Protein AF-A0A935R1X7-F1 (afdb_monomer)

Nearest PDB structures (foldseek):
  2nt9-assembly2_B  TM=5.462E-01  e=1.679E-03  Dickeya dadantii 3937
  6qps-assembly2_B  TM=3.464E-01  e=2.391E-03  Bacteroides cellulosilyticus
  6qps-assembly1_A  TM=2.345E-01  e=2.500E-03  Bacteroides cellulosilyticus
  4pew-assembly2_B  TM=1.550E-01  e=3.231E-01  Streptomyces sp. SirexAA-E

Solvent-accessible surface area (backbone atoms only — not comparable to full-atom values): 36598 Å² total; per-residue (Å²): 142,79,84,84,81,80,83,78,80,76,80,76,72,62,47,77,46,39,26,24,98,88,37,87,21,76,40,64,62,63,42,59,79,69,57,54,64,59,17,33,42,41,32,48,68,43,79,41,79,33,48,43,70,47,86,52,38,28,35,35,43,33,36,64,27,38,96,40,10,35,37,38,23,55,57,36,21,38,36,25,79,23,34,32,42,34,42,33,22,22,21,42,32,5,78,50,19,19,22,35,37,42,24,66,20,46,37,40,42,35,47,29,33,40,30,41,10,2,70,39,62,49,7,8,36,30,28,39,34,52,19,52,37,40,39,34,40,34,39,38,34,48,11,67,30,91,17,54,30,3,10,35,32,23,32,34,50,19,37,34,44,37,32,56,26,38,41,32,45,13,26,7,22,24,0,0,28,30,21,38,31,53,28,46,40,39,40,33,54,27,40,38,34,48,9,25,3,38,74,64,99,69,77,15,28,0,0,28,33,22,35,34,48,18,39,38,43,41,32,42,34,40,37,35,48,10,26,7,42,55,14,35,1,0,26,32,20,38,33,54,25,40,39,40,39,33,55,25,42,35,32,47,10,29,8,31,56,14,38,2,0,21,31,25,38,30,38,20,41,36,41,39,33,51,30,38,28,34,49,9,27,3,38,48,83,80,74,79,48,65,1,23,3,0,21,32,24,41,43,29,42,84,88,80,49,17,38,38,43,36,36,44,32,36,28,34,48,8,27,11,50,20,33,0,0,20,27,21,42,24,17,32,40,37,41,40,29,56,23,38,26,34,47,5,30,14,43,28,1,0,21,32,20,39,39,21,53,27,42,36,39,41,31,36,35,35,28,37,45,7,32,15,37,31,0,0,20,30,19,42,44,35,76,26,65,67,17,35,38,41,35,28,25,24,42,32,29,50,7,32,6,74,38,30,0,0,33,30,21,39,41,46,21,21,33,39,40,35,41,36,28,39,39,33,45,8,29,10,12,20,3,0,23,31,22,41,34,42,33,25,29,41,40,40,34,48,24,36,36,24,47,9,29,5,77,56,40,92,79,53,65,9,4,0,28,30,24,38,60,34,60,77,67,32,36,42,40,28,32,22,41,35,28,47,7,30,13,80,21,32,3,0,19,31,24,46,34,30,87,61,37,46,36,40,42,33,21,22,29,32,33,50,7,20,9,58,32,8,3,37,32,23,40,31,40,29,48,28,45,39,43,30,13,25,29,38,37,55,62,58,52,65,28,38,37,30,29,43,78,36,86,59,34,39,37,37,18,23,31,35,29,94,41,88,86,26,63,44,59,64,51,87,81,23,60,51,90,59,44,45,71,53,78,53,48,53,68,33,84,81,89,42,84,87,75,45,36,82,51,62,34,102,79,26,72,34,54,55,47,17,50,77,92,42,59,27,98,84,69,45,41,15,17,33,14,42,57,58,29,98,73,56,51,70,61,49,69,29,46,71,52,70,52,53,43,28,35,72,62,16,78,44,50,79,39,67,65,30,23,61,76,33,74,63,60,66,77,72,80,50,44,21,24,45,84,81,58,46,50,43,41,78,49,67,69,82,51,32,13,73,98,80,40,68,25,75,42,49,84,36,66,74,32,28,74,74,36,81,71,61,77,70,72,82,55,66,24,24,45,77,81,64,58,43,45,28,79,49,69,69,84,46,41,21,73,101,83,33,66,20,79,43,56,78,37,64,73,32,20,70,77,39,78,48,55,54,62,75,78,50,53,20,30,48,82,82,58,49,34,73,58,69,84,86,79,80,92,76,82,88,84,84,83,90,81,86,88,78,91,87,82,89,79,89,82,87,83,87,87,86,86,89,88,90,80,86,89,90,81,87,90,87,86,89,89,134

Secondary structure (DSSP, 8-state):
---------------EEEESTTSSBSSHHHHHTT--TTEEEEEPSEEEE--EE-TT--EEEE-S-TTTEEEE-SSSSEEESSS-EEEES-EEE-TTS--EEEESS-EEEEEEEEES--SSSB-SSEEEES--EEEEEEEEEEEEEEEEE-SSEEEES--EEEES-EEEEEEEEESSSEEEESSEEEEES-EEES-EE---SS--B-SSEEEES-EEEEES-EEES-EETTSB-SSEEEESS-EEEES-EEES-EEESSB-SSEEEESS-EEEES-EEES-EEE-SSSSS--B-SSEEEE--TTS---EEEES-EEES-EESSB-SSEEEE-SSEEEES-EEES-B-SB-SSEEE--SS-EEEES-EEES-EEEE-SSEEE--SSSS-EEEEES-EEES-EEEEE-SSEEEEEEEEEEEES-EEES-EEEE-SSEEEEEEEEEEEES-EEES-EE---TTSB--SSEEE---SS-EEEES-EEES-EESSB-SSEEEE-SS-EEEEES-EEES-BBSBSSSEEEES-SEEEEES-EEE---BS-SEEEES-SS-EEES-B-TT-TT-EESS-TTTB-TT-B-S---EEE-SS-TTT-EEEEPTT-TTTT-S-TTSB-TTSSBPPSSSS--TT--GGGG--SSSSS--TTT-S-TT-TT-STTPPP-TTSS--SS-SSS----SS-SS---TTTSS-S-TT-TT-STT----TTSS--TTSS---TT-SS-SS---STT-S-S-TT-TTSSTT----TTSS--SS-SSS-------------------------------------------------

pLDDT: mean 85.19, std 15.82, range [28.22, 98.88]

Radius of gyration: 37.79 Å; Cα contacts (8 Å, |Δi|>4): 2859; chains: 1; bounding box: 102×90×128 Å

Structure (mmCIF, N/CA/C/O backbone):
data_AF-A0A935R1X7-F1
#
_entry.id   AF-A0A935R1X7-F1
#
loop_
_atom_site.group_PDB
_atom_site.id
_atom_site.type_symbol
_atom_site.label_atom_id
_atom_site.label_alt_id
_atom_site.label_comp_id
_atom_site.label_asym_id
_atom_site.label_entity_id
_atom_site.label_seq_id
_atom_site.pdbx_PDB_ins_code
_atom_site.Cartn_x
_atom_site.Cartn_y
_atom_site.Cartn_z
_atom_site.occupancy
_atom_site.B_iso_or_equiv
_atom_site.auth_seq_id
_atom_site.auth_comp_id
_atom_site.auth_asym_id
_atom_site.auth_atom_id
_atom_site.pdbx_PDB_model_num
ATOM 1 N N . MET A 1 1 ? -3.750 -0.447 84.618 1.00 36.94 1 MET A N 1
ATOM 2 C CA . MET A 1 1 ? -4.979 -1.203 84.316 1.00 36.94 1 MET A CA 1
ATOM 3 C C . MET A 1 1 ? -5.626 -0.478 83.154 1.00 36.94 1 MET A C 1
ATOM 5 O O . MET A 1 1 ? -6.384 0.453 83.370 1.00 36.94 1 MET A O 1
ATOM 9 N N . THR A 1 2 ? -5.201 -0.823 81.946 1.00 35.44 2 THR A N 1
ATOM 10 C CA . THR A 1 2 ? -5.687 -0.241 80.693 1.00 35.44 2 THR A CA 1
ATOM 11 C C . THR A 1 2 ? -5.377 -1.290 79.637 1.00 35.44 2 THR A C 1
ATOM 13 O O . THR A 1 2 ? -4.211 -1.565 79.368 1.00 35.44 2 THR A O 1
ATOM 16 N N . ALA A 1 3 ? -6.418 -1.986 79.189 1.00 37.94 3 ALA A N 1
ATOM 17 C CA . ALA A 1 3 ? -6.342 -2.975 78.129 1.00 37.94 3 ALA A CA 1
ATOM 18 C C . ALA A 1 3 ? -6.396 -2.229 76.793 1.00 37.94 3 ALA A C 1
ATOM 20 O O . ALA A 1 3 ? -7.331 -1.464 76.562 1.00 37.94 3 ALA A O 1
ATOM 21 N N . LEU A 1 4 ? -5.377 -2.433 75.963 1.00 38.47 4 LEU A N 1
ATOM 22 C CA . LEU A 1 4 ? -5.366 -2.041 74.562 1.00 38.47 4 LEU A CA 1
ATOM 23 C C . LEU A 1 4 ? -6.066 -3.170 73.796 1.00 38.47 4 LEU A C 1
ATOM 25 O O . LEU A 1 4 ? -5.600 -4.310 73.808 1.00 38.47 4 LEU A O 1
ATOM 29 N N . LEU A 1 5 ? -7.240 -2.869 73.250 1.00 39.91 5 LEU A N 1
ATOM 30 C CA . LEU A 1 5 ? -8.039 -3.778 72.438 1.00 39.91 5 LEU A CA 1
ATOM 31 C C . LEU A 1 5 ? -7.396 -3.820 71.043 1.00 39.91 5 LEU A C 1
ATOM 33 O O . LEU A 1 5 ? -7.424 -2.823 70.329 1.00 39.91 5 LEU A O 1
ATOM 37 N N . LEU A 1 6 ? -6.766 -4.943 70.694 1.00 39.78 6 LEU A N 1
ATOM 38 C CA . LEU A 1 6 ? -6.330 -5.231 69.329 1.00 39.78 6 LEU A CA 1
ATOM 39 C C . LEU A 1 6 ? -7.596 -5.556 68.519 1.00 39.78 6 LEU A C 1
ATOM 41 O O . LEU A 1 6 ? -8.212 -6.600 68.745 1.00 39.78 6 LEU A O 1
ATOM 45 N N . ALA A 1 7 ? -8.019 -4.647 67.642 1.00 38.69 7 ALA A N 1
ATOM 46 C CA . ALA A 1 7 ? -8.999 -4.950 66.607 1.00 38.69 7 ALA A CA 1
ATOM 47 C C . ALA A 1 7 ? -8.280 -5.778 65.537 1.00 38.69 7 ALA A C 1
ATOM 49 O O . ALA A 1 7 ? -7.481 -5.259 64.766 1.00 38.69 7 ALA A O 1
ATOM 50 N N . LEU A 1 8 ? -8.501 -7.088 65.579 1.00 40.16 8 LEU A N 1
ATOM 51 C CA . LEU A 1 8 ? -8.155 -8.002 64.503 1.00 40.16 8 LEU A CA 1
ATOM 52 C C . LEU A 1 8 ? -9.226 -7.779 63.424 1.00 40.16 8 LEU A C 1
ATOM 54 O O . LEU A 1 8 ? -10.369 -8.192 63.622 1.00 40.16 8 LEU A O 1
ATOM 58 N N . THR A 1 9 ? -8.908 -7.051 62.355 1.00 42.06 9 THR A N 1
ATOM 59 C CA . THR A 1 9 ? -9.766 -6.998 61.167 1.00 42.06 9 THR A CA 1
ATOM 60 C C . THR A 1 9 ? -9.749 -8.392 60.550 1.00 42.06 9 THR A C 1
ATOM 62 O O . THR A 1 9 ? -8.702 -8.905 60.158 1.00 42.06 9 THR A O 1
ATOM 65 N N . ALA A 1 10 ? -10.896 -9.067 60.588 1.00 43.16 10 ALA A N 1
ATOM 66 C CA . ALA A 1 10 ? -11.099 -10.274 59.812 1.00 43.16 10 ALA A CA 1
ATOM 67 C C . ALA A 1 10 ? -11.115 -9.845 58.343 1.00 43.16 10 ALA A C 1
ATOM 69 O O . ALA A 1 10 ? -11.943 -9.018 57.982 1.00 43.16 10 ALA A O 1
ATOM 70 N N . GLN A 1 11 ? -10.193 -10.359 57.529 1.00 46.56 11 GLN A N 1
ATOM 71 C CA . GLN A 1 11 ? -10.427 -10.426 56.088 1.00 46.56 11 GLN A CA 1
ATOM 72 C C . GLN A 1 11 ? -11.672 -11.297 55.918 1.00 46.56 11 GLN A C 1
ATOM 74 O O . GLN A 1 11 ? -11.660 -12.457 56.355 1.00 46.56 11 GLN A O 1
ATOM 79 N N . SER A 1 12 ? -12.763 -10.725 55.416 1.00 55.78 12 SER A N 1
ATOM 80 C CA . SER A 1 12 ? -13.864 -11.546 54.939 1.00 55.78 12 SER A CA 1
ATOM 81 C C . SER A 1 12 ? -13.362 -12.362 53.753 1.00 55.78 12 SER A C 1
ATOM 83 O O . SER A 1 12 ? -12.454 -11.969 53.023 1.00 55.78 12 SER A O 1
ATOM 85 N N . LEU A 1 13 ? -13.834 -13.599 53.679 1.00 69.44 13 LEU A N 1
ATOM 86 C CA . LEU A 1 13 ? -13.584 -14.458 52.534 1.00 69.44 13 LEU A CA 1
ATOM 87 C C . LEU A 1 13 ? -14.679 -14.141 51.525 1.00 69.44 13 LEU A C 1
ATOM 89 O O . LEU A 1 13 ? -15.840 -14.189 51.931 1.00 69.44 13 LEU A O 1
ATOM 93 N N . ALA A 1 14 ? -14.296 -13.916 50.268 1.00 82.50 14 ALA A N 1
ATOM 94 C CA . ALA A 1 14 ? -15.195 -13.857 49.119 1.00 82.50 14 ALA A CA 1
ATOM 95 C C . ALA A 1 14 ? -16.320 -14.901 49.240 1.00 82.50 14 ALA A C 1
ATOM 97 O O . ALA A 1 14 ? -16.067 -16.115 49.302 1.00 82.50 14 ALA A O 1
ATOM 98 N N . ALA A 1 15 ? -17.553 -14.424 49.344 1.00 93.31 15 ALA A N 1
ATOM 99 C CA . ALA A 1 15 ? -18.769 -15.207 49.427 1.00 93.31 15 ALA A CA 1
ATOM 100 C C . ALA A 1 15 ? -19.433 -15.318 48.050 1.00 93.31 15 ALA A C 1
ATOM 102 O O . ALA A 1 15 ? -19.196 -14.527 47.145 1.00 93.31 15 ALA A O 1
ATOM 103 N N . THR A 1 16 ? -20.296 -16.322 47.892 1.00 96.88 16 THR A N 1
ATOM 104 C CA . THR A 1 16 ? -21.171 -16.426 46.721 1.00 96.88 16 THR A CA 1
ATOM 105 C C . THR A 1 16 ? -22.599 -16.130 47.153 1.00 96.88 16 THR A C 1
ATOM 107 O O . THR A 1 16 ? -23.155 -16.862 47.978 1.00 96.88 16 THR A O 1
ATOM 110 N N . LEU A 1 17 ? -23.181 -15.065 46.610 1.00 97.19 17 LEU A N 1
ATOM 111 C CA . LEU A 1 17 ? -24.535 -14.602 46.892 1.00 97.19 17 LEU A CA 1
ATOM 112 C C . LEU A 1 17 ? -25.458 -15.064 45.762 1.00 97.19 17 LEU A C 1
ATOM 114 O O . LEU A 1 17 ? -25.289 -14.665 44.615 1.00 97.19 17 LEU A O 1
ATOM 118 N N . SER A 1 18 ? -26.431 -15.925 46.065 1.00 97.44 18 SER A N 1
ATOM 119 C CA . SER A 1 18 ? -27.376 -16.411 45.051 1.00 97.44 18 SER A CA 1
ATOM 120 C C . SER A 1 18 ? -28.517 -15.412 44.851 1.00 97.44 18 SER A C 1
ATOM 122 O O . SER A 1 18 ? -29.211 -15.071 45.815 1.00 97.44 18 SER A O 1
ATOM 124 N N . VAL A 1 19 ? -28.729 -14.976 43.608 1.00 98.00 19 VAL A N 1
ATOM 125 C CA . VAL A 1 19 ? -29.691 -13.928 43.240 1.00 98.00 19 VAL A CA 1
ATOM 126 C C . VAL A 1 19 ? -30.765 -14.490 42.310 1.00 98.00 19 VAL A C 1
ATOM 128 O O . VAL A 1 19 ? -30.469 -15.033 41.247 1.00 98.00 19 VAL A O 1
ATOM 131 N N . GLY A 1 20 ? -32.035 -14.354 42.688 1.00 95.44 20 GLY A N 1
ATOM 132 C CA . GLY A 1 20 ? -33.160 -14.802 41.868 1.00 95.44 20 GLY A CA 1
ATOM 133 C C . GLY A 1 20 ? -34.343 -15.337 42.674 1.00 95.44 20 GLY A C 1
ATOM 134 O O . GLY A 1 20 ? -34.331 -15.325 43.905 1.00 95.44 20 GLY A O 1
ATOM 135 N N . PRO A 1 21 ? -35.399 -15.824 41.999 1.00 90.06 21 PRO A N 1
ATOM 136 C CA . PRO A 1 21 ? -36.616 -16.315 42.645 1.00 90.06 21 PRO A CA 1
ATOM 137 C C . PRO A 1 21 ? -36.401 -17.403 43.709 1.00 90.06 21 PRO A C 1
ATOM 139 O O . PRO A 1 21 ? -37.228 -17.518 44.621 1.00 90.06 21 PRO A O 1
ATOM 142 N N . SER A 1 22 ? -35.346 -18.217 43.583 1.00 91.62 22 SER A N 1
ATOM 143 C CA . SER A 1 22 ? -34.937 -19.199 44.598 1.00 91.62 22 SER A CA 1
ATOM 144 C C . SER A 1 22 ? -33.632 -18.869 45.328 1.00 91.62 22 SER A C 1
ATOM 146 O O . SER A 1 22 ? -33.240 -19.655 46.197 1.00 91.62 22 SER A O 1
ATOM 148 N N . GLY A 1 23 ? -33.017 -17.723 45.032 1.00 90.62 23 GLY A N 1
ATOM 149 C CA . GLY A 1 23 ? -31.793 -17.249 45.667 1.00 90.62 23 GLY A CA 1
ATOM 150 C C . GLY A 1 23 ? -31.996 -16.710 47.085 1.00 90.62 23 GLY A C 1
ATOM 151 O O . GLY A 1 23 ? -33.120 -16.555 47.577 1.00 90.62 23 GLY A O 1
ATOM 152 N N . ASP A 1 24 ? -30.878 -16.416 47.746 1.00 94.31 24 ASP A N 1
ATOM 153 C CA . ASP A 1 24 ? -30.853 -15.758 49.056 1.00 94.31 24 ASP A CA 1
ATOM 154 C C . ASP A 1 24 ? -31.290 -14.284 48.955 1.00 94.31 24 ASP A C 1
ATOM 156 O O . ASP A 1 24 ? -31.841 -13.733 49.914 1.00 94.31 24 ASP A O 1
ATOM 160 N N . TYR A 1 25 ? -31.118 -13.686 47.772 1.00 97.38 25 TYR A N 1
ATOM 161 C CA . TYR A 1 25 ? -31.499 -12.318 47.435 1.00 97.38 25 TYR A CA 1
ATOM 162 C C . TYR A 1 25 ? -32.472 -12.313 46.254 1.00 97.38 25 TYR A C 1
ATOM 164 O O . TYR A 1 25 ? -32.288 -13.029 45.270 1.00 97.38 25 TYR A O 1
ATOM 172 N N . ALA A 1 26 ? -33.537 -11.514 46.353 1.00 94.00 26 ALA A N 1
ATOM 173 C CA . ALA A 1 26 ? -34.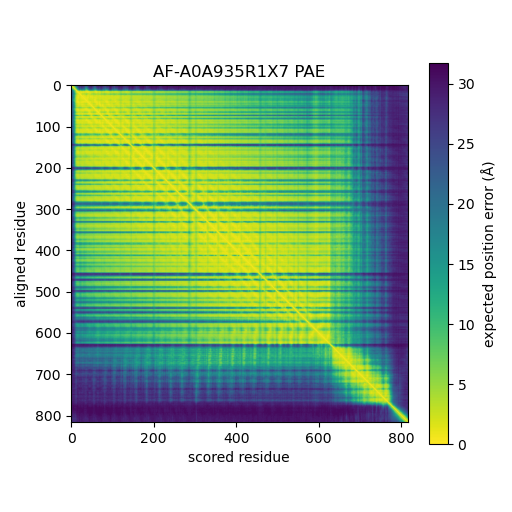590 -11.484 45.336 1.00 94.00 26 ALA A CA 1
ATOM 174 C C . ALA A 1 26 ? -34.236 -10.603 44.128 1.00 94.00 26 ALA A C 1
ATOM 176 O O . ALA A 1 26 ? -34.766 -10.830 43.040 1.00 94.00 26 ALA A O 1
ATOM 177 N N . THR A 1 27 ? -33.385 -9.596 44.326 1.00 96.12 27 THR A N 1
ATOM 178 C CA . THR A 1 27 ? -32.971 -8.618 43.314 1.00 96.12 27 THR A CA 1
ATOM 179 C C . THR A 1 27 ? -31.453 -8.465 43.321 1.00 96.12 27 THR A C 1
ATOM 181 O O . THR A 1 27 ? -30.796 -8.800 44.308 1.00 96.12 27 THR A O 1
ATOM 184 N N . LEU A 1 28 ? -30.907 -7.949 42.218 1.00 96.56 28 LEU A N 1
ATOM 185 C CA . LEU A 1 28 ? -29.484 -7.632 42.106 1.00 96.56 28 LEU A CA 1
ATOM 186 C C . LEU A 1 28 ? -29.068 -6.540 43.103 1.00 96.56 28 LEU A C 1
ATOM 188 O O . LEU A 1 28 ? -28.067 -6.700 43.790 1.00 96.56 28 LEU A O 1
ATOM 192 N N . GLU A 1 29 ? -29.881 -5.491 43.249 1.00 95.81 29 GLU A N 1
ATOM 193 C CA . GLU A 1 29 ? -29.646 -4.409 44.217 1.00 95.81 29 GLU A CA 1
ATOM 194 C C . GLU A 1 29 ? -29.571 -4.932 45.663 1.00 95.81 29 GLU A C 1
ATOM 196 O O . GLU A 1 29 ? -28.643 -4.594 46.390 1.00 95.81 29 GLU A O 1
ATOM 201 N N . ASP A 1 30 ? -30.491 -5.822 46.071 1.00 96.12 30 ASP A N 1
ATOM 202 C CA . ASP A 1 30 ? -30.489 -6.389 47.429 1.00 96.12 30 ASP A CA 1
ATOM 203 C C . ASP A 1 30 ? -29.212 -7.209 47.705 1.00 96.12 30 ASP A C 1
ATOM 205 O O . ASP A 1 30 ? -28.772 -7.302 48.853 1.00 96.12 30 ASP A O 1
ATOM 209 N N . ALA A 1 31 ? -28.650 -7.846 46.671 1.00 96.81 31 ALA A N 1
ATOM 210 C CA . ALA A 1 31 ? -27.409 -8.606 46.769 1.00 96.81 31 ALA A CA 1
ATOM 211 C C . ALA A 1 31 ? -26.184 -7.684 46.834 1.00 96.81 31 ALA A C 1
ATOM 213 O O . ALA A 1 31 ? -25.320 -7.905 47.677 1.00 96.81 31 ALA A O 1
ATOM 214 N N . LEU A 1 32 ? -26.142 -6.633 46.007 1.00 95.81 32 LEU A N 1
ATOM 215 C CA . LEU A 1 32 ? -25.083 -5.617 46.022 1.00 95.81 32 LEU A CA 1
ATOM 216 C C . LEU A 1 32 ? -25.024 -4.869 47.361 1.00 95.81 32 LEU A C 1
ATOM 218 O O . LEU A 1 32 ? -23.943 -4.697 47.914 1.00 95.81 32 LEU A O 1
ATOM 222 N N . ASP A 1 33 ? -26.174 -4.520 47.944 1.00 95.25 33 ASP A N 1
ATOM 223 C CA . ASP A 1 33 ? -26.270 -3.901 49.277 1.00 95.25 33 ASP A CA 1
ATOM 224 C C . ASP A 1 33 ? -25.654 -4.765 50.399 1.00 95.25 33 ASP A C 1
ATOM 226 O O . ASP A 1 33 ? -25.332 -4.261 51.482 1.00 95.25 33 ASP A O 1
ATOM 230 N N . ALA A 1 34 ? -25.548 -6.078 50.175 1.00 95.19 34 ALA A N 1
ATOM 231 C CA . ALA A 1 34 ? -25.020 -7.041 51.133 1.00 95.19 34 ALA A CA 1
ATOM 232 C C . ALA A 1 34 ? -23.617 -7.561 50.789 1.00 95.19 34 ALA A C 1
ATOM 234 O O . ALA A 1 34 ? -23.063 -8.300 51.605 1.00 95.19 34 ALA A O 1
ATOM 235 N N . ALA A 1 35 ? -23.090 -7.212 49.616 1.00 95.88 35 ALA A N 1
ATOM 236 C CA . ALA A 1 35 ? -21.811 -7.691 49.124 1.00 95.88 35 ALA A CA 1
ATOM 237 C C . ALA A 1 35 ? -20.629 -6.998 49.819 1.00 95.88 35 ALA A C 1
ATOM 239 O O . ALA A 1 35 ? -20.720 -5.858 50.284 1.00 95.88 35 ALA A O 1
ATOM 240 N N . GLU A 1 36 ? -19.513 -7.713 49.885 1.00 95.12 36 GLU A N 1
ATOM 241 C CA . GLU A 1 36 ? -18.198 -7.221 50.289 1.00 95.12 36 GLU A CA 1
ATOM 242 C C . GLU A 1 36 ? -17.177 -7.475 49.160 1.00 95.12 36 GLU A C 1
ATOM 244 O O . GLU A 1 36 ? -17.443 -8.246 48.236 1.00 95.12 36 GLU A O 1
ATOM 249 N N . ASP A 1 37 ? -16.007 -6.831 49.227 1.00 94.25 37 ASP A N 1
ATOM 250 C CA . ASP A 1 37 ? -14.962 -6.971 48.203 1.00 94.25 37 ASP A CA 1
ATOM 251 C C . ASP A 1 37 ? -14.573 -8.445 47.969 1.00 94.25 37 ASP A C 1
ATOM 253 O O . ASP A 1 37 ? -14.265 -9.202 48.899 1.00 94.25 37 ASP A O 1
ATOM 257 N N . GLY A 1 38 ? -14.548 -8.837 46.698 1.00 94.44 38 GLY A N 1
ATOM 258 C CA . GLY A 1 38 ? -14.269 -10.181 46.207 1.00 94.44 38 GLY A CA 1
ATOM 259 C C . GLY A 1 38 ? -15.491 -11.098 46.097 1.00 94.44 38 GLY A C 1
ATOM 260 O O . GLY A 1 38 ? -15.328 -12.244 45.670 1.00 94.44 38 GLY A O 1
ATOM 261 N N . ASP A 1 39 ? -16.691 -10.656 46.479 1.00 97.31 39 ASP A N 1
ATOM 262 C CA . ASP A 1 39 ? -17.898 -11.482 46.400 1.00 97.31 39 ASP A CA 1
ATOM 263 C C . ASP A 1 39 ? -18.324 -11.796 44.950 1.00 97.31 39 ASP A C 1
ATOM 265 O O . ASP A 1 39 ? -18.111 -11.030 44.008 1.00 97.31 39 ASP A O 1
ATOM 269 N N . VAL A 1 40 ? -18.984 -12.947 44.785 1.00 97.88 40 VAL A N 1
ATOM 270 C CA . VAL A 1 40 ? -19.579 -13.405 43.521 1.00 97.88 40 VAL A CA 1
ATOM 271 C C . VAL A 1 40 ? -21.100 -13.408 43.641 1.00 97.88 40 VAL A C 1
ATOM 273 O O . VAL A 1 40 ? -21.666 -14.153 44.442 1.00 97.88 40 VAL A O 1
ATOM 276 N N . LEU A 1 41 ? -21.780 -12.616 42.823 1.00 98.06 41 LEU A N 1
ATOM 277 C CA . LEU A 1 41 ? -23.231 -12.571 42.711 1.00 98.06 41 LEU A CA 1
ATOM 278 C C . LEU A 1 41 ? -23.659 -13.519 41.585 1.00 98.06 41 LEU A C 1
ATOM 280 O O . LEU A 1 41 ? -23.475 -13.228 40.406 1.00 98.06 41 LEU A O 1
ATOM 284 N N . GLU A 1 42 ? -24.225 -14.667 41.955 1.00 98.31 42 GLU A N 1
ATOM 285 C CA . GLU A 1 42 ? -24.616 -15.726 41.022 1.00 98.31 42 GLU A CA 1
ATOM 286 C C . GLU A 1 42 ? -26.119 -15.621 40.709 1.00 98.31 42 GLU A C 1
ATOM 288 O O . GLU A 1 42 ? -26.975 -15.941 41.547 1.00 98.31 42 GLU A O 1
ATOM 293 N N . LEU A 1 43 ? -26.444 -15.149 39.506 1.00 98.44 43 LEU A N 1
ATOM 294 C CA . LEU A 1 43 ? -27.801 -14.884 39.042 1.00 98.44 43 LEU A CA 1
ATOM 295 C C . LEU A 1 43 ? -28.417 -16.138 38.415 1.00 98.44 43 LEU A C 1
ATOM 297 O O . LEU A 1 43 ? -27.874 -16.754 37.496 1.00 98.44 43 LEU A O 1
ATOM 301 N N . GLU A 1 44 ? -29.617 -16.489 38.872 1.00 97.75 44 GLU A N 1
ATOM 302 C CA . GLU A 1 44 ? -30.432 -17.521 38.232 1.00 97.75 44 GLU A CA 1
ATOM 303 C C . GLU A 1 44 ? -30.871 -17.095 36.815 1.00 97.75 44 GLU A C 1
ATOM 305 O O . GLU A 1 44 ? -30.830 -15.923 36.444 1.00 97.75 44 GLU A O 1
ATOM 310 N N . ALA A 1 45 ? -31.349 -18.047 36.007 1.00 97.31 45 ALA A N 1
ATOM 311 C CA . ALA A 1 45 ? -31.954 -17.725 34.715 1.00 97.31 45 ALA A CA 1
ATOM 312 C C . ALA A 1 45 ? -33.203 -16.842 34.903 1.00 97.31 45 ALA A C 1
ATOM 314 O O . ALA A 1 45 ? -34.113 -17.185 35.668 1.00 97.31 45 ALA A O 1
ATOM 315 N N . GLY A 1 46 ? -33.276 -15.732 34.173 1.00 97.06 46 GLY A N 1
ATOM 316 C CA . GLY A 1 46 ? -34.339 -14.744 34.302 1.00 97.06 46 GLY A CA 1
ATOM 317 C C . GLY A 1 46 ? -33.917 -13.345 33.866 1.00 97.06 46 GLY A C 1
ATOM 318 O O . GLY A 1 46 ? -32.827 -13.137 33.343 1.00 97.06 46 GLY A O 1
ATOM 319 N N . THR A 1 47 ? -34.810 -12.386 34.093 1.00 97.56 47 THR A N 1
ATOM 320 C CA . THR A 1 47 ? -34.578 -10.967 33.812 1.00 97.56 47 THR A CA 1
ATOM 321 C C . THR A 1 47 ? -34.512 -10.204 35.127 1.00 97.56 47 THR A C 1
ATOM 323 O O . THR A 1 47 ? -35.395 -10.367 35.974 1.00 97.56 47 THR A O 1
ATOM 326 N N . PHE A 1 48 ? -33.484 -9.379 35.278 1.00 97.94 48 PHE A N 1
ATOM 327 C CA . PHE A 1 48 ? -33.210 -8.562 36.452 1.00 97.94 48 PHE A CA 1
ATOM 328 C C . PHE A 1 48 ? -33.198 -7.089 36.051 1.00 97.94 48 PHE A C 1
ATOM 330 O O . PHE A 1 48 ? -32.755 -6.743 34.958 1.00 97.94 48 PHE A O 1
ATOM 337 N N . ASP A 1 49 ? -33.704 -6.228 36.930 1.00 97.06 49 ASP A N 1
ATOM 338 C CA . ASP A 1 49 ? -33.684 -4.785 36.700 1.00 97.06 49 ASP A CA 1
ATOM 339 C C . ASP A 1 49 ? -32.239 -4.267 36.816 1.00 97.06 49 ASP A C 1
ATOM 341 O O . ASP A 1 49 ? -31.540 -4.595 37.780 1.00 97.06 49 ASP A O 1
ATOM 345 N N . GLY A 1 50 ? -31.801 -3.474 35.836 1.00 96.94 50 GLY A N 1
ATOM 346 C CA . GLY A 1 50 ? -30.562 -2.701 35.900 1.00 96.94 50 GLY A CA 1
ATOM 347 C C . GLY A 1 50 ? -30.733 -1.367 36.634 1.00 96.94 50 GLY A C 1
ATOM 348 O O . GLY A 1 50 ? -31.701 -1.147 37.366 1.00 96.94 50 GLY A O 1
ATOM 349 N N . GLY A 1 51 ? -29.789 -0.450 36.424 1.00 95.69 51 GLY A N 1
ATOM 350 C CA . GLY A 1 51 ? -29.722 0.832 37.130 1.00 95.69 51 GLY A CA 1
ATOM 351 C C . GLY A 1 51 ? -29.038 0.719 38.489 1.00 95.69 51 GLY A C 1
ATOM 352 O O . GLY A 1 51 ? -29.363 1.480 39.401 1.00 95.69 51 GLY A O 1
ATOM 353 N N . VAL A 1 52 ? -28.129 -0.249 38.621 1.00 95.81 52 VAL A N 1
ATOM 354 C CA . VAL A 1 52 ? -27.422 -0.574 39.865 1.00 95.81 52 VAL A CA 1
ATOM 355 C C . VAL A 1 52 ? -26.025 0.058 39.895 1.00 95.81 52 VAL A C 1
ATOM 357 O O . VAL A 1 52 ? -25.417 0.314 38.851 1.00 95.81 52 VAL A O 1
ATOM 360 N N . SER A 1 53 ? -25.508 0.311 41.099 1.00 94.25 53 SER A N 1
ATOM 361 C CA . SER A 1 53 ? -24.187 0.915 41.334 1.00 94.25 53 SER A CA 1
ATOM 362 C C . SER A 1 53 ? -23.357 0.059 42.283 1.00 94.25 53 SER A C 1
ATOM 364 O O . SER A 1 53 ? -23.846 -0.363 43.328 1.00 94.25 53 SER A O 1
ATOM 366 N N . LEU A 1 54 ? -22.084 -0.138 41.946 1.00 90.69 54 LEU A N 1
ATOM 367 C CA . LEU A 1 54 ? -21.149 -0.972 42.708 1.00 90.69 54 LEU A CA 1
ATOM 368 C C . LEU A 1 54 ? -20.623 -0.306 43.982 1.00 90.69 54 LEU A C 1
ATOM 370 O O . LEU A 1 54 ? -20.137 -0.989 44.872 1.00 90.69 54 LEU A O 1
ATOM 374 N N . ASN A 1 55 ? -20.744 1.019 44.106 1.00 85.88 55 ASN A N 1
ATOM 375 C CA . ASN A 1 55 ? -20.341 1.769 45.303 1.00 85.88 55 ASN A CA 1
ATOM 376 C C . ASN A 1 55 ? -18.898 1.478 45.781 1.00 85.88 55 ASN A C 1
ATOM 378 O O . ASN A 1 55 ? -18.662 1.468 46.990 1.00 85.88 55 ASN A O 1
ATOM 382 N N . ALA A 1 56 ? -17.951 1.312 44.848 1.00 87.62 56 ALA A N 1
ATOM 383 C CA . ALA A 1 56 ? -16.539 0.991 45.096 1.00 87.62 56 ALA A CA 1
ATOM 384 C C . ALA A 1 56 ? -16.220 -0.467 45.475 1.00 87.62 56 ALA A C 1
ATOM 386 O O . ALA A 1 56 ? -15.139 -0.708 46.003 1.00 87.62 56 ALA A O 1
ATOM 387 N N . LEU A 1 57 ? -17.144 -1.409 45.258 1.00 93.12 57 LEU A N 1
ATOM 388 C CA . LEU A 1 57 ? -16.916 -2.829 45.534 1.00 93.12 57 LEU A CA 1
ATOM 389 C C . LEU A 1 57 ? -16.189 -3.532 44.384 1.00 93.12 57 LEU A C 1
ATOM 391 O O . LEU A 1 57 ? -16.555 -3.346 43.222 1.00 93.12 57 LEU A O 1
ATOM 395 N N . ASP A 1 58 ? -15.271 -4.429 44.740 1.00 95.38 58 ASP A N 1
ATOM 396 C CA . ASP A 1 58 ? -14.701 -5.410 43.811 1.00 95.38 58 ASP A CA 1
ATOM 397 C C . ASP A 1 58 ? -15.629 -6.633 43.748 1.00 95.38 58 ASP A C 1
ATOM 399 O O . ASP A 1 58 ? -15.740 -7.361 44.735 1.00 95.38 58 ASP A O 1
ATOM 403 N N . VAL A 1 59 ? -16.316 -6.894 42.633 1.00 96.62 59 VAL A N 1
ATOM 404 C CA . VAL A 1 59 ? -17.264 -8.026 42.553 1.00 96.62 59 VAL A CA 1
ATOM 405 C C . VAL A 1 59 ? -17.269 -8.731 41.204 1.00 96.62 59 VAL A C 1
ATOM 407 O O . VAL A 1 59 ? -16.976 -8.166 40.149 1.00 96.62 59 VAL A O 1
ATOM 410 N N . THR A 1 60 ? -17.712 -9.985 41.236 1.00 98.00 60 THR A N 1
ATOM 411 C CA . THR A 1 60 ? -18.103 -10.740 40.044 1.00 98.00 60 THR A CA 1
ATOM 412 C C . THR A 1 60 ? -19.620 -10.878 39.984 1.00 98.00 60 THR A C 1
ATOM 414 O O . THR A 1 60 ? -20.233 -11.314 40.954 1.00 98.00 60 THR A O 1
ATOM 417 N N . ILE A 1 61 ? -20.238 -10.579 38.843 1.00 98.31 61 ILE A N 1
ATOM 418 C CA . ILE A 1 61 ? -21.649 -10.873 38.569 1.00 98.31 61 ILE A CA 1
ATOM 419 C C . ILE A 1 61 ? -21.696 -11.933 37.468 1.00 98.31 61 ILE A C 1
ATOM 421 O O . ILE A 1 61 ? -21.294 -11.675 36.334 1.00 98.31 61 ILE A O 1
ATOM 425 N N . ARG A 1 62 ? -22.196 -13.125 37.803 1.00 98.56 62 ARG A N 1
ATOM 426 C CA . ARG A 1 62 ? -22.264 -14.270 36.887 1.00 98.56 62 ARG A CA 1
ATOM 427 C C . ARG A 1 62 ? -23.706 -14.691 36.641 1.00 98.56 62 ARG A C 1
ATOM 429 O O . ARG A 1 62 ? -24.446 -14.928 37.594 1.00 98.56 62 ARG A O 1
ATOM 436 N N . GLY A 1 63 ? -24.103 -14.817 35.378 1.00 98.25 63 GLY A N 1
ATOM 437 C CA . GLY A 1 63 ? -25.401 -15.360 34.984 1.00 98.25 63 GLY A CA 1
ATOM 438 C C . GLY A 1 63 ? -25.394 -16.866 34.717 1.00 98.25 63 GLY A C 1
ATOM 439 O O . GLY A 1 63 ? -24.393 -17.562 34.845 1.00 98.25 63 GLY A O 1
ATOM 440 N N . ALA A 1 64 ? -26.550 -17.393 34.314 1.00 96.75 64 ALA A N 1
ATOM 441 C CA . ALA A 1 64 ? -26.709 -18.793 33.917 1.00 96.75 64 ALA A CA 1
ATOM 442 C C . ALA A 1 64 ? -26.399 -19.047 32.421 1.00 96.75 64 ALA A C 1
ATOM 444 O O . ALA A 1 64 ? -26.706 -20.130 31.908 1.00 96.75 64 ALA A O 1
ATOM 445 N N . GLY A 1 65 ? -25.862 -18.046 31.718 1.00 95.19 65 GLY A N 1
ATOM 446 C CA . GLY A 1 65 ? -25.578 -18.007 30.284 1.00 95.19 65 GLY A CA 1
ATOM 447 C C . GLY A 1 65 ? -26.214 -16.783 29.610 1.00 95.19 65 GLY A C 1
ATOM 448 O O . GLY A 1 65 ? -27.328 -16.387 29.971 1.00 95.19 65 GLY A O 1
ATOM 449 N N . ALA A 1 66 ? -25.564 -16.238 28.574 1.00 88.25 66 ALA A N 1
ATOM 450 C CA . ALA A 1 66 ? -26.033 -15.043 27.858 1.00 88.25 66 ALA A CA 1
ATOM 451 C C . ALA A 1 66 ? -27.484 -15.165 27.349 1.00 88.25 66 ALA A C 1
ATOM 453 O O . ALA A 1 66 ? -28.284 -14.250 27.505 1.00 88.25 66 ALA A O 1
ATOM 454 N N . GLY A 1 67 ? -27.900 -16.340 26.864 1.00 91.94 67 GLY A N 1
ATOM 455 C CA . GLY A 1 67 ? -29.290 -16.589 26.446 1.00 91.94 67 GLY A CA 1
ATOM 456 C C . GLY A 1 67 ? -30.290 -16.896 27.576 1.00 91.94 67 GLY A C 1
ATOM 457 O O . GLY A 1 67 ? -31.443 -17.227 27.289 1.00 91.94 67 GLY A O 1
ATOM 458 N N . ALA A 1 68 ? -29.862 -16.880 28.841 1.00 97.19 68 ALA A N 1
ATOM 459 C CA . ALA A 1 68 ? -30.650 -17.321 29.996 1.00 97.19 68 ALA A CA 1
ATOM 460 C C . ALA A 1 68 ? -30.822 -16.245 31.076 1.00 97.19 68 ALA A C 1
ATOM 462 O O . ALA A 1 68 ? -31.868 -16.225 31.730 1.00 97.19 68 ALA A O 1
ATOM 463 N N . THR A 1 69 ? -29.829 -15.375 31.263 1.00 98.50 69 THR A N 1
ATOM 464 C CA . THR A 1 69 ? -29.845 -14.304 32.263 1.00 98.50 69 THR A CA 1
ATOM 465 C C . THR A 1 69 ? -29.674 -12.952 31.580 1.00 98.50 69 THR A C 1
ATOM 467 O O . THR A 1 69 ? -28.714 -12.752 30.845 1.00 98.50 69 THR A O 1
ATOM 470 N N . THR A 1 70 ? -30.586 -12.017 31.849 1.00 98.50 70 THR A N 1
ATOM 471 C CA . THR A 1 70 ? -30.552 -10.651 31.302 1.00 98.50 70 THR A CA 1
ATOM 472 C C . THR A 1 70 ? -30.656 -9.631 32.428 1.00 98.50 70 THR A C 1
ATOM 474 O O . THR A 1 70 ? -31.562 -9.735 33.257 1.00 98.50 70 THR A O 1
ATOM 477 N N . ILE A 1 71 ? -29.785 -8.625 32.435 1.00 98.38 71 ILE A N 1
ATOM 478 C CA . ILE A 1 71 ? -29.932 -7.410 33.244 1.00 98.38 71 ILE A CA 1
ATOM 479 C C . ILE A 1 71 ? -30.357 -6.294 32.288 1.00 98.38 71 ILE A C 1
ATOM 481 O O . ILE A 1 71 ? -29.683 -6.073 31.284 1.00 98.38 71 ILE A O 1
ATOM 485 N N . VAL A 1 72 ? -31.493 -5.643 32.554 1.00 97.19 72 VAL A N 1
ATOM 486 C CA . VAL A 1 72 ? -32.139 -4.752 31.577 1.00 97.19 72 VAL A CA 1
ATOM 487 C C . VAL A 1 72 ? -32.465 -3.366 32.126 1.00 97.19 72 VAL A C 1
ATOM 489 O O . VAL A 1 72 ? -32.994 -3.221 33.233 1.00 97.19 72 VAL A O 1
ATOM 492 N N . GLY A 1 73 ? -32.218 -2.350 31.299 1.00 91.44 73 GLY A N 1
ATOM 493 C CA . GLY A 1 73 ? -32.595 -0.960 31.541 1.00 91.44 73 GLY A CA 1
ATOM 494 C C . GLY A 1 73 ? -31.781 -0.282 32.646 1.00 91.44 73 GLY A C 1
ATOM 495 O O . GLY A 1 73 ? -30.800 -0.814 33.143 1.00 91.44 73 GLY A O 1
ATOM 496 N N . GLY A 1 74 ? -32.182 0.927 33.041 1.00 81.44 74 GLY A N 1
ATOM 497 C CA . GLY A 1 74 ? -31.528 1.672 34.128 1.00 81.44 74 GLY A CA 1
ATOM 498 C C . GLY A 1 74 ? -30.498 2.723 33.703 1.00 81.44 74 GLY A C 1
ATOM 499 O O . GLY A 1 74 ? -30.157 3.562 34.528 1.00 81.44 74 GLY A O 1
ATOM 500 N N . ALA A 1 75 ? -30.106 2.753 32.424 1.00 87.62 75 ALA A N 1
ATOM 501 C CA . ALA A 1 75 ? -29.381 3.825 31.722 1.00 87.62 75 ALA A CA 1
ATOM 502 C C . ALA A 1 75 ? -28.474 4.737 32.602 1.00 87.62 75 ALA A C 1
ATOM 504 O O . ALA A 1 75 ? -28.822 5.911 32.806 1.00 87.62 75 ALA A O 1
ATOM 505 N N . PRO A 1 76 ? -27.304 4.256 33.081 1.00 93.62 76 PRO A N 1
ATOM 506 C CA . PRO A 1 76 ? -26.658 2.979 32.727 1.00 93.62 76 PRO A CA 1
ATOM 507 C C . PRO A 1 76 ? -27.250 1.733 33.405 1.00 93.62 76 PRO A C 1
ATOM 509 O O . PRO A 1 76 ? -27.709 1.814 34.542 1.00 93.62 76 PRO A O 1
ATOM 512 N N . VAL A 1 77 ? -27.188 0.570 32.749 1.00 96.62 77 VAL A N 1
ATOM 513 C CA . VAL A 1 77 ? -27.558 -0.730 33.346 1.00 96.62 77 VAL A CA 1
ATOM 514 C C . VAL A 1 77 ? -26.713 -1.032 34.584 1.00 96.62 77 VAL A C 1
ATOM 516 O O . VAL A 1 77 ? -27.270 -1.391 35.623 1.00 96.62 77 VAL A O 1
ATOM 519 N N . ILE A 1 78 ? -25.393 -0.842 34.506 1.00 96.81 78 ILE A N 1
ATOM 520 C CA . ILE A 1 78 ? -24.474 -0.985 35.645 1.00 96.81 78 ILE A CA 1
ATOM 521 C C . ILE A 1 78 ? -23.504 0.196 35.667 1.00 96.81 78 ILE A C 1
ATOM 523 O O . ILE A 1 78 ? -22.980 0.613 34.632 1.00 96.81 78 ILE A O 1
ATOM 527 N N . THR A 1 79 ? -23.260 0.735 36.861 1.00 95.56 79 THR A N 1
ATOM 528 C CA . THR A 1 79 ? -22.253 1.771 37.105 1.00 95.56 79 THR A CA 1
ATOM 529 C C . THR A 1 79 ? -21.185 1.287 38.091 1.00 95.56 79 THR A C 1
ATOM 531 O O . THR A 1 79 ? -21.515 0.882 39.206 1.00 95.56 79 THR A O 1
ATOM 534 N N . SER A 1 80 ? -19.915 1.426 37.705 1.00 94.00 80 SER A N 1
ATOM 535 C CA . SER A 1 80 ? -18.749 1.389 38.592 1.00 94.00 80 SER A CA 1
ATOM 536 C C . SER A 1 80 ? -18.031 2.734 38.521 1.00 94.00 80 SER A C 1
ATOM 538 O O . SER A 1 80 ? -17.464 3.070 37.488 1.00 94.00 80 SER A O 1
ATOM 540 N N . ASP A 1 81 ? -18.078 3.545 39.576 1.00 90.00 81 ASP A N 1
ATOM 541 C CA . ASP A 1 81 ? -17.232 4.752 39.642 1.00 90.00 81 ASP A CA 1
ATOM 542 C C . ASP A 1 81 ? -15.850 4.444 40.265 1.00 90.00 81 ASP A C 1
ATOM 544 O O . ASP A 1 81 ? -14.985 5.312 40.273 1.00 90.00 81 ASP A O 1
ATOM 548 N N . SER A 1 82 ? -15.681 3.239 40.824 1.00 85.69 82 SER A N 1
ATOM 549 C CA . SER A 1 82 ? -14.438 2.648 41.329 1.00 85.69 82 SER A CA 1
ATOM 550 C C . SER A 1 82 ? -14.690 1.179 41.708 1.00 85.69 82 SER A C 1
ATOM 552 O O . SER A 1 82 ? -15.847 0.786 41.878 1.00 85.69 82 SER A O 1
ATOM 554 N N . GLY A 1 83 ? -13.626 0.396 41.895 1.00 89.19 83 GLY A N 1
ATOM 555 C CA . GLY A 1 83 ? -13.710 -1.037 42.207 1.00 89.19 83 GLY A CA 1
ATOM 556 C C . GLY A 1 83 ? -13.794 -1.907 40.952 1.00 89.19 83 GLY A C 1
ATOM 557 O O . GLY A 1 83 ? -14.337 -1.491 39.920 1.00 89.19 83 GLY A O 1
ATOM 558 N N . ASP A 1 84 ? -13.222 -3.102 41.044 1.00 94.31 84 ASP A N 1
ATOM 559 C CA . ASP A 1 84 ? -13.084 -4.027 39.924 1.00 94.31 84 ASP A CA 1
ATOM 560 C C . ASP A 1 84 ? -14.414 -4.736 39.628 1.00 94.31 84 ASP A C 1
ATOM 562 O O . ASP A 1 84 ? -15.074 -5.286 40.514 1.00 94.31 84 ASP A O 1
ATOM 566 N N . LEU A 1 85 ? -14.801 -4.771 38.353 1.00 97.12 85 LEU A N 1
ATOM 567 C CA . LEU A 1 85 ? -16.021 -5.429 37.897 1.00 97.12 85 LEU A CA 1
ATOM 568 C C . LEU A 1 85 ? -15.687 -6.593 36.968 1.00 97.12 85 LEU A C 1
ATOM 570 O O . LEU A 1 85 ? -15.093 -6.413 35.909 1.00 97.12 85 LEU A O 1
ATOM 574 N N . THR A 1 86 ? -16.153 -7.786 37.329 1.00 98.25 86 THR A N 1
ATOM 575 C CA . THR A 1 86 ? -16.173 -8.947 36.430 1.00 98.25 86 THR A CA 1
ATOM 576 C C . THR A 1 86 ? -17.613 -9.311 36.074 1.00 98.25 86 THR A C 1
ATOM 578 O O . THR A 1 86 ? -18.434 -9.522 36.968 1.00 98.25 86 THR A O 1
ATOM 581 N N . LEU A 1 87 ? -17.931 -9.401 34.782 1.00 98.56 87 LEU A N 1
ATOM 582 C CA . LEU A 1 87 ? -19.226 -9.857 34.272 1.00 98.56 87 LEU A CA 1
ATOM 583 C C . LEU A 1 87 ? -19.048 -11.142 33.457 1.00 98.56 87 LEU A C 1
ATOM 585 O O . LEU A 1 87 ? -18.261 -11.174 32.510 1.00 98.56 87 LEU A O 1
ATOM 589 N N . GLU A 1 88 ? -19.816 -12.177 33.798 1.00 98.62 88 GLU A N 1
ATOM 590 C CA . GLU A 1 88 ? -19.726 -13.501 33.170 1.00 98.62 88 GLU A CA 1
ATOM 591 C C . GLU A 1 88 ? -21.108 -14.062 32.795 1.00 98.62 88 GLU A C 1
ATOM 593 O O . GLU A 1 88 ? -22.069 -13.948 33.564 1.00 98.62 88 GLU A O 1
ATOM 598 N N . ASP A 1 89 ? -21.203 -14.734 31.644 1.00 98.38 89 ASP A N 1
ATOM 599 C CA . ASP A 1 89 ? -22.333 -15.598 31.271 1.00 98.38 89 ASP A CA 1
ATOM 600 C C . ASP A 1 89 ? -23.724 -14.918 31.331 1.00 98.38 89 ASP A C 1
ATOM 602 O O . ASP A 1 89 ? -24.695 -15.486 31.848 1.00 98.38 89 ASP A O 1
ATOM 606 N N . LEU A 1 90 ? -23.866 -13.693 30.819 1.00 98.56 90 LEU A N 1
ATOM 607 C CA . LEU A 1 90 ? -25.132 -12.946 30.869 1.00 98.56 90 LEU A CA 1
ATOM 608 C C . LEU A 1 90 ? -25.324 -11.973 29.698 1.00 98.56 90 LEU A C 1
ATOM 610 O O . LEU A 1 90 ? -24.407 -11.695 28.930 1.00 98.56 90 LEU A O 1
ATOM 614 N N . THR A 1 91 ? -26.546 -11.456 29.572 1.00 98.69 91 THR A N 1
ATOM 615 C CA . THR A 1 91 ? -26.878 -10.347 28.673 1.00 98.69 91 THR A CA 1
ATOM 616 C C . THR A 1 91 ? -27.045 -9.043 29.452 1.00 98.69 91 THR A C 1
ATOM 618 O O . THR A 1 91 ? -27.778 -9.007 30.444 1.00 98.69 91 THR A O 1
ATOM 621 N N . ILE A 1 92 ? -26.430 -7.968 28.964 1.00 98.19 92 ILE A N 1
ATOM 622 C CA . ILE A 1 92 ? -26.725 -6.579 29.331 1.00 98.19 92 ILE A CA 1
ATOM 623 C C . ILE A 1 92 ? -27.585 -5.978 28.218 1.00 98.19 92 ILE A C 1
ATOM 625 O O . ILE A 1 92 ? -27.125 -5.824 27.089 1.00 98.19 92 ILE A O 1
ATOM 629 N N . ASP A 1 93 ? -28.831 -5.642 28.534 1.00 97.06 93 ASP A N 1
ATOM 630 C CA . ASP A 1 93 ? -29.770 -5.024 27.594 1.00 97.06 93 ASP A CA 1
ATOM 631 C C . ASP A 1 93 ? -30.017 -3.565 27.997 1.00 97.06 93 ASP A C 1
ATOM 633 O O . ASP A 1 93 ? -30.551 -3.275 29.074 1.00 97.06 93 ASP A O 1
ATOM 637 N N . GLY A 1 94 ? -29.615 -2.632 27.135 1.00 93.81 94 GLY A N 1
ATOM 638 C CA . GLY A 1 94 ? -29.744 -1.201 27.399 1.00 93.81 94 GLY A CA 1
ATOM 639 C C . GLY A 1 94 ? -31.190 -0.689 27.422 1.00 93.81 94 GLY A C 1
ATOM 640 O O . GLY A 1 94 ? -31.434 0.382 27.984 1.00 93.81 94 GLY A O 1
ATOM 641 N N . ASP A 1 95 ? -32.153 -1.409 26.827 1.00 93.38 95 ASP A N 1
ATOM 642 C CA . ASP A 1 95 ? -33.517 -0.917 26.534 1.00 93.38 95 ASP A CA 1
ATOM 643 C C . ASP A 1 95 ? -33.503 0.455 25.813 1.00 93.38 95 ASP A C 1
ATOM 645 O O . ASP A 1 95 ? -34.272 1.372 26.113 1.00 93.38 95 ASP A O 1
ATOM 649 N N . GLY A 1 96 ? -32.550 0.632 24.889 1.00 88.81 96 GLY A N 1
ATOM 650 C CA . GLY A 1 96 ? -32.264 1.885 24.181 1.00 88.81 96 GLY A CA 1
ATOM 651 C C . GLY A 1 96 ? -31.498 2.934 25.002 1.00 88.81 96 GLY A C 1
ATOM 652 O O . GLY A 1 96 ? -31.281 4.047 24.521 1.00 88.81 96 GLY A O 1
ATOM 653 N N . GLY A 1 97 ? -31.122 2.614 26.242 1.00 90.25 97 GLY A N 1
ATOM 654 C CA . GLY A 1 97 ? -30.271 3.411 27.125 1.00 90.25 97 GLY A CA 1
ATOM 655 C C . GLY A 1 97 ? -28.851 2.848 27.263 1.00 90.25 97 GLY A C 1
ATOM 656 O O . GLY A 1 97 ? -28.499 1.852 26.635 1.00 90.25 97 GLY A O 1
ATOM 657 N N . ALA A 1 98 ? -28.021 3.510 28.075 1.00 92.19 98 ALA A N 1
ATOM 658 C CA . ALA A 1 98 ? -26.613 3.142 28.228 1.00 92.19 98 ALA A CA 1
ATOM 659 C C . ALA A 1 98 ? -26.456 1.775 28.916 1.00 92.19 98 ALA A C 1
ATOM 661 O O . ALA A 1 98 ? -27.180 1.488 29.871 1.00 92.19 98 ALA A O 1
ATOM 662 N N . GLY A 1 99 ? -25.493 0.969 28.470 1.00 94.62 99 GLY A N 1
ATOM 663 C CA . GLY A 1 99 ? -25.142 -0.329 29.046 1.00 94.62 99 GLY A CA 1
ATOM 664 C C . GLY A 1 99 ? -24.320 -0.185 30.327 1.00 94.62 99 GLY A C 1
ATOM 665 O O . GLY A 1 99 ? -24.859 -0.160 31.432 1.00 94.62 99 GLY A O 1
ATOM 666 N N . LEU A 1 100 ? -23.004 -0.081 30.185 1.00 95.56 100 LEU A N 1
ATOM 667 C CA . LEU A 1 100 ? -22.038 -0.054 31.278 1.00 95.56 100 LEU A CA 1
ATOM 668 C C . LEU A 1 100 ? -21.351 1.310 31.364 1.00 95.56 100 LEU A C 1
ATOM 670 O O . LEU A 1 100 ? -20.979 1.903 30.352 1.00 95.56 100 LEU A O 1
ATOM 674 N N . ARG A 1 101 ? -21.137 1.795 32.588 1.00 94.31 101 ARG A N 1
ATOM 675 C CA . ARG A 1 101 ? -20.306 2.974 32.857 1.00 94.31 101 ARG A CA 1
ATOM 676 C C . ARG A 1 101 ? -19.284 2.637 33.931 1.00 94.31 101 ARG A C 1
ATOM 678 O O . ARG A 1 101 ? -19.681 2.407 35.071 1.00 94.31 101 ARG A O 1
ATOM 685 N N . VAL A 1 102 ? -18.005 2.629 33.571 1.00 94.00 102 VAL A N 1
ATOM 686 C CA . VAL A 1 102 ? -16.897 2.216 34.442 1.00 94.00 102 VAL A CA 1
ATOM 687 C C . VAL A 1 102 ? -15.833 3.322 34.489 1.00 94.00 102 VAL A C 1
ATOM 689 O O . VAL A 1 102 ? -15.619 4.004 33.487 1.00 94.00 102 VAL A O 1
ATOM 692 N N . ARG A 1 103 ? -15.264 3.578 35.676 1.00 93.12 103 ARG A N 1
ATOM 693 C CA . ARG A 1 103 ? -14.182 4.546 35.944 1.00 93.12 103 ARG A CA 1
ATOM 694 C C . ARG A 1 103 ? -13.236 4.017 37.024 1.00 93.12 103 ARG A C 1
ATOM 696 O O . ARG A 1 103 ? -13.715 3.346 37.936 1.00 93.12 103 ARG A O 1
ATOM 703 N N . ASP A 1 104 ? -11.934 4.272 36.890 1.00 88.12 104 ASP A N 1
ATOM 704 C CA . ASP A 1 104 ? -10.834 3.928 37.820 1.00 88.12 104 ASP A CA 1
ATOM 705 C C . ASP A 1 104 ? -10.602 2.429 38.187 1.00 88.12 104 ASP A C 1
ATOM 707 O O . ASP A 1 104 ? -9.531 2.091 38.687 1.00 88.12 104 ASP A O 1
ATOM 711 N N . GLY A 1 105 ? -11.564 1.511 37.994 1.00 88.81 105 GLY A N 1
ATOM 712 C CA . GLY A 1 105 ? -11.453 0.070 38.319 1.00 88.81 105 GLY A CA 1
ATOM 713 C C . GLY A 1 105 ? -11.237 -0.853 37.110 1.00 88.81 105 GLY A C 1
ATOM 714 O O . GLY A 1 105 ? -11.616 -0.512 35.992 1.00 88.81 105 GLY A O 1
ATOM 715 N N . ALA A 1 106 ? -10.661 -2.040 37.306 1.00 93.69 106 ALA A N 1
ATOM 716 C CA . ALA A 1 106 ? -10.483 -2.998 36.216 1.00 93.69 106 ALA A CA 1
ATOM 717 C C . ALA A 1 106 ? -11.824 -3.595 35.763 1.00 93.69 106 ALA A C 1
ATOM 719 O O . ALA A 1 106 ? -12.692 -3.910 36.584 1.00 93.69 106 ALA A O 1
ATOM 720 N N . LEU A 1 107 ? -11.992 -3.779 34.451 1.00 97.62 107 LEU A N 1
ATOM 721 C CA . LEU A 1 107 ? -13.196 -4.365 33.868 1.00 97.62 107 LEU A CA 1
ATOM 722 C C . LEU A 1 107 ? -12.869 -5.653 33.115 1.00 97.62 107 LEU A C 1
ATOM 724 O O . LEU A 1 107 ? -12.110 -5.638 32.151 1.00 97.62 107 LEU A O 1
ATOM 728 N N . PHE A 1 108 ? -13.518 -6.746 33.507 1.00 98.19 108 PHE A N 1
ATOM 729 C CA . PHE A 1 108 ? -13.409 -8.043 32.844 1.00 98.19 108 PHE A CA 1
ATOM 730 C C . PHE A 1 108 ? -14.782 -8.482 32.336 1.00 98.19 108 PHE A C 1
ATOM 732 O O . PHE A 1 108 ? -15.712 -8.681 33.122 1.00 98.19 108 PHE A O 1
ATOM 739 N N . LEU A 1 109 ? -14.918 -8.639 31.022 1.00 98.69 109 LEU A N 1
ATOM 740 C CA . LEU A 1 109 ? -16.141 -9.094 30.365 1.00 98.69 109 LEU A CA 1
ATOM 741 C C . LEU A 1 109 ? -15.882 -10.440 29.688 1.00 98.69 109 LEU A C 1
ATOM 743 O O . LEU A 1 109 ? -14.965 -10.561 28.875 1.00 98.69 109 LEU A O 1
ATOM 747 N N . THR A 1 110 ? -16.669 -11.467 30.008 1.00 98.69 110 THR A N 1
ATOM 748 C CA . THR A 1 110 ? -16.470 -12.805 29.433 1.00 98.69 110 THR A CA 1
ATOM 749 C C . THR A 1 110 ? -17.784 -13.508 29.120 1.00 98.69 110 THR A C 1
ATOM 751 O O . THR A 1 110 ? -18.666 -13.602 29.972 1.00 98.69 110 THR A O 1
ATOM 754 N N . ASP A 1 111 ? -17.898 -14.038 27.898 1.00 98.38 111 ASP A N 1
ATOM 755 C CA . ASP A 1 111 ? -19.049 -14.837 27.454 1.00 98.38 111 ASP A CA 1
ATOM 756 C C . ASP A 1 111 ? -20.386 -14.074 27.610 1.00 98.38 111 ASP A C 1
ATOM 758 O O . ASP A 1 111 ? -21.370 -14.567 28.176 1.00 98.38 111 ASP A O 1
ATOM 762 N N . LEU A 1 112 ? -20.406 -12.829 27.115 1.00 98.56 112 LEU A N 1
ATOM 763 C CA . LEU A 1 112 ? -21.522 -11.890 27.270 1.00 98.56 112 LEU A CA 1
ATOM 764 C C . LEU A 1 112 ? -22.211 -11.534 25.951 1.00 98.56 112 LEU A C 1
ATOM 766 O O . LEU A 1 112 ? -21.640 -11.610 24.864 1.00 98.56 112 LEU A O 1
ATOM 770 N N . THR A 1 113 ? -23.435 -11.026 26.076 1.00 98.50 113 THR A N 1
ATOM 771 C CA . THR A 1 113 ? -24.083 -10.222 25.033 1.00 98.50 113 THR A CA 1
ATOM 772 C C . THR A 1 113 ? -24.397 -8.833 25.586 1.00 98.50 113 THR A C 1
ATOM 774 O O . THR A 1 113 ? -24.966 -8.712 26.668 1.00 98.50 113 THR A O 1
ATOM 777 N N . ILE A 1 114 ? -24.030 -7.779 24.861 1.00 97.50 114 ILE A N 1
ATOM 778 C CA . ILE A 1 114 ? -24.371 -6.389 25.178 1.00 97.50 114 ILE A CA 1
ATOM 779 C C . ILE A 1 114 ? -25.188 -5.846 24.006 1.00 97.50 114 ILE A C 1
ATOM 781 O O . ILE A 1 114 ? -24.686 -5.749 22.887 1.00 97.50 114 ILE A O 1
ATOM 785 N N . GLU A 1 115 ? -26.465 -5.543 24.232 1.00 96.06 115 GLU A N 1
ATOM 786 C CA . GLU A 1 115 ? -27.399 -5.278 23.134 1.00 96.06 115 GLU A CA 1
ATOM 787 C C . GLU A 1 115 ? -28.427 -4.177 23.398 1.00 96.06 115 GLU A C 1
ATOM 789 O O . GLU A 1 115 ? -28.691 -3.795 24.540 1.00 96.06 115 GLU A O 1
ATOM 794 N N . ASN A 1 116 ? -29.022 -3.685 22.304 1.00 93.38 116 ASN A N 1
ATOM 795 C CA . ASN A 1 116 ? -30.045 -2.631 22.290 1.00 93.38 116 ASN A CA 1
ATOM 796 C C . ASN A 1 116 ? -29.603 -1.401 23.093 1.00 93.38 116 ASN A C 1
ATOM 798 O O . ASN A 1 116 ? -30.372 -0.814 23.860 1.00 93.38 116 ASN A O 1
ATOM 802 N N . VAL A 1 117 ? -28.330 -1.050 22.959 1.00 92.06 117 VAL A N 1
ATOM 803 C CA . VAL A 1 117 ? -27.710 0.003 23.750 1.00 92.06 117 VAL A CA 1
ATOM 804 C C . VAL A 1 117 ? -27.873 1.346 23.067 1.00 92.06 117 VAL A C 1
ATOM 806 O O . VAL A 1 117 ? -27.812 1.454 21.841 1.00 92.06 117 VAL A O 1
ATOM 809 N N . GLY A 1 118 ? -28.081 2.387 23.872 1.00 85.56 118 GLY A N 1
ATOM 810 C CA . GLY A 1 118 ? -28.075 3.727 23.336 1.00 85.56 118 GLY A CA 1
ATOM 811 C C . GLY A 1 118 ? -28.284 4.910 24.287 1.00 85.56 118 GLY A C 1
ATOM 812 O O . GLY A 1 118 ? -27.950 4.855 25.464 1.00 85.56 118 GLY A O 1
ATOM 813 N N . GLY A 1 119 ? -28.763 6.046 23.768 1.00 74.06 119 GLY A N 1
ATOM 814 C CA . GLY A 1 119 ? -29.140 7.240 24.540 1.00 74.06 119 GLY A CA 1
ATOM 815 C C . GLY A 1 119 ? -28.028 7.994 25.299 1.00 74.06 119 GLY A C 1
ATOM 816 O O . GLY A 1 119 ? -28.323 9.030 25.902 1.00 74.06 119 GLY A O 1
ATOM 817 N N . ALA A 1 120 ? -26.780 7.516 25.291 1.00 73.94 120 ALA A N 1
ATOM 818 C CA . ALA A 1 120 ? -25.605 8.225 25.808 1.00 73.94 120 ALA A CA 1
ATOM 819 C C . ALA A 1 120 ? -25.052 9.222 24.771 1.00 73.94 120 ALA A C 1
ATOM 821 O O . ALA A 1 120 ? -25.546 9.283 23.655 1.00 73.94 120 ALA A O 1
ATOM 822 N N . GLN A 1 121 ? -24.044 10.026 25.129 1.00 78.12 121 GLN A N 1
ATOM 823 C CA . GLN A 1 121 ? -23.278 10.815 24.144 1.00 78.12 121 GLN A CA 1
ATOM 824 C C . GLN A 1 121 ? -22.007 10.108 23.664 1.00 78.12 121 GLN A C 1
ATOM 826 O O . GLN A 1 121 ? -21.524 10.462 22.596 1.00 78.12 121 GLN A O 1
ATOM 831 N N . ASN A 1 122 ? -21.499 9.150 24.445 1.00 85.12 122 ASN A N 1
ATOM 832 C CA . ASN A 1 122 ? -20.263 8.396 24.236 1.00 85.12 122 ASN A CA 1
ATOM 833 C C . ASN A 1 122 ? -20.481 6.968 24.764 1.00 85.12 122 ASN A C 1
ATOM 835 O O . ASN A 1 122 ? -21.002 6.846 25.877 1.00 85.12 122 ASN A O 1
ATOM 839 N N . GLY A 1 123 ? -20.074 5.938 24.015 1.00 82.75 123 GLY A N 1
ATOM 840 C CA . GLY A 1 123 ? -20.009 4.551 24.496 1.00 82.75 123 GLY A CA 1
ATOM 841 C C . GLY A 1 123 ? -21.362 4.000 24.937 1.00 82.75 123 GLY A C 1
ATOM 842 O O . GLY A 1 123 ? -21.602 3.815 26.130 1.00 82.75 123 GLY A O 1
ATOM 843 N N . GLY A 1 124 ? -22.270 3.769 23.984 1.00 86.12 124 GLY A N 1
ATOM 844 C CA . GLY A 1 124 ? -23.618 3.276 24.287 1.00 86.12 124 GLY A CA 1
ATOM 845 C C . GLY A 1 124 ? -23.600 1.958 25.068 1.00 86.12 124 GLY A C 1
ATOM 846 O O . GLY A 1 124 ? -24.336 1.820 26.046 1.00 86.12 124 GLY A O 1
ATOM 847 N N . GLY A 1 125 ? -22.735 1.020 24.678 1.00 91.38 125 GLY A N 1
ATOM 848 C CA . GLY A 1 125 ? -22.548 -0.262 25.362 1.00 91.38 125 GLY A CA 1
ATOM 849 C C . GLY A 1 125 ? -21.654 -0.188 26.597 1.00 91.38 125 GLY A C 1
ATOM 850 O O . GLY A 1 125 ? -22.031 -0.693 27.652 1.00 91.38 125 GLY A O 1
ATOM 851 N N . LEU A 1 126 ? -20.501 0.457 26.473 1.00 94.75 126 LEU A N 1
ATOM 852 C CA . LEU A 1 126 ? -19.485 0.629 27.495 1.00 94.75 126 LEU A CA 1
ATOM 853 C C . LEU A 1 126 ? -18.854 2.017 27.367 1.00 94.75 126 LEU A C 1
ATOM 855 O O . LEU A 1 126 ? -18.269 2.367 26.343 1.00 94.75 126 LEU A O 1
ATOM 859 N N . TYR A 1 127 ? -18.919 2.765 28.461 1.00 94.50 127 TYR A N 1
ATOM 860 C CA . TYR A 1 127 ? -18.139 3.970 28.693 1.00 94.50 127 TYR A CA 1
ATOM 861 C C . TYR A 1 127 ? -17.051 3.657 29.730 1.00 94.50 127 TYR A C 1
ATOM 863 O O . TYR A 1 127 ? -17.399 3.443 30.896 1.00 94.50 127 TYR A O 1
ATOM 871 N N . ALA A 1 128 ? -15.779 3.640 29.318 1.00 95.38 128 ALA A N 1
ATOM 872 C CA . ALA A 1 128 ? -14.616 3.397 30.178 1.00 95.38 128 ALA A CA 1
ATOM 873 C C . ALA A 1 128 ? -13.660 4.605 30.176 1.00 95.38 128 ALA A C 1
ATOM 875 O O . ALA A 1 128 ? -13.412 5.213 29.132 1.00 95.38 128 ALA A O 1
ATOM 876 N N . VAL A 1 129 ? -13.184 4.987 31.363 1.00 95.31 129 VAL A N 1
ATOM 877 C CA . VAL A 1 129 ? -12.252 6.098 31.598 1.00 95.31 129 VAL A CA 1
ATOM 878 C C . VAL A 1 129 ? -11.277 5.727 32.711 1.00 95.31 129 VAL A C 1
ATOM 880 O O . VAL A 1 129 ? -11.718 5.450 33.828 1.00 95.31 129 VAL A O 1
ATOM 883 N N . GLU A 1 130 ? -9.974 5.819 32.435 1.00 93.06 130 GLU A N 1
ATOM 884 C CA . GLU A 1 130 ? -8.913 5.494 33.403 1.00 93.06 130 GLU A CA 1
ATOM 885 C C . GLU A 1 130 ? -9.019 4.029 33.889 1.00 93.06 130 GLU A C 1
ATOM 887 O O . GLU A 1 130 ? -8.844 3.730 35.069 1.00 93.06 130 GLU A O 1
ATOM 892 N N . ASN A 1 131 ? -9.357 3.100 32.978 1.00 89.19 131 ASN A N 1
ATOM 893 C CA . ASN A 1 131 ? -9.601 1.686 33.283 1.00 89.19 131 ASN A CA 1
ATOM 894 C C . ASN A 1 131 ? -8.744 0.742 32.424 1.00 89.19 131 ASN A C 1
ATOM 896 O O . ASN A 1 131 ? -8.743 0.895 31.205 1.00 89.19 131 ASN A O 1
ATOM 900 N N . PRO A 1 132 ? -8.157 -0.324 32.997 1.00 93.81 132 PRO A N 1
ATOM 901 C CA . PRO A 1 132 ? -7.777 -1.488 32.210 1.00 93.81 132 PRO A CA 1
ATOM 902 C C . PRO A 1 132 ? -9.026 -2.322 31.876 1.00 93.81 132 PRO A C 1
ATOM 904 O O . PRO A 1 132 ? -9.826 -2.651 32.763 1.00 93.81 132 PRO A O 1
ATOM 907 N N . VAL A 1 133 ? -9.195 -2.674 30.601 1.00 97.75 133 VAL A N 1
ATOM 908 C CA . VAL A 1 133 ? -10.373 -3.386 30.087 1.00 97.75 133 VAL A CA 1
ATOM 909 C C . VAL A 1 133 ? -9.961 -4.683 29.387 1.00 97.75 133 VAL A C 1
ATOM 911 O O . VAL A 1 133 ? -9.142 -4.678 28.477 1.00 97.75 133 VAL A O 1
ATOM 914 N N . ILE A 1 134 ? -10.563 -5.808 29.775 1.00 98.25 134 ILE A N 1
ATOM 915 C CA . ILE A 1 134 ? -10.392 -7.100 29.097 1.00 98.25 134 ILE A CA 1
ATOM 916 C C . ILE A 1 134 ? -11.758 -7.625 28.661 1.00 98.25 134 ILE A C 1
ATOM 918 O O . ILE A 1 134 ? -12.678 -7.766 29.473 1.00 98.25 134 ILE A O 1
ATOM 922 N N . ILE A 1 135 ? -11.884 -7.932 27.372 1.00 98.69 135 ILE A N 1
ATOM 923 C CA . ILE A 1 135 ? -13.118 -8.405 26.744 1.00 98.69 135 ILE A CA 1
ATOM 924 C C . ILE A 1 135 ? -12.819 -9.696 25.992 1.00 98.69 135 ILE A C 1
ATOM 926 O O . ILE A 1 135 ? -11.998 -9.725 25.080 1.00 98.69 135 ILE A O 1
ATOM 930 N N . THR A 1 136 ? -13.523 -10.771 26.336 1.00 98.75 136 THR A N 1
ATOM 931 C CA . THR A 1 136 ? -13.342 -12.071 25.685 1.00 98.75 136 THR A CA 1
ATOM 932 C C . THR A 1 136 ? -14.687 -12.694 25.347 1.00 98.75 136 THR A C 1
ATOM 934 O O . THR A 1 136 ? -15.525 -12.885 26.231 1.00 98.75 136 THR A O 1
ATOM 937 N N . ARG A 1 137 ? -14.886 -13.075 24.079 1.00 98.62 137 ARG A N 1
ATOM 938 C CA . ARG A 1 137 ? -16.133 -13.703 23.603 1.00 98.62 137 ARG A CA 1
ATOM 939 C C . ARG A 1 137 ? -17.374 -12.896 23.968 1.00 98.62 137 ARG A C 1
ATOM 941 O O . ARG A 1 137 ? -18.318 -13.412 24.570 1.00 98.62 137 ARG A O 1
ATOM 948 N N . VAL A 1 138 ? -17.363 -11.614 23.620 1.00 98.81 138 VAL A N 1
ATOM 949 C CA . VAL A 1 138 ? -18.518 -10.736 23.812 1.00 98.81 138 VAL A CA 1
ATOM 950 C C . VAL A 1 138 ? -19.122 -10.363 22.467 1.00 98.81 138 VAL A C 1
ATOM 952 O O . VAL A 1 138 ? -18.417 -9.994 21.531 1.00 98.81 138 VAL A O 1
ATOM 955 N N . THR A 1 139 ? -20.447 -10.445 22.378 1.00 98.56 139 THR A N 1
ATOM 956 C CA . THR A 1 139 ? -21.204 -9.925 21.236 1.00 98.56 139 THR A CA 1
ATOM 957 C C . THR A 1 139 ? -21.827 -8.584 21.598 1.00 98.56 139 THR A C 1
ATOM 959 O O . THR A 1 139 ? -22.672 -8.513 22.492 1.00 98.56 139 THR A O 1
ATOM 962 N N . PHE A 1 140 ? -21.445 -7.539 20.875 1.00 97.56 140 PHE A N 1
ATOM 963 C CA . PHE A 1 140 ? -22.076 -6.228 20.886 1.00 97.56 140 PHE A CA 1
ATOM 964 C C . PHE A 1 140 ? -22.997 -6.116 19.672 1.00 97.56 140 PHE A C 1
ATOM 966 O O . PHE A 1 140 ? -22.535 -6.287 18.547 1.00 97.56 140 PHE A O 1
ATOM 973 N N . SER A 1 141 ? -24.291 -5.866 19.887 1.00 95.75 141 SER A N 1
ATOM 974 C CA . SER A 1 141 ? -25.255 -5.803 18.779 1.00 95.75 141 SER A CA 1
ATOM 975 C C . SER A 1 141 ? -26.299 -4.704 18.939 1.00 95.75 141 SER A C 1
ATOM 977 O O . SER A 1 141 ? -26.718 -4.374 20.054 1.00 95.75 141 SER A O 1
ATOM 979 N N . ARG A 1 142 ? -26.779 -4.176 17.806 1.00 90.25 142 ARG A N 1
ATOM 980 C CA . ARG A 1 142 ? -27.887 -3.205 17.741 1.00 90.25 142 ARG A CA 1
ATOM 981 C C . ARG A 1 142 ? -27.632 -1.978 18.619 1.00 90.25 142 ARG A C 1
ATOM 983 O O . ARG A 1 142 ? -28.396 -1.685 19.544 1.00 90.25 142 ARG A O 1
ATOM 990 N N . GLY A 1 143 ? -26.539 -1.282 18.327 1.00 81.44 143 GLY A N 1
ATOM 991 C CA . GLY A 1 143 ? -26.221 0.009 18.924 1.00 81.44 143 GLY A CA 1
ATOM 992 C C . GLY A 1 143 ? -26.727 1.118 18.014 1.00 81.44 143 GLY A C 1
ATOM 993 O O . GLY A 1 143 ? -26.051 1.477 17.063 1.00 81.44 143 GLY A O 1
ATOM 994 N N . ASP A 1 144 ? -27.905 1.673 18.286 1.00 71.25 144 ASP A N 1
ATOM 995 C CA . ASP A 1 144 ? -28.475 2.774 17.496 1.00 71.25 144 ASP A CA 1
ATOM 996 C C . ASP A 1 144 ? -28.605 3.997 18.386 1.00 71.25 144 ASP A C 1
ATOM 998 O O . ASP A 1 144 ? -29.478 4.049 19.262 1.00 71.25 144 ASP A O 1
ATOM 1002 N N . VAL A 1 145 ? -27.689 4.953 18.222 1.00 57.41 145 VAL A N 1
ATOM 1003 C CA . VAL A 1 145 ? -27.501 5.927 19.287 1.00 57.41 145 VAL A CA 1
ATOM 1004 C C . VAL A 1 145 ? -27.639 7.388 18.917 1.00 57.41 145 VAL A C 1
ATOM 1006 O O . VAL A 1 145 ? -27.941 8.188 19.802 1.00 57.41 145 VAL A O 1
ATOM 1009 N N . GLY A 1 146 ? -27.433 7.786 17.664 1.00 59.06 146 GLY A N 1
ATOM 1010 C CA . GLY A 1 146 ? -27.217 9.212 17.385 1.00 59.06 146 GLY A CA 1
ATOM 1011 C C . GLY A 1 146 ? -26.129 9.821 18.297 1.00 59.06 146 GLY A C 1
ATOM 1012 O O . GLY A 1 146 ? -26.275 10.956 18.752 1.00 59.06 146 GLY A O 1
ATOM 1013 N N . VAL A 1 147 ? -25.108 9.017 18.641 1.00 64.62 147 VAL A N 1
ATOM 1014 C CA . VAL A 1 147 ? -23.971 9.313 19.539 1.00 64.62 147 VAL A CA 1
ATOM 1015 C C . VAL A 1 147 ? -22.828 9.943 18.778 1.00 64.62 147 VAL A C 1
ATOM 1017 O O . VAL A 1 147 ? -22.619 9.624 17.614 1.00 64.62 147 VAL A O 1
ATOM 1020 N N . TYR A 1 148 ? -22.029 10.753 19.475 1.00 78.31 148 TYR A N 1
ATOM 1021 C CA . TYR A 1 148 ? -20.808 11.313 18.909 1.00 78.31 148 TYR A CA 1
ATOM 1022 C C . TYR A 1 148 ? -19.703 10.259 18.739 1.00 78.31 148 TYR A C 1
ATOM 1024 O O . TYR A 1 148 ? -19.121 10.189 17.665 1.00 78.31 148 TYR A O 1
ATOM 1032 N N . ASN A 1 149 ? -19.433 9.429 19.754 1.00 87.56 149 ASN A N 1
ATOM 1033 C CA . ASN A 1 149 ? -18.280 8.520 19.771 1.00 87.56 149 ASN A CA 1
ATOM 1034 C C . ASN A 1 149 ? -18.641 7.094 20.229 1.00 87.56 149 ASN A C 1
ATOM 1036 O O . ASN A 1 149 ? -19.065 6.932 21.378 1.00 87.56 149 ASN A O 1
ATOM 1040 N N . GLY A 1 150 ? -18.431 6.083 19.375 1.00 88.69 150 GLY A N 1
ATOM 1041 C CA . GLY A 1 150 ? -18.525 4.662 19.732 1.00 88.69 150 GLY A CA 1
ATOM 1042 C C . GLY A 1 150 ? -19.934 4.197 20.104 1.00 88.69 150 GLY A C 1
ATOM 1043 O O . GLY A 1 150 ? -20.384 4.427 21.231 1.00 88.69 150 GLY A O 1
ATOM 1044 N N . ALA A 1 151 ? -20.648 3.496 19.214 1.00 91.88 151 ALA A N 1
ATOM 1045 C CA . ALA A 1 151 ? -21.968 2.968 19.585 1.00 91.88 151 ALA A CA 1
ATOM 1046 C C . ALA A 1 151 ? -21.865 1.930 20.706 1.00 91.88 151 ALA A C 1
ATOM 1048 O O . ALA A 1 151 ? -22.703 1.890 21.611 1.00 91.88 151 ALA A O 1
ATOM 1049 N N . PHE A 1 152 ? -20.801 1.131 20.677 1.00 94.94 152 PHE A N 1
ATOM 1050 C CA . PHE A 1 152 ? -20.546 0.102 21.664 1.00 94.94 152 PHE A CA 1
ATOM 1051 C C . PHE A 1 152 ? -19.507 0.552 22.670 1.00 94.94 152 PHE A C 1
ATOM 1053 O O . PHE A 1 152 ? -19.828 0.571 23.851 1.00 94.94 152 PHE A O 1
ATOM 1060 N N . LEU A 1 153 ? -18.305 0.932 22.241 1.00 95.44 153 LEU A N 1
ATOM 1061 C CA . LEU A 1 153 ? -17.196 1.200 23.157 1.00 95.44 153 LEU A CA 1
ATOM 1062 C C . LEU A 1 153 ? -16.695 2.628 23.015 1.00 95.44 153 LEU A C 1
ATOM 1064 O O . LEU A 1 153 ? -16.422 3.097 21.912 1.00 95.44 153 LEU A O 1
ATOM 1068 N N . TYR A 1 154 ? -16.517 3.274 24.160 1.00 95.12 154 TYR A N 1
ATOM 1069 C CA . TYR A 1 154 ? -15.747 4.497 24.302 1.00 95.12 154 TYR A CA 1
ATOM 1070 C C . TYR A 1 154 ? -14.648 4.265 25.337 1.00 95.12 154 TYR A C 1
ATOM 1072 O O . TYR A 1 154 ? -14.956 4.024 26.509 1.00 95.12 154 TYR A O 1
ATOM 1080 N N . LEU A 1 155 ? -13.399 4.342 24.883 1.00 96.50 155 LEU A N 1
ATOM 1081 C CA . LEU A 1 155 ? -12.189 4.224 25.690 1.00 96.50 155 LEU A CA 1
ATOM 1082 C C . LEU A 1 155 ? -11.487 5.582 25.725 1.00 96.50 155 LEU A C 1
ATOM 1084 O O . LEU A 1 155 ? -11.256 6.194 24.682 1.00 96.50 155 LEU A O 1
ATOM 1088 N N . TYR A 1 156 ? -11.185 6.063 26.924 1.00 95.75 156 TYR A N 1
ATOM 1089 C CA . TYR A 1 156 ? -10.443 7.302 27.133 1.00 95.75 156 TYR A CA 1
ATOM 1090 C C . TYR A 1 156 ? -9.425 7.060 28.235 1.00 95.75 156 TYR A C 1
ATOM 1092 O O . TYR A 1 156 ? -9.832 6.669 29.337 1.00 95.75 156 TYR A O 1
ATOM 1100 N N . THR A 1 157 ? -8.137 7.240 27.934 1.00 95.50 157 THR A N 1
ATOM 1101 C CA . THR A 1 157 ? -7.040 6.908 28.862 1.00 95.50 157 THR A CA 1
ATOM 1102 C C . THR A 1 157 ? -7.235 5.527 29.495 1.00 95.50 157 THR A C 1
ATOM 1104 O O . THR A 1 157 ? -7.193 5.386 30.715 1.00 95.50 157 THR A O 1
ATOM 1107 N N . SER A 1 158 ? -7.637 4.547 28.680 1.00 95.69 158 SER A N 1
ATOM 1108 C CA . SER A 1 158 ? -8.093 3.219 29.101 1.00 95.69 158 SER A CA 1
ATOM 1109 C C . SER A 1 158 ? -7.612 2.157 28.125 1.00 95.69 158 SER A C 1
ATOM 1111 O O . SER A 1 158 ? -8.186 2.007 27.043 1.00 95.69 158 SER A O 1
ATOM 1113 N N . ASP A 1 159 ? -6.604 1.398 28.536 1.00 95.06 159 ASP A N 1
ATOM 1114 C CA . ASP A 1 159 ? -6.052 0.331 27.709 1.00 95.06 159 ASP A CA 1
ATOM 1115 C C . ASP A 1 159 ? -7.006 -0.861 27.650 1.00 95.06 159 ASP A C 1
ATOM 1117 O O . ASP A 1 159 ? -7.629 -1.239 28.654 1.00 95.06 159 ASP A O 1
ATOM 1121 N N . ALA A 1 160 ? -7.117 -1.467 26.469 1.00 97.50 160 ALA A N 1
ATOM 1122 C CA . ALA A 1 160 ? -8.045 -2.562 26.240 1.00 97.50 160 ALA A CA 1
ATOM 1123 C C . ALA A 1 160 ? -7.441 -3.721 25.442 1.00 97.50 160 ALA A C 1
ATOM 1125 O O . ALA A 1 160 ? -6.822 -3.520 24.398 1.00 97.50 160 ALA A O 1
ATOM 1126 N N . ASP A 1 161 ? -7.719 -4.941 25.907 1.00 98.06 161 ASP A N 1
ATOM 1127 C CA . ASP A 1 161 ? -7.473 -6.193 25.187 1.00 98.06 161 ASP A CA 1
ATOM 1128 C C . ASP A 1 161 ? -8.812 -6.878 24.873 1.00 98.06 161 ASP A C 1
ATOM 1130 O O . ASP A 1 161 ? -9.593 -7.221 25.773 1.00 98.06 161 ASP A O 1
ATOM 1134 N N . ILE A 1 162 ? -9.104 -7.038 23.582 1.00 98.69 162 ILE A N 1
ATOM 1135 C CA . ILE A 1 162 ? -10.362 -7.580 23.073 1.00 98.69 162 ILE A CA 1
ATOM 1136 C C . ILE A 1 162 ? -10.082 -8.810 22.214 1.00 98.69 162 ILE A C 1
ATOM 1138 O O . ILE A 1 162 ? -9.389 -8.746 21.203 1.00 98.69 162 ILE A O 1
ATOM 1142 N N . THR A 1 163 ? -10.691 -9.938 22.569 1.00 98.62 163 THR A N 1
ATOM 1143 C CA . THR A 1 163 ? -10.450 -11.226 21.910 1.00 98.62 163 THR A CA 1
ATOM 1144 C C . THR A 1 163 ? -11.745 -11.972 21.604 1.00 98.62 163 THR A C 1
ATOM 1146 O O . THR A 1 163 ? -12.716 -11.916 22.369 1.00 98.62 163 THR A O 1
ATOM 1149 N N . GLU A 1 164 ? -11.773 -12.693 20.479 1.00 98.56 164 GLU A N 1
ATOM 1150 C CA . GLU A 1 164 ? -12.875 -13.591 20.085 1.00 98.56 164 GLU A CA 1
ATOM 1151 C C . GLU A 1 164 ? -14.269 -12.924 20.099 1.00 98.56 164 GLU A C 1
ATOM 1153 O O . GLU A 1 164 ? -15.269 -13.568 20.418 1.00 98.56 164 GLU A O 1
ATOM 1158 N N . SER A 1 165 ? -14.348 -11.621 19.819 1.00 98.81 165 SER A N 1
ATOM 1159 C CA . SER A 1 165 ? -15.552 -10.808 20.029 1.00 98.81 165 SER A CA 1
ATOM 1160 C C . SER A 1 165 ? -16.180 -10.335 18.716 1.00 98.81 165 SER A C 1
ATOM 1162 O O . SER A 1 165 ? -15.569 -10.377 17.647 1.00 98.81 165 SER A O 1
ATOM 1164 N N . THR A 1 166 ? -17.442 -9.913 18.776 1.00 98.75 166 THR A N 1
ATOM 1165 C CA . THR A 1 166 ? -18.208 -9.480 17.597 1.00 98.75 166 THR A CA 1
ATOM 1166 C C . THR A 1 166 ? -18.885 -8.144 17.856 1.00 98.75 166 THR A C 1
ATOM 1168 O O . THR A 1 166 ? -19.522 -7.976 18.895 1.00 98.75 166 THR A O 1
ATOM 1171 N N . PHE A 1 167 ? -18.784 -7.231 16.893 1.00 98.44 167 PHE A N 1
ATOM 1172 C CA . PHE A 1 167 ? -19.431 -5.921 16.890 1.00 98.44 167 PHE A CA 1
ATOM 1173 C C . PHE A 1 167 ? -20.290 -5.795 15.632 1.00 98.44 167 PHE A C 1
ATOM 1175 O O . PHE A 1 167 ? -19.753 -5.720 14.527 1.00 98.44 167 PHE A O 1
ATOM 1182 N N . GLU A 1 168 ? -21.610 -5.800 15.788 1.00 97.12 168 GLU A N 1
ATOM 1183 C CA . GLU A 1 168 ? -22.547 -5.780 14.659 1.00 97.12 168 GLU A CA 1
ATOM 1184 C C . GLU A 1 168 ? -23.618 -4.696 14.808 1.00 97.12 168 GLU A C 1
ATOM 1186 O O . GLU A 1 168 ? -24.146 -4.473 15.901 1.00 97.12 168 GLU A O 1
ATOM 1191 N N . ASP A 1 169 ? -23.985 -4.052 13.699 1.00 94.81 169 ASP A N 1
ATOM 1192 C CA . ASP A 1 169 ? -25.052 -3.044 13.655 1.00 94.81 169 ASP A CA 1
ATOM 1193 C C . ASP A 1 169 ? -24.838 -1.885 14.664 1.00 94.81 169 ASP A C 1
ATOM 1195 O O . ASP A 1 169 ? -25.765 -1.474 15.379 1.00 94.81 169 ASP A O 1
ATOM 1199 N N . GLY A 1 170 ? -23.602 -1.389 14.789 1.00 93.88 170 GLY A N 1
ATOM 1200 C CA . GLY A 1 170 ? -23.267 -0.200 15.578 1.00 93.88 170 GLY A CA 1
ATOM 1201 C C . GLY A 1 170 ? -23.350 1.085 14.753 1.00 93.88 170 GLY A C 1
ATOM 1202 O O . GLY A 1 170 ? -22.798 1.147 13.660 1.00 93.88 170 GLY A O 1
ATOM 1203 N N . ALA A 1 171 ? -24.008 2.127 15.266 1.00 91.75 171 ALA A N 1
ATOM 1204 C CA . ALA A 1 171 ? -24.133 3.425 14.602 1.00 91.75 171 ALA A CA 1
ATOM 1205 C C . ALA A 1 171 ? -23.780 4.616 15.518 1.00 91.75 171 ALA A C 1
ATOM 1207 O O . ALA A 1 171 ? -24.478 4.901 16.500 1.00 91.75 171 ALA A O 1
ATOM 1208 N N . ALA A 1 172 ? -22.731 5.362 15.155 1.00 90.31 172 ALA A N 1
ATOM 1209 C CA . ALA A 1 172 ? -22.267 6.587 15.828 1.00 90.31 172 ALA A CA 1
ATOM 1210 C C . ALA A 1 172 ? -21.750 7.620 14.804 1.00 90.31 172 ALA A C 1
ATOM 1212 O O . ALA A 1 172 ? -21.705 7.329 13.619 1.00 90.31 172 ALA A O 1
ATOM 1213 N N . GLU A 1 173 ? -21.386 8.844 15.200 1.00 87.38 173 GLU A N 1
ATOM 1214 C CA . GLU A 1 173 ? -20.747 9.816 14.287 1.00 87.38 173 GLU A CA 1
ATOM 1215 C C . GLU A 1 173 ? -19.242 9.543 14.100 1.00 87.38 173 GLU A C 1
ATOM 1217 O O . GLU A 1 173 ? -18.677 9.830 13.045 1.00 87.38 173 GLU A O 1
ATOM 1222 N N . ARG A 1 174 ? -18.572 8.982 15.112 1.00 88.12 174 ARG A N 1
ATOM 1223 C CA . ARG A 1 174 ? -17.150 8.609 15.084 1.00 88.12 174 ARG A CA 1
ATOM 1224 C C . ARG A 1 174 ? -16.964 7.229 15.691 1.00 88.12 174 ARG A C 1
ATOM 1226 O O . ARG A 1 174 ? -17.380 7.019 16.831 1.00 88.12 174 ARG A O 1
ATOM 1233 N N . GLY A 1 175 ? -16.324 6.326 14.950 1.00 89.12 175 GLY A N 1
ATOM 1234 C CA . GLY A 1 175 ? -16.149 4.938 15.362 1.00 89.12 175 GLY A CA 1
ATOM 1235 C C . GLY A 1 175 ? -17.503 4.259 15.507 1.00 89.12 175 GLY A C 1
ATOM 1236 O O . GLY A 1 175 ? -18.027 4.191 16.618 1.00 89.12 175 GLY A O 1
ATOM 1237 N N . GLY A 1 176 ? -18.113 3.816 14.403 1.00 91.88 176 GLY A N 1
ATOM 1238 C CA . GLY A 1 176 ? -19.488 3.294 14.433 1.00 91.88 176 GLY A CA 1
ATOM 1239 C C . GLY A 1 176 ? -19.697 2.202 15.486 1.00 91.88 176 GLY A C 1
ATOM 1240 O O . GLY A 1 176 ? -20.737 2.184 16.135 1.00 91.88 176 GLY A O 1
ATOM 1241 N N . ALA A 1 177 ? -18.672 1.396 15.774 1.00 95.31 177 ALA A N 1
ATOM 1242 C CA . ALA A 1 177 ? -18.627 0.486 16.916 1.00 95.31 177 ALA A CA 1
ATOM 1243 C C . ALA A 1 177 ? -17.784 1.029 18.084 1.00 95.31 177 ALA A C 1
ATOM 1245 O O . ALA A 1 177 ? -18.266 1.092 19.221 1.00 95.31 177 ALA A O 1
ATOM 1246 N N . VAL A 1 178 ? -16.528 1.395 17.814 1.00 96.44 178 VAL A N 1
ATOM 1247 C CA . VAL A 1 178 ? -15.493 1.640 18.830 1.00 96.44 178 VAL A CA 1
ATOM 1248 C C . VAL A 1 178 ? -14.830 2.991 18.599 1.00 96.44 178 VAL A C 1
ATOM 1250 O O . VAL A 1 178 ? -14.360 3.288 17.502 1.00 96.44 178 VAL A O 1
ATOM 1253 N N . PHE A 1 179 ? -14.737 3.782 19.661 1.00 95.12 179 PHE A N 1
ATOM 1254 C CA . PHE A 1 179 ? -13.924 4.989 19.708 1.00 95.12 179 PHE A CA 1
ATOM 1255 C C . PHE A 1 179 ? -12.880 4.872 20.820 1.00 95.12 179 PHE A C 1
ATOM 1257 O O . PHE A 1 179 ? -13.230 4.549 21.959 1.00 95.12 179 PHE A O 1
ATOM 1264 N N . VAL A 1 180 ? -11.623 5.165 20.489 1.00 95.94 180 VAL A N 1
ATOM 1265 C CA . VAL A 1 180 ? -10.488 5.149 21.418 1.00 95.94 180 VAL A CA 1
ATOM 1266 C C . VAL A 1 180 ? -9.710 6.464 21.342 1.00 95.94 180 VAL A C 1
ATOM 1268 O O . VAL A 1 180 ? -9.501 7.002 20.251 1.00 95.94 180 VAL A O 1
ATOM 1271 N N . TYR A 1 181 ? -9.346 6.991 22.511 1.00 95.38 181 TYR A N 1
ATOM 1272 C CA . TYR A 1 181 ? -8.596 8.234 22.666 1.00 95.38 181 TYR A CA 1
ATOM 1273 C C . TYR A 1 181 ? -7.535 8.118 23.763 1.00 95.38 181 TYR A C 1
ATOM 1275 O O . TYR A 1 181 ? -7.873 7.717 24.883 1.00 95.38 181 TYR A O 1
ATOM 1283 N N . ASP A 1 182 ? -6.299 8.528 23.461 1.00 94.50 182 ASP A N 1
ATOM 1284 C CA . ASP A 1 182 ? -5.165 8.533 24.400 1.00 94.50 182 ASP A CA 1
ATOM 1285 C C . ASP A 1 182 ? -5.017 7.184 25.128 1.00 94.50 182 ASP A C 1
ATOM 1287 O O . ASP A 1 182 ? -5.066 7.122 26.351 1.00 94.50 182 ASP A O 1
ATOM 1291 N N . SER A 1 183 ? -5.042 6.067 24.390 1.00 94.88 183 SER A N 1
ATOM 1292 C CA . SER A 1 183 ? -5.021 4.704 24.961 1.00 94.88 183 SER A CA 1
ATOM 1293 C C . SER A 1 183 ? -4.321 3.695 24.047 1.00 94.88 183 SER A C 1
ATOM 1295 O O . SER A 1 183 ? -4.189 3.929 22.844 1.00 94.88 183 SER A O 1
ATOM 1297 N N . GLU A 1 184 ? -3.976 2.527 24.594 1.00 94.56 184 GLU A N 1
ATOM 1298 C CA . GLU A 1 184 ? -3.556 1.359 23.813 1.00 94.56 184 GLU A CA 1
ATOM 1299 C C . GLU A 1 184 ? -4.721 0.383 23.590 1.00 94.56 184 GLU A C 1
ATOM 1301 O O . GLU A 1 184 ? -5.389 -0.063 24.528 1.00 94.56 184 GLU A O 1
ATOM 1306 N N . LEU A 1 185 ? -4.968 0.016 22.332 1.00 97.75 185 LEU A N 1
ATOM 1307 C CA . LEU A 1 185 ? -6.029 -0.922 21.966 1.00 97.75 185 LEU A CA 1
ATOM 1308 C C . LEU A 1 185 ? -5.457 -2.122 21.216 1.00 97.75 185 LEU A C 1
ATOM 1310 O O . LEU A 1 185 ? -5.001 -1.999 20.081 1.00 97.75 185 LEU A O 1
ATOM 1314 N N . THR A 1 186 ? -5.571 -3.301 21.825 1.00 98.25 186 THR A N 1
ATOM 1315 C CA . THR A 1 186 ? -5.308 -4.584 21.171 1.00 98.25 186 THR A CA 1
ATOM 1316 C C . THR A 1 186 ? -6.621 -5.298 20.880 1.00 98.25 186 THR A C 1
ATOM 1318 O O . THR A 1 186 ? -7.445 -5.503 21.774 1.00 98.25 186 THR A O 1
ATOM 1321 N N . ILE A 1 187 ? -6.820 -5.708 19.627 1.00 98.69 187 ILE A N 1
ATOM 1322 C CA . ILE A 1 187 ? -7.937 -6.569 19.237 1.00 98.69 187 ILE A CA 1
ATOM 1323 C C . ILE A 1 187 ? -7.396 -7.755 18.451 1.00 98.69 187 ILE A C 1
ATOM 1325 O O . ILE A 1 187 ? -6.680 -7.568 17.467 1.00 98.69 187 ILE A O 1
ATOM 1329 N N . SER A 1 188 ? -7.784 -8.970 18.846 1.00 98.25 188 SER A N 1
ATOM 1330 C CA . SER A 1 188 ? -7.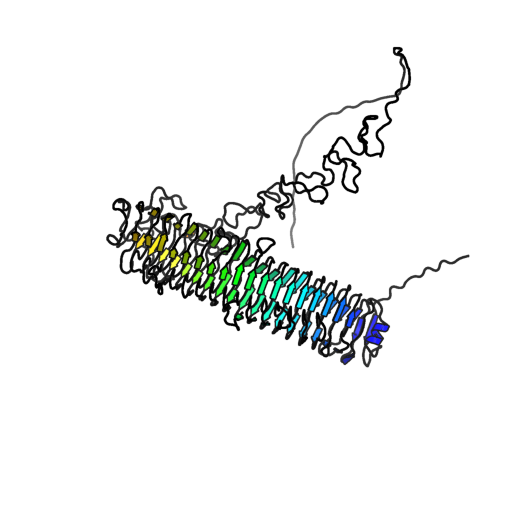456 -10.180 18.094 1.00 98.25 188 SER A CA 1
ATOM 1331 C C . SER A 1 188 ? -8.638 -11.110 17.833 1.00 98.25 188 SER A C 1
ATOM 1333 O O . SER A 1 188 ? -9.592 -11.191 18.620 1.00 98.25 188 SER A O 1
ATOM 1335 N N . THR A 1 189 ? -8.587 -11.803 16.692 1.00 98.31 189 THR A N 1
ATOM 1336 C CA . THR A 1 189 ? -9.511 -12.887 16.314 1.00 98.31 189 THR A CA 1
ATOM 1337 C C . THR A 1 189 ? -10.988 -12.481 16.466 1.00 98.31 189 THR A C 1
ATOM 1339 O O . THR A 1 189 ? -11.805 -13.212 17.027 1.00 98.31 189 THR A O 1
ATOM 1342 N N . SER A 1 190 ? -11.327 -11.262 16.041 1.00 98.81 190 SER A N 1
ATOM 1343 C CA . SER A 1 190 ? -12.632 -10.622 16.272 1.00 98.81 190 SER A CA 1
ATOM 1344 C C . SER A 1 190 ? -13.230 -10.083 14.969 1.00 98.81 190 SER A C 1
ATOM 1346 O O . SER A 1 190 ? -12.553 -10.009 13.944 1.00 98.81 190 SER A O 1
ATOM 1348 N N . SER A 1 191 ? -14.515 -9.723 14.980 1.00 98.75 191 SER A N 1
ATOM 1349 C CA . SER A 1 191 ? -15.219 -9.305 13.759 1.00 98.75 191 SER A CA 1
ATOM 1350 C C . SER A 1 191 ? -16.090 -8.063 13.940 1.00 98.75 191 SER A C 1
ATOM 1352 O O . SER A 1 191 ? -16.749 -7.901 14.970 1.00 98.75 191 SER A O 1
ATOM 1354 N N . PHE A 1 192 ? -16.133 -7.234 12.899 1.00 98.75 192 PHE A N 1
ATOM 1355 C CA . PHE A 1 192 ? -16.896 -5.994 12.795 1.00 98.75 192 PHE A CA 1
ATOM 1356 C C . PHE A 1 192 ? -17.781 -6.034 11.546 1.00 98.75 192 PHE A C 1
ATOM 1358 O O . PHE A 1 192 ? -17.267 -5.979 10.427 1.00 98.75 192 PHE A O 1
ATOM 1365 N N . TYR A 1 193 ? -19.097 -6.108 11.749 1.00 98.00 193 TYR A N 1
ATOM 1366 C CA . TYR A 1 193 ? -20.092 -6.218 10.681 1.00 98.00 193 TYR A CA 1
ATOM 1367 C C . TYR A 1 193 ? -21.019 -5.010 10.642 1.00 98.00 193 TYR A C 1
ATOM 1369 O O . TYR A 1 193 ? -21.591 -4.639 11.670 1.00 98.00 193 TYR A O 1
ATOM 1377 N N . ASP A 1 194 ? -21.212 -4.445 9.451 1.00 96.81 194 ASP A N 1
ATOM 1378 C CA . ASP A 1 194 ? -22.271 -3.467 9.172 1.00 96.81 194 ASP A CA 1
ATOM 1379 C C . ASP A 1 194 ? -22.287 -2.266 10.147 1.00 96.81 194 ASP A C 1
ATOM 1381 O O . ASP A 1 194 ? -23.332 -1.676 10.444 1.00 96.81 194 ASP A O 1
ATOM 1385 N N . ASN A 1 195 ? -21.122 -1.881 10.681 1.00 95.62 195 ASN A N 1
ATOM 1386 C CA . ASN A 1 195 ? -21.022 -0.723 11.562 1.00 95.62 195 ASN A CA 1
ATOM 1387 C C . ASN A 1 195 ? -20.954 0.555 10.729 1.00 95.62 195 ASN A C 1
ATOM 1389 O O . ASN A 1 195 ? -20.301 0.607 9.689 1.00 95.62 195 ASN A O 1
ATOM 1393 N N . THR A 1 196 ? -21.649 1.594 11.182 1.00 93.38 196 THR A N 1
ATOM 1394 C CA . THR A 1 196 ? -21.829 2.830 10.427 1.00 93.38 196 THR A CA 1
ATOM 1395 C C . THR A 1 196 ? -21.383 4.057 11.219 1.00 93.38 196 THR A C 1
ATOM 1397 O O . THR A 1 196 ? -21.927 4.370 12.281 1.00 93.38 196 THR A O 1
ATOM 1400 N N . ALA A 1 197 ? -20.456 4.825 10.648 1.00 91.62 197 ALA A N 1
ATOM 1401 C CA . ALA A 1 197 ? -20.222 6.212 11.024 1.00 91.62 197 ALA A CA 1
ATOM 1402 C C . ALA A 1 197 ? -21.178 7.122 10.228 1.00 91.62 197 ALA A C 1
ATOM 1404 O O . ALA A 1 197 ? -21.046 7.269 9.015 1.00 91.62 197 ALA A O 1
ATOM 1405 N N . THR A 1 198 ? -22.173 7.700 10.898 1.00 87.19 198 THR A N 1
ATOM 1406 C CA . THR A 1 198 ? -23.290 8.432 10.269 1.00 87.19 198 THR A CA 1
ATOM 1407 C C . THR A 1 198 ? -23.003 9.921 10.037 1.00 87.19 198 THR A C 1
ATOM 1409 O O . THR A 1 198 ? -22.269 10.557 10.800 1.00 87.19 198 THR A O 1
ATOM 1412 N N . LEU A 1 199 ? -23.654 10.508 9.021 1.00 72.88 199 LEU A N 1
ATOM 1413 C CA . LEU A 1 199 ? -23.683 11.959 8.763 1.00 72.88 199 LEU A CA 1
ATOM 1414 C C . LEU A 1 199 ? -24.473 12.704 9.859 1.00 72.88 199 LEU A C 1
ATOM 1416 O O . LEU A 1 199 ? -25.652 13.033 9.691 1.00 72.88 199 LEU A O 1
ATOM 1420 N N . GLY A 1 200 ? -23.826 12.965 10.992 1.00 64.69 200 GLY A N 1
ATOM 1421 C CA . GLY A 1 200 ? -24.336 13.811 12.071 1.00 64.69 200 GLY A CA 1
ATOM 1422 C C . GLY A 1 200 ? -24.177 15.318 11.815 1.00 64.69 200 GLY A C 1
ATOM 1423 O O . GLY A 1 200 ? -24.462 15.814 10.722 1.00 64.69 200 GLY A O 1
ATOM 1424 N N . ASP A 1 201 ? -23.734 16.078 12.827 1.00 54.84 201 ASP A N 1
ATOM 1425 C CA . ASP A 1 201 ? -23.418 17.516 12.692 1.00 54.84 201 ASP A CA 1
ATOM 1426 C C . ASP A 1 201 ? -21.936 17.827 12.361 1.00 54.84 201 ASP A C 1
ATOM 1428 O O . ASP A 1 201 ? -21.590 19.001 12.167 1.00 54.84 201 ASP A O 1
ATOM 1432 N N . GLY A 1 202 ? -21.088 16.793 12.245 1.00 54.97 202 GLY A N 1
ATOM 1433 C CA . GLY A 1 202 ? -19.630 16.886 12.075 1.00 54.97 202 GLY A CA 1
ATOM 1434 C C . GLY A 1 202 ? -19.032 16.201 10.830 1.00 54.97 202 GLY A C 1
ATOM 1435 O O . GLY A 1 202 ? -19.713 15.967 9.836 1.00 54.97 202 GLY A O 1
ATOM 1436 N N . SER A 1 203 ? -17.717 15.930 10.885 1.00 64.44 203 SER A N 1
ATOM 1437 C CA . SER A 1 203 ? -16.945 15.147 9.900 1.00 64.44 203 SER A CA 1
ATOM 1438 C C . SER A 1 203 ? -16.780 13.712 10.419 1.00 64.44 203 SER A C 1
ATOM 1440 O O . SER A 1 203 ? -15.887 13.512 11.252 1.00 64.44 203 SER A O 1
ATOM 1442 N N . PRO A 1 204 ? -17.630 12.755 10.006 1.00 58.78 204 PRO A N 1
ATOM 1443 C CA . PRO A 1 204 ? -17.597 11.385 10.518 1.00 58.78 204 PRO A CA 1
ATOM 1444 C C . PRO A 1 204 ? -16.278 10.678 10.196 1.00 58.78 204 PRO A C 1
ATOM 1446 O O . PRO A 1 204 ? -15.544 11.095 9.297 1.00 58.78 204 PRO A O 1
ATOM 1449 N N . ARG A 1 205 ? -15.903 9.671 10.994 1.00 78.81 205 ARG A N 1
ATOM 1450 C CA . ARG A 1 205 ? -14.605 8.971 10.881 1.00 78.81 205 ARG A CA 1
ATOM 1451 C C . ARG A 1 205 ? -14.701 7.545 11.419 1.00 78.81 205 ARG A C 1
ATOM 1453 O O . ARG A 1 205 ? -15.185 7.382 12.536 1.00 78.81 205 ARG A O 1
ATOM 1460 N N . GLY A 1 206 ? -14.179 6.572 10.674 1.00 80.44 206 GLY A N 1
ATOM 1461 C CA . GLY A 1 206 ? -14.065 5.163 11.048 1.00 80.44 206 GLY A CA 1
ATOM 1462 C C . GLY A 1 206 ? -15.422 4.481 11.164 1.00 80.44 206 GLY A C 1
ATOM 1463 O O . GLY A 1 206 ? -16.045 4.548 12.225 1.00 80.44 206 GLY A O 1
ATOM 1464 N N . GLY A 1 207 ? -15.897 3.833 10.095 1.00 89.19 207 GLY A N 1
ATOM 1465 C CA . GLY A 1 207 ? -17.217 3.187 10.103 1.00 89.19 207 GLY A CA 1
ATOM 1466 C C . GLY A 1 207 ? -17.376 2.119 11.186 1.00 89.19 207 GLY A C 1
ATOM 1467 O O . GLY A 1 207 ? -18.436 2.024 11.790 1.00 89.19 207 GLY A O 1
ATOM 1468 N N . ALA A 1 208 ? -16.301 1.420 11.548 1.00 95.94 208 ALA A N 1
ATOM 1469 C CA . ALA A 1 208 ? -16.228 0.540 12.710 1.00 95.94 208 ALA A CA 1
ATOM 1470 C C . ALA A 1 208 ? -15.405 1.157 13.850 1.00 95.94 208 ALA A C 1
ATOM 1472 O O . ALA A 1 208 ? -15.931 1.359 14.947 1.00 95.94 208 ALA A O 1
ATOM 1473 N N . ILE A 1 209 ? -14.131 1.472 13.601 1.00 96.94 209 ILE A N 1
ATOM 1474 C CA . ILE A 1 209 ? -13.179 1.900 14.636 1.00 96.94 209 ILE A CA 1
ATOM 1475 C C . ILE A 1 209 ? -12.617 3.278 14.308 1.00 96.94 209 ILE A C 1
ATOM 1477 O O . ILE A 1 209 ? -12.144 3.530 13.198 1.00 96.94 209 ILE A O 1
ATOM 1481 N N . ARG A 1 210 ? -12.602 4.155 15.313 1.00 94.94 210 ARG A N 1
ATOM 1482 C CA . ARG A 1 210 ? -11.876 5.425 15.285 1.00 94.94 210 ARG A CA 1
ATOM 1483 C C . ARG A 1 210 ? -10.861 5.476 16.424 1.00 94.94 210 ARG A C 1
ATOM 1485 O O . ARG A 1 210 ? -11.267 5.440 17.582 1.00 94.94 210 ARG A O 1
ATOM 1492 N N . GLY A 1 211 ? -9.582 5.613 16.076 1.00 94.44 211 GLY A N 1
ATOM 1493 C CA . GLY A 1 211 ? -8.494 5.911 17.009 1.00 94.44 211 GLY A CA 1
ATOM 1494 C C . GLY A 1 211 ? -7.991 7.346 16.869 1.00 94.44 211 GLY A C 1
ATOM 1495 O O . GLY A 1 211 ? -7.838 7.855 15.753 1.00 94.44 211 GLY A O 1
ATOM 1496 N N . GLU A 1 212 ? -7.769 8.009 17.999 1.00 92.69 212 GLU A N 1
ATOM 1497 C CA . GLU A 1 212 ? -7.217 9.363 18.087 1.00 92.69 212 GLU A CA 1
ATOM 1498 C C . GLU A 1 212 ? -6.132 9.401 19.163 1.00 92.69 212 GLU A C 1
ATOM 1500 O O . GLU A 1 212 ? -6.403 9.041 20.305 1.00 92.69 212 GLU A O 1
ATOM 1505 N N . GLU A 1 213 ? -4.915 9.816 18.803 1.00 91.00 213 GLU A N 1
ATOM 1506 C CA . GLU A 1 213 ? -3.777 9.887 19.737 1.00 91.00 213 GLU A CA 1
ATOM 1507 C C . GLU A 1 213 ? -3.581 8.544 20.473 1.00 91.00 213 GLU A C 1
ATOM 1509 O O . GLU A 1 213 ? -3.373 8.503 21.676 1.00 91.00 213 GLU A O 1
ATOM 1514 N N . SER A 1 214 ? -3.794 7.427 19.769 1.00 92.56 214 SER A N 1
ATOM 1515 C CA . SER A 1 214 ? -3.885 6.078 20.344 1.00 92.56 214 SER A CA 1
ATOM 1516 C C . SER A 1 214 ? -3.138 5.080 19.476 1.00 92.56 214 SER A C 1
ATOM 1518 O O . SER A 1 214 ? -3.241 5.163 18.249 1.00 92.56 214 SER A O 1
ATOM 1520 N N . SER A 1 215 ? -2.491 4.103 20.111 1.00 91.88 215 SER A N 1
ATOM 1521 C CA . SER A 1 215 ? -1.802 3.011 19.422 1.00 91.88 215 SER A CA 1
ATOM 1522 C C . SER A 1 215 ? -2.721 1.800 19.276 1.00 91.88 215 SER A C 1
ATOM 1524 O O . SER A 1 215 ? -3.332 1.341 20.247 1.00 91.88 215 SER A O 1
ATOM 1526 N N . LEU A 1 216 ? -2.857 1.292 18.050 1.00 96.56 216 LEU A N 1
ATOM 1527 C CA . LEU A 1 216 ? -3.755 0.182 17.719 1.00 96.56 216 LEU A CA 1
ATOM 1528 C C . LEU A 1 216 ? -2.970 -1.031 17.211 1.00 96.56 216 LEU A C 1
ATOM 1530 O O . LEU A 1 216 ? -2.277 -0.949 16.199 1.00 96.56 216 LEU A O 1
ATOM 1534 N N . LEU A 1 217 ? -3.176 -2.179 17.859 1.00 97.44 217 LEU A N 1
ATOM 1535 C CA . LEU A 1 217 ? -2.717 -3.488 17.399 1.00 97.44 217 LEU A CA 1
ATOM 1536 C C . LEU A 1 217 ? -3.921 -4.352 17.004 1.00 97.44 217 LEU A C 1
ATOM 1538 O O . LEU A 1 217 ? -4.701 -4.788 17.853 1.00 97.44 217 LEU A O 1
ATOM 1542 N N . LEU A 1 218 ? -4.070 -4.601 15.705 1.00 98.38 218 LEU A N 1
ATOM 1543 C CA . LEU A 1 218 ? -5.215 -5.289 15.112 1.00 98.38 218 LEU A CA 1
ATOM 1544 C C . LEU A 1 218 ? -4.756 -6.584 14.430 1.00 98.38 218 LEU A C 1
ATOM 1546 O O . LEU A 1 218 ? -4.038 -6.543 13.434 1.00 98.38 218 LEU A O 1
ATOM 1550 N N . VAL A 1 219 ? -5.154 -7.740 14.963 1.00 98.56 219 VAL A N 1
ATOM 1551 C CA . VAL A 1 219 ? -4.620 -9.044 14.530 1.00 98.56 219 VAL A CA 1
ATOM 1552 C C . VAL A 1 219 ? -5.746 -10.019 14.198 1.00 98.56 219 VAL A C 1
ATOM 1554 O O . VAL A 1 219 ? -6.630 -10.243 15.019 1.00 98.56 219 VAL A O 1
ATOM 1557 N N . GLU A 1 220 ? -5.708 -10.654 13.026 1.00 98.44 220 GLU A N 1
ATOM 1558 C CA . GLU A 1 220 ? -6.718 -11.652 12.626 1.00 98.44 220 GLU A CA 1
ATOM 1559 C C . GLU A 1 220 ? -8.160 -11.118 12.710 1.00 98.44 220 GLU A C 1
ATOM 1561 O O . GLU A 1 220 ? -9.062 -11.770 13.249 1.00 98.44 220 GLU A O 1
ATOM 1566 N N . LEU A 1 221 ? -8.378 -9.889 12.234 1.00 98.81 221 LEU A N 1
ATOM 1567 C CA . LEU A 1 221 ? -9.687 -9.245 12.273 1.00 98.81 221 LEU A CA 1
ATOM 1568 C C . LEU A 1 221 ? -10.429 -9.387 10.953 1.00 98.81 221 LEU A C 1
ATOM 1570 O O . LEU A 1 221 ? -9.826 -9.388 9.887 1.00 98.81 221 LEU A O 1
ATOM 1574 N N . LEU A 1 222 ? -11.756 -9.425 11.040 1.00 98.75 222 LEU A N 1
ATOM 1575 C CA . LEU A 1 222 ? -12.638 -9.299 9.885 1.00 98.75 222 LEU A CA 1
ATOM 1576 C C . LEU A 1 222 ? -13.454 -8.008 9.989 1.00 98.75 222 LEU A C 1
ATOM 1578 O O . LEU A 1 222 ? -14.228 -7.844 10.934 1.00 98.75 222 LEU A O 1
ATOM 1582 N N . PHE A 1 223 ? -13.312 -7.128 9.001 1.00 98.81 223 PHE A N 1
ATOM 1583 C CA . PHE A 1 223 ? -14.141 -5.941 8.802 1.00 98.81 223 PHE A CA 1
ATOM 1584 C C . PHE A 1 223 ? -14.972 -6.114 7.532 1.00 98.81 223 PHE A C 1
ATOM 1586 O O . PHE A 1 223 ? -14.437 -6.014 6.428 1.00 98.81 223 PHE A O 1
ATOM 1593 N N . GLU A 1 224 ? -16.273 -6.354 7.685 1.00 98.62 224 GLU A N 1
ATOM 1594 C CA . GLU A 1 224 ? -17.189 -6.592 6.566 1.00 98.62 224 GLU A CA 1
ATOM 1595 C C . GLU A 1 224 ? -18.365 -5.605 6.581 1.00 98.62 224 GLU A C 1
ATOM 1597 O O . GLU A 1 224 ? -19.022 -5.424 7.610 1.00 98.62 224 GLU A O 1
ATOM 1602 N N . GLY A 1 225 ? -18.633 -4.954 5.445 1.00 97.69 225 GLY A N 1
ATOM 1603 C CA . GLY A 1 225 ? -19.822 -4.107 5.268 1.00 97.69 225 GLY A CA 1
ATOM 1604 C C . GLY A 1 225 ? -19.832 -2.808 6.084 1.00 97.69 225 GLY A C 1
ATOM 1605 O O . GLY A 1 225 ? -20.876 -2.167 6.224 1.00 97.69 225 GLY A O 1
ATOM 1606 N N . ASN A 1 226 ? -18.703 -2.393 6.665 1.00 97.31 226 ASN A N 1
ATOM 1607 C CA . ASN A 1 226 ? -18.670 -1.184 7.487 1.00 97.31 226 ASN A CA 1
ATOM 1608 C C . ASN A 1 226 ? -18.696 0.067 6.600 1.00 97.31 226 ASN A C 1
ATOM 1610 O O . ASN A 1 226 ? -18.105 0.104 5.520 1.00 97.31 226 ASN A O 1
ATOM 1614 N N . THR A 1 227 ? -19.407 1.099 7.052 1.00 94.25 227 THR A N 1
ATOM 1615 C CA . THR A 1 227 ? -19.696 2.290 6.249 1.00 94.25 227 THR A CA 1
ATOM 1616 C C . THR A 1 227 ? -19.349 3.579 6.987 1.00 94.25 227 THR A C 1
ATOM 1618 O O . THR A 1 227 ? -19.696 3.765 8.151 1.00 94.25 227 THR A O 1
ATOM 1621 N N . CYS A 1 228 ? -18.738 4.536 6.292 1.00 91.44 228 CYS A N 1
ATOM 1622 C CA . CYS A 1 228 ? -18.577 5.910 6.764 1.00 91.44 228 CYS A CA 1
ATOM 1623 C C . CYS A 1 228 ? -19.266 6.891 5.806 1.00 91.44 228 CYS A C 1
ATOM 1625 O O . CYS A 1 228 ? -18.830 7.130 4.677 1.00 91.44 228 CYS A O 1
ATOM 1627 N N . GLU A 1 229 ? -20.362 7.495 6.250 1.00 87.88 229 GLU A N 1
ATOM 1628 C CA . GLU A 1 229 ? -21.120 8.443 5.444 1.00 87.88 229 GLU A CA 1
ATOM 1629 C C . GLU A 1 229 ? -20.412 9.819 5.463 1.00 87.88 229 GLU A C 1
ATOM 1631 O O . GLU A 1 229 ? -20.553 10.565 6.416 1.00 87.88 229 GLU A O 1
ATOM 1636 N N . GLY A 1 230 ? -19.652 10.227 4.440 1.00 74.75 230 GLY A N 1
ATOM 1637 C CA . GLY A 1 230 ? -19.146 11.615 4.340 1.00 74.75 230 GLY A CA 1
ATOM 1638 C C . GLY A 1 230 ? -17.895 11.946 5.166 1.00 74.75 230 GLY A C 1
ATOM 1639 O O . GLY A 1 230 ? -17.717 13.096 5.579 1.00 74.75 230 GLY A O 1
ATOM 1640 N N . GLY A 1 231 ? -17.057 10.946 5.443 1.00 78.69 231 GLY A N 1
ATOM 1641 C CA . GLY A 1 231 ? -15.989 11.006 6.438 1.00 78.69 231 GLY A CA 1
ATOM 1642 C C . GLY A 1 231 ? -14.727 10.228 6.063 1.00 78.69 231 GLY A C 1
ATOM 1643 O O . GLY A 1 231 ? -14.477 10.019 4.893 1.00 78.69 231 GLY A O 1
ATOM 1644 N N . TYR A 1 232 ? -13.886 9.816 7.006 1.00 82.75 232 TYR A N 1
ATOM 1645 C CA . TYR A 1 232 ? -12.643 9.075 6.695 1.00 82.75 232 TYR A CA 1
ATOM 1646 C C . TYR A 1 232 ? -12.750 7.607 7.111 1.00 82.75 232 TYR A C 1
ATOM 1648 O O . TYR A 1 232 ? -13.162 7.370 8.241 1.00 82.75 232 TYR A O 1
ATOM 1656 N N . GLY A 1 233 ? -12.338 6.661 6.262 1.00 82.81 233 GLY A N 1
ATOM 1657 C CA . GLY A 1 233 ? -12.212 5.236 6.601 1.00 82.81 233 GLY A CA 1
ATOM 1658 C C . GLY A 1 233 ? -13.553 4.518 6.731 1.00 82.81 233 GLY A C 1
ATOM 1659 O O . GLY A 1 233 ? -14.236 4.670 7.748 1.00 82.81 233 GLY A O 1
ATOM 1660 N N . GLY A 1 234 ? -13.925 3.716 5.730 1.00 88.25 234 GLY A N 1
ATOM 1661 C CA . GLY A 1 234 ? -15.168 2.937 5.764 1.00 88.25 234 GLY A CA 1
ATOM 1662 C C . GLY A 1 234 ? -15.206 1.903 6.890 1.00 88.25 234 GLY A C 1
ATOM 1663 O O . GLY A 1 234 ? -16.258 1.698 7.478 1.00 88.25 234 GLY A O 1
ATOM 1664 N N . ALA A 1 235 ? -14.060 1.361 7.308 1.00 96.00 235 ALA A N 1
ATOM 1665 C CA . ALA A 1 235 ? -13.944 0.502 8.486 1.00 96.00 235 ALA A CA 1
ATOM 1666 C C . ALA A 1 235 ? -13.143 1.168 9.609 1.00 96.00 235 ALA A C 1
ATOM 1668 O O . ALA A 1 235 ? -13.666 1.405 10.698 1.00 96.00 235 ALA A O 1
ATOM 1669 N N . VAL A 1 236 ? -11.877 1.492 9.359 1.00 96.50 236 VAL A N 1
ATOM 1670 C CA . VAL A 1 236 ? -10.938 1.926 10.400 1.00 96.50 236 VAL A CA 1
ATOM 1671 C C . VAL A 1 236 ? -10.346 3.280 10.038 1.00 96.50 236 VAL A C 1
ATOM 1673 O O . VAL A 1 236 ? -9.967 3.535 8.895 1.00 96.50 236 VAL A O 1
ATOM 1676 N N . SER A 1 237 ? -10.259 4.167 11.025 1.00 94.00 237 SER A N 1
ATOM 1677 C CA . SER A 1 237 ? -9.584 5.452 10.880 1.00 94.00 237 SER A CA 1
ATOM 1678 C C . SER A 1 237 ? -8.725 5.764 12.102 1.00 94.00 237 SER A C 1
ATOM 1680 O O . SER A 1 237 ? -9.251 5.825 13.212 1.00 94.00 237 SER A O 1
ATOM 1682 N N . VAL A 1 238 ? -7.438 6.034 11.884 1.00 91.88 238 VAL A N 1
ATOM 1683 C CA . VAL A 1 238 ? -6.455 6.378 12.927 1.00 91.88 238 VAL A CA 1
ATOM 1684 C C . VAL A 1 238 ? -5.891 7.779 12.684 1.00 91.88 238 VAL A C 1
ATOM 1686 O O . VAL A 1 238 ? -5.741 8.203 11.535 1.00 91.88 238 VAL A O 1
ATOM 1689 N N . PHE A 1 239 ? -5.651 8.536 13.756 1.00 88.88 239 PHE A N 1
ATOM 1690 C CA . PHE A 1 239 ? -5.094 9.887 13.701 1.00 88.88 239 PHE A CA 1
ATOM 1691 C C . PHE A 1 239 ? -4.127 10.131 14.862 1.00 88.88 239 PHE A C 1
ATOM 1693 O O . PHE A 1 239 ? -4.576 10.124 16.007 1.00 88.88 239 PHE A O 1
ATOM 1700 N N . GLY A 1 240 ? -2.858 10.424 14.571 1.00 83.31 240 GLY A N 1
ATOM 1701 C CA . GLY A 1 240 ? -1.892 10.864 15.586 1.00 83.31 240 GLY A CA 1
ATOM 1702 C C . GLY A 1 240 ? -1.392 9.774 16.540 1.00 83.31 240 GLY A C 1
ATOM 1703 O O . GLY A 1 240 ? -1.006 10.115 17.651 1.00 83.31 240 GLY A O 1
ATOM 1704 N N . GLY A 1 241 ? -1.459 8.496 16.155 1.00 82.31 241 GLY A N 1
ATOM 1705 C CA . GLY A 1 241 ? -0.931 7.366 16.929 1.00 82.31 241 GLY A CA 1
ATOM 1706 C C . GLY A 1 241 ? -0.712 6.136 16.047 1.00 82.31 241 GLY A C 1
ATOM 1707 O O . GLY A 1 241 ? -1.337 6.036 14.988 1.00 82.31 241 GLY A O 1
ATOM 1708 N N . ASP A 1 242 ? 0.178 5.239 16.464 1.00 85.81 242 ASP A N 1
ATOM 1709 C CA . ASP A 1 242 ? 0.686 4.154 15.619 1.00 85.81 242 ASP A CA 1
ATOM 1710 C C . ASP A 1 242 ? -0.364 3.084 15.344 1.00 85.81 242 ASP A C 1
ATOM 1712 O O . ASP A 1 242 ? -1.252 2.796 16.156 1.00 85.81 242 ASP A O 1
ATOM 1716 N N . VAL A 1 243 ? -0.244 2.435 14.191 1.00 92.50 243 VAL A N 1
ATOM 1717 C CA . VAL A 1 243 ? -1.133 1.337 13.832 1.00 92.50 243 VAL A CA 1
ATOM 1718 C C . VAL A 1 243 ? -0.362 0.158 13.265 1.00 92.50 243 VAL A C 1
ATOM 1720 O O . VAL A 1 243 ? 0.358 0.263 12.273 1.00 92.50 243 VAL A O 1
ATOM 1723 N N . ARG A 1 244 ? -0.580 -1.003 13.886 1.00 96.00 244 ARG A N 1
ATOM 1724 C CA . ARG A 1 244 ? -0.147 -2.300 13.379 1.00 96.00 244 ARG A CA 1
ATOM 1725 C C . ARG A 1 244 ? -1.351 -3.157 13.034 1.00 96.00 244 ARG A C 1
ATOM 1727 O O . ARG A 1 244 ? -2.207 -3.398 13.887 1.00 96.00 244 ARG A O 1
ATOM 1734 N N . ILE A 1 245 ? -1.404 -3.632 11.792 1.00 98.00 245 ILE A N 1
ATOM 1735 C CA . ILE A 1 245 ? -2.445 -4.552 11.329 1.00 98.00 245 ILE A CA 1
ATOM 1736 C C . ILE A 1 245 ? -1.792 -5.793 10.743 1.00 98.00 245 ILE A C 1
ATOM 1738 O O . ILE A 1 245 ? -0.945 -5.696 9.857 1.00 98.00 245 ILE A O 1
ATOM 1742 N N . THR A 1 246 ? -2.197 -6.963 11.223 1.00 98.06 246 THR A N 1
ATOM 1743 C CA . THR A 1 246 ? -1.626 -8.235 10.780 1.00 98.06 246 THR A CA 1
ATOM 1744 C C . THR A 1 246 ? -2.717 -9.250 10.478 1.00 98.06 246 THR A C 1
ATOM 1746 O O . THR A 1 246 ? -3.676 -9.383 11.247 1.00 98.06 246 THR A O 1
ATOM 1749 N N . ALA A 1 247 ? -2.558 -9.989 9.377 1.00 98.19 247 ALA A N 1
ATOM 1750 C CA . ALA A 1 247 ? -3.394 -11.139 9.026 1.00 98.19 247 ALA A CA 1
ATOM 1751 C C . ALA A 1 247 ? -4.908 -10.843 9.048 1.00 98.19 247 ALA A C 1
ATOM 1753 O O . ALA A 1 247 ? -5.696 -11.680 9.485 1.00 98.19 247 ALA A O 1
ATOM 1754 N N . SER A 1 248 ? -5.310 -9.628 8.667 1.00 98.81 248 SER A N 1
ATOM 1755 C CA . SER A 1 248 ? -6.699 -9.160 8.771 1.00 98.81 248 SER A CA 1
ATOM 1756 C C . SER A 1 248 ? -7.349 -8.983 7.398 1.00 98.81 248 SER A C 1
ATOM 1758 O O . SER A 1 248 ? -6.669 -8.750 6.403 1.00 98.81 248 SER A O 1
ATOM 1760 N N . ASP A 1 249 ? -8.677 -9.046 7.360 1.00 98.81 249 ASP A N 1
ATOM 1761 C CA . ASP A 1 249 ? -9.480 -8.965 6.143 1.00 98.81 249 ASP A CA 1
ATOM 1762 C C . ASP A 1 249 ? -10.432 -7.761 6.195 1.00 98.81 249 ASP A C 1
ATOM 1764 O O . ASP A 1 249 ? -11.275 -7.642 7.089 1.00 98.81 249 ASP A O 1
ATOM 1768 N N . PHE A 1 250 ? -10.339 -6.889 5.193 1.00 98.81 250 PHE A N 1
ATOM 1769 C CA . PHE A 1 250 ? -11.258 -5.779 4.947 1.00 98.81 250 PHE A CA 1
ATOM 1770 C C . PHE A 1 250 ? -12.051 -6.057 3.676 1.00 98.81 250 PHE A C 1
ATOM 1772 O O . PHE A 1 250 ? -11.507 -5.988 2.573 1.00 98.81 250 PHE A O 1
ATOM 1779 N N . THR A 1 251 ? -13.336 -6.367 3.822 1.00 98.62 251 THR A N 1
ATOM 1780 C CA . THR A 1 251 ? -14.206 -6.736 2.702 1.00 98.62 251 THR A CA 1
ATOM 1781 C C . THR A 1 251 ? -15.426 -5.827 2.616 1.00 98.62 251 THR A C 1
ATOM 1783 O O . THR A 1 251 ? -16.110 -5.616 3.615 1.00 98.62 251 THR A O 1
ATOM 1786 N N . ASP A 1 252 ? -15.720 -5.318 1.420 1.00 97.75 252 ASP A N 1
ATOM 1787 C CA . ASP A 1 252 ? -16.979 -4.616 1.119 1.00 97.75 252 ASP A CA 1
ATOM 1788 C C . ASP A 1 252 ? -17.240 -3.404 2.050 1.00 97.75 252 ASP A C 1
ATOM 1790 O O . ASP A 1 252 ? -18.374 -3.112 2.432 1.00 97.75 252 ASP A O 1
ATOM 1794 N N . ASN A 1 253 ? -16.178 -2.707 2.482 1.00 97.50 253 ASN A N 1
ATOM 1795 C CA . ASN A 1 253 ? -16.295 -1.492 3.294 1.00 97.50 253 ASN A CA 1
ATOM 1796 C C . ASN A 1 253 ? -16.400 -0.249 2.396 1.00 97.50 253 ASN A C 1
ATOM 1798 O O . ASN A 1 253 ? -15.781 -0.174 1.330 1.00 97.50 253 ASN A O 1
ATOM 1802 N N . GLU A 1 254 ? -17.179 0.743 2.832 1.00 94.50 254 GLU A N 1
ATOM 1803 C CA . GLU A 1 254 ? -17.562 1.882 1.992 1.00 94.50 254 GLU A CA 1
ATOM 1804 C C . GLU A 1 254 ? -17.365 3.230 2.702 1.00 94.50 254 GLU A C 1
ATOM 1806 O O . GLU A 1 254 ? -17.727 3.421 3.866 1.00 94.50 254 GLU A O 1
ATOM 1811 N N . VAL A 1 255 ? -16.866 4.228 1.969 1.00 90.31 255 VAL A N 1
ATOM 1812 C CA . VAL A 1 255 ? -16.897 5.637 2.389 1.00 90.31 255 VAL A CA 1
ATOM 1813 C C . VAL A 1 255 ? -17.560 6.508 1.328 1.00 90.31 255 VAL A C 1
ATOM 1815 O O . VAL A 1 255 ? -17.341 6.327 0.130 1.00 90.31 255 VAL A O 1
ATOM 1818 N N . TRP A 1 256 ? -18.375 7.478 1.748 1.00 86.56 256 TRP A N 1
ATOM 1819 C CA . TRP A 1 256 ? -19.046 8.405 0.826 1.00 86.56 256 TRP A CA 1
ATOM 1820 C C . TRP A 1 256 ? -18.303 9.740 0.720 1.00 86.56 256 TRP A C 1
ATOM 1822 O O . TRP A 1 256 ? -17.998 10.361 1.734 1.00 86.56 256 TRP A O 1
ATOM 1832 N N . ASP A 1 257 ? -18.073 10.202 -0.511 1.00 75.50 257 ASP A N 1
ATOM 1833 C CA . ASP A 1 257 ? -17.521 11.514 -0.885 1.00 75.50 257 ASP A CA 1
ATOM 1834 C C . ASP A 1 257 ? -16.176 11.869 -0.219 1.00 75.50 257 ASP A C 1
ATOM 1836 O O . ASP A 1 257 ? -15.911 13.042 0.053 1.00 75.50 257 ASP A O 1
ATOM 1840 N N . SER A 1 258 ? -15.339 10.870 0.098 1.00 78.56 258 SER A N 1
ATOM 1841 C CA . SER A 1 258 ? -14.138 11.078 0.917 1.00 78.56 258 SER A CA 1
ATOM 1842 C C . SER A 1 258 ? -13.115 9.920 0.820 1.00 78.56 258 SER A C 1
ATOM 1844 O O . SER A 1 258 ? -13.101 9.172 -0.155 1.00 78.56 258 SER A O 1
ATOM 1846 N N . TYR A 1 259 ? -12.191 9.815 1.777 1.00 79.88 259 TYR A N 1
ATOM 1847 C CA . TYR A 1 259 ? -10.958 9.022 1.710 1.00 79.88 259 TYR A CA 1
ATOM 1848 C C . TYR A 1 259 ? -11.067 7.666 2.432 1.00 79.88 259 TYR A C 1
ATOM 1850 O O . TYR A 1 259 ? -11.586 7.615 3.549 1.00 79.88 259 TYR A O 1
ATOM 1858 N N . GLY A 1 260 ? -10.479 6.621 1.837 1.00 78.75 260 GLY A N 1
ATOM 1859 C CA . GLY A 1 260 ? -10.260 5.288 2.407 1.00 78.75 260 GLY A CA 1
ATOM 1860 C C . GLY A 1 260 ? -11.530 4.456 2.491 1.00 78.75 260 GLY A C 1
ATOM 1861 O O . GLY A 1 260 ? -12.247 4.547 3.486 1.00 78.75 260 GLY A O 1
ATOM 1862 N N . GLY A 1 261 ? -11.799 3.629 1.478 1.00 83.50 261 GLY A N 1
ATOM 1863 C CA . GLY A 1 261 ? -12.955 2.726 1.480 1.00 83.50 261 GLY A CA 1
ATOM 1864 C C . GLY A 1 261 ? -12.912 1.722 2.630 1.00 83.50 261 GLY A C 1
ATOM 1865 O O . GLY A 1 261 ? -13.948 1.468 3.226 1.00 83.50 261 GLY A O 1
ATOM 1866 N N . ALA A 1 262 ? -11.730 1.275 3.067 1.00 95.06 262 ALA A N 1
ATOM 1867 C CA . ALA A 1 262 ? -11.583 0.494 4.296 1.00 95.06 262 ALA A CA 1
ATOM 1868 C C . ALA A 1 262 ? -10.801 1.232 5.386 1.00 95.06 262 ALA A C 1
ATOM 1870 O O . ALA A 1 262 ? -11.339 1.498 6.464 1.00 95.06 262 ALA A O 1
ATOM 1871 N N . LEU A 1 263 ? -9.541 1.570 5.112 1.00 95.81 263 LEU A N 1
ATOM 1872 C CA . LEU A 1 263 ? -8.590 2.038 6.118 1.00 95.81 263 LEU A CA 1
ATOM 1873 C C . LEU A 1 263 ? -8.073 3.441 5.795 1.00 95.81 263 LEU A C 1
ATOM 1875 O O . LEU A 1 263 ? -7.659 3.718 4.670 1.00 95.81 263 LEU A O 1
ATOM 1879 N N . VAL A 1 264 ? -8.034 4.305 6.810 1.00 93.31 264 VAL A N 1
ATOM 1880 C CA . VAL A 1 264 ? -7.312 5.584 6.764 1.00 93.31 264 VAL A CA 1
ATOM 1881 C C . VAL A 1 264 ? -6.351 5.696 7.938 1.00 93.31 264 VAL A C 1
ATOM 1883 O O . VAL A 1 264 ? -6.772 5.610 9.092 1.00 93.31 264 VAL A O 1
ATOM 1886 N N . THR A 1 265 ? -5.095 6.002 7.639 1.00 91.06 265 THR A N 1
ATOM 1887 C CA . THR A 1 265 ? -4.052 6.336 8.613 1.00 91.06 265 THR A CA 1
ATOM 1888 C C . THR A 1 265 ? -3.563 7.757 8.341 1.00 91.06 265 THR A C 1
ATOM 1890 O O . THR A 1 265 ? -3.303 8.120 7.192 1.00 91.06 265 THR A O 1
ATOM 1893 N N . TYR A 1 266 ? -3.524 8.598 9.374 1.00 87.00 266 TYR A N 1
ATOM 1894 C CA . TYR A 1 266 ? -3.184 10.014 9.239 1.00 87.00 266 TYR A CA 1
ATOM 1895 C C . TYR A 1 266 ? -2.218 10.445 10.340 1.00 87.00 266 TYR A C 1
ATOM 1897 O O . TYR A 1 266 ? -2.576 10.328 11.515 1.00 87.00 266 TYR A O 1
ATOM 1905 N N . ASN A 1 267 ? -1.062 11.000 9.961 1.00 84.06 267 ASN A N 1
ATOM 1906 C CA . ASN A 1 267 ? 0.022 11.389 10.875 1.00 84.06 267 ASN A CA 1
ATOM 1907 C C . ASN A 1 267 ? 0.285 10.290 11.915 1.00 84.06 267 ASN A C 1
ATOM 1909 O O . ASN A 1 267 ? 0.122 10.505 13.115 1.00 84.06 267 ASN A O 1
ATOM 1913 N N . ALA A 1 268 ? 0.494 9.081 11.415 1.00 83.00 268 ALA A N 1
ATOM 1914 C CA . ALA A 1 268 ? 0.565 7.854 12.181 1.00 83.00 268 ALA A CA 1
ATOM 1915 C C . ALA A 1 268 ? 1.476 6.908 11.419 1.00 83.00 268 ALA A C 1
ATOM 1917 O O . ALA A 1 268 ? 1.236 6.721 10.220 1.00 83.00 268 ALA A O 1
ATOM 1918 N N . ASP A 1 269 ? 2.433 6.291 12.101 1.00 85.31 269 ASP A N 1
ATOM 1919 C CA . ASP A 1 269 ? 3.232 5.246 11.483 1.00 85.31 269 ASP A CA 1
ATOM 1920 C C . ASP A 1 269 ? 2.361 4.004 11.308 1.00 85.31 269 ASP A C 1
ATOM 1922 O O . ASP A 1 269 ? 1.589 3.604 12.191 1.00 85.31 269 ASP A O 1
ATOM 1926 N N . ALA A 1 270 ? 2.408 3.445 10.103 1.00 90.62 270 ALA A N 1
ATOM 1927 C CA . ALA A 1 270 ? 1.521 2.368 9.702 1.00 90.62 270 ALA A CA 1
ATOM 1928 C C . ALA A 1 270 ? 2.332 1.153 9.269 1.00 90.62 270 ALA A C 1
ATOM 1930 O O . ALA A 1 270 ? 2.980 1.178 8.225 1.00 90.62 270 ALA A O 1
ATOM 1931 N N . VAL A 1 271 ? 2.225 0.065 10.032 1.00 93.50 271 VAL A N 1
ATOM 1932 C CA . VAL A 1 271 ? 2.812 -1.221 9.651 1.00 93.50 271 VAL A CA 1
ATOM 1933 C C . VAL A 1 271 ? 1.714 -2.239 9.392 1.00 93.50 271 VAL A C 1
ATOM 1935 O O . VAL A 1 271 ? 0.975 -2.640 10.296 1.00 93.50 271 VAL A O 1
ATOM 1938 N N . LEU A 1 272 ? 1.590 -2.645 8.133 1.00 96.62 272 LEU A N 1
ATOM 1939 C CA . LEU A 1 272 ? 0.594 -3.606 7.679 1.00 96.62 272 LEU A CA 1
ATOM 1940 C C . LEU A 1 272 ? 1.302 -4.864 7.170 1.00 96.62 272 LEU A C 1
ATOM 1942 O O . LEU A 1 272 ? 2.230 -4.783 6.370 1.00 96.62 272 LEU A O 1
ATOM 1946 N N . THR A 1 273 ? 0.830 -6.033 7.592 1.00 97.12 273 THR A N 1
ATOM 1947 C CA . THR A 1 273 ? 1.412 -7.316 7.176 1.00 97.12 273 THR A CA 1
ATOM 1948 C C . THR A 1 273 ? 0.319 -8.334 6.879 1.00 97.12 273 THR A C 1
ATOM 1950 O O . THR A 1 273 ? -0.655 -8.436 7.633 1.00 97.12 273 THR A O 1
ATOM 1953 N N . ASP A 1 274 ? 0.454 -9.085 5.786 1.00 97.81 274 ASP A N 1
ATOM 1954 C CA . ASP A 1 274 ? -0.432 -10.206 5.423 1.00 97.81 274 ASP A CA 1
ATOM 1955 C C . ASP A 1 274 ? -1.933 -9.854 5.452 1.00 97.81 274 ASP A C 1
ATOM 1957 O O . ASP A 1 274 ? -2.778 -10.654 5.853 1.00 97.81 274 ASP A O 1
ATOM 1961 N N . THR A 1 275 ? -2.282 -8.615 5.104 1.00 98.69 275 THR A N 1
ATOM 1962 C CA . THR A 1 275 ? -3.645 -8.079 5.243 1.00 98.69 275 THR A CA 1
ATOM 1963 C C . THR A 1 275 ? -4.310 -7.947 3.877 1.00 98.69 275 THR A C 1
ATOM 1965 O O . THR A 1 275 ? -3.687 -7.516 2.901 1.00 98.69 275 THR A O 1
ATOM 1968 N N . THR A 1 276 ? -5.592 -8.308 3.801 1.00 98.75 276 THR A N 1
ATOM 1969 C CA . THR A 1 276 ? -6.360 -8.298 2.554 1.00 98.75 276 THR A CA 1
ATOM 1970 C C . THR A 1 276 ? -7.400 -7.179 2.521 1.00 98.75 276 THR A C 1
ATOM 1972 O O . THR A 1 276 ? -8.075 -6.881 3.505 1.00 98.75 276 THR A O 1
ATOM 1975 N N . PHE A 1 277 ? -7.543 -6.561 1.352 1.00 98.75 277 PHE A N 1
ATOM 1976 C CA . PHE A 1 277 ? -8.525 -5.533 1.034 1.00 98.75 277 PHE A CA 1
ATOM 1977 C C . PHE A 1 277 ? -9.274 -5.969 -0.221 1.00 98.75 277 PHE A C 1
ATOM 1979 O O . PHE A 1 277 ? -8.708 -5.973 -1.317 1.00 98.75 277 PHE A O 1
ATOM 1986 N N . THR A 1 278 ? -10.540 -6.342 -0.072 1.00 98.75 278 THR A N 1
ATOM 1987 C CA . THR A 1 278 ? -11.369 -6.856 -1.164 1.00 98.75 278 THR A CA 1
ATOM 1988 C C . THR A 1 278 ? -12.636 -6.028 -1.331 1.00 98.75 278 THR A C 1
ATOM 1990 O O . THR A 1 278 ? -13.361 -5.811 -0.365 1.00 98.75 278 THR A O 1
ATOM 1993 N N . GLU A 1 279 ? -12.913 -5.588 -2.559 1.00 98.19 279 GLU A N 1
ATOM 1994 C CA . GLU A 1 279 ? -14.171 -4.918 -2.933 1.00 98.19 279 GLU A CA 1
ATOM 1995 C C . GLU A 1 279 ? -14.495 -3.658 -2.094 1.00 98.19 279 GLU A C 1
ATOM 1997 O O . GLU A 1 279 ? -15.647 -3.253 -1.984 1.00 98.19 279 GLU A O 1
ATOM 2002 N N . ASN A 1 280 ? -13.494 -2.990 -1.508 1.00 98.06 280 ASN A N 1
ATOM 2003 C CA . ASN A 1 280 ? -13.730 -1.764 -0.741 1.00 98.06 280 ASN A CA 1
ATOM 2004 C C . ASN A 1 280 ? -13.865 -0.546 -1.673 1.00 98.06 280 ASN A C 1
ATOM 2006 O O . ASN A 1 280 ? -13.148 -0.427 -2.676 1.00 98.06 280 ASN A O 1
ATOM 2010 N N . GLU A 1 281 ? -14.766 0.384 -1.338 1.00 95.19 281 GLU A N 1
ATOM 2011 C CA . GLU A 1 281 ? -15.125 1.501 -2.219 1.00 95.19 281 GLU A CA 1
ATOM 2012 C C . GLU A 1 281 ? -15.044 2.878 -1.533 1.00 95.19 281 GLU A C 1
ATOM 2014 O O . GLU A 1 281 ? -15.768 3.197 -0.587 1.00 95.19 281 GLU A O 1
ATOM 2019 N N . ALA A 1 282 ? -14.213 3.760 -2.098 1.00 91.50 282 ALA A N 1
ATOM 2020 C CA . ALA A 1 282 ? -14.282 5.202 -1.883 1.00 91.50 282 ALA A CA 1
ATOM 2021 C C . ALA A 1 282 ? -15.222 5.828 -2.922 1.00 91.50 282 ALA A C 1
ATOM 2023 O O . ALA A 1 282 ? -14.820 6.240 -4.020 1.00 91.50 282 ALA A O 1
ATOM 2024 N N . ARG A 1 283 ? -16.507 5.873 -2.569 1.00 85.81 283 ARG A N 1
ATOM 2025 C CA . ARG A 1 283 ? -17.598 6.217 -3.475 1.00 85.81 283 ARG A CA 1
ATOM 2026 C C . ARG A 1 283 ? -17.803 7.721 -3.570 1.00 85.81 283 ARG A C 1
ATOM 2028 O O . ARG A 1 283 ? -18.085 8.393 -2.585 1.00 85.81 283 ARG A O 1
ATOM 2035 N N . ASP A 1 284 ? -17.803 8.245 -4.789 1.00 78.12 284 ASP A N 1
ATOM 2036 C CA . ASP A 1 284 ? -18.141 9.644 -5.069 1.00 78.12 284 ASP A CA 1
ATOM 2037 C C . ASP A 1 284 ? -19.636 9.792 -5.407 1.00 78.12 284 ASP A C 1
ATOM 2039 O O . ASP A 1 284 ? -20.094 9.502 -6.518 1.00 78.12 284 ASP A O 1
ATOM 2043 N N . VAL A 1 285 ? -20.427 10.229 -4.428 1.00 68.50 285 VAL A N 1
ATOM 2044 C CA . VAL A 1 285 ? -21.873 10.472 -4.555 1.00 68.50 285 VAL A CA 1
ATOM 2045 C C . VAL A 1 285 ? -22.147 11.869 -5.141 1.00 68.50 285 VAL A C 1
ATOM 2047 O O . VAL A 1 285 ? -23.209 12.100 -5.735 1.00 68.50 285 VAL A O 1
ATOM 2050 N N . THR A 1 286 ? -21.196 12.799 -5.021 1.00 61.09 286 THR A N 1
ATOM 2051 C CA . THR A 1 286 ? -21.307 14.208 -5.432 1.00 61.09 286 THR A CA 1
ATOM 2052 C C . THR A 1 286 ? -20.669 14.525 -6.786 1.00 61.09 286 THR A C 1
ATOM 2054 O O . THR A 1 286 ? -20.911 15.609 -7.332 1.00 61.09 286 THR A O 1
ATOM 2057 N N . THR A 1 287 ? -19.974 13.566 -7.401 1.00 61.94 287 THR A N 1
ATOM 2058 C CA . THR A 1 287 ? -19.269 13.657 -8.694 1.00 61.94 287 THR A CA 1
ATOM 2059 C C . THR A 1 287 ? -18.137 14.691 -8.726 1.00 61.94 287 THR A C 1
ATOM 2061 O O . THR A 1 287 ? -17.844 15.254 -9.788 1.00 61.94 287 THR A O 1
ATOM 2064 N N . THR A 1 288 ? -17.541 15.007 -7.574 1.00 61.47 288 THR A N 1
ATOM 2065 C CA . THR A 1 288 ? -16.450 15.991 -7.481 1.00 61.47 288 THR A CA 1
ATOM 2066 C C . THR A 1 288 ? -15.070 15.391 -7.752 1.00 61.47 288 THR A C 1
ATOM 2068 O O . THR A 1 288 ? -14.157 16.144 -8.090 1.00 61.47 288 THR A O 1
ATOM 2071 N N . GLY A 1 289 ? -14.931 14.063 -7.700 1.00 59.59 289 GLY A N 1
ATOM 2072 C CA . GLY A 1 289 ? -13.657 13.351 -7.818 1.00 59.59 289 GLY A CA 1
ATOM 2073 C C . GLY A 1 289 ? -12.823 13.352 -6.532 1.00 59.59 289 GLY A C 1
ATOM 2074 O O . GLY A 1 289 ? -11.649 12.994 -6.584 1.00 59.59 289 GLY A O 1
ATOM 2075 N N . ASP A 1 290 ? -13.414 13.747 -5.399 1.00 64.94 290 ASP A N 1
ATOM 2076 C CA . ASP A 1 290 ? -12.718 13.905 -4.111 1.00 64.94 290 ASP A CA 1
ATOM 2077 C C . ASP A 1 290 ? -12.644 12.598 -3.289 1.00 64.94 290 ASP A C 1
ATOM 2079 O O . ASP A 1 290 ? -12.143 12.604 -2.164 1.00 64.94 290 ASP A O 1
ATOM 2083 N N . ALA A 1 291 ? -13.146 11.476 -3.824 1.00 73.00 291 ALA A N 1
ATOM 2084 C CA . ALA A 1 291 ? -13.100 10.182 -3.146 1.00 73.00 291 ALA A CA 1
ATOM 2085 C C . ALA A 1 291 ? -11.834 9.397 -3.526 1.00 73.00 291 ALA A C 1
ATOM 2087 O O . ALA A 1 291 ? -11.584 9.150 -4.707 1.00 73.00 291 ALA A O 1
ATOM 2088 N N . HIS A 1 292 ? -11.010 9.017 -2.552 1.00 79.06 292 HIS A N 1
ATOM 2089 C CA . HIS A 1 292 ? -9.651 8.505 -2.792 1.00 79.06 292 HIS A CA 1
ATOM 2090 C C . HIS A 1 292 ? -9.346 7.256 -1.954 1.00 79.06 292 HIS A C 1
ATOM 2092 O O . HIS A 1 292 ? -9.795 7.195 -0.818 1.00 79.06 292 HIS A O 1
ATOM 2098 N N . GLY A 1 293 ? -8.534 6.329 -2.473 1.00 78.81 293 GLY A N 1
ATOM 2099 C CA . GLY A 1 293 ? -8.071 5.108 -1.805 1.00 78.81 293 GLY A CA 1
ATOM 2100 C C . GLY A 1 293 ? -9.190 4.107 -1.564 1.00 78.81 293 GLY A C 1
ATOM 2101 O O . GLY A 1 293 ? -9.845 4.184 -0.530 1.00 78.81 293 GLY A O 1
ATOM 2102 N N . GLY A 1 294 ? -9.432 3.188 -2.500 1.00 84.12 294 GLY A N 1
ATOM 2103 C CA . GLY A 1 294 ? -10.525 2.217 -2.374 1.00 84.12 294 GLY A CA 1
ATOM 2104 C C . GLY A 1 294 ? -10.309 1.254 -1.209 1.00 84.12 294 GLY A C 1
ATOM 2105 O O . GLY A 1 294 ? -11.199 1.098 -0.386 1.00 84.12 294 GLY A O 1
ATOM 2106 N N . GLY A 1 295 ? -9.109 0.692 -1.064 1.00 93.50 295 GLY A N 1
ATOM 2107 C CA . GLY A 1 295 ? -8.725 -0.088 0.115 1.00 93.50 295 GLY A CA 1
ATOM 2108 C C . GLY A 1 295 ? -8.163 0.802 1.222 1.00 93.50 295 GLY A C 1
ATOM 2109 O O . GLY A 1 295 ? -8.826 1.073 2.227 1.00 93.50 295 GLY A O 1
ATOM 2110 N N . TRP A 1 296 ? -6.938 1.286 1.019 1.00 95.38 296 TRP A N 1
ATOM 2111 C CA . TRP A 1 296 ? -6.159 1.988 2.041 1.00 95.38 296 TRP A CA 1
ATOM 2112 C C . TRP A 1 296 ? -5.762 3.405 1.613 1.00 95.38 296 TRP A C 1
ATOM 2114 O O . TRP A 1 296 ? -5.381 3.665 0.470 1.00 95.38 296 TRP A O 1
ATOM 2124 N N . VAL A 1 297 ? -5.837 4.341 2.556 1.00 92.19 297 VAL A N 1
ATOM 2125 C CA . VAL A 1 297 ? -5.220 5.662 2.460 1.00 92.19 297 VAL A CA 1
ATOM 2126 C C . VAL A 1 297 ? -4.253 5.866 3.616 1.00 92.19 297 VAL A C 1
ATOM 2128 O O . VAL A 1 297 ? -4.664 5.804 4.774 1.00 92.19 297 VAL A O 1
ATOM 2131 N N . HIS A 1 298 ? -3.016 6.222 3.292 1.00 90.44 298 HIS A N 1
ATOM 2132 C CA . HIS A 1 298 ? -2.040 6.725 4.248 1.00 90.44 298 HIS A CA 1
ATOM 2133 C C . HIS A 1 298 ? -1.677 8.176 3.913 1.00 90.44 298 HIS A C 1
ATOM 2135 O O . HIS A 1 298 ? -1.403 8.508 2.755 1.00 90.44 298 HIS A O 1
ATOM 2141 N N . LEU A 1 299 ? -1.731 9.048 4.921 1.00 87.06 299 LEU A N 1
ATOM 2142 C CA . LEU A 1 299 ? -1.406 10.470 4.826 1.00 87.06 299 LEU A CA 1
ATOM 2143 C C . LEU A 1 299 ? -0.499 10.874 5.998 1.00 87.06 299 LEU A C 1
ATOM 2145 O O . LEU A 1 299 ? -0.989 11.271 7.054 1.00 87.06 299 LEU A O 1
ATOM 2149 N N . GLY A 1 300 ? 0.806 10.777 5.792 1.00 77.94 300 GLY A N 1
ATOM 2150 C CA . GLY A 1 300 ? 1.849 11.297 6.663 1.00 77.94 300 GLY A CA 1
ATOM 2151 C C . GLY A 1 300 ? 2.072 12.798 6.474 1.00 77.94 300 GLY A C 1
ATOM 2152 O O . GLY A 1 300 ? 1.949 13.335 5.365 1.00 77.94 300 GLY A O 1
ATOM 2153 N N . ASP A 1 301 ? 2.395 13.480 7.573 1.00 72.88 301 ASP A N 1
ATOM 2154 C CA . ASP A 1 301 ? 2.889 14.855 7.564 1.00 72.88 301 ASP A CA 1
ATOM 2155 C C . ASP A 1 301 ? 4.414 14.809 7.718 1.00 72.88 301 ASP A C 1
ATOM 2157 O O . ASP A 1 301 ? 4.889 14.371 8.766 1.00 72.88 301 ASP A O 1
ATOM 2161 N N . PRO A 1 302 ? 5.187 15.305 6.735 1.00 64.44 302 PRO A N 1
ATOM 2162 C CA . PRO A 1 302 ? 6.647 15.257 6.775 1.00 64.44 302 PRO A CA 1
ATOM 2163 C C . PRO A 1 302 ? 7.284 16.078 7.902 1.00 64.44 302 PRO A C 1
ATOM 2165 O O . PRO A 1 302 ? 8.502 16.116 8.022 1.00 64.44 302 PRO A O 1
ATOM 2168 N N . SER A 1 303 ? 6.490 16.804 8.693 1.00 65.38 303 SER A N 1
ATOM 2169 C CA . SER A 1 303 ? 6.963 17.572 9.846 1.00 65.38 303 SER A CA 1
ATOM 2170 C C . SER A 1 303 ? 6.743 16.898 11.204 1.00 65.38 303 SER A C 1
ATOM 2172 O O . SER A 1 303 ? 7.049 17.529 12.219 1.00 65.38 303 SER A O 1
ATOM 2174 N N . VAL A 1 304 ? 6.184 15.681 11.245 1.00 63.97 304 VAL A N 1
ATOM 2175 C CA . VAL A 1 304 ? 5.868 14.973 12.497 1.00 63.97 304 VAL A CA 1
ATOM 2176 C C . VAL A 1 304 ? 6.402 13.536 12.462 1.00 63.97 304 VAL A C 1
ATOM 2178 O O . VAL A 1 304 ? 7.517 13.320 12.906 1.00 63.97 304 VAL A O 1
ATOM 2181 N N . THR A 1 305 ? 5.612 12.604 11.932 1.00 62.41 305 THR A N 1
ATOM 2182 C CA . THR A 1 305 ? 5.871 11.180 11.655 1.00 62.41 305 THR A CA 1
ATOM 2183 C C . THR A 1 305 ? 4.816 10.748 10.624 1.00 62.41 305 THR A C 1
ATOM 2185 O O . THR A 1 305 ? 3.781 11.426 10.456 1.00 62.41 305 THR A O 1
ATOM 2188 N N . GLY A 1 306 ? 5.056 9.679 9.872 1.00 67.94 306 GLY A N 1
ATOM 2189 C CA . GLY A 1 306 ? 4.158 9.292 8.784 1.00 67.94 306 GLY A CA 1
ATOM 2190 C C . GLY A 1 306 ? 4.795 8.383 7.753 1.00 67.94 306 GLY A C 1
ATOM 2191 O O . GLY A 1 306 ? 4.558 8.583 6.556 1.00 67.94 306 GLY A O 1
ATOM 2192 N N . ASP A 1 307 ? 5.590 7.433 8.228 1.00 82.19 307 ASP A N 1
ATOM 2193 C CA . ASP A 1 307 ? 6.137 6.393 7.378 1.00 82.19 307 ASP A CA 1
ATOM 2194 C C . ASP A 1 307 ? 5.171 5.214 7.325 1.00 82.19 307 ASP A C 1
ATOM 2196 O O . ASP A 1 307 ? 4.263 5.035 8.156 1.00 82.19 307 ASP A O 1
ATOM 2200 N N . TYR A 1 308 ? 5.329 4.409 6.284 1.00 87.75 308 TYR A N 1
ATOM 2201 C CA . TYR A 1 308 ? 4.551 3.196 6.144 1.00 87.75 308 TYR A CA 1
ATOM 2202 C C . TYR A 1 308 ? 5.407 2.035 5.658 1.00 87.75 308 TYR A C 1
ATOM 2204 O O . TYR A 1 308 ? 6.181 2.151 4.709 1.00 87.75 308 TYR A O 1
ATOM 2212 N N . THR A 1 309 ? 5.178 0.882 6.274 1.00 90.62 309 THR A N 1
ATOM 2213 C CA . THR A 1 309 ? 5.767 -0.395 5.875 1.00 90.62 309 THR A CA 1
ATOM 2214 C C . THR A 1 309 ? 4.635 -1.372 5.625 1.00 90.62 309 THR A C 1
ATOM 2216 O O . THR A 1 309 ? 3.818 -1.639 6.512 1.00 90.62 309 THR A O 1
ATOM 2219 N N . ALA A 1 310 ? 4.541 -1.881 4.403 1.00 93.06 310 ALA A N 1
ATOM 2220 C CA . ALA A 1 310 ? 3.443 -2.738 4.001 1.00 93.06 310 ALA A CA 1
ATOM 2221 C C . ALA A 1 310 ? 3.951 -3.944 3.207 1.00 93.06 310 ALA A C 1
ATOM 2223 O O . ALA A 1 310 ? 4.313 -3.822 2.039 1.00 93.06 310 ALA A O 1
ATOM 2224 N N . THR A 1 311 ? 3.911 -5.109 3.851 1.00 95.31 311 THR A N 1
ATOM 2225 C CA . THR A 1 311 ? 4.459 -6.365 3.321 1.00 95.31 311 THR A CA 1
ATOM 2226 C C . THR A 1 311 ? 3.355 -7.411 3.176 1.00 95.31 311 THR A C 1
ATOM 2228 O O . THR A 1 311 ? 2.505 -7.560 4.060 1.00 95.31 311 THR A O 1
ATOM 2231 N N . GLY A 1 312 ? 3.337 -8.159 2.072 1.00 96.00 312 GLY A N 1
ATOM 2232 C CA . GLY A 1 312 ? 2.398 -9.278 1.909 1.00 96.00 312 GLY A CA 1
ATOM 2233 C C . GLY A 1 312 ? 0.933 -8.851 1.754 1.00 96.00 312 GLY A C 1
ATOM 2234 O O . GLY A 1 312 ? 0.020 -9.606 2.095 1.00 96.00 312 GLY A O 1
ATOM 2235 N N . LEU A 1 313 ? 0.664 -7.622 1.300 1.00 98.50 313 LEU A N 1
ATOM 2236 C CA . LEU A 1 313 ? -0.704 -7.113 1.204 1.00 98.50 313 LEU A CA 1
ATOM 2237 C C . LEU A 1 313 ? -1.405 -7.605 -0.057 1.00 98.50 313 LEU A C 1
ATOM 2239 O O . LEU A 1 313 ? -0.796 -7.754 -1.110 1.00 98.50 313 LEU A O 1
ATOM 2243 N N . THR A 1 314 ? -2.722 -7.797 0.015 1.00 98.75 314 THR A N 1
ATOM 2244 C CA . THR A 1 314 ? -3.533 -8.134 -1.165 1.00 98.75 314 THR A CA 1
ATOM 2245 C C . THR A 1 314 ? -4.670 -7.139 -1.352 1.00 98.75 314 THR A C 1
ATOM 2247 O O . THR A 1 314 ? -5.575 -7.070 -0.527 1.00 98.75 314 THR A O 1
ATOM 2250 N N . PHE A 1 315 ? -4.681 -6.423 -2.475 1.00 98.81 315 PHE A N 1
ATOM 2251 C CA . PHE A 1 315 ? -5.743 -5.505 -2.885 1.00 98.81 315 PHE A CA 1
ATOM 2252 C C . PHE A 1 315 ? -6.477 -6.064 -4.103 1.00 98.81 315 PHE A C 1
ATOM 2254 O O . PHE A 1 315 ? -5.927 -6.076 -5.205 1.00 98.81 315 PHE A O 1
ATOM 2261 N N . THR A 1 316 ? -7.723 -6.502 -3.931 1.00 98.81 316 THR A N 1
ATOM 2262 C CA . THR A 1 316 ? -8.538 -7.077 -5.009 1.00 98.81 316 THR A CA 1
ATOM 2263 C C . THR A 1 316 ? -9.822 -6.286 -5.233 1.00 98.81 316 THR A C 1
ATOM 2265 O O . THR A 1 316 ? -10.614 -6.104 -4.315 1.00 98.81 316 THR A O 1
ATOM 2268 N N . GLU A 1 317 ? -10.043 -5.848 -6.473 1.00 98.56 317 GLU A N 1
ATOM 2269 C CA . GLU A 1 317 ? -11.289 -5.211 -6.930 1.00 98.56 317 GLU A CA 1
ATOM 2270 C C . GLU A 1 317 ? -11.728 -3.994 -6.085 1.00 98.56 317 GLU A C 1
ATOM 2272 O O . GLU A 1 317 ? -12.912 -3.668 -6.008 1.00 98.56 317 GLU A O 1
ATOM 2277 N N . ASN A 1 318 ? -10.779 -3.279 -5.472 1.00 98.50 318 ASN A N 1
ATOM 2278 C CA . ASN A 1 318 ? -11.073 -2.047 -4.742 1.00 98.50 318 ASN A CA 1
ATOM 2279 C C . ASN A 1 318 ? -11.239 -0.868 -5.708 1.00 98.50 318 ASN A C 1
ATOM 2281 O O . ASN A 1 318 ? -10.623 -0.811 -6.782 1.00 98.50 318 ASN A O 1
ATOM 2285 N N . LYS A 1 319 ? -12.061 0.108 -5.314 1.00 96.25 319 LYS A N 1
ATOM 2286 C CA . LYS A 1 319 ? -12.458 1.208 -6.191 1.00 96.25 319 LYS A CA 1
ATOM 2287 C C . LYS A 1 319 ? -12.381 2.573 -5.521 1.00 96.25 319 LYS A C 1
ATOM 2289 O O . LYS A 1 319 ? -12.909 2.784 -4.435 1.00 96.25 319 LYS A O 1
ATOM 2294 N N . ALA A 1 320 ? -11.812 3.544 -6.229 1.00 93.75 320 ALA A N 1
ATOM 2295 C CA . ALA A 1 320 ? -11.863 4.954 -5.857 1.00 93.75 320 ALA A CA 1
ATOM 2296 C C . ALA A 1 320 ? -12.279 5.822 -7.047 1.00 93.75 320 ALA A C 1
ATOM 2298 O O . ALA A 1 320 ? -11.853 5.604 -8.175 1.00 93.75 320 ALA A O 1
ATOM 2299 N N . ALA A 1 321 ? -13.072 6.870 -6.828 1.00 88.94 321 ALA A N 1
ATOM 2300 C CA . ALA A 1 321 ? -13.390 7.798 -7.920 1.00 88.94 321 ALA A CA 1
ATOM 2301 C C . ALA A 1 321 ? -12.182 8.657 -8.348 1.00 88.94 321 ALA A C 1
ATOM 2303 O O . ALA A 1 321 ? -12.069 9.057 -9.506 1.00 88.94 321 ALA A O 1
ATOM 2304 N N . GLY A 1 322 ? -11.294 8.954 -7.402 1.00 88.88 322 GLY A N 1
ATOM 2305 C CA . GLY A 1 322 ? -10.144 9.832 -7.541 1.00 88.88 322 GLY A CA 1
ATOM 2306 C C . GLY A 1 322 ? -8.839 9.055 -7.683 1.00 88.88 322 GLY A C 1
ATOM 2307 O O . GLY A 1 322 ? -8.435 8.728 -8.796 1.00 88.88 322 GLY A O 1
ATOM 2308 N N . TYR A 1 323 ? -8.137 8.804 -6.581 1.00 91.75 323 TYR A N 1
ATOM 2309 C CA . TYR A 1 323 ? -6.739 8.350 -6.606 1.00 91.75 323 TYR A CA 1
ATOM 2310 C C . TYR A 1 323 ? -6.581 7.049 -5.834 1.00 91.75 323 TYR A C 1
ATOM 2312 O O . TYR A 1 323 ? -7.129 6.984 -4.739 1.00 91.75 323 TYR A O 1
ATOM 2320 N N . GLY A 1 324 ? -5.812 6.091 -6.356 1.00 94.50 324 GLY A N 1
ATOM 2321 C CA . GLY A 1 324 ? -5.479 4.845 -5.662 1.00 94.50 324 GLY A CA 1
ATOM 2322 C C . GLY A 1 324 ? -6.676 3.908 -5.549 1.00 94.50 324 GLY A C 1
ATOM 2323 O O . GLY A 1 324 ? -7.428 4.001 -4.584 1.00 94.50 324 GLY A O 1
ATOM 2324 N N . GLY A 1 325 ? -6.901 3.028 -6.524 1.00 95.06 325 GLY A N 1
ATOM 2325 C CA . GLY A 1 325 ? -8.010 2.070 -6.437 1.00 95.06 325 GLY A CA 1
ATOM 2326 C C . GLY A 1 325 ? -7.764 1.073 -5.309 1.00 95.06 325 GLY A C 1
ATOM 2327 O O . GLY A 1 325 ? -8.606 0.938 -4.429 1.00 95.06 325 GLY A O 1
ATOM 2328 N N . GLY A 1 326 ? -6.570 0.477 -5.264 1.00 97.12 326 GLY A N 1
ATOM 2329 C CA . GLY A 1 326 ? -6.100 -0.314 -4.126 1.00 97.12 326 GLY A CA 1
ATOM 2330 C C . GLY A 1 326 ? -5.673 0.581 -2.965 1.00 97.12 326 GLY A C 1
ATOM 2331 O O . GLY A 1 326 ? -6.322 0.595 -1.918 1.00 97.12 326 GLY A O 1
ATOM 2332 N N . ALA A 1 327 ? -4.618 1.374 -3.171 1.00 96.00 327 ALA A N 1
ATOM 2333 C CA . ALA A 1 327 ? -4.053 2.231 -2.133 1.00 96.00 327 ALA A CA 1
ATOM 2334 C C . ALA A 1 327 ? -3.652 3.628 -2.630 1.00 96.00 327 ALA A C 1
ATOM 2336 O O . ALA A 1 327 ? -3.215 3.820 -3.769 1.00 96.00 327 ALA A O 1
ATOM 2337 N N . ARG A 1 328 ? -3.771 4.618 -1.740 1.00 93.88 328 ARG A N 1
ATOM 2338 C CA . ARG A 1 328 ? -3.206 5.961 -1.907 1.00 93.88 328 ARG A CA 1
ATOM 2339 C C . ARG A 1 328 ? -2.265 6.263 -0.749 1.00 93.88 328 ARG A C 1
ATOM 2341 O O . ARG A 1 328 ? -2.722 6.354 0.387 1.00 93.88 328 ARG A O 1
ATOM 2348 N N . LEU A 1 329 ? -1.004 6.531 -1.060 1.00 91.31 329 LEU A N 1
ATOM 2349 C CA . LEU A 1 329 ? 0.052 6.695 -0.070 1.00 91.31 329 LEU A CA 1
ATOM 2350 C C . LEU A 1 329 ? 0.730 8.058 -0.217 1.00 91.31 329 LEU A C 1
ATOM 2352 O O . LEU A 1 329 ? 0.966 8.553 -1.322 1.00 91.31 329 LEU A O 1
ATOM 2356 N N . SER A 1 330 ? 0.990 8.684 0.921 1.00 85.06 330 SER A N 1
ATOM 2357 C CA . SER A 1 330 ? 1.662 9.971 1.059 1.00 85.06 330 SER A CA 1
ATOM 2358 C C . SER A 1 330 ? 2.411 9.924 2.381 1.00 85.06 330 SER A C 1
ATOM 2360 O O . SER A 1 330 ? 1.743 9.839 3.398 1.00 85.06 330 SER A O 1
ATOM 2362 N N . GLY A 1 331 ? 3.736 9.979 2.374 1.00 72.69 331 GLY A N 1
ATOM 2363 C CA . GLY A 1 331 ? 4.587 9.921 3.570 1.00 72.69 331 GLY A CA 1
ATOM 2364 C C . GLY A 1 331 ? 5.936 10.586 3.300 1.00 72.69 331 GLY A C 1
ATOM 2365 O O . GLY A 1 331 ? 6.120 11.142 2.204 1.00 72.69 331 GLY A O 1
ATOM 2366 N N . VAL A 1 332 ? 6.843 10.572 4.282 1.00 66.56 332 VAL A N 1
ATOM 2367 C CA . VAL A 1 332 ? 8.256 10.898 4.033 1.00 66.56 332 VAL A CA 1
ATOM 2368 C C . VAL A 1 332 ? 8.816 9.737 3.237 1.00 66.56 332 VAL A C 1
ATOM 2370 O O . VAL A 1 332 ? 8.864 9.870 2.015 1.00 66.56 332 VAL A O 1
ATOM 2373 N N . ASP A 1 333 ? 8.994 8.586 3.878 1.00 78.75 333 ASP A N 1
ATOM 2374 C CA . ASP A 1 333 ? 9.471 7.377 3.226 1.00 78.75 333 ASP A CA 1
ATOM 2375 C C . ASP A 1 333 ? 8.424 6.259 3.300 1.00 78.75 333 ASP A C 1
ATOM 2377 O O . ASP A 1 333 ? 7.479 6.285 4.099 1.00 78.75 333 ASP A O 1
ATOM 2381 N N . GLY A 1 334 ? 8.506 5.289 2.392 1.00 85.12 334 GLY A N 1
ATOM 2382 C CA . GLY A 1 334 ? 7.563 4.183 2.438 1.00 85.12 334 GLY A CA 1
ATOM 2383 C C . GLY A 1 334 ? 7.909 2.986 1.579 1.00 85.12 334 GLY A C 1
ATOM 2384 O O . GLY A 1 334 ? 8.417 3.119 0.466 1.00 85.12 334 GLY A O 1
ATOM 2385 N N . LEU A 1 335 ? 7.560 1.814 2.103 1.00 90.31 335 LEU A N 1
ATOM 2386 C CA . LEU A 1 335 ? 7.840 0.513 1.511 1.00 90.31 335 LEU A CA 1
ATOM 2387 C C . LEU A 1 335 ? 6.535 -0.243 1.242 1.00 90.31 335 LEU A C 1
ATOM 2389 O O . LEU A 1 335 ? 5.723 -0.450 2.151 1.00 90.31 335 LEU A O 1
ATOM 2393 N N . ILE A 1 336 ? 6.356 -0.675 -0.008 1.00 94.00 336 ILE A N 1
ATOM 2394 C CA . ILE A 1 336 ? 5.402 -1.716 -0.403 1.00 94.00 336 ILE A CA 1
ATOM 2395 C C . ILE A 1 336 ? 6.185 -2.910 -0.928 1.00 94.00 336 ILE A C 1
ATOM 2397 O O . ILE A 1 336 ? 6.894 -2.799 -1.923 1.00 94.00 336 ILE A O 1
ATOM 2401 N N . GLU A 1 337 ? 6.003 -4.053 -0.291 1.00 93.50 337 GLU A N 1
ATOM 2402 C CA . GLU A 1 337 ? 6.827 -5.234 -0.512 1.00 93.50 337 GLU A CA 1
ATOM 2403 C C . GLU A 1 337 ? 5.954 -6.486 -0.618 1.00 93.50 337 GLU A C 1
ATOM 2405 O O . GLU A 1 337 ? 4.917 -6.586 0.053 1.00 93.50 337 GLU A O 1
ATOM 2410 N N . ALA A 1 338 ? 6.348 -7.441 -1.465 1.00 94.06 338 ALA A N 1
ATOM 2411 C CA . ALA A 1 338 ? 5.710 -8.758 -1.574 1.00 94.06 338 ALA A CA 1
ATOM 2412 C C . ALA A 1 338 ? 4.171 -8.693 -1.708 1.00 94.06 338 ALA A C 1
ATOM 2414 O O . ALA A 1 338 ? 3.437 -9.531 -1.180 1.00 94.06 338 ALA A O 1
ATOM 2415 N N . SER A 1 339 ? 3.654 -7.640 -2.346 1.00 98.12 339 SER A N 1
ATOM 2416 C CA . SER A 1 339 ? 2.235 -7.281 -2.307 1.00 98.12 339 SER A CA 1
ATOM 2417 C C . SER A 1 339 ? 1.568 -7.464 -3.666 1.00 98.12 339 SER A C 1
ATOM 2419 O O . SER A 1 339 ? 2.195 -7.397 -4.714 1.00 98.12 339 SER A O 1
ATOM 2421 N N . THR A 1 340 ? 0.258 -7.694 -3.672 1.00 98.69 340 THR A N 1
ATOM 2422 C CA . THR A 1 340 ? -0.519 -8.016 -4.872 1.00 98.69 340 THR A CA 1
ATOM 2423 C C . THR A 1 340 ? -1.687 -7.048 -5.066 1.00 98.69 340 THR A C 1
ATOM 2425 O O . THR A 1 340 ? -2.511 -6.857 -4.173 1.00 98.69 340 THR A O 1
ATOM 2428 N N . PHE A 1 341 ? -1.826 -6.495 -6.271 1.00 98.88 341 PHE A N 1
ATOM 2429 C CA . PHE A 1 341 ? -2.891 -5.576 -6.675 1.00 98.88 341 PHE A CA 1
ATOM 2430 C C . PHE A 1 341 ? -3.617 -6.112 -7.913 1.00 98.88 341 PHE A C 1
ATOM 2432 O O . PHE A 1 341 ? -3.084 -6.080 -9.024 1.00 98.88 341 PHE A O 1
ATOM 2439 N N . ILE A 1 342 ? -4.858 -6.574 -7.748 1.00 98.88 342 ILE A N 1
ATOM 2440 C CA . ILE A 1 342 ? -5.646 -7.210 -8.809 1.00 98.88 342 ILE A CA 1
ATOM 2441 C C . ILE A 1 342 ? -6.931 -6.431 -9.084 1.00 98.88 342 ILE A C 1
ATOM 2443 O O . ILE A 1 342 ? -7.784 -6.284 -8.211 1.00 98.88 342 ILE A O 1
ATOM 2447 N N . GLY A 1 343 ? -7.118 -5.999 -10.333 1.00 98.69 343 GLY A N 1
ATOM 2448 C CA . GLY A 1 343 ? -8.410 -5.495 -10.809 1.00 98.69 343 GLY A CA 1
ATOM 2449 C C . GLY A 1 343 ? -8.905 -4.220 -10.121 1.00 98.69 343 GLY A C 1
ATOM 2450 O O . GLY A 1 343 ? -10.106 -3.957 -10.139 1.00 98.69 343 GLY A O 1
ATOM 2451 N N . ASN A 1 344 ? -8.018 -3.443 -9.496 1.00 98.81 344 ASN A N 1
ATOM 2452 C CA . ASN A 1 344 ? -8.399 -2.221 -8.795 1.00 98.81 344 ASN A CA 1
ATOM 2453 C C . ASN A 1 344 ? -8.635 -1.065 -9.787 1.00 98.81 344 ASN A C 1
ATOM 2455 O O . ASN A 1 344 ? -7.996 -0.989 -10.843 1.00 98.81 344 ASN A O 1
ATOM 2459 N N . GLU A 1 345 ? -9.555 -0.152 -9.456 1.00 97.81 345 GLU A N 1
ATOM 2460 C CA . GLU A 1 345 ? -10.002 0.919 -10.359 1.00 97.81 345 GLU A CA 1
ATOM 2461 C C . GLU A 1 345 ? -9.925 2.307 -9.703 1.00 97.81 345 GLU A C 1
ATOM 2463 O O . GLU A 1 345 ? -10.506 2.540 -8.641 1.00 97.81 345 GLU A O 1
ATOM 2468 N N . ALA A 1 346 ? -9.277 3.266 -10.377 1.00 95.69 346 ALA A N 1
ATOM 2469 C CA . ALA A 1 346 ? -9.307 4.681 -9.993 1.00 95.69 346 ALA A CA 1
ATOM 2470 C C . ALA A 1 346 ? -9.180 5.646 -11.177 1.00 95.69 346 ALA A C 1
ATOM 2472 O O . ALA A 1 346 ? -8.933 5.238 -12.303 1.00 95.69 346 ALA A O 1
ATOM 2473 N N . SER A 1 347 ? -9.314 6.963 -10.967 1.00 94.19 347 SER A N 1
ATOM 2474 C CA . SER A 1 347 ? -8.965 7.922 -12.032 1.00 94.19 347 SER A CA 1
ATOM 2475 C C . SER A 1 347 ? -7.450 8.026 -12.238 1.00 94.19 347 SER A C 1
ATOM 2477 O O . SER A 1 347 ? -6.993 8.241 -13.358 1.00 94.19 347 SER A O 1
ATOM 2479 N N . SER A 1 348 ? -6.656 7.860 -11.178 1.00 94.25 348 SER A N 1
ATOM 2480 C CA . SER A 1 348 ? -5.191 7.805 -11.244 1.00 94.25 348 SER A CA 1
ATOM 2481 C C . SER A 1 348 ? -4.657 6.773 -10.255 1.00 94.25 348 SER A C 1
ATOM 2483 O O . SER A 1 348 ? -5.072 6.802 -9.098 1.00 94.25 348 SER A O 1
ATOM 2485 N N . GLY A 1 349 ? -3.722 5.926 -10.688 1.00 96.81 349 GLY A N 1
ATOM 2486 C CA . GLY A 1 349 ? -3.179 4.833 -9.881 1.00 96.81 349 GLY A CA 1
ATOM 2487 C C . GLY A 1 349 ? -4.247 3.783 -9.609 1.00 96.81 349 GLY A C 1
ATOM 2488 O O . GLY A 1 349 ? -4.855 3.800 -8.542 1.00 96.81 349 GLY A O 1
ATOM 2489 N N . GLY A 1 350 ? -4.541 2.930 -10.594 1.00 97.25 350 GLY A N 1
ATOM 2490 C CA . GLY A 1 350 ? -5.593 1.918 -10.456 1.00 97.25 350 GLY A CA 1
ATOM 2491 C C . GLY A 1 350 ? -5.282 0.971 -9.303 1.00 97.25 350 GLY A C 1
ATOM 2492 O O . GLY A 1 350 ? -6.104 0.819 -8.409 1.00 97.25 350 GLY A O 1
ATOM 2493 N N . GLY A 1 351 ? -4.058 0.445 -9.247 1.00 97.88 351 GLY A N 1
ATOM 2494 C CA . GLY A 1 351 ? -3.544 -0.264 -8.075 1.00 97.88 351 GLY A CA 1
ATOM 2495 C C . GLY A 1 351 ? -3.110 0.706 -6.978 1.00 97.88 351 GLY A C 1
ATOM 2496 O O . GLY A 1 351 ? -3.708 0.744 -5.903 1.00 97.88 351 GLY A O 1
ATOM 2497 N N . LEU A 1 352 ? -2.100 1.525 -7.273 1.00 97.62 352 LEU A N 1
ATOM 2498 C CA . LEU A 1 352 ? -1.380 2.329 -6.289 1.00 97.62 352 LEU A CA 1
ATOM 2499 C C . LEU A 1 352 ? -1.151 3.767 -6.776 1.00 97.62 352 LEU A C 1
ATOM 2501 O O . LEU A 1 352 ? -0.764 4.012 -7.922 1.00 97.62 352 LEU A O 1
ATOM 2505 N N . TYR A 1 353 ? -1.370 4.737 -5.889 1.00 95.94 353 TYR A N 1
ATOM 2506 C CA . TYR A 1 353 ? -1.087 6.152 -6.130 1.00 95.94 353 TYR A CA 1
ATOM 2507 C C . TYR A 1 353 ? -0.185 6.721 -5.030 1.00 95.94 353 TYR A C 1
ATOM 2509 O O . TYR A 1 353 ? -0.605 6.794 -3.877 1.00 95.94 353 TYR A O 1
ATOM 2517 N N . ILE A 1 354 ? 1.011 7.175 -5.404 1.00 93.31 354 ILE A N 1
ATOM 2518 C CA . ILE A 1 354 ? 2.046 7.672 -4.489 1.00 93.31 354 ILE A CA 1
ATOM 2519 C C . ILE A 1 354 ? 2.224 9.187 -4.669 1.00 93.31 354 ILE A C 1
ATOM 2521 O O . ILE A 1 354 ? 2.457 9.679 -5.782 1.00 93.31 354 ILE A O 1
ATOM 2525 N N . THR A 1 355 ? 2.119 9.923 -3.560 1.00 87.44 355 THR A N 1
ATOM 2526 C CA . THR A 1 355 ? 2.419 11.362 -3.444 1.00 87.44 355 THR A CA 1
ATOM 2527 C C . THR A 1 355 ? 3.373 11.632 -2.289 1.00 87.44 355 THR A C 1
ATOM 2529 O O . THR A 1 355 ? 3.063 12.444 -1.418 1.00 87.44 355 THR A O 1
ATOM 2532 N N . SER A 1 356 ? 4.492 10.919 -2.247 1.00 74.38 356 SER A N 1
ATOM 2533 C CA . SER A 1 356 ? 5.492 11.074 -1.195 1.00 74.38 356 SER A CA 1
ATOM 2534 C C . SER A 1 356 ? 6.143 12.464 -1.204 1.00 74.38 356 SER A C 1
ATOM 2536 O O . SER A 1 356 ? 6.114 13.213 -2.198 1.00 74.38 356 SER A O 1
ATOM 2538 N N . SER A 1 357 ? 6.673 12.828 -0.040 1.00 74.19 357 SER A N 1
ATOM 2539 C CA . SER A 1 357 ? 7.597 13.946 0.163 1.00 74.19 357 SER A CA 1
ATOM 2540 C C . SER A 1 357 ? 9.058 13.503 0.262 1.00 74.19 357 SER A C 1
ATOM 2542 O O . SER A 1 357 ? 9.915 14.360 0.075 1.00 74.19 357 SER A O 1
ATOM 2544 N N . GLY A 1 358 ? 9.318 12.222 0.515 1.00 78.69 358 GLY A N 1
ATOM 2545 C CA . GLY A 1 358 ? 10.621 11.570 0.399 1.00 78.69 358 GLY A CA 1
ATOM 2546 C C . GLY A 1 358 ? 10.543 10.383 -0.562 1.00 78.69 358 GLY A C 1
ATOM 2547 O O . GLY A 1 358 ? 9.804 10.432 -1.560 1.00 78.69 358 GLY A O 1
ATOM 2548 N N . ASP A 1 359 ? 11.310 9.346 -0.272 1.00 84.31 359 ASP A N 1
ATOM 2549 C CA . ASP A 1 359 ? 11.544 8.225 -1.167 1.00 84.31 359 ASP A CA 1
ATOM 2550 C C . ASP A 1 359 ? 10.462 7.151 -1.017 1.00 84.31 359 ASP A C 1
ATOM 2552 O O . ASP A 1 359 ? 9.682 7.093 -0.065 1.00 84.31 359 ASP A O 1
ATOM 2556 N N . SER A 1 360 ? 10.265 6.350 -2.054 1.00 90.38 360 SER A N 1
ATOM 2557 C CA . SER A 1 360 ? 9.269 5.283 -2.012 1.00 90.38 360 SER A CA 1
ATOM 2558 C C . SER A 1 360 ? 9.773 4.075 -2.766 1.00 90.38 360 SER A C 1
ATOM 2560 O O . SER A 1 360 ? 10.210 4.197 -3.909 1.00 90.38 360 SER A O 1
ATOM 2562 N N . THR A 1 361 ? 9.630 2.914 -2.141 1.00 92.56 361 THR A N 1
ATOM 2563 C CA . THR A 1 361 ? 10.085 1.639 -2.683 1.00 92.56 361 THR A CA 1
ATOM 2564 C C . THR A 1 361 ? 8.893 0.727 -2.930 1.00 92.56 361 THR A C 1
ATOM 2566 O O . THR A 1 361 ? 8.006 0.577 -2.085 1.00 92.56 361 THR A O 1
ATOM 2569 N N . VAL A 1 362 ? 8.859 0.124 -4.118 1.00 94.81 362 VAL A N 1
ATOM 2570 C CA . VAL A 1 362 ? 7.939 -0.962 -4.463 1.00 94.81 362 VAL A CA 1
ATOM 2571 C C . VAL A 1 362 ? 8.769 -2.179 -4.852 1.00 94.81 362 VAL A C 1
ATOM 2573 O O . VAL A 1 362 ? 9.321 -2.216 -5.949 1.00 94.81 362 VAL A O 1
ATOM 2576 N N . ALA A 1 363 ? 8.844 -3.165 -3.968 1.00 91.56 363 ALA A N 1
ATOM 2577 C CA . ALA A 1 363 ? 9.658 -4.361 -4.148 1.00 91.56 363 ALA A CA 1
ATOM 2578 C C . ALA A 1 363 ? 8.789 -5.614 -4.312 1.00 91.56 363 ALA A C 1
ATOM 2580 O O . ALA A 1 363 ? 7.749 -5.753 -3.655 1.00 91.56 363 ALA A O 1
ATOM 2581 N N . SER A 1 364 ? 9.185 -6.489 -5.236 1.00 89.75 364 SER A N 1
ATOM 2582 C CA . SER A 1 364 ? 8.656 -7.846 -5.448 1.00 89.75 364 SER A CA 1
ATOM 2583 C C . SER A 1 364 ? 7.127 -7.911 -5.399 1.00 89.75 364 SER A C 1
ATOM 2585 O O . SER A 1 364 ? 6.519 -8.742 -4.729 1.00 89.75 364 SER A O 1
ATOM 2587 N N . SER A 1 365 ? 6.484 -6.934 -6.046 1.00 96.75 365 SER A N 1
ATOM 2588 C CA . SER A 1 365 ? 5.041 -6.708 -5.953 1.00 96.75 365 SER A CA 1
ATOM 2589 C C . SER A 1 365 ? 4.357 -6.815 -7.311 1.00 96.75 365 SER A C 1
ATOM 2591 O O . SER A 1 365 ? 4.794 -6.236 -8.307 1.00 96.75 365 SER A O 1
ATOM 2593 N N . ASP A 1 366 ? 3.213 -7.494 -7.321 1.00 98.31 366 ASP A N 1
ATOM 2594 C CA . ASP A 1 366 ? 2.464 -7.841 -8.521 1.00 98.31 366 ASP A CA 1
ATOM 2595 C C . ASP A 1 366 ? 1.263 -6.922 -8.746 1.00 98.31 366 ASP A C 1
ATOM 2597 O O . ASP A 1 366 ? 0.419 -6.709 -7.873 1.00 98.31 366 ASP A O 1
ATOM 2601 N N . PHE A 1 367 ? 1.108 -6.447 -9.978 1.00 98.88 367 PHE A N 1
ATOM 2602 C CA . PHE A 1 367 ? -0.002 -5.609 -10.411 1.00 98.88 367 PHE A CA 1
ATOM 2603 C C . PHE A 1 367 ? -0.659 -6.209 -11.648 1.00 98.88 367 PHE A C 1
ATOM 2605 O O . PHE A 1 367 ? -0.122 -6.122 -12.752 1.00 98.88 367 PHE A O 1
ATOM 2612 N N . THR A 1 368 ? -1.862 -6.765 -11.493 1.00 98.81 368 THR A N 1
ATOM 2613 C CA . THR A 1 368 ? -2.591 -7.415 -12.587 1.00 98.81 368 THR A CA 1
ATOM 2614 C C . THR A 1 368 ? -3.943 -6.768 -12.868 1.00 98.81 368 THR A C 1
ATOM 2616 O O . THR A 1 368 ? -4.828 -6.728 -12.013 1.00 98.81 368 THR A O 1
ATOM 2619 N N . GLY A 1 369 ? -4.164 -6.345 -14.113 1.00 98.69 369 GLY A N 1
ATOM 2620 C CA . GLY A 1 369 ? -5.492 -5.950 -14.589 1.00 98.69 369 GLY A CA 1
ATOM 2621 C C . GLY A 1 369 ? -6.058 -4.682 -13.945 1.00 98.69 369 GLY A C 1
ATOM 2622 O O . GLY A 1 369 ? -7.276 -4.508 -13.934 1.00 98.69 369 GLY A O 1
ATOM 2623 N N . ASN A 1 370 ? -5.211 -3.817 -13.383 1.00 98.88 370 ASN A N 1
ATOM 2624 C CA . ASN A 1 370 ? -5.646 -2.570 -12.759 1.00 98.88 370 ASN A CA 1
ATOM 2625 C C . ASN A 1 370 ? -5.984 -1.510 -13.821 1.00 98.88 370 ASN A C 1
ATOM 2627 O O . ASN A 1 370 ? -5.392 -1.475 -14.906 1.00 98.88 370 ASN A O 1
ATOM 2631 N N . LEU A 1 371 ? -6.951 -0.641 -13.511 1.00 98.56 371 LEU A N 1
ATOM 2632 C CA . LEU A 1 371 ? -7.530 0.312 -14.458 1.00 98.56 371 LEU A CA 1
ATOM 2633 C C . LEU A 1 371 ? -7.468 1.751 -13.936 1.00 98.56 371 LEU A C 1
ATOM 2635 O O . LEU A 1 371 ? -8.008 2.063 -12.874 1.00 98.56 371 LEU A O 1
ATOM 2639 N N . ALA A 1 372 ? -6.898 2.656 -14.738 1.00 97.50 372 ALA A N 1
ATOM 2640 C CA . ALA A 1 372 ? -6.971 4.091 -14.475 1.00 97.50 372 ALA A CA 1
ATOM 2641 C C . ALA A 1 372 ? -6.972 4.975 -15.727 1.00 97.50 372 ALA A C 1
ATOM 2643 O O . ALA A 1 372 ? -6.938 4.496 -16.857 1.00 97.50 372 ALA A O 1
ATOM 2644 N N . ALA A 1 373 ? -7.020 6.300 -15.557 1.00 95.38 373 ALA A N 1
ATOM 2645 C CA . ALA A 1 373 ? -6.688 7.229 -16.641 1.00 95.38 373 ALA A CA 1
ATOM 2646 C C . ALA A 1 373 ? -5.179 7.518 -16.706 1.00 95.38 373 ALA A C 1
ATOM 2648 O O . ALA A 1 373 ? -4.647 7.771 -17.790 1.00 95.38 373 ALA A O 1
ATOM 2649 N N . PHE A 1 374 ? -4.495 7.472 -15.561 1.00 95.25 374 PHE A N 1
ATOM 2650 C CA . PHE A 1 374 ? -3.061 7.719 -15.426 1.00 95.25 374 PHE A CA 1
ATOM 2651 C C . PHE A 1 374 ? -2.451 6.691 -14.476 1.00 95.25 374 PHE A C 1
ATOM 2653 O O . PHE A 1 374 ? -2.841 6.677 -13.309 1.00 95.25 374 PHE A O 1
ATOM 2660 N N . GLY A 1 375 ? -1.491 5.892 -14.942 1.00 96.75 375 GLY A N 1
ATOM 2661 C CA . GLY A 1 375 ? -0.892 4.823 -14.146 1.00 96.75 375 GLY A CA 1
ATOM 2662 C C . GLY A 1 375 ? -1.912 3.724 -13.878 1.00 96.75 375 GLY A C 1
ATOM 2663 O O . GLY A 1 375 ? -2.574 3.754 -12.841 1.00 96.75 375 GLY A O 1
ATOM 2664 N N . GLY A 1 376 ? -2.097 2.811 -14.835 1.00 97.88 376 GLY A N 1
ATOM 2665 C CA . GLY A 1 376 ? -3.059 1.711 -14.703 1.00 97.88 376 GLY A CA 1
ATOM 2666 C C . GLY A 1 376 ? -2.775 0.894 -13.444 1.00 97.88 376 GLY A C 1
ATOM 2667 O O . GLY A 1 376 ? -3.651 0.773 -12.592 1.00 97.88 376 GLY A O 1
ATOM 2668 N N . ALA A 1 377 ? -1.528 0.456 -13.267 1.00 98.56 377 ALA A N 1
ATOM 2669 C CA . ALA A 1 377 ? -1.046 -0.096 -12.003 1.00 98.56 377 ALA A CA 1
ATOM 2670 C C . ALA A 1 377 ? -0.618 1.002 -11.022 1.00 98.56 377 ALA A C 1
ATOM 2672 O O . ALA A 1 377 ? -1.308 1.230 -10.028 1.00 98.56 377 ALA A O 1
ATOM 2673 N N . VAL A 1 378 ? 0.477 1.708 -11.316 1.00 98.50 378 VAL A N 1
ATOM 2674 C CA . VAL A 1 378 ? 1.115 2.658 -10.397 1.00 98.50 378 VAL A CA 1
ATOM 2675 C C . VAL A 1 378 ? 1.125 4.066 -10.977 1.00 98.50 378 VAL A C 1
ATOM 2677 O O . VAL A 1 378 ? 1.459 4.309 -12.142 1.00 98.50 378 VAL A O 1
ATOM 2680 N N . ARG A 1 379 ? 0.799 5.037 -10.128 1.00 97.19 379 ARG A N 1
ATOM 2681 C CA . ARG A 1 379 ? 0.953 6.458 -10.420 1.00 97.19 379 ARG A CA 1
ATOM 2682 C C . ARG A 1 379 ? 1.860 7.110 -9.386 1.00 97.19 379 ARG A C 1
ATOM 2684 O O . ARG A 1 379 ? 1.481 7.214 -8.225 1.00 97.19 379 ARG A O 1
ATOM 2691 N N . PHE A 1 380 ? 2.981 7.653 -9.848 1.00 95.44 380 PHE A N 1
ATOM 2692 C CA . PHE A 1 380 ? 3.900 8.440 -9.031 1.00 95.44 380 PHE A CA 1
ATOM 2693 C C . PHE A 1 380 ? 3.801 9.924 -9.374 1.00 95.44 380 PHE A C 1
ATOM 2695 O O . PHE A 1 380 ? 3.964 10.337 -10.532 1.00 95.44 380 PHE A O 1
ATOM 2702 N N . ARG A 1 381 ? 3.464 10.735 -8.375 1.00 92.69 381 ARG A N 1
ATOM 2703 C CA . ARG A 1 381 ? 3.389 12.187 -8.513 1.00 92.69 381 ARG A CA 1
ATOM 2704 C C . ARG A 1 381 ? 3.740 12.837 -7.174 1.00 92.69 381 ARG A C 1
ATOM 2706 O O . ARG A 1 381 ? 2.821 13.236 -6.451 1.00 92.69 381 ARG A O 1
ATOM 2713 N N . PRO A 1 382 ? 5.032 12.928 -6.844 1.00 89.19 382 PRO A N 1
ATOM 2714 C CA . PRO A 1 382 ? 5.454 13.406 -5.543 1.00 89.19 382 PRO A CA 1
ATOM 2715 C C . PRO A 1 382 ? 5.099 14.881 -5.341 1.00 89.19 382 PRO A C 1
ATOM 2717 O O . PRO A 1 382 ? 4.771 15.625 -6.277 1.00 89.19 382 PRO A O 1
ATOM 2720 N N . VAL A 1 383 ? 5.122 15.293 -4.076 1.00 84.25 383 VAL A N 1
ATOM 2721 C CA . VAL A 1 383 ? 4.945 16.697 -3.683 1.00 84.25 383 VAL A CA 1
ATOM 2722 C C . VAL A 1 383 ? 6.297 17.412 -3.635 1.00 84.25 383 VAL A C 1
ATOM 2724 O O . VAL A 1 383 ? 6.370 18.596 -3.983 1.00 84.25 383 VAL A O 1
ATOM 2727 N N . ALA A 1 384 ? 7.349 16.697 -3.233 1.00 84.12 384 ALA A N 1
ATOM 2728 C CA . ALA A 1 384 ? 8.727 17.166 -3.267 1.00 84.12 384 ALA A CA 1
ATOM 2729 C C . ALA A 1 384 ? 9.349 16.927 -4.652 1.00 84.12 384 ALA A C 1
ATOM 2731 O O . ALA A 1 384 ? 9.019 15.965 -5.339 1.00 84.12 384 ALA A O 1
ATOM 2732 N N . ALA A 1 385 ? 10.212 17.844 -5.093 1.00 83.62 385 ALA A N 1
ATOM 2733 C CA . ALA A 1 385 ? 10.794 17.793 -6.438 1.00 83.62 385 ALA A CA 1
ATOM 2734 C C . ALA A 1 385 ? 11.983 16.823 -6.546 1.00 83.62 385 ALA A C 1
ATOM 2736 O O . ALA A 1 385 ? 12.415 16.518 -7.653 1.00 83.62 385 ALA A O 1
ATOM 2737 N N . ASP A 1 386 ? 12.524 16.408 -5.407 1.00 86.38 386 ASP A N 1
ATOM 2738 C CA . ASP A 1 386 ? 13.664 15.517 -5.216 1.00 86.38 386 ASP A CA 1
ATOM 2739 C C . ASP A 1 386 ? 13.267 14.105 -4.771 1.00 86.38 386 ASP A C 1
ATOM 2741 O O . ASP A 1 386 ? 14.096 13.214 -4.890 1.00 86.38 386 ASP A O 1
ATOM 2745 N N . ALA A 1 387 ? 12.010 13.886 -4.374 1.00 89.31 387 ALA A N 1
ATOM 2746 C CA . ALA A 1 387 ? 11.476 12.565 -4.043 1.00 89.31 387 ALA A CA 1
ATOM 2747 C C . ALA A 1 387 ? 11.678 11.552 -5.179 1.00 89.31 387 ALA A C 1
ATOM 2749 O O . ALA A 1 387 ? 11.398 11.859 -6.353 1.00 89.31 387 ALA A O 1
ATOM 2750 N N . SER A 1 388 ? 12.109 10.348 -4.813 1.00 90.56 388 SER A N 1
ATOM 2751 C CA . SER A 1 388 ? 12.352 9.245 -5.737 1.00 90.56 388 SER A CA 1
ATOM 2752 C C . SER A 1 388 ? 11.297 8.138 -5.653 1.00 90.56 388 SER A C 1
ATOM 2754 O O . SER A 1 388 ? 10.486 8.073 -4.726 1.00 90.56 388 SER A O 1
ATOM 2756 N N . LEU A 1 389 ? 11.273 7.297 -6.686 1.00 94.56 389 LEU A N 1
ATOM 2757 C CA . LEU A 1 389 ? 10.567 6.021 -6.684 1.00 94.56 389 LEU A CA 1
ATOM 2758 C C . LEU A 1 389 ? 11.517 4.942 -7.195 1.00 94.56 389 LEU A C 1
ATOM 2760 O O . LEU A 1 389 ? 11.930 5.005 -8.354 1.00 94.56 389 LEU A O 1
ATOM 2764 N N . GLU A 1 390 ? 11.765 3.936 -6.370 1.00 94.00 390 GLU A N 1
ATOM 2765 C CA . GLU A 1 390 ? 12.516 2.743 -6.739 1.00 94.00 390 GLU A CA 1
ATOM 2766 C C . GLU A 1 390 ? 11.563 1.546 -6.851 1.00 94.00 390 GLU A C 1
ATOM 2768 O O . GLU A 1 390 ? 10.692 1.329 -6.005 1.00 94.00 390 GLU A O 1
ATOM 2773 N N . ILE A 1 391 ? 11.681 0.797 -7.947 1.00 95.25 391 ILE A N 1
ATOM 2774 C CA . ILE A 1 391 ? 10.926 -0.435 -8.176 1.00 95.25 391 ILE A CA 1
ATOM 2775 C C . ILE A 1 391 ? 11.912 -1.578 -8.370 1.00 95.25 391 ILE A C 1
ATOM 2777 O O . ILE A 1 391 ? 12.698 -1.546 -9.319 1.00 95.25 391 ILE A O 1
ATOM 2781 N N . TYR A 1 392 ? 11.812 -2.595 -7.523 1.00 90.69 392 TYR A N 1
ATOM 2782 C CA . TYR A 1 392 ? 12.631 -3.802 -7.577 1.00 90.69 392 TYR A CA 1
ATOM 2783 C C . TYR A 1 392 ? 11.736 -4.997 -7.912 1.00 90.69 392 TYR A C 1
ATOM 2785 O O . TYR A 1 392 ? 10.792 -5.294 -7.185 1.00 90.69 392 TYR A O 1
ATOM 2793 N N . GLY A 1 393 ? 11.983 -5.658 -9.041 1.00 88.31 393 GLY A N 1
ATOM 2794 C CA . GLY A 1 393 ? 11.271 -6.882 -9.412 1.00 88.31 393 GLY A CA 1
ATOM 2795 C C . GLY A 1 393 ? 9.758 -6.722 -9.659 1.00 88.31 393 GLY A C 1
ATOM 2796 O O . GLY A 1 393 ? 9.266 -5.667 -10.079 1.00 88.31 393 GLY A O 1
ATOM 2797 N N . GLY A 1 394 ? 9.025 -7.823 -9.457 1.00 92.81 394 GLY A N 1
ATOM 2798 C CA . GLY A 1 394 ? 7.566 -7.917 -9.586 1.00 92.81 394 GLY A CA 1
ATOM 2799 C C . GLY A 1 394 ? 7.014 -8.038 -11.016 1.00 92.81 394 GLY A C 1
ATOM 2800 O O . GLY A 1 394 ? 7.695 -7.805 -12.027 1.00 92.81 394 GLY A O 1
ATOM 2801 N N . GLU A 1 395 ? 5.731 -8.399 -11.125 1.00 96.50 395 GLU A N 1
ATOM 2802 C CA . GLU A 1 395 ? 5.011 -8.518 -12.396 1.00 96.50 395 GLU A CA 1
ATOM 2803 C C . GLU A 1 395 ? 3.913 -7.449 -12.564 1.00 96.50 395 GLU A C 1
ATOM 2805 O O . GLU A 1 395 ? 2.911 -7.398 -11.856 1.00 96.50 395 GLU A O 1
ATOM 2810 N N . PHE A 1 396 ? 4.035 -6.629 -13.607 1.00 98.62 396 PHE A N 1
ATOM 2811 C CA . PHE A 1 396 ? 3.052 -5.628 -14.015 1.00 98.62 396 PHE A CA 1
ATOM 2812 C C . PHE A 1 396 ? 2.373 -6.082 -15.299 1.00 98.62 396 PHE A C 1
ATOM 2814 O O . PHE A 1 396 ? 2.910 -5.910 -16.400 1.00 98.62 396 PHE A O 1
ATOM 2821 N N . ARG A 1 397 ? 1.173 -6.645 -15.178 1.00 98.06 397 ARG A N 1
ATOM 2822 C CA . ARG A 1 397 ? 0.505 -7.325 -16.282 1.00 98.06 397 ARG A CA 1
ATOM 2823 C C . ARG A 1 397 ? -0.909 -6.846 -16.564 1.00 98.06 397 ARG A C 1
ATOM 2825 O O . ARG A 1 397 ? -1.722 -6.668 -15.662 1.00 98.06 397 ARG A O 1
ATOM 2832 N N . ASP A 1 398 ? -1.240 -6.734 -17.848 1.00 98.50 398 ASP A N 1
ATOM 2833 C CA . ASP A 1 398 ? -2.595 -6.438 -18.333 1.00 98.50 398 ASP A CA 1
ATOM 2834 C C . ASP A 1 398 ? -3.195 -5.147 -17.726 1.00 98.50 398 ASP A C 1
ATOM 2836 O O . ASP A 1 398 ? -4.417 -4.999 -17.660 1.00 98.50 398 ASP A O 1
ATOM 2840 N N . ASN A 1 399 ? -2.364 -4.214 -17.248 1.00 98.81 399 ASN A N 1
ATOM 2841 C CA . ASN A 1 399 ? -2.846 -2.970 -16.656 1.00 98.81 399 ASN A CA 1
ATOM 2842 C C . ASN A 1 399 ? -3.165 -1.955 -17.751 1.00 98.81 399 ASN A C 1
ATOM 2844 O O . ASN A 1 399 ? -2.445 -1.836 -18.747 1.00 98.81 399 ASN A O 1
ATOM 2848 N N . VAL A 1 400 ? -4.248 -1.204 -17.557 1.00 98.50 400 VAL A N 1
ATOM 2849 C CA . VAL A 1 400 ? -4.804 -0.330 -18.592 1.00 98.50 400 VAL A CA 1
ATOM 2850 C C . VAL A 1 400 ? -4.911 1.100 -18.079 1.00 98.50 400 VAL A C 1
ATOM 2852 O O . VAL A 1 400 ? -5.568 1.375 -17.073 1.00 98.50 400 VAL A O 1
ATOM 2855 N N . ALA A 1 401 ? -4.315 2.036 -18.815 1.00 96.88 401 ALA A N 1
ATOM 2856 C CA . ALA A 1 401 ? -4.453 3.464 -18.587 1.00 96.88 401 ALA A CA 1
ATOM 2857 C C . ALA A 1 401 ? -5.098 4.161 -19.788 1.00 96.88 401 ALA A C 1
ATOM 2859 O O . ALA A 1 401 ? -4.573 4.149 -20.891 1.00 96.88 401 ALA A O 1
ATOM 2860 N N . SER A 1 402 ? -6.197 4.890 -19.603 1.00 95.06 402 SER A N 1
ATOM 2861 C CA . SER A 1 402 ? -6.831 5.572 -20.744 1.00 95.06 402 SER A CA 1
ATOM 2862 C C . SER A 1 402 ? -5.998 6.724 -21.335 1.00 95.06 402 SER A C 1
ATOM 2864 O O . SER A 1 402 ? -6.380 7.271 -22.369 1.00 95.06 402 SER A O 1
ATOM 2866 N N . SER A 1 403 ? -4.932 7.162 -20.652 1.00 93.06 403 SER A N 1
ATOM 2867 C CA . SER A 1 403 ? -4.068 8.264 -21.093 1.00 93.06 403 SER A CA 1
ATOM 2868 C C . SER A 1 403 ? -2.586 7.906 -21.003 1.00 93.06 403 SER A C 1
ATOM 2870 O O . SER A 1 403 ? -1.930 7.836 -22.034 1.00 93.06 403 SER A O 1
ATOM 2872 N N . TYR A 1 404 ? -2.044 7.694 -19.803 1.00 94.06 404 TYR A N 1
ATOM 2873 C CA . TYR A 1 404 ? -0.591 7.615 -19.600 1.00 94.06 404 TYR A CA 1
ATOM 2874 C C . TYR A 1 404 ? -0.205 6.416 -18.751 1.00 94.06 404 TYR A C 1
ATOM 2876 O O . TYR A 1 404 ? -0.744 6.305 -17.651 1.00 94.06 404 TYR A O 1
ATOM 2884 N N . GLY A 1 405 ? 0.758 5.617 -19.221 1.00 95.50 405 GLY A N 1
ATOM 2885 C CA . GLY A 1 405 ? 1.429 4.587 -18.428 1.00 95.50 405 GLY A CA 1
ATOM 2886 C C . GLY A 1 405 ? 0.503 3.452 -18.008 1.00 95.50 405 GLY A C 1
ATOM 2887 O O . GLY A 1 405 ? -0.174 3.573 -16.987 1.00 95.50 405 GLY A O 1
ATOM 2888 N N . GLY A 1 406 ? 0.459 2.355 -18.764 1.00 97.44 406 GLY A N 1
ATOM 2889 C CA . GLY A 1 406 ? -0.354 1.197 -18.387 1.00 97.44 406 GLY A CA 1
ATOM 2890 C C . GLY A 1 406 ? 0.139 0.586 -17.073 1.00 97.44 406 GLY A C 1
ATOM 2891 O O . GLY A 1 406 ? -0.639 0.430 -16.135 1.00 97.44 406 GLY A O 1
ATOM 2892 N N . ALA A 1 407 ? 1.449 0.360 -16.959 1.00 98.38 407 ALA A N 1
ATOM 2893 C CA . ALA A 1 407 ? 2.087 -0.083 -15.722 1.00 98.38 407 ALA A CA 1
ATOM 2894 C C . ALA A 1 407 ? 2.437 1.100 -14.806 1.00 98.38 407 ALA A C 1
ATOM 2896 O O . ALA A 1 407 ? 1.963 1.166 -13.677 1.00 98.38 407 ALA A O 1
ATOM 2897 N N . LEU A 1 408 ? 3.211 2.071 -15.296 1.00 98.44 408 LEU A N 1
ATOM 2898 C CA . LEU A 1 408 ? 3.675 3.205 -14.495 1.00 98.44 408 LEU A CA 1
ATOM 2899 C C . LEU A 1 408 ? 3.487 4.521 -15.240 1.00 98.44 408 LEU A C 1
ATOM 2901 O O . LEU A 1 408 ? 3.927 4.678 -16.378 1.00 98.44 408 LEU A O 1
ATOM 2905 N N . ALA A 1 409 ? 2.920 5.506 -14.548 1.00 97.19 409 ALA A N 1
ATOM 2906 C CA . ALA A 1 409 ? 3.031 6.906 -14.934 1.00 97.19 409 ALA A CA 1
ATOM 2907 C C . ALA A 1 409 ? 3.720 7.712 -13.824 1.00 97.19 409 ALA A C 1
ATOM 2909 O O . ALA A 1 409 ? 3.135 7.910 -12.755 1.00 97.19 409 ALA A O 1
ATOM 2910 N N . ALA A 1 410 ? 4.907 8.251 -14.098 1.00 95.12 410 ALA A N 1
ATOM 2911 C CA . ALA A 1 410 ? 5.682 9.084 -13.178 1.00 95.12 410 ALA A CA 1
ATOM 2912 C C . ALA A 1 410 ? 5.800 10.523 -13.696 1.00 95.12 410 ALA A C 1
ATOM 2914 O O . ALA A 1 410 ? 6.128 10.747 -14.865 1.00 95.12 410 ALA A O 1
ATOM 2915 N N . LEU A 1 411 ? 5.467 11.503 -12.846 1.00 91.94 411 LEU A N 1
ATOM 2916 C CA . LEU A 1 411 ? 5.485 12.921 -13.217 1.00 91.94 411 LEU A CA 1
ATOM 2917 C C . LEU A 1 411 ? 6.122 13.810 -12.140 1.00 91.94 411 LEU A C 1
ATOM 2919 O O . LEU A 1 411 ? 5.625 13.801 -11.016 1.00 91.94 411 LEU A O 1
ATOM 2923 N N . SER A 1 412 ? 7.064 14.673 -12.541 1.00 87.94 412 SER A N 1
ATOM 2924 C CA . SER A 1 412 ? 7.645 15.754 -11.718 1.00 87.94 412 SER A CA 1
ATOM 2925 C C . SER A 1 412 ? 8.329 15.281 -10.423 1.00 87.94 412 SER A C 1
ATOM 2927 O O . SER A 1 412 ? 7.998 15.786 -9.354 1.00 87.94 412 SER A O 1
ATOM 2929 N N . GLY A 1 413 ? 9.256 14.324 -10.522 1.00 81.25 413 GLY A N 1
ATOM 2930 C CA . GLY A 1 413 ? 10.009 13.754 -9.392 1.00 81.25 413 GLY A CA 1
ATOM 2931 C C . GLY A 1 413 ? 11.529 13.839 -9.568 1.00 81.25 413 GLY A C 1
ATOM 2932 O O . GLY A 1 413 ? 12.014 14.170 -10.657 1.00 81.25 413 GLY A O 1
ATOM 2933 N N . GLY A 1 414 ? 12.266 13.530 -8.499 1.00 85.62 414 GLY A N 1
ATOM 2934 C CA . GLY A 1 414 ? 13.727 13.576 -8.459 1.00 85.62 414 GLY A CA 1
ATOM 2935 C C . GLY A 1 414 ? 14.350 12.481 -9.315 1.00 85.62 414 GLY A C 1
ATOM 2936 O O . GLY A 1 414 ? 15.030 12.776 -10.302 1.00 85.62 414 GLY A O 1
ATOM 2937 N N . SER A 1 415 ? 14.047 11.225 -8.994 1.00 91.25 415 SER A N 1
ATOM 2938 C CA . SER A 1 415 ? 14.460 10.059 -9.774 1.00 91.25 415 SER A CA 1
ATOM 2939 C C . SER A 1 415 ? 13.372 8.994 -9.861 1.00 91.25 415 SER A C 1
ATOM 2941 O O . SER A 1 415 ? 12.422 8.974 -9.079 1.00 91.25 415 SER A O 1
ATOM 2943 N N . VAL A 1 416 ? 13.496 8.137 -10.871 1.00 94.50 416 VAL A N 1
ATOM 2944 C CA . VAL A 1 416 ? 12.783 6.861 -10.948 1.00 94.50 416 VAL A CA 1
ATOM 2945 C C . VAL A 1 416 ? 13.788 5.787 -11.340 1.00 94.50 416 VAL A C 1
ATOM 2947 O O . VAL A 1 416 ? 14.340 5.855 -12.445 1.00 94.50 416 VAL A O 1
ATOM 2950 N N . GLY A 1 417 ? 14.004 4.815 -10.463 1.00 94.50 417 GLY A N 1
ATOM 2951 C CA . GLY A 1 417 ? 14.769 3.611 -10.751 1.00 94.50 417 GLY A CA 1
ATOM 2952 C C . GLY A 1 417 ? 13.866 2.387 -10.856 1.00 94.50 417 GLY A C 1
ATOM 2953 O O . GLY A 1 417 ? 12.882 2.234 -10.135 1.00 94.50 417 GLY A O 1
ATOM 2954 N N . ILE A 1 418 ? 14.156 1.547 -11.843 1.00 95.25 418 ILE A N 1
ATOM 2955 C CA . ILE A 1 418 ? 13.473 0.282 -12.086 1.00 95.25 418 ILE A CA 1
ATOM 2956 C C . ILE A 1 418 ? 14.545 -0.776 -12.307 1.00 95.25 418 ILE A C 1
ATOM 2958 O O . ILE A 1 418 ? 15.336 -0.664 -13.249 1.00 95.25 418 ILE A O 1
ATOM 2962 N N . TRP A 1 419 ? 14.528 -1.800 -11.467 1.00 91.69 419 TRP A N 1
ATOM 2963 C CA . TRP A 1 419 ? 15.528 -2.853 -11.397 1.00 91.69 419 TRP A CA 1
ATOM 2964 C C . TRP A 1 419 ? 14.820 -4.200 -11.540 1.00 91.69 419 TRP A C 1
ATOM 2966 O O . TRP A 1 419 ? 14.102 -4.648 -10.650 1.00 91.69 419 TRP A O 1
ATOM 2976 N N . GLY A 1 420 ? 14.961 -4.831 -12.701 1.00 87.94 420 GLY A N 1
ATOM 2977 C CA . GLY A 1 420 ? 14.299 -6.093 -13.009 1.00 87.94 420 GLY A CA 1
ATOM 2978 C 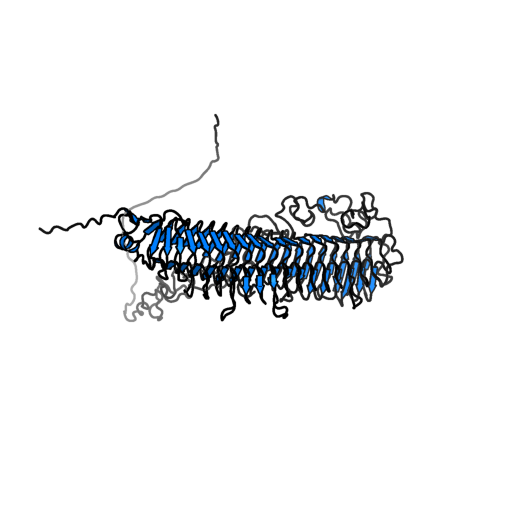C . GLY A 1 420 ? 12.795 -5.967 -13.278 1.00 87.94 420 GLY A C 1
ATOM 2979 O O . GLY A 1 420 ? 12.298 -4.965 -13.799 1.00 87.94 420 GLY A O 1
ATOM 2980 N N . GLY A 1 421 ? 12.069 -7.049 -12.998 1.00 91.44 421 GLY A N 1
ATOM 2981 C CA . GLY A 1 421 ? 10.617 -7.129 -13.161 1.00 91.44 421 GLY A CA 1
ATOM 2982 C C . GLY A 1 421 ? 10.120 -7.410 -14.587 1.00 91.44 421 GLY A C 1
ATOM 2983 O O . GLY A 1 421 ? 10.846 -7.359 -15.594 1.00 91.44 421 GLY A O 1
ATOM 2984 N N . ARG A 1 422 ? 8.829 -7.750 -14.684 1.00 94.94 422 ARG A N 1
ATOM 2985 C CA . ARG A 1 422 ? 8.144 -8.117 -15.936 1.00 94.94 422 ARG A CA 1
ATOM 2986 C C . ARG A 1 422 ? 6.962 -7.188 -16.201 1.00 94.94 422 ARG A C 1
ATOM 2988 O O . ARG A 1 422 ? 5.957 -7.228 -15.508 1.00 94.94 422 ARG A O 1
ATOM 2995 N N . TYR A 1 423 ? 7.032 -6.411 -17.277 1.00 98.12 423 TYR A N 1
ATOM 2996 C CA . TYR A 1 423 ? 5.998 -5.465 -17.701 1.00 98.12 423 TYR A CA 1
ATOM 2997 C C . TYR A 1 423 ? 5.326 -5.975 -18.973 1.00 98.12 423 TYR A C 1
ATOM 2999 O O . TYR A 1 423 ? 5.837 -5.796 -20.085 1.00 98.12 423 TYR A O 1
ATOM 3007 N N . LEU A 1 424 ? 4.194 -6.654 -18.807 1.00 97.75 424 LEU A N 1
ATOM 3008 C CA . LEU A 1 424 ? 3.593 -7.498 -19.831 1.00 97.75 424 LEU A CA 1
ATOM 3009 C C . LEU A 1 424 ? 2.201 -7.016 -20.248 1.00 97.75 424 LEU A C 1
ATOM 3011 O O . LEU A 1 424 ? 1.291 -6.912 -19.430 1.00 97.75 424 LEU A O 1
ATOM 3015 N N . ASN A 1 425 ? 2.000 -6.816 -21.550 1.00 97.50 425 ASN A N 1
ATOM 3016 C CA . ASN A 1 425 ? 0.686 -6.525 -22.142 1.00 97.50 425 ASN A CA 1
ATOM 3017 C C . ASN A 1 425 ? -0.054 -5.333 -21.504 1.00 97.50 425 ASN A C 1
ATOM 3019 O O . ASN A 1 425 ? -1.284 -5.313 -21.463 1.00 97.50 425 ASN A O 1
ATOM 3023 N N . ASN A 1 426 ? 0.679 -4.345 -20.996 1.00 98.56 426 ASN A N 1
ATOM 3024 C CA . ASN A 1 426 ? 0.079 -3.125 -20.475 1.00 98.56 426 ASN A CA 1
ATOM 3025 C C . ASN A 1 426 ? -0.341 -2.214 -21.634 1.00 98.56 426 ASN A C 1
ATOM 3027 O O . ASN A 1 426 ? 0.312 -2.179 -22.682 1.00 98.56 426 ASN A O 1
ATOM 3031 N N . GLU A 1 427 ? -1.435 -1.483 -21.449 1.00 97.44 427 GLU A N 1
ATOM 3032 C CA . GLU A 1 427 ? -2.042 -0.658 -22.492 1.00 97.44 427 GLU A CA 1
ATOM 3033 C C . GLU A 1 427 ? -2.216 0.785 -22.016 1.00 97.44 427 GLU A C 1
ATOM 3035 O O . GLU A 1 427 ? -2.768 1.036 -20.942 1.00 97.44 427 GLU A O 1
ATOM 3040 N N . ALA A 1 428 ? -1.784 1.747 -22.833 1.00 96.06 428 ALA A N 1
ATOM 3041 C CA . ALA A 1 428 ? -2.077 3.157 -22.613 1.00 96.06 428 ALA A CA 1
ATOM 3042 C C . ALA A 1 428 ? -2.238 3.960 -23.905 1.00 96.06 428 ALA A C 1
ATOM 3044 O O . ALA A 1 428 ? -1.893 3.504 -24.987 1.00 96.06 428 ALA A O 1
ATOM 3045 N N . ALA A 1 429 ? -2.713 5.206 -23.816 1.00 93.25 429 ALA A N 1
ATOM 3046 C CA . ALA A 1 429 ? -2.677 6.094 -24.982 1.00 93.25 429 ALA A CA 1
ATOM 3047 C C . ALA A 1 429 ? -1.239 6.549 -25.313 1.00 93.25 429 ALA A C 1
ATOM 3049 O O . ALA A 1 429 ? -0.895 6.688 -26.486 1.00 93.25 429 ALA A O 1
ATOM 3050 N N . SER A 1 430 ? -0.408 6.748 -24.285 1.00 91.44 430 SER A N 1
ATOM 3051 C CA . SER A 1 430 ? 1.027 7.026 -24.380 1.00 91.44 430 SER A CA 1
ATOM 3052 C C . SER A 1 430 ? 1.782 6.337 -23.233 1.00 91.44 430 SER A C 1
ATOM 3054 O O . SER A 1 430 ? 1.324 6.369 -22.090 1.00 91.44 430 SER A O 1
ATOM 3056 N N . GLY A 1 431 ? 2.950 5.762 -23.525 1.00 92.31 431 GLY A N 1
ATOM 3057 C CA . GLY A 1 431 ? 3.739 4.934 -22.618 1.00 92.31 431 GLY A CA 1
ATOM 3058 C C . GLY A 1 431 ? 2.999 3.642 -22.306 1.00 92.31 431 GLY A C 1
ATOM 3059 O O . GLY A 1 431 ? 2.396 3.545 -21.241 1.00 92.31 431 GLY A O 1
ATOM 3060 N N . GLY A 1 432 ? 2.980 2.687 -23.243 1.00 95.06 432 GLY A N 1
ATOM 3061 C CA . GLY A 1 432 ? 2.149 1.480 -23.118 1.00 95.06 432 GLY A CA 1
ATOM 3062 C C . GLY A 1 432 ? 2.384 0.742 -21.798 1.00 95.06 432 GLY A C 1
ATOM 3063 O O . GLY A 1 432 ? 1.428 0.476 -21.074 1.00 95.06 432 GLY A O 1
ATOM 3064 N N . ALA A 1 433 ? 3.649 0.541 -21.410 1.00 97.56 433 ALA A N 1
ATOM 3065 C CA . ALA A 1 433 ? 4.002 0.200 -20.029 1.00 97.56 433 ALA A CA 1
ATOM 3066 C C . ALA A 1 433 ? 4.343 1.444 -19.205 1.00 97.56 433 ALA A C 1
ATOM 3068 O O . ALA A 1 433 ? 3.639 1.753 -18.242 1.00 97.56 433 ALA A O 1
ATOM 3069 N N . LEU A 1 434 ? 5.417 2.144 -19.576 1.00 97.69 434 LEU A N 1
ATOM 3070 C CA . LEU A 1 434 ? 6.035 3.177 -18.750 1.00 97.69 434 LEU A CA 1
ATOM 3071 C C . LEU A 1 434 ? 5.916 4.553 -19.408 1.00 97.69 434 LEU A C 1
ATOM 3073 O O . LEU A 1 434 ? 6.287 4.743 -20.570 1.00 97.69 434 LEU A O 1
ATOM 3077 N N . LEU A 1 435 ? 5.443 5.536 -18.645 1.00 95.62 435 LEU A N 1
ATOM 3078 C CA . LEU A 1 435 ? 5.503 6.946 -19.010 1.00 95.62 435 LEU A CA 1
ATOM 3079 C C . LEU A 1 435 ? 6.206 7.746 -17.920 1.00 95.62 435 LEU A C 1
ATOM 3081 O O . LEU A 1 435 ? 5.729 7.813 -16.788 1.00 95.62 435 LEU A O 1
ATOM 3085 N N . LEU A 1 436 ? 7.286 8.418 -18.302 1.00 94.19 436 LEU A N 1
ATOM 3086 C CA . LEU A 1 436 ? 8.106 9.249 -17.432 1.00 94.19 436 LEU A CA 1
ATOM 3087 C C . LEU A 1 436 ? 8.144 10.673 -17.996 1.00 94.19 436 LEU A C 1
ATOM 3089 O O . LEU A 1 436 ? 8.507 10.903 -19.153 1.00 94.19 436 LEU A O 1
ATOM 3093 N N . TRP A 1 437 ? 7.735 11.652 -17.198 1.00 91.38 437 TRP A N 1
ATOM 3094 C CA . TRP A 1 437 ? 7.694 13.041 -17.643 1.00 91.38 437 TRP A CA 1
ATOM 3095 C C . TRP A 1 437 ? 8.156 13.976 -16.534 1.00 91.38 437 TRP A C 1
ATOM 3097 O O . TRP A 1 437 ? 7.542 14.036 -15.475 1.00 91.38 437 TRP A O 1
ATOM 3107 N N . ASP A 1 438 ? 9.189 14.766 -16.826 1.00 90.06 438 ASP A N 1
ATOM 3108 C CA . ASP A 1 438 ? 9.758 15.749 -15.903 1.00 90.06 438 ASP A CA 1
ATOM 3109 C C . ASP A 1 438 ? 10.397 15.039 -14.705 1.00 90.06 438 ASP A C 1
ATOM 3111 O O . ASP A 1 438 ? 10.179 15.410 -13.560 1.00 90.06 438 ASP A O 1
ATOM 3115 N N . ILE A 1 439 ? 11.126 13.958 -14.992 1.00 89.81 439 ILE A N 1
ATOM 3116 C CA . ILE A 1 439 ? 11.841 13.147 -14.003 1.00 89.81 439 ILE A CA 1
ATOM 3117 C C . ILE A 1 439 ? 13.326 13.465 -14.120 1.00 89.81 439 ILE A C 1
ATOM 3119 O O . ILE A 1 439 ? 13.871 13.377 -15.220 1.00 89.81 439 ILE A O 1
ATOM 3123 N N . GLY A 1 440 ? 13.962 13.841 -13.009 1.00 87.31 440 GLY A N 1
ATOM 3124 C CA . GLY A 1 440 ? 15.361 14.268 -12.985 1.00 87.31 440 GLY A CA 1
ATOM 3125 C C . GLY A 1 440 ? 16.326 13.202 -13.504 1.00 87.31 440 GLY A C 1
ATOM 3126 O O . GLY A 1 440 ? 16.975 13.446 -14.521 1.00 87.31 440 GLY A O 1
ATOM 3127 N N . ALA A 1 441 ? 16.406 12.051 -12.831 1.00 89.69 441 ALA A N 1
ATOM 3128 C CA . ALA A 1 441 ? 17.230 10.905 -13.228 1.00 89.69 441 ALA A CA 1
ATOM 3129 C C . ALA A 1 441 ? 16.377 9.650 -13.470 1.00 89.69 441 ALA A C 1
ATOM 3131 O O . ALA A 1 441 ? 15.407 9.404 -12.753 1.00 89.69 441 ALA A O 1
ATOM 3132 N N . VAL A 1 442 ? 16.736 8.855 -14.481 1.00 92.19 442 VAL A N 1
ATOM 3133 C CA . VAL A 1 442 ? 16.024 7.612 -14.812 1.00 92.19 442 VAL A CA 1
ATOM 3134 C C . VAL A 1 442 ? 16.998 6.452 -14.934 1.00 92.19 442 VAL A C 1
ATOM 3136 O O . VAL A 1 442 ? 17.925 6.518 -15.747 1.00 92.19 442 VAL A O 1
ATOM 3139 N N . THR A 1 443 ? 16.710 5.374 -14.210 1.00 93.94 443 THR A N 1
ATOM 3140 C CA . THR A 1 443 ? 17.367 4.073 -14.360 1.00 93.94 443 THR A CA 1
ATOM 3141 C C . THR A 1 443 ? 16.325 3.025 -14.733 1.00 93.94 443 THR A C 1
ATOM 3143 O O . THR A 1 443 ? 15.274 2.929 -14.108 1.00 93.94 443 THR A O 1
ATOM 3146 N N . LEU A 1 444 ? 16.609 2.250 -15.773 1.00 94.62 444 LEU A N 1
ATOM 3147 C CA . LEU A 1 444 ? 15.876 1.042 -16.127 1.00 94.62 444 LEU A CA 1
ATOM 3148 C C . LEU A 1 444 ? 16.912 -0.041 -16.412 1.00 94.62 444 LEU A C 1
ATOM 3150 O O . LEU A 1 444 ? 17.534 -0.021 -17.479 1.00 94.62 444 LEU A O 1
ATOM 3154 N N . ASP A 1 445 ? 17.115 -0.947 -15.465 1.00 91.88 445 ASP A N 1
ATOM 3155 C CA . ASP A 1 445 ? 18.094 -2.023 -15.565 1.00 91.88 445 ASP A CA 1
ATOM 3156 C C . ASP A 1 445 ? 17.406 -3.386 -15.525 1.00 91.88 445 ASP A C 1
ATOM 3158 O O . ASP A 1 445 ? 16.623 -3.669 -14.625 1.00 91.88 445 ASP A O 1
ATOM 3162 N N . GLY A 1 446 ? 17.678 -4.238 -16.512 1.00 88.50 446 GLY A N 1
ATOM 3163 C CA . GLY A 1 446 ? 17.351 -5.659 -16.426 1.00 88.50 446 GLY A CA 1
ATOM 3164 C C . GLY A 1 446 ? 15.874 -6.063 -16.484 1.00 88.50 446 GLY A C 1
ATOM 3165 O O . GLY A 1 446 ? 15.536 -7.229 -16.277 1.00 88.50 446 GLY A O 1
ATOM 3166 N N . ALA A 1 447 ? 14.981 -5.135 -16.808 1.00 93.88 447 ALA A N 1
ATOM 3167 C CA . ALA A 1 447 ? 13.553 -5.389 -16.912 1.00 93.88 447 ALA A CA 1
ATOM 3168 C C . ALA A 1 447 ? 13.173 -6.102 -18.221 1.00 93.88 447 ALA A C 1
ATOM 3170 O O . ALA A 1 447 ? 13.775 -5.907 -19.285 1.00 93.88 447 ALA A O 1
ATOM 3171 N N . THR A 1 448 ? 12.083 -6.874 -18.185 1.00 94.50 448 THR A N 1
ATOM 3172 C CA . THR A 1 448 ? 11.433 -7.405 -19.395 1.00 94.50 448 THR A CA 1
ATOM 3173 C C . THR A 1 448 ? 10.154 -6.633 -19.700 1.00 94.50 448 THR A C 1
ATOM 3175 O O . THR A 1 448 ? 9.133 -6.825 -19.048 1.00 94.50 448 THR A O 1
ATOM 3178 N N . LEU A 1 449 ? 10.167 -5.810 -20.749 1.00 97.81 449 LEU A N 1
ATOM 3179 C CA . LEU A 1 449 ? 9.005 -5.072 -21.239 1.00 97.81 449 LEU A CA 1
ATOM 3180 C C . LEU A 1 449 ? 8.498 -5.727 -22.522 1.00 97.81 449 LEU A C 1
ATOM 3182 O O . LEU A 1 449 ? 9.099 -5.554 -23.589 1.00 97.81 449 LEU A O 1
ATOM 3186 N N . CYS A 1 450 ? 7.395 -6.476 -22.438 1.00 96.94 450 CYS A N 1
ATOM 3187 C CA . CYS A 1 450 ? 6.911 -7.255 -23.570 1.00 96.94 450 CYS A CA 1
ATOM 3188 C C . CYS A 1 450 ? 5.419 -7.104 -23.877 1.00 96.94 450 CYS A C 1
ATOM 3190 O O . CYS A 1 450 ? 4.568 -7.197 -22.998 1.00 96.94 450 CYS A O 1
ATOM 3192 N N . GLY A 1 451 ? 5.095 -6.924 -25.159 1.00 96.25 451 GLY A N 1
ATOM 3193 C CA . GLY A 1 451 ? 3.709 -6.912 -25.638 1.00 96.25 451 GLY A CA 1
ATOM 3194 C C . GLY A 1 451 ? 2.902 -5.677 -25.231 1.00 96.25 451 GLY A C 1
ATOM 3195 O O . GLY A 1 451 ? 1.682 -5.692 -25.362 1.00 96.25 451 GLY A O 1
ATOM 3196 N N . ASN A 1 452 ? 3.552 -4.619 -24.742 1.00 97.81 452 ASN A N 1
ATOM 3197 C CA . ASN A 1 452 ? 2.870 -3.406 -24.300 1.00 97.81 452 ASN A CA 1
ATOM 3198 C C . ASN A 1 452 ? 2.402 -2.566 -25.493 1.00 97.81 452 ASN A C 1
ATOM 3200 O O . ASN A 1 452 ? 3.031 -2.562 -26.556 1.00 97.81 452 ASN A O 1
ATOM 3204 N N . ILE A 1 453 ? 1.280 -1.869 -25.325 1.00 96.00 453 ILE A N 1
ATOM 3205 C CA . ILE A 1 453 ? 0.566 -1.200 -26.412 1.00 96.00 453 ILE A CA 1
ATOM 3206 C C . ILE A 1 453 ? 0.343 0.274 -26.071 1.00 96.00 453 ILE A C 1
ATOM 3208 O O . ILE A 1 453 ? -0.265 0.607 -25.057 1.00 96.00 453 ILE A O 1
ATOM 3212 N N . ALA A 1 454 ? 0.782 1.152 -26.970 1.00 94.44 454 ALA A N 1
ATOM 3213 C CA . ALA A 1 454 ? 0.419 2.559 -27.013 1.00 94.44 454 ALA A CA 1
ATOM 3214 C C . ALA A 1 454 ? -0.443 2.846 -28.260 1.00 94.44 454 ALA A C 1
ATOM 3216 O O . ALA A 1 454 ? 0.082 2.843 -29.377 1.00 94.44 454 ALA A O 1
ATOM 3217 N N . ASP A 1 455 ? -1.758 3.054 -28.097 1.00 85.50 455 ASP A N 1
ATOM 3218 C CA . ASP A 1 455 ? -2.724 3.097 -29.222 1.00 85.50 455 ASP A CA 1
ATOM 3219 C C . ASP A 1 455 ? -3.626 4.350 -29.304 1.00 85.50 455 ASP A C 1
ATOM 3221 O O . ASP A 1 455 ? -4.578 4.393 -30.094 1.00 85.50 455 ASP A O 1
ATOM 3225 N N . GLY A 1 456 ? -3.348 5.382 -28.499 1.00 68.25 456 GLY A N 1
ATOM 3226 C CA . GLY A 1 456 ? -4.269 6.509 -28.295 1.00 68.25 456 GLY A CA 1
ATOM 3227 C C . GLY A 1 456 ? -3.652 7.908 -28.385 1.00 68.25 456 GLY A C 1
ATOM 3228 O O . GLY A 1 456 ? -4.337 8.901 -28.104 1.00 68.25 456 GLY A O 1
ATOM 3229 N N . GLY A 1 457 ? -2.378 8.026 -28.761 1.00 60.19 457 GLY A N 1
ATOM 3230 C CA . GLY A 1 457 ? -1.619 9.272 -28.705 1.00 60.19 457 GLY A CA 1
ATOM 3231 C C . GLY A 1 457 ? -2.049 10.294 -29.763 1.00 60.19 457 GLY A C 1
ATOM 3232 O O . GLY A 1 457 ? -1.499 10.352 -30.860 1.00 60.19 457 GLY A O 1
ATOM 3233 N N . ALA A 1 458 ? -2.966 11.210 -29.426 1.00 52.16 458 ALA A N 1
ATOM 3234 C CA . ALA A 1 458 ? -3.350 12.325 -30.310 1.00 52.16 458 ALA A CA 1
ATOM 3235 C C . ALA A 1 458 ? -2.179 13.272 -30.683 1.00 52.16 458 ALA A C 1
ATOM 3237 O O . ALA A 1 458 ? -2.335 14.138 -31.550 1.00 52.16 458 ALA A O 1
ATOM 3238 N N . THR A 1 459 ? -1.033 13.142 -30.007 1.00 57.09 459 THR A N 1
ATOM 3239 C CA . THR A 1 459 ? 0.151 14.006 -30.104 1.00 57.09 459 THR A CA 1
ATOM 3240 C C . THR A 1 459 ? 1.283 13.438 -30.964 1.00 57.09 459 THR A C 1
ATOM 3242 O O . THR A 1 459 ? 2.200 14.193 -31.274 1.00 57.09 459 THR A O 1
ATOM 3245 N N . GLY A 1 460 ? 1.215 12.173 -31.401 1.00 63.94 460 GLY A N 1
ATOM 3246 C CA . GLY A 1 460 ? 2.281 11.522 -32.179 1.00 63.94 460 GLY A CA 1
ATOM 3247 C C . GLY A 1 460 ? 3.481 11.035 -31.354 1.00 63.94 460 GLY A C 1
ATOM 3248 O O . GLY A 1 460 ? 4.402 10.457 -31.918 1.00 63.94 460 GLY A O 1
ATOM 3249 N N . ASP A 1 461 ? 3.461 11.223 -30.033 1.00 70.75 461 ASP A N 1
ATOM 3250 C CA . ASP A 1 461 ? 4.442 10.665 -29.100 1.00 70.75 461 ASP A CA 1
ATOM 3251 C C . ASP A 1 461 ? 3.738 9.569 -28.292 1.00 70.75 461 ASP A C 1
ATOM 3253 O O . ASP A 1 461 ? 2.938 9.873 -27.401 1.00 70.75 461 ASP A O 1
ATOM 3257 N N . ALA A 1 462 ? 3.960 8.308 -28.661 1.00 76.81 462 ALA A N 1
ATOM 3258 C CA . ALA A 1 462 ? 3.223 7.186 -28.087 1.00 76.81 462 ALA A CA 1
ATOM 3259 C C . ALA A 1 462 ? 4.110 6.266 -27.245 1.00 76.81 462 ALA A C 1
ATOM 3261 O O . ALA A 1 462 ? 3.705 6.025 -26.123 1.00 76.81 462 ALA A O 1
ATOM 3262 N N . GLY A 1 463 ? 5.311 5.846 -27.670 1.00 82.31 463 GLY A N 1
ATOM 3263 C CA . GLY A 1 463 ? 6.203 5.020 -26.832 1.00 82.31 463 GLY A CA 1
ATOM 3264 C C . GLY A 1 463 ? 5.549 3.706 -26.370 1.00 82.31 463 GLY A C 1
ATOM 3265 O O . GLY A 1 463 ? 4.885 3.674 -25.336 1.00 82.31 463 GLY A O 1
ATOM 3266 N N . GLY A 1 464 ? 5.701 2.617 -27.126 1.00 89.50 464 GLY A N 1
ATOM 3267 C CA . GLY A 1 464 ? 4.983 1.366 -26.845 1.00 89.50 464 GLY A CA 1
ATOM 3268 C C . GLY A 1 464 ? 5.428 0.692 -25.543 1.00 89.50 464 GLY A C 1
ATOM 3269 O O . GLY A 1 464 ? 4.577 0.310 -24.747 1.00 89.50 464 GLY A O 1
ATOM 3270 N N . ALA A 1 465 ? 6.735 0.603 -25.277 1.00 93.81 465 ALA A N 1
ATOM 3271 C CA . ALA A 1 465 ? 7.245 0.126 -23.988 1.00 93.81 465 ALA A CA 1
ATOM 3272 C C . ALA A 1 465 ? 7.477 1.291 -23.018 1.00 93.81 465 ALA A C 1
ATOM 3274 O O . ALA A 1 465 ? 6.878 1.330 -21.945 1.00 93.81 465 ALA A O 1
ATOM 3275 N N . LEU A 1 466 ? 8.310 2.255 -23.420 1.00 94.31 466 LEU A N 1
ATOM 3276 C CA . LEU A 1 466 ? 8.678 3.407 -22.601 1.00 94.31 466 LEU A CA 1
ATOM 3277 C C . LEU A 1 466 ? 8.556 4.707 -23.395 1.00 94.31 466 LEU A C 1
ATOM 3279 O O . LEU A 1 466 ? 9.080 4.829 -24.508 1.00 94.31 466 LEU A O 1
ATOM 3283 N N . LEU A 1 467 ? 7.913 5.697 -22.776 1.00 89.00 467 LEU A N 1
ATOM 3284 C CA . LEU A 1 467 ? 7.898 7.084 -23.221 1.00 89.00 467 LEU A CA 1
ATOM 3285 C C . LEU A 1 467 ? 8.543 7.998 -22.176 1.00 89.00 467 LEU A C 1
ATOM 3287 O O . LEU A 1 467 ? 8.047 8.102 -21.056 1.00 89.00 467 LEU A O 1
ATOM 3291 N N . TYR A 1 468 ? 9.570 8.735 -22.590 1.00 88.06 468 TYR A N 1
ATOM 3292 C CA . TYR A 1 468 ? 10.226 9.764 -21.793 1.00 88.06 468 TYR A CA 1
ATOM 3293 C C . TYR A 1 468 ? 10.194 11.130 -22.497 1.00 88.06 468 TYR A C 1
ATOM 3295 O O . TYR A 1 468 ? 10.520 11.223 -23.685 1.00 88.06 468 TYR A O 1
ATOM 3303 N N . LEU A 1 469 ? 9.780 12.188 -21.783 1.00 82.56 469 LEU A N 1
ATOM 3304 C CA . LEU A 1 469 ? 9.463 13.497 -22.385 1.00 82.56 469 LEU A CA 1
ATOM 3305 C C . LEU A 1 469 ? 10.254 14.717 -21.862 1.00 82.56 469 LEU A C 1
ATOM 3307 O O . LEU A 1 469 ? 10.221 15.746 -22.546 1.00 82.56 469 LEU A O 1
ATOM 3311 N N . SER A 1 470 ? 10.895 14.643 -20.685 1.00 79.00 470 SER A N 1
ATOM 3312 C CA . SER A 1 470 ? 11.797 15.678 -20.120 1.00 79.00 470 SER A CA 1
ATOM 3313 C C . SER A 1 470 ? 12.336 15.304 -18.722 1.00 79.00 470 SER A C 1
ATOM 3315 O O . SER A 1 470 ? 11.684 14.523 -18.027 1.00 79.00 470 SER A O 1
ATOM 3317 N N . GLY A 1 471 ? 13.428 15.951 -18.295 1.00 72.81 471 GLY A N 1
ATOM 3318 C CA . GLY A 1 471 ? 14.166 15.810 -17.030 1.00 72.81 471 GLY A CA 1
ATOM 3319 C C . GLY A 1 471 ? 15.383 16.750 -16.913 1.00 72.81 471 GLY A C 1
ATOM 3320 O O . GLY A 1 471 ? 15.314 17.903 -17.354 1.00 72.81 471 GLY A O 1
ATOM 3321 N N . ALA A 1 472 ? 16.443 16.332 -16.203 1.00 60.50 472 ALA A N 1
ATOM 3322 C CA . ALA A 1 472 ? 17.596 17.208 -15.930 1.00 60.50 472 ALA A CA 1
ATOM 3323 C C . ALA A 1 472 ? 18.962 16.532 -15.667 1.00 60.50 472 ALA A C 1
ATOM 3325 O O . ALA A 1 472 ? 19.968 17.254 -15.633 1.00 60.50 472 ALA A O 1
ATOM 3326 N N . TYR A 1 473 ? 19.025 15.224 -15.385 1.00 68.12 473 TYR A N 1
ATOM 3327 C CA . TYR A 1 473 ? 20.218 14.586 -14.809 1.00 68.12 473 TYR A CA 1
ATOM 3328 C C . TYR A 1 473 ? 20.631 13.241 -15.442 1.00 68.12 473 TYR A C 1
ATOM 3330 O O . TYR A 1 473 ? 21.574 12.623 -14.947 1.00 68.12 473 TYR A O 1
ATOM 3338 N N . GLY A 1 474 ? 20.061 12.859 -16.593 1.00 81.56 474 GLY A N 1
ATOM 3339 C CA . GLY A 1 474 ? 20.518 11.720 -17.402 1.00 81.56 474 GLY A CA 1
ATOM 3340 C C . GLY A 1 474 ? 19.632 10.470 -17.339 1.00 81.56 474 GLY A C 1
ATOM 3341 O O . GLY A 1 474 ? 18.814 10.293 -16.436 1.00 81.56 474 GLY A O 1
ATOM 3342 N N . ILE A 1 475 ? 19.801 9.605 -18.345 1.00 89.81 475 ILE A N 1
ATOM 3343 C CA . ILE A 1 475 ? 18.968 8.420 -18.586 1.00 89.81 475 ILE A CA 1
ATOM 3344 C C . ILE A 1 475 ? 19.880 7.200 -18.76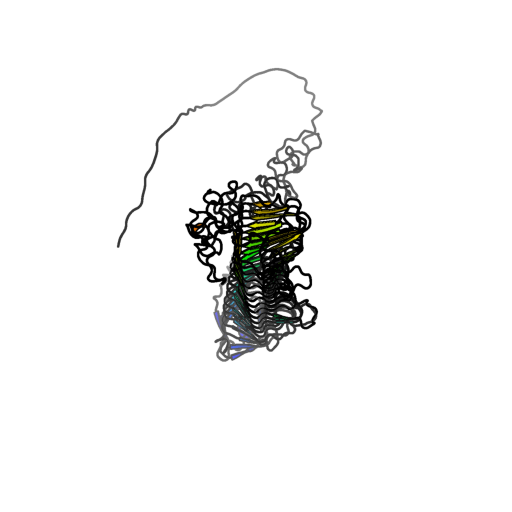4 1.00 89.81 475 ILE A C 1
ATOM 3346 O O . ILE A 1 475 ? 20.714 7.201 -19.672 1.00 89.81 475 ILE A O 1
ATOM 3350 N N . SER A 1 476 ? 19.692 6.159 -17.953 1.00 93.06 476 SER A N 1
ATOM 3351 C CA . SER A 1 476 ? 20.381 4.868 -18.066 1.00 93.06 476 SER A CA 1
ATOM 3352 C C . SER A 1 476 ? 19.379 3.753 -18.351 1.00 93.06 476 SER A C 1
ATOM 3354 O O . SER A 1 476 ? 18.514 3.466 -17.529 1.00 93.06 476 SER A O 1
ATOM 3356 N N . ILE A 1 477 ? 19.483 3.133 -19.526 1.00 94.88 477 ILE A N 1
ATOM 3357 C CA . ILE A 1 477 ? 18.662 1.998 -19.956 1.00 94.88 477 ILE A CA 1
ATOM 3358 C C . ILE A 1 477 ? 19.606 0.837 -20.268 1.00 94.88 477 ILE A C 1
ATOM 3360 O O . ILE A 1 477 ? 20.274 0.846 -21.312 1.00 94.88 477 ILE A O 1
ATOM 3364 N N . THR A 1 478 ? 19.674 -0.151 -19.380 1.00 93.31 478 THR A N 1
ATOM 3365 C CA . THR A 1 478 ? 20.660 -1.233 -19.447 1.00 93.31 478 THR A CA 1
ATOM 3366 C C . THR A 1 478 ? 20.076 -2.620 -19.215 1.00 93.31 478 THR A C 1
ATOM 3368 O O . THR A 1 478 ? 19.083 -2.780 -18.530 1.00 93.31 478 THR A O 1
ATOM 3371 N N . HIS A 1 479 ? 20.637 -3.646 -19.853 1.00 91.38 479 HIS A N 1
ATOM 3372 C CA . HIS A 1 479 ? 20.273 -5.054 -19.622 1.00 91.38 479 HIS A CA 1
ATOM 3373 C C . HIS A 1 479 ? 18.801 -5.439 -19.856 1.00 91.38 479 HIS A C 1
ATOM 3375 O O . HIS A 1 479 ? 18.367 -6.525 -19.484 1.00 91.38 479 HIS A O 1
ATOM 3381 N N . ASN A 1 480 ? 18.017 -4.597 -20.528 1.00 95.25 480 ASN A N 1
ATOM 3382 C CA . ASN A 1 480 ? 16.583 -4.830 -20.669 1.00 95.25 480 ASN A CA 1
ATOM 3383 C C . ASN A 1 480 ? 16.248 -5.714 -21.866 1.00 95.25 480 ASN A C 1
ATOM 3385 O O . ASN A 1 480 ? 16.875 -5.632 -22.930 1.00 95.25 480 ASN A O 1
ATOM 3389 N N . VAL A 1 481 ? 15.153 -6.464 -21.747 1.00 94.88 481 VAL A N 1
ATOM 3390 C CA . VAL A 1 481 ? 14.477 -7.093 -22.885 1.00 94.88 481 VAL A CA 1
ATOM 3391 C C . VAL A 1 481 ? 13.222 -6.304 -23.238 1.00 94.88 481 VAL A C 1
ATOM 3393 O O . VAL A 1 481 ? 12.201 -6.388 -22.566 1.00 94.88 481 VAL A O 1
ATOM 3396 N N . ILE A 1 482 ? 13.270 -5.576 -24.351 1.00 96.94 482 ILE A N 1
ATOM 3397 C CA . ILE A 1 482 ? 12.169 -4.764 -24.870 1.00 96.94 482 ILE A CA 1
ATOM 3398 C C . ILE A 1 482 ? 11.640 -5.443 -26.132 1.00 96.94 482 ILE A C 1
ATOM 3400 O O . ILE A 1 482 ? 12.229 -5.325 -27.214 1.00 96.94 482 ILE A O 1
ATOM 3404 N N . ALA A 1 483 ? 10.537 -6.185 -26.001 1.00 95.56 483 ALA A N 1
ATOM 3405 C CA . ALA A 1 483 ? 10.065 -7.091 -27.041 1.00 95.56 483 ALA A CA 1
ATOM 3406 C C . ALA A 1 483 ? 8.586 -6.929 -27.440 1.00 95.56 483 ALA A C 1
ATOM 3408 O O . ALA A 1 483 ? 7.694 -6.855 -26.609 1.00 95.56 483 ALA A O 1
ATOM 3409 N N . ASN A 1 484 ? 8.288 -6.976 -28.739 1.00 94.94 484 ASN A N 1
ATOM 3410 C CA . ASN A 1 484 ? 6.925 -7.027 -29.289 1.00 94.94 484 ASN A CA 1
ATOM 3411 C C . ASN A 1 484 ? 5.992 -5.891 -28.820 1.00 94.94 484 ASN A C 1
ATOM 3413 O O . ASN A 1 484 ? 4.772 -6.049 -28.839 1.00 94.94 484 ASN A O 1
ATOM 3417 N N . ASN A 1 485 ? 6.550 -4.755 -28.407 1.00 95.62 485 ASN A N 1
ATOM 3418 C CA . ASN A 1 485 ? 5.778 -3.591 -28.003 1.00 95.62 485 ASN A CA 1
ATOM 3419 C C . ASN A 1 485 ? 5.283 -2.839 -29.242 1.00 95.62 485 ASN A C 1
ATOM 3421 O O . ASN A 1 485 ? 5.936 -2.829 -30.293 1.00 95.62 485 ASN A O 1
ATOM 3425 N N . VAL A 1 486 ? 4.110 -2.228 -29.131 1.00 94.06 486 VAL A N 1
ATOM 3426 C CA . VAL A 1 486 ? 3.408 -1.597 -30.246 1.00 94.06 486 VAL A CA 1
ATOM 3427 C C . VAL A 1 486 ? 3.118 -0.143 -29.912 1.00 94.06 486 VAL A C 1
ATOM 3429 O O . VAL A 1 486 ? 2.564 0.166 -28.868 1.00 94.06 486 VAL A O 1
ATOM 3432 N N . SER A 1 487 ? 3.452 0.738 -30.844 1.00 91.69 487 SER A N 1
ATOM 3433 C CA . SER A 1 487 ? 3.103 2.152 -30.854 1.00 91.69 487 SER A CA 1
ATOM 3434 C C . SER A 1 487 ? 2.428 2.470 -32.187 1.00 91.69 487 SER A C 1
ATOM 3436 O O . SER A 1 487 ? 2.895 2.035 -33.246 1.00 91.69 487 SER A O 1
ATOM 3438 N N . ASP A 1 488 ? 1.332 3.225 -32.164 1.00 88.00 488 ASP A N 1
ATOM 3439 C CA . ASP A 1 488 ? 0.720 3.772 -33.381 1.00 88.00 488 ASP A CA 1
ATOM 3440 C C . ASP A 1 488 ? 1.450 5.021 -33.921 1.00 88.00 488 ASP A C 1
ATOM 3442 O O . ASP A 1 488 ? 1.068 5.548 -34.968 1.00 88.00 488 ASP A O 1
ATOM 3446 N N . ALA A 1 489 ? 2.523 5.454 -33.247 1.00 86.19 489 ALA A N 1
ATOM 3447 C CA . ALA A 1 489 ? 3.372 6.580 -33.624 1.00 86.19 489 ALA A CA 1
ATOM 3448 C C . ALA A 1 489 ? 4.871 6.236 -33.462 1.00 86.19 489 ALA A C 1
ATOM 3450 O O . ALA A 1 489 ? 5.306 5.145 -33.829 1.00 86.19 489 ALA A O 1
ATOM 3451 N N . PHE A 1 490 ? 5.704 7.158 -32.969 1.00 86.44 490 PHE A N 1
ATOM 3452 C CA . PHE A 1 490 ? 7.138 6.907 -32.770 1.00 86.44 490 PHE A CA 1
ATOM 3453 C C . PHE A 1 490 ? 7.419 5.953 -31.600 1.00 86.44 490 PHE A C 1
ATOM 3455 O O . PHE A 1 490 ? 6.625 5.872 -30.654 1.00 86.44 490 PHE A O 1
ATOM 3462 N N . GLY A 1 491 ? 8.568 5.269 -31.660 1.00 83.56 491 GLY A N 1
ATOM 3463 C CA . GLY A 1 491 ? 9.121 4.498 -30.544 1.00 83.56 491 GLY A CA 1
ATOM 3464 C C . GLY A 1 491 ? 8.257 3.306 -30.150 1.00 83.56 491 GLY A C 1
ATOM 3465 O O . GLY A 1 491 ? 7.570 3.353 -29.138 1.00 83.56 491 GLY A O 1
ATOM 3466 N N . GLY A 1 492 ? 8.264 2.232 -30.941 1.00 87.00 492 GLY A N 1
ATOM 3467 C CA . GLY A 1 492 ? 7.551 0.998 -30.582 1.00 87.00 492 GLY A CA 1
ATOM 3468 C C . GLY A 1 492 ? 8.074 0.391 -29.281 1.00 87.00 492 GLY A C 1
ATOM 3469 O O . GLY A 1 492 ? 7.295 0.076 -28.393 1.00 87.00 492 GLY A O 1
ATOM 3470 N N . GLY A 1 493 ? 9.395 0.287 -29.145 1.00 93.06 493 GLY A N 1
ATOM 3471 C CA . GLY A 1 493 ? 10.059 -0.026 -27.884 1.00 93.06 493 GLY A CA 1
ATOM 3472 C C . GLY A 1 493 ? 10.248 1.238 -27.053 1.00 93.06 493 GLY A C 1
ATOM 3473 O O . GLY A 1 493 ? 9.475 1.516 -26.139 1.00 93.06 493 GLY A O 1
ATOM 3474 N N . LEU A 1 494 ? 11.270 2.016 -27.403 1.00 92.62 494 LEU A N 1
ATOM 3475 C CA . LEU A 1 494 ? 11.720 3.171 -26.634 1.00 92.62 494 LEU A CA 1
ATOM 3476 C C . LEU A 1 494 ? 11.484 4.492 -27.379 1.00 92.62 494 LEU A C 1
ATOM 3478 O O . LEU A 1 494 ? 11.869 4.625 -28.543 1.00 92.62 494 LEU A O 1
ATOM 3482 N N . LEU A 1 495 ? 10.924 5.490 -26.693 1.00 91.94 495 LEU A N 1
ATOM 3483 C CA . LEU A 1 495 ? 10.916 6.886 -27.134 1.00 91.94 495 LEU A CA 1
ATOM 3484 C C . LEU A 1 495 ? 11.535 7.769 -26.045 1.00 91.94 495 LEU A C 1
ATOM 3486 O O . LEU A 1 495 ? 10.913 8.009 -25.012 1.00 91.94 495 LEU A O 1
ATOM 3490 N N . LEU A 1 496 ? 12.734 8.285 -26.312 1.00 90.12 496 LEU A N 1
ATOM 3491 C CA . LEU A 1 496 ? 13.413 9.289 -25.498 1.00 90.12 496 LEU A CA 1
ATOM 3492 C C . LEU A 1 496 ? 13.376 10.631 -26.217 1.00 90.12 496 LEU A C 1
ATOM 3494 O O . LEU A 1 496 ? 13.909 10.775 -27.320 1.00 90.12 496 LEU A O 1
ATOM 3498 N N . ARG A 1 497 ? 12.752 11.633 -25.606 1.00 84.81 497 ARG A N 1
ATOM 3499 C CA . ARG A 1 497 ? 12.730 12.976 -26.174 1.00 84.81 497 ARG A CA 1
ATOM 3500 C C . ARG A 1 497 ? 12.923 14.022 -25.102 1.00 84.81 497 ARG A C 1
ATOM 3502 O O . ARG A 1 497 ? 12.069 14.174 -24.240 1.00 84.81 497 ARG A O 1
ATOM 3509 N N . GLU A 1 498 ? 13.979 14.809 -25.231 1.00 73.56 498 GLU A N 1
ATOM 3510 C CA . GLU A 1 498 ? 14.301 15.848 -24.261 1.00 73.56 498 GLU A CA 1
ATOM 3511 C C . GLU A 1 498 ? 15.344 16.823 -24.804 1.00 73.56 498 GLU A C 1
ATOM 3513 O O . GLU A 1 498 ? 16.164 16.421 -25.599 1.00 73.56 498 GLU A O 1
ATOM 3518 N N . THR A 1 499 ? 15.375 18.076 -24.329 1.00 60.53 499 THR A N 1
ATOM 3519 C CA . THR A 1 499 ? 16.480 19.017 -24.567 1.00 60.53 499 THR A CA 1
ATOM 3520 C C . THR A 1 499 ? 17.606 18.934 -23.521 1.00 60.53 499 THR A C 1
ATOM 3522 O O . THR A 1 499 ? 17.530 19.642 -22.517 1.00 60.53 499 THR A O 1
ATOM 3525 N N . GLY A 1 500 ? 18.707 18.231 -23.815 1.00 66.38 500 GLY A N 1
ATOM 3526 C CA . GLY A 1 500 ? 20.004 18.471 -23.149 1.00 66.38 500 GLY A CA 1
ATOM 3527 C C . GLY A 1 500 ? 20.591 17.383 -22.240 1.00 66.38 500 GLY A C 1
ATOM 3528 O O . GLY A 1 500 ? 21.681 17.622 -21.714 1.00 66.38 500 GLY A O 1
ATOM 3529 N N . ASP A 1 501 ? 19.952 16.220 -22.121 1.00 75.44 501 ASP A N 1
ATOM 3530 C CA . ASP A 1 501 ? 20.439 15.102 -21.299 1.00 75.44 501 ASP A CA 1
ATOM 3531 C C . ASP A 1 501 ? 21.281 14.091 -22.089 1.00 75.44 501 ASP A C 1
ATOM 3533 O O . ASP A 1 501 ? 21.277 14.061 -23.324 1.00 75.44 501 ASP A O 1
ATOM 3537 N N . VAL A 1 502 ? 22.046 13.277 -21.360 1.00 85.44 502 VAL A N 1
ATOM 3538 C CA . VAL A 1 502 ? 22.786 12.135 -21.908 1.00 85.44 502 VAL A CA 1
ATOM 3539 C C . VAL A 1 502 ? 21.953 10.883 -21.683 1.00 85.44 502 VAL A C 1
ATOM 3541 O O . VAL A 1 502 ? 21.615 10.566 -20.544 1.00 85.44 502 VAL A O 1
ATOM 3544 N N . ALA A 1 503 ? 21.651 10.174 -22.766 1.00 89.38 503 ALA A N 1
ATOM 3545 C CA . ALA A 1 503 ? 20.990 8.882 -22.717 1.00 89.38 503 ALA A CA 1
ATOM 3546 C C . ALA A 1 503 ? 21.990 7.761 -23.008 1.00 89.38 503 ALA A C 1
ATOM 3548 O O . ALA A 1 503 ? 22.534 7.671 -24.112 1.00 89.38 503 ALA A O 1
ATOM 3549 N N . GLU A 1 504 ? 22.209 6.902 -22.021 1.00 92.44 504 GLU A N 1
ATOM 3550 C CA . GLU A 1 504 ? 22.969 5.665 -22.131 1.00 92.44 504 GLU A CA 1
ATOM 3551 C C . GLU A 1 504 ? 21.995 4.511 -22.366 1.00 92.44 504 GLU A C 1
ATOM 3553 O O . GLU A 1 504 ? 21.282 4.081 -21.468 1.00 92.44 504 GLU A O 1
ATOM 3558 N N . VAL A 1 505 ? 21.942 4.021 -23.604 1.00 94.38 505 VAL A N 1
ATOM 3559 C CA . VAL A 1 505 ? 21.151 2.846 -23.979 1.00 94.38 505 VAL A CA 1
ATOM 3560 C C . VAL A 1 505 ? 22.131 1.743 -24.330 1.00 94.38 505 VAL A C 1
ATOM 3562 O O . VAL A 1 505 ? 22.660 1.691 -25.447 1.00 94.38 505 VAL A O 1
ATOM 3565 N N . ILE A 1 506 ? 22.443 0.911 -23.340 1.00 94.19 506 ILE A N 1
ATOM 3566 C CA . ILE A 1 506 ? 23.589 0.007 -23.394 1.00 94.19 506 ILE A CA 1
ATOM 3567 C C . ILE A 1 506 ? 23.176 -1.419 -23.060 1.00 94.19 506 ILE A C 1
ATOM 3569 O O . ILE A 1 506 ? 22.445 -1.627 -22.108 1.00 94.19 506 ILE A O 1
ATOM 3573 N N . ASN A 1 507 ? 23.667 -2.412 -23.804 1.00 93.75 507 ASN A N 1
ATOM 3574 C CA . ASN A 1 507 ? 23.446 -3.818 -23.452 1.00 93.75 507 ASN A CA 1
ATOM 3575 C C . ASN A 1 507 ? 21.953 -4.183 -23.343 1.00 93.75 507 ASN A C 1
ATOM 3577 O O . ASN A 1 507 ? 21.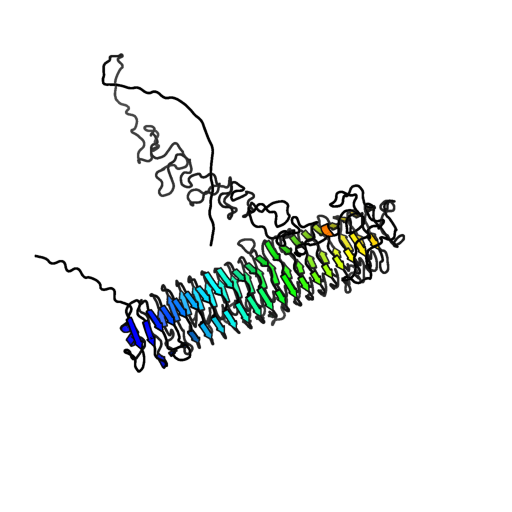534 -4.786 -22.375 1.00 93.75 507 ASN A O 1
ATOM 3581 N N . ASN A 1 508 ? 21.117 -3.822 -24.320 1.00 96.50 508 ASN A N 1
ATOM 3582 C CA . ASN A 1 508 ? 19.695 -4.195 -24.324 1.00 96.50 508 ASN A CA 1
ATOM 3583 C C . ASN A 1 508 ? 19.334 -5.099 -25.509 1.00 96.50 508 ASN A C 1
ATOM 3585 O O . ASN A 1 508 ? 20.007 -5.117 -26.544 1.00 96.50 508 ASN A O 1
ATOM 3589 N N . HIS A 1 509 ? 18.216 -5.809 -25.385 1.00 95.94 509 HIS A N 1
ATOM 3590 C CA . HIS A 1 509 ? 17.537 -6.508 -26.471 1.00 95.94 509 HIS A CA 1
ATOM 3591 C C . HIS A 1 509 ? 16.318 -5.717 -26.942 1.00 95.94 509 HIS A C 1
ATOM 3593 O O . HIS A 1 509 ? 15.357 -5.550 -26.201 1.00 95.94 509 HIS A O 1
ATOM 3599 N N . PHE A 1 510 ? 16.311 -5.317 -28.210 1.00 96.06 510 PHE A N 1
ATOM 3600 C CA . PHE A 1 510 ? 15.165 -4.712 -28.881 1.00 96.06 510 PHE A CA 1
ATOM 3601 C C . PHE A 1 510 ? 14.646 -5.641 -29.980 1.00 96.06 510 PHE A C 1
ATOM 3603 O O . PHE A 1 510 ? 15.265 -5.786 -31.042 1.00 96.06 510 PHE A O 1
ATOM 3610 N N . LEU A 1 511 ? 13.517 -6.301 -29.718 1.00 94.81 511 LEU A N 1
ATOM 3611 C CA . LEU A 1 511 ? 13.038 -7.431 -30.516 1.00 94.81 511 LEU A CA 1
ATOM 3612 C C . LEU A 1 511 ? 11.585 -7.218 -30.945 1.00 94.81 511 LEU A C 1
ATOM 3614 O O . LEU A 1 511 ? 10.714 -7.014 -30.119 1.00 94.81 511 LEU A O 1
ATOM 3618 N N . GLY A 1 512 ? 11.244 -7.319 -32.222 1.00 93.50 512 GLY A N 1
ATOM 3619 C CA . GLY A 1 512 ? 9.829 -7.384 -32.637 1.00 93.50 512 GLY A CA 1
ATOM 3620 C C . GLY A 1 512 ? 9.004 -6.101 -32.488 1.00 93.50 512 GLY A C 1
ATOM 3621 O O . GLY A 1 512 ? 7.816 -6.136 -32.805 1.00 93.50 512 GLY A O 1
ATOM 3622 N N . ASN A 1 513 ? 9.574 -4.994 -32.002 1.00 94.19 513 ASN A N 1
ATOM 3623 C CA . ASN A 1 513 ? 8.795 -3.797 -31.690 1.00 94.19 513 ASN A CA 1
ATOM 3624 C C . ASN A 1 513 ? 8.266 -3.101 -32.960 1.00 94.19 513 ASN A C 1
ATOM 3626 O O . ASN A 1 513 ? 8.879 -3.130 -34.035 1.00 94.19 513 ASN A O 1
ATOM 3630 N N . VAL A 1 514 ? 7.100 -2.467 -32.838 1.00 92.69 514 VAL A N 1
ATOM 3631 C CA . VAL A 1 514 ? 6.363 -1.850 -33.946 1.00 92.69 514 VAL A CA 1
ATOM 3632 C C . VAL A 1 514 ? 6.085 -0.384 -33.633 1.00 92.69 514 VAL A C 1
ATOM 3634 O O . VAL A 1 514 ? 5.458 -0.076 -32.629 1.00 92.69 514 VAL A O 1
ATOM 3637 N N . GLY A 1 515 ? 6.504 0.510 -34.528 1.00 89.69 515 GLY A N 1
ATOM 3638 C CA . GLY A 1 515 ? 6.176 1.939 -34.526 1.00 89.69 515 GLY A CA 1
ATOM 3639 C C . GLY A 1 515 ? 6.196 2.492 -35.955 1.00 89.69 515 GLY A C 1
ATOM 3640 O O . GLY A 1 515 ? 6.545 1.769 -36.887 1.00 89.69 515 GLY A O 1
ATOM 3641 N N . GLU A 1 516 ? 5.812 3.752 -36.158 1.00 86.69 516 GLU A N 1
ATOM 3642 C CA . GLU A 1 516 ? 5.917 4.440 -37.456 1.00 86.69 516 GLU A CA 1
ATOM 3643 C C . GLU A 1 516 ? 7.366 4.828 -37.808 1.00 86.69 516 GLU A C 1
ATOM 3645 O O . GLU A 1 516 ? 7.720 4.855 -38.989 1.00 86.69 516 GLU A O 1
ATOM 3650 N N . SER A 1 517 ? 8.186 5.132 -36.796 1.00 87.12 517 SER A N 1
ATOM 3651 C CA . SER A 1 517 ? 9.608 5.491 -36.907 1.00 87.12 517 SER A CA 1
ATOM 3652 C C . SER A 1 517 ? 10.328 5.213 -35.588 1.00 87.12 517 SER A C 1
ATOM 3654 O O . SER A 1 517 ? 9.710 5.313 -34.523 1.00 87.12 517 SER A O 1
ATOM 3656 N N . GLY A 1 518 ? 11.614 4.857 -35.657 1.00 87.31 518 GLY A N 1
ATOM 3657 C CA . GLY A 1 518 ? 12.397 4.410 -34.503 1.00 87.31 518 GLY A CA 1
ATOM 3658 C C . GLY A 1 518 ? 11.686 3.281 -33.758 1.00 87.31 518 GLY A C 1
ATOM 3659 O O . GLY A 1 518 ? 11.499 3.350 -32.548 1.00 87.31 518 GLY A O 1
ATOM 3660 N N . ALA A 1 519 ? 11.191 2.285 -34.498 1.00 90.94 519 ALA A N 1
ATOM 3661 C CA . ALA A 1 519 ? 10.309 1.245 -33.977 1.00 90.94 519 ALA A CA 1
ATOM 3662 C C . ALA A 1 519 ? 10.923 0.498 -32.784 1.00 90.94 519 ALA A C 1
ATOM 3664 O O . ALA A 1 519 ? 10.199 0.093 -31.883 1.00 90.94 519 ALA A O 1
ATOM 3665 N N . GLN A 1 520 ? 12.245 0.347 -32.760 1.00 93.44 520 GLN A N 1
ATOM 3666 C CA . GLN A 1 520 ? 12.980 -0.256 -31.654 1.00 93.44 520 GLN A CA 1
ATOM 3667 C C . GLN A 1 520 ? 13.356 0.811 -30.627 1.00 93.44 520 GLN A C 1
ATOM 3669 O O . GLN A 1 520 ? 12.991 0.699 -29.458 1.00 93.44 520 GLN A O 1
ATOM 3674 N N . ALA A 1 521 ? 14.019 1.873 -31.090 1.00 92.56 521 ALA A N 1
ATOM 3675 C CA . ALA A 1 521 ? 14.386 3.013 -30.268 1.00 92.56 521 ALA A CA 1
ATOM 3676 C C . ALA A 1 521 ? 14.375 4.317 -31.074 1.00 92.56 521 ALA A C 1
ATOM 3678 O O . ALA A 1 521 ? 14.871 4.382 -32.204 1.00 92.56 521 ALA A O 1
ATOM 3679 N N . PHE A 1 522 ? 13.844 5.364 -30.458 1.00 90.56 522 PHE A N 1
ATOM 3680 C CA . PHE A 1 522 ? 13.806 6.714 -30.992 1.00 90.56 522 PHE A CA 1
ATOM 3681 C C . PHE A 1 522 ? 14.382 7.690 -29.962 1.00 90.56 522 PHE A C 1
ATOM 3683 O O . PHE A 1 522 ? 13.879 7.763 -28.842 1.00 90.56 522 PHE A O 1
ATOM 3690 N N . GLY A 1 523 ? 15.409 8.445 -30.348 1.00 89.00 523 GLY A N 1
ATOM 3691 C CA . GLY A 1 523 ? 15.997 9.534 -29.570 1.00 89.00 523 GLY A CA 1
ATOM 3692 C C . GLY A 1 523 ? 15.794 10.878 -30.269 1.00 89.00 523 GLY A C 1
ATOM 3693 O O . GLY A 1 523 ? 15.922 10.964 -31.495 1.00 89.00 523 GLY A O 1
ATOM 3694 N N . SER A 1 524 ? 15.472 11.937 -29.526 1.00 86.88 524 SER A N 1
ATOM 3695 C CA . SER A 1 524 ? 15.448 13.286 -30.095 1.00 86.88 524 SER A CA 1
ATOM 3696 C C . SER A 1 524 ? 15.714 14.407 -29.092 1.00 86.88 524 SER A C 1
ATOM 3698 O O . SER A 1 524 ? 15.160 14.406 -27.993 1.00 86.88 524 SER A O 1
ATOM 3700 N N . LEU A 1 525 ? 16.448 15.424 -29.568 1.00 82.56 525 LEU A N 1
ATOM 3701 C CA . LEU A 1 525 ? 16.846 16.659 -28.874 1.00 82.56 525 LEU A CA 1
ATOM 3702 C C . LEU A 1 525 ? 17.863 16.484 -27.726 1.00 82.56 525 LEU A C 1
ATOM 3704 O O . LEU A 1 525 ? 18.169 17.470 -27.042 1.00 82.56 525 LEU A O 1
ATOM 3708 N N . LEU A 1 526 ? 18.401 15.285 -27.529 1.00 78.00 526 LEU A N 1
ATOM 3709 C CA . LEU A 1 526 ? 19.306 14.945 -26.440 1.00 78.00 526 LEU A CA 1
ATOM 3710 C C . LEU A 1 526 ? 20.650 15.691 -26.596 1.00 78.00 526 LEU A C 1
ATOM 3712 O O . LEU A 1 526 ? 21.007 16.235 -27.650 1.00 78.00 526 LEU A O 1
ATOM 3716 N N . ALA A 1 527 ? 21.396 15.806 -25.495 1.00 78.44 527 ALA A N 1
ATOM 3717 C CA . ALA A 1 527 ? 22.783 16.255 -25.581 1.00 78.44 527 ALA A CA 1
ATOM 3718 C C . ALA A 1 527 ? 23.665 15.160 -26.175 1.00 78.44 527 ALA A C 1
ATOM 3720 O O . ALA A 1 527 ? 24.557 15.482 -26.963 1.00 78.44 527 ALA A O 1
ATOM 3721 N N . ASP A 1 528 ? 23.412 13.907 -25.792 1.00 83.81 528 ASP A N 1
ATOM 3722 C CA . ASP A 1 528 ? 24.084 12.739 -26.339 1.00 83.81 528 ASP A CA 1
ATOM 3723 C C . ASP A 1 528 ? 23.175 11.506 -26.304 1.00 83.81 528 ASP A C 1
ATOM 3725 O O . ASP A 1 528 ? 22.481 11.265 -25.317 1.00 83.81 528 ASP A O 1
ATOM 3729 N N . PHE A 1 529 ? 23.217 10.706 -27.369 1.00 87.75 529 PHE A N 1
ATOM 3730 C CA . PHE A 1 529 ? 22.486 9.444 -27.464 1.00 87.75 529 PHE A CA 1
ATOM 3731 C C . PHE A 1 529 ? 23.477 8.308 -27.700 1.00 87.75 529 PHE A C 1
ATOM 3733 O O . PHE A 1 529 ? 23.945 8.098 -28.825 1.00 87.75 529 PHE A O 1
ATOM 3740 N N . ASN A 1 530 ? 23.833 7.614 -26.620 1.00 90.06 530 ASN A N 1
ATOM 3741 C CA . ASN A 1 530 ? 24.835 6.559 -26.601 1.00 90.06 530 ASN A CA 1
ATOM 3742 C C . ASN A 1 530 ? 24.173 5.195 -26.734 1.00 90.06 530 ASN A C 1
ATOM 3744 O O . ASN A 1 530 ? 23.727 4.614 -25.750 1.00 90.06 530 ASN A O 1
ATOM 3748 N N . PHE A 1 531 ? 24.129 4.686 -27.963 1.00 92.94 531 PHE A N 1
ATOM 3749 C CA . PHE A 1 531 ? 23.503 3.411 -28.286 1.00 92.94 531 PHE A CA 1
ATOM 3750 C C . PHE A 1 531 ? 24.590 2.360 -28.556 1.00 92.94 531 PHE A C 1
ATOM 3752 O O . PHE A 1 531 ? 25.158 2.288 -29.655 1.00 92.94 531 PHE A O 1
ATOM 3759 N N . VAL A 1 532 ? 24.933 1.580 -27.527 1.00 94.12 532 VAL A N 1
ATOM 3760 C CA . VAL A 1 532 ? 26.113 0.694 -27.514 1.00 94.12 532 VAL A CA 1
ATOM 3761 C C . VAL A 1 532 ? 25.766 -0.718 -27.042 1.00 94.12 532 VAL A C 1
ATOM 3763 O O . VAL A 1 532 ? 24.936 -0.881 -26.164 1.00 94.12 532 VAL A O 1
ATOM 3766 N N . ASN A 1 533 ? 26.410 -1.758 -27.576 1.00 95.12 533 ASN A N 1
ATOM 3767 C CA . ASN A 1 533 ? 26.212 -3.147 -27.121 1.00 95.12 533 ASN A CA 1
ATOM 3768 C C . ASN A 1 533 ? 24.764 -3.666 -27.208 1.00 95.12 533 ASN A C 1
ATOM 3770 O O . ASN A 1 533 ? 24.429 -4.638 -26.548 1.00 95.12 533 ASN A O 1
ATOM 3774 N N . ASN A 1 534 ? 23.880 -3.069 -28.006 1.00 96.69 534 ASN A N 1
ATOM 3775 C CA . ASN A 1 534 ? 22.494 -3.529 -28.094 1.00 96.69 534 ASN A CA 1
ATOM 3776 C C . ASN A 1 534 ? 22.313 -4.573 -29.202 1.00 96.69 534 ASN A C 1
ATOM 3778 O O . ASN A 1 534 ? 22.890 -4.458 -30.287 1.00 96.69 534 ASN A O 1
ATOM 3782 N N . LEU A 1 535 ? 21.434 -5.544 -28.965 1.00 96.31 535 LEU A N 1
ATOM 3783 C CA . LEU A 1 535 ? 20.866 -6.395 -30.007 1.00 96.31 535 LEU A CA 1
ATOM 3784 C C . LEU A 1 535 ? 19.568 -5.764 -30.508 1.00 96.31 535 LEU A C 1
ATOM 3786 O O . LEU A 1 535 ? 18.640 -5.538 -29.736 1.00 96.31 535 LEU A O 1
ATOM 3790 N N . VAL A 1 536 ? 19.475 -5.534 -31.813 1.00 96.00 536 VAL A N 1
ATOM 3791 C CA . VAL A 1 536 ? 18.295 -4.969 -32.468 1.00 96.00 536 VAL A CA 1
ATOM 3792 C C . VAL A 1 536 ? 17.880 -5.867 -33.623 1.00 96.00 536 VAL A C 1
ATOM 3794 O O . VAL A 1 536 ? 18.592 -5.970 -34.625 1.00 96.00 536 VAL A O 1
ATOM 3797 N N . MET A 1 537 ? 16.701 -6.485 -33.533 1.00 92.25 537 MET A N 1
ATOM 3798 C CA . MET A 1 537 ? 16.206 -7.355 -34.602 1.00 92.25 537 MET A CA 1
ATOM 3799 C C . MET A 1 537 ? 14.687 -7.339 -34.753 1.00 92.25 537 MET A C 1
ATOM 3801 O O . MET A 1 537 ? 13.940 -7.247 -33.784 1.00 92.25 537 MET A O 1
ATOM 3805 N N . GLY A 1 538 ? 14.249 -7.486 -36.008 1.00 80.44 538 GLY A N 1
ATOM 3806 C CA . GLY A 1 538 ? 12.850 -7.639 -36.404 1.00 80.44 538 GLY A CA 1
ATOM 3807 C C . GLY A 1 538 ? 11.957 -6.500 -35.931 1.00 80.44 538 GLY A C 1
ATOM 3808 O O . GLY A 1 538 ? 11.456 -6.542 -34.825 1.00 80.44 538 GLY A O 1
ATOM 3809 N N . HIS A 1 539 ? 11.712 -5.494 -36.760 1.00 78.06 539 HIS A N 1
ATOM 3810 C CA . HIS A 1 539 ? 10.751 -4.431 -36.443 1.00 78.06 539 HIS A CA 1
ATOM 3811 C C . HIS A 1 539 ? 9.574 -4.419 -37.422 1.00 78.06 539 HIS A C 1
ATOM 3813 O O . HIS A 1 539 ? 9.525 -5.194 -38.383 1.00 78.06 539 HIS A O 1
ATOM 3819 N N . GLY A 1 540 ? 8.601 -3.558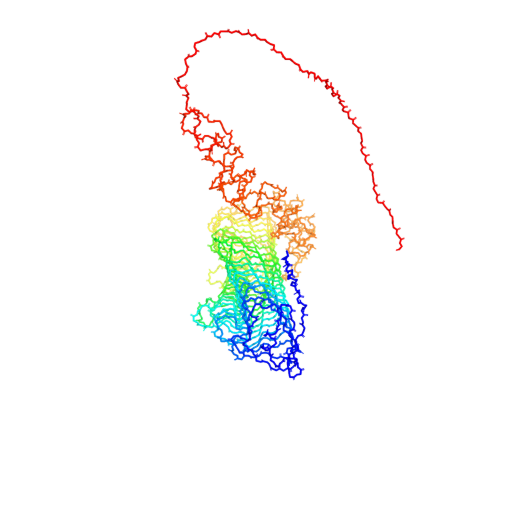 -37.124 1.00 69.56 540 GLY A N 1
ATOM 3820 C CA . GLY A 1 540 ? 7.435 -3.281 -37.957 1.00 69.56 540 GLY A CA 1
ATOM 3821 C C . GLY A 1 540 ? 7.728 -2.460 -39.225 1.00 69.56 540 GLY A C 1
ATOM 3822 O O . GLY A 1 540 ? 8.468 -2.874 -40.110 1.00 69.56 540 GLY A O 1
ATOM 3823 N N . GLN A 1 541 ? 7.009 -1.349 -39.404 1.00 70.00 541 GLN A N 1
ATOM 3824 C CA . GLN A 1 541 ? 7.246 -0.400 -40.503 1.00 70.00 541 GLN A CA 1
ATOM 3825 C C . GLN A 1 541 ? 8.243 0.677 -40.036 1.00 70.00 541 GLN A C 1
ATOM 3827 O O . GLN A 1 541 ? 8.408 0.877 -38.842 1.00 70.00 541 GLN A O 1
ATOM 3832 N N . GLY A 1 542 ? 8.852 1.411 -40.970 1.00 80.06 542 GLY A N 1
ATOM 3833 C CA . GLY A 1 542 ? 9.703 2.560 -40.634 1.00 80.06 542 GLY A CA 1
ATOM 3834 C C . GLY A 1 542 ? 11.167 2.198 -40.384 1.00 80.06 542 GLY A C 1
ATOM 3835 O O . GLY A 1 542 ? 11.663 1.206 -40.912 1.00 80.06 542 GLY A O 1
ATOM 3836 N N . THR A 1 543 ? 11.864 3.062 -39.649 1.00 88.81 543 THR A N 1
ATOM 3837 C CA . THR A 1 543 ? 13.252 2.878 -39.200 1.00 88.81 543 THR A CA 1
ATOM 3838 C C . THR A 1 543 ? 13.283 2.046 -37.917 1.00 88.81 543 THR A C 1
ATOM 3840 O O . THR A 1 543 ? 12.393 2.153 -37.073 1.00 88.81 543 THR A O 1
ATOM 3843 N N . ALA A 1 544 ? 14.317 1.224 -37.749 1.00 90.75 544 ALA A N 1
ATOM 3844 C CA . ALA A 1 544 ? 14.550 0.461 -36.531 1.00 90.75 544 ALA A CA 1
ATOM 3845 C C . ALA A 1 544 ? 15.033 1.382 -35.404 1.00 90.75 544 ALA A C 1
ATOM 3847 O O . ALA A 1 544 ? 14.409 1.436 -34.346 1.00 90.75 544 ALA A O 1
ATOM 3848 N N . VAL A 1 545 ? 16.115 2.127 -35.651 1.00 91.62 545 VAL A N 1
ATOM 3849 C CA . VAL A 1 545 ? 16.719 3.059 -34.688 1.00 91.62 545 VAL A CA 1
ATOM 3850 C C . VAL A 1 545 ? 16.840 4.434 -35.326 1.00 91.62 545 VAL A C 1
ATOM 3852 O O . VAL A 1 545 ? 17.336 4.563 -36.448 1.00 91.62 545 VAL A O 1
ATOM 3855 N N . GLU A 1 546 ? 16.399 5.466 -34.616 1.00 89.94 546 GLU A N 1
ATOM 3856 C CA . GLU A 1 546 ? 16.414 6.836 -35.122 1.00 89.94 546 GLU A CA 1
ATOM 3857 C C . GLU A 1 546 ? 16.866 7.838 -34.058 1.00 89.94 546 GLU A C 1
ATOM 3859 O O . GLU A 1 546 ? 16.461 7.742 -32.903 1.00 89.94 546 GLU A O 1
ATOM 3864 N N . ALA A 1 547 ? 17.703 8.796 -34.462 1.00 88.12 547 ALA A N 1
ATOM 3865 C CA . ALA A 1 547 ? 18.258 9.836 -33.596 1.00 88.12 547 ALA A CA 1
ATOM 3866 C C . ALA A 1 547 ? 18.125 11.223 -34.248 1.00 88.12 547 ALA A C 1
ATOM 3868 O O . ALA A 1 547 ? 18.886 11.557 -35.153 1.00 88.12 547 ALA A O 1
ATOM 3869 N N . LEU A 1 548 ? 17.162 12.049 -33.835 1.00 83.81 548 LEU A N 1
ATOM 3870 C CA . LEU A 1 548 ? 16.905 13.353 -34.462 1.00 83.81 548 LEU A CA 1
ATOM 3871 C C . LEU A 1 548 ? 17.467 14.529 -33.662 1.00 83.81 548 LEU A C 1
ATOM 3873 O O . LEU A 1 548 ? 17.176 14.695 -32.484 1.00 83.81 548 LEU A O 1
ATOM 3877 N N . ASP A 1 549 ? 18.171 15.423 -34.363 1.00 75.94 549 ASP A N 1
ATOM 3878 C CA . ASP A 1 549 ? 18.790 16.633 -33.800 1.00 75.94 549 ASP A CA 1
ATOM 3879 C C . ASP A 1 549 ? 19.875 16.355 -32.735 1.00 75.94 549 ASP A C 1
ATOM 3881 O O . ASP A 1 549 ? 20.176 17.213 -31.911 1.00 75.94 549 ASP A O 1
ATOM 3885 N N . GLU A 1 550 ? 20.542 15.200 -32.845 1.00 67.75 550 GLU A N 1
ATOM 3886 C CA . GLU A 1 550 ? 21.601 14.742 -31.938 1.00 67.75 550 GLU A CA 1
ATOM 3887 C C . GLU A 1 550 ? 23.015 15.093 -32.446 1.00 67.75 550 GLU A C 1
ATOM 3889 O O . GLU A 1 550 ? 23.496 14.510 -33.428 1.00 67.75 550 GLU A O 1
ATOM 3894 N N . PRO A 1 551 ? 23.742 16.043 -31.827 1.00 60.50 551 PRO A N 1
ATOM 3895 C CA . PRO A 1 551 ? 25.032 16.495 -32.344 1.00 60.50 551 PRO A CA 1
ATOM 3896 C C . PRO A 1 551 ? 26.187 15.511 -32.094 1.00 60.50 551 PRO A C 1
ATOM 3898 O O . PRO A 1 551 ? 27.204 15.617 -32.792 1.00 60.50 551 PRO A O 1
ATOM 3901 N N . THR A 1 552 ? 26.063 14.596 -31.123 1.00 74.94 552 THR A N 1
ATOM 3902 C CA . THR A 1 552 ? 27.152 13.692 -30.698 1.00 74.94 552 THR A CA 1
ATOM 3903 C C . THR A 1 552 ? 26.791 12.214 -30.593 1.00 74.94 552 THR A C 1
ATOM 3905 O O . THR A 1 552 ? 27.689 11.453 -30.250 1.00 74.94 552 THR A O 1
ATOM 3908 N N . ALA A 1 553 ? 25.572 11.808 -30.979 1.00 80.38 553 ALA A N 1
ATOM 3909 C CA . ALA A 1 553 ? 25.105 10.424 -30.865 1.00 80.38 553 ALA A CA 1
ATOM 3910 C C . ALA A 1 553 ? 26.152 9.386 -31.303 1.00 80.38 553 ALA A C 1
ATOM 3912 O O . ALA A 1 553 ? 26.839 9.574 -32.316 1.00 80.38 553 ALA A O 1
ATOM 3913 N N . THR A 1 554 ? 26.241 8.279 -30.567 1.00 86.19 554 THR A N 1
ATOM 3914 C CA . THR A 1 554 ? 27.155 7.170 -30.849 1.00 86.19 554 THR A CA 1
ATOM 3915 C C . THR A 1 554 ? 26.380 5.893 -31.151 1.00 86.19 554 THR A C 1
ATOM 3917 O O . THR A 1 554 ? 25.375 5.583 -30.515 1.00 86.19 554 THR A O 1
ATOM 3920 N N . LEU A 1 555 ? 26.845 5.159 -32.164 1.00 90.88 555 LEU A N 1
ATOM 3921 C CA . LEU A 1 555 ? 26.309 3.859 -32.539 1.00 90.88 555 LEU A CA 1
ATOM 3922 C C . LEU A 1 555 ? 27.469 2.897 -32.801 1.00 90.88 555 LEU A C 1
ATOM 3924 O O . LEU A 1 555 ? 28.065 2.886 -33.886 1.00 90.88 555 LEU A O 1
ATOM 3928 N N . SER A 1 556 ? 27.792 2.082 -31.803 1.00 93.31 556 SER A N 1
ATOM 3929 C CA . SER A 1 556 ? 28.966 1.203 -31.818 1.00 93.31 556 SER A CA 1
ATOM 3930 C C . SER A 1 556 ? 28.714 -0.088 -31.048 1.00 93.31 556 SER A C 1
ATOM 3932 O O . SER A 1 556 ? 27.974 -0.097 -30.076 1.00 93.31 556 SER A O 1
ATOM 3934 N N . TYR A 1 557 ? 29.346 -1.176 -31.480 1.00 95.12 557 TYR A N 1
ATOM 3935 C CA . TYR A 1 557 ? 29.253 -2.505 -30.875 1.00 95.12 557 TYR A CA 1
ATOM 3936 C C . TYR A 1 557 ? 27.823 -3.057 -30.762 1.00 95.12 557 TYR A C 1
ATOM 3938 O O . TYR A 1 557 ? 27.554 -3.881 -29.908 1.00 95.12 557 TYR A O 1
ATOM 3946 N N . ASN A 1 558 ? 26.890 -2.637 -31.617 1.00 95.62 558 ASN A N 1
ATOM 3947 C CA . ASN A 1 558 ? 25.541 -3.212 -31.655 1.00 95.62 558 ASN A CA 1
ATOM 3948 C C . ASN A 1 558 ? 25.469 -4.360 -32.665 1.00 95.62 558 ASN A C 1
ATOM 3950 O O . ASN A 1 558 ? 26.228 -4.363 -33.632 1.00 95.62 558 ASN A O 1
ATOM 3954 N N . ASP A 1 559 ? 24.511 -5.272 -32.522 1.00 96.31 559 ASP A N 1
ATOM 3955 C CA . ASP A 1 559 ? 24.106 -6.183 -33.597 1.00 96.31 559 ASP A CA 1
ATOM 3956 C C . ASP A 1 559 ? 22.753 -5.748 -34.158 1.00 96.31 559 ASP A C 1
ATOM 3958 O O . ASP A 1 559 ? 21.727 -5.794 -33.485 1.00 96.31 559 ASP A O 1
ATOM 3962 N N . LEU A 1 560 ? 22.760 -5.291 -35.407 1.00 94.62 560 LEU A N 1
ATOM 3963 C CA . LEU A 1 560 ? 21.606 -4.717 -36.099 1.00 94.62 560 LEU A CA 1
ATOM 3964 C C . LEU A 1 560 ? 21.037 -5.731 -37.101 1.00 94.62 560 LEU A C 1
ATOM 3966 O O . LEU A 1 560 ? 20.895 -5.444 -38.295 1.00 94.62 560 LEU A O 1
ATOM 3970 N N . TYR A 1 561 ? 20.767 -6.953 -36.641 1.00 94.44 561 TYR A N 1
ATOM 3971 C CA . TYR A 1 561 ? 20.409 -8.076 -37.503 1.00 94.44 561 TYR A CA 1
ATOM 3972 C C . TYR A 1 561 ? 19.162 -7.800 -38.362 1.00 94.44 561 TYR A C 1
ATOM 3974 O O . TYR A 1 561 ? 18.036 -7.701 -37.868 1.00 94.44 561 TYR A O 1
ATOM 3982 N N . GLY A 1 562 ? 19.373 -7.720 -39.682 1.00 90.12 562 GLY A N 1
ATOM 3983 C CA . GLY A 1 562 ? 18.326 -7.459 -40.672 1.00 90.12 562 GLY A CA 1
ATOM 3984 C C . GLY A 1 562 ? 17.881 -5.997 -40.778 1.00 90.12 562 GLY A C 1
ATOM 3985 O O . GLY A 1 562 ? 16.850 -5.750 -41.400 1.00 90.12 562 GLY A O 1
ATOM 3986 N N . ASN A 1 563 ? 18.634 -5.063 -40.183 1.00 89.06 563 ASN A N 1
ATOM 3987 C CA . ASN A 1 563 ? 18.324 -3.630 -40.108 1.00 89.06 563 ASN A CA 1
ATOM 3988 C C . ASN A 1 563 ? 19.416 -2.758 -40.755 1.00 89.06 563 ASN A C 1
ATOM 3990 O O . ASN A 1 563 ? 19.620 -1.611 -40.359 1.00 89.06 563 ASN A O 1
ATOM 3994 N N . GLU A 1 564 ? 20.147 -3.291 -41.740 1.00 85.50 564 GLU A N 1
ATOM 3995 C CA . GLU A 1 564 ? 21.314 -2.636 -42.349 1.00 85.50 564 GLU A CA 1
ATOM 3996 C C . GLU A 1 564 ? 21.006 -1.251 -42.939 1.00 85.50 564 GLU A C 1
ATOM 3998 O O . GLU A 1 564 ? 21.867 -0.371 -42.934 1.00 85.50 564 GLU A O 1
ATOM 4003 N N . ASP A 1 565 ? 19.795 -1.081 -43.470 1.00 85.44 565 ASP A N 1
ATOM 4004 C CA . ASP A 1 565 ? 19.338 0.134 -44.149 1.00 85.44 565 ASP A CA 1
ATOM 4005 C C . ASP A 1 565 ? 18.319 0.940 -43.307 1.00 85.44 565 ASP A C 1
ATOM 4007 O O . ASP A 1 565 ? 17.831 1.969 -43.775 1.00 85.44 565 ASP A O 1
ATOM 4011 N N . ASP A 1 566 ? 18.015 0.500 -42.077 1.00 88.06 566 ASP A N 1
ATOM 4012 C CA . ASP A 1 566 ? 16.899 1.006 -41.257 1.00 88.06 566 ASP A CA 1
ATOM 4013 C C . ASP A 1 566 ? 17.368 1.806 -40.024 1.00 88.06 566 ASP A C 1
ATOM 4015 O O . ASP A 1 566 ? 16.659 1.897 -39.022 1.00 88.06 566 ASP A O 1
ATOM 4019 N N . VAL A 1 567 ? 18.560 2.403 -40.087 1.00 88.12 567 VAL A N 1
ATOM 4020 C CA . VAL A 1 567 ? 19.067 3.347 -39.076 1.00 88.12 567 VAL A CA 1
ATOM 4021 C C . VAL A 1 567 ? 19.130 4.752 -39.674 1.00 88.12 567 VAL A C 1
ATOM 4023 O O . VAL A 1 567 ? 19.734 4.937 -40.733 1.00 88.12 567 VAL A O 1
ATOM 4026 N N . ASP A 1 568 ? 18.534 5.746 -39.006 1.00 86.75 568 ASP A N 1
ATOM 4027 C CA . ASP A 1 568 ? 18.456 7.128 -39.513 1.00 86.75 568 ASP A CA 1
ATOM 4028 C C . ASP A 1 568 ? 18.738 8.193 -38.436 1.00 86.75 568 ASP A C 1
ATOM 4030 O O . ASP A 1 568 ? 18.788 7.918 -37.240 1.00 86.75 568 ASP A O 1
ATOM 4034 N N . GLY A 1 569 ? 18.974 9.433 -38.866 1.00 78.56 569 GLY A N 1
ATOM 4035 C CA . GLY A 1 569 ? 19.180 10.592 -37.995 1.00 78.56 569 GLY A CA 1
ATOM 4036 C C . GLY A 1 569 ? 20.598 10.736 -37.416 1.00 78.56 569 GLY A C 1
ATOM 4037 O O . GLY A 1 569 ? 21.044 11.844 -37.118 1.00 78.56 569 GLY A O 1
ATOM 4038 N N . PHE A 1 570 ? 21.383 9.658 -37.394 1.00 77.25 570 PHE A N 1
ATOM 4039 C CA . PHE A 1 570 ? 22.780 9.684 -36.960 1.00 77.25 570 PHE A CA 1
ATOM 4040 C C . PHE A 1 570 ? 23.706 10.414 -37.951 1.00 77.25 570 PHE A C 1
ATOM 4042 O O . PHE A 1 570 ? 23.632 10.255 -39.176 1.00 77.25 570 PHE A O 1
ATOM 4049 N N . LEU A 1 571 ? 24.673 11.178 -37.428 1.00 67.25 571 LEU A N 1
ATOM 4050 C CA . LEU A 1 571 ? 25.767 11.707 -38.247 1.00 67.25 571 LEU A CA 1
ATOM 4051 C C . LEU A 1 571 ? 26.581 10.547 -38.839 1.00 67.25 571 LEU A C 1
ATOM 4053 O O . LEU A 1 571 ? 26.860 9.565 -38.169 1.00 67.25 571 LEU A O 1
ATOM 4057 N N . ALA A 1 572 ? 27.085 10.679 -40.069 1.00 61.94 572 ALA A N 1
ATOM 4058 C CA . ALA A 1 572 ? 27.851 9.603 -40.725 1.00 61.94 572 ALA A CA 1
ATOM 4059 C C . ALA A 1 572 ? 29.136 9.157 -39.982 1.00 61.94 572 ALA A C 1
ATOM 4061 O O . ALA A 1 572 ? 29.759 8.180 -40.383 1.00 61.94 572 ALA A O 1
ATOM 4062 N N . ALA A 1 573 ? 29.575 9.900 -38.960 1.00 59.34 573 ALA A N 1
ATOM 4063 C CA . ALA A 1 573 ? 30.698 9.548 -38.089 1.00 59.34 573 ALA A CA 1
ATOM 4064 C C . ALA A 1 573 ? 30.274 8.825 -36.793 1.00 59.34 573 ALA A C 1
ATOM 4066 O O . ALA A 1 573 ? 31.152 8.342 -36.087 1.00 59.34 573 ALA A O 1
ATOM 4067 N N . ALA A 1 574 ? 28.973 8.779 -36.495 1.00 68.81 574 ALA A N 1
ATOM 4068 C CA . ALA A 1 574 ? 28.384 8.133 -35.325 1.00 68.81 574 ALA A CA 1
ATOM 4069 C C . ALA A 1 574 ? 28.290 6.609 -35.476 1.00 68.81 574 ALA A C 1
ATOM 4071 O O . ALA A 1 574 ? 28.474 5.898 -34.498 1.00 68.81 574 ALA A O 1
ATOM 4072 N N . MET A 1 575 ? 28.042 6.115 -36.699 1.00 78.56 575 MET A N 1
ATOM 4073 C CA . MET A 1 575 ? 28.053 4.682 -37.011 1.00 78.56 575 MET A CA 1
ATOM 4074 C C . MET A 1 575 ? 29.471 4.234 -37.366 1.00 78.56 575 MET A C 1
ATOM 4076 O O . MET A 1 575 ? 29.973 4.551 -38.453 1.00 78.56 575 MET A O 1
ATOM 4080 N N . ASP A 1 576 ? 30.123 3.489 -36.477 1.00 82.00 576 ASP A N 1
ATOM 4081 C CA . ASP A 1 576 ? 31.453 2.947 -36.751 1.00 82.00 576 ASP A CA 1
ATOM 4082 C C . ASP A 1 576 ? 31.421 1.472 -37.212 1.00 82.00 576 ASP A C 1
ATOM 4084 O O . ASP A 1 576 ? 30.372 0.832 -37.331 1.00 82.00 576 ASP A O 1
ATOM 4088 N N . SER A 1 577 ? 32.598 0.930 -37.542 1.00 87.62 577 SER A N 1
ATOM 4089 C CA . SER A 1 577 ? 32.743 -0.429 -38.079 1.00 87.62 577 SER A CA 1
ATOM 4090 C C . SER A 1 577 ? 32.631 -1.550 -37.040 1.00 87.62 577 SER A C 1
ATOM 4092 O O . SER A 1 577 ? 32.912 -2.695 -37.390 1.00 87.62 577 SER A O 1
ATOM 4094 N N . THR A 1 578 ? 32.342 -1.231 -35.780 1.00 93.88 578 THR A N 1
ATOM 4095 C CA . THR A 1 578 ? 32.232 -2.218 -34.697 1.00 93.88 578 THR A CA 1
ATOM 4096 C C . THR A 1 578 ? 30.851 -2.867 -34.639 1.00 93.88 578 THR A C 1
ATOM 4098 O O . THR A 1 578 ? 30.733 -3.957 -34.094 1.00 93.88 578 THR A O 1
ATOM 4101 N N . ASN A 1 579 ? 29.834 -2.262 -35.264 1.00 93.12 579 ASN A N 1
ATOM 4102 C CA . ASN A 1 579 ? 28.502 -2.856 -35.359 1.00 93.12 579 ASN A CA 1
ATOM 4103 C C . ASN A 1 579 ? 28.496 -4.134 -36.224 1.00 93.12 579 ASN A C 1
ATOM 4105 O O . ASN A 1 579 ? 29.135 -4.203 -37.283 1.00 93.12 579 ASN A O 1
ATOM 4109 N N . LEU A 1 580 ? 27.735 -5.129 -35.775 1.00 95.38 580 LEU A N 1
ATOM 4110 C CA . LEU A 1 580 ? 27.482 -6.406 -36.423 1.00 95.38 580 LEU A CA 1
ATOM 4111 C C . LEU A 1 580 ? 26.105 -6.425 -37.108 1.00 95.38 580 LEU A C 1
ATOM 4113 O O . LEU A 1 580 ? 25.246 -5.580 -36.872 1.00 95.38 580 LEU A O 1
ATOM 4117 N N . PHE A 1 581 ? 25.946 -7.389 -38.016 1.00 94.62 581 PHE A N 1
ATOM 4118 C CA . PHE A 1 581 ? 24.721 -7.640 -38.784 1.00 94.62 581 PHE A CA 1
ATOM 4119 C C . PHE A 1 581 ? 24.591 -9.151 -39.015 1.00 94.62 581 PHE A C 1
ATOM 4121 O O . PHE A 1 581 ? 24.626 -9.645 -40.149 1.00 94.62 581 PHE A O 1
ATOM 4128 N N . VAL A 1 582 ? 24.611 -9.920 -37.931 1.00 95.19 582 VAL A N 1
ATOM 4129 C CA . VAL A 1 582 ? 24.710 -11.385 -37.962 1.00 95.19 582 VAL A CA 1
ATOM 4130 C C . VAL A 1 582 ? 23.520 -12.008 -37.254 1.00 95.19 582 VAL A C 1
ATOM 4132 O O . VAL A 1 582 ? 22.883 -11.371 -36.442 1.00 95.19 582 VAL A O 1
ATOM 4135 N N . ASP A 1 583 ? 23.186 -13.256 -37.581 1.00 94.00 583 ASP A N 1
ATOM 4136 C CA . ASP A 1 583 ? 22.121 -13.950 -36.851 1.00 94.00 583 ASP A CA 1
ATOM 4137 C C . ASP A 1 583 ? 22.547 -14.108 -35.378 1.00 94.00 583 ASP A C 1
ATOM 4139 O O . ASP A 1 583 ? 23.585 -14.741 -35.134 1.00 94.00 583 ASP A O 1
ATOM 4143 N N . PRO A 1 584 ? 21.783 -13.566 -34.412 1.00 93.12 584 PRO A N 1
ATOM 4144 C CA . PRO A 1 584 ? 22.146 -13.596 -32.998 1.00 93.12 584 PRO A CA 1
ATOM 4145 C C . PRO A 1 584 ? 22.033 -14.997 -32.391 1.00 93.12 584 PRO A C 1
ATOM 4147 O O . PRO A 1 584 ? 22.569 -15.249 -31.311 1.00 93.12 584 PRO A O 1
ATOM 4150 N N . LEU A 1 585 ? 21.369 -15.938 -33.079 1.00 91.62 585 LEU A N 1
ATOM 4151 C CA . LEU A 1 585 ? 21.168 -17.314 -32.624 1.00 91.62 585 LEU A CA 1
ATOM 4152 C C . LEU A 1 585 ? 20.551 -17.388 -31.216 1.00 91.62 585 LEU A C 1
ATOM 4154 O O . LEU A 1 585 ? 21.050 -18.144 -30.375 1.00 91.62 585 LEU A O 1
ATOM 4158 N N . LEU A 1 586 ? 19.482 -16.618 -30.971 1.00 89.44 586 LEU A N 1
ATOM 4159 C CA . LEU A 1 586 ? 18.690 -16.699 -29.737 1.00 89.44 586 LEU A CA 1
ATOM 4160 C C . LEU A 1 586 ? 18.102 -18.106 -29.551 1.00 89.44 586 LEU A C 1
ATOM 4162 O O . LEU A 1 586 ? 17.791 -18.801 -30.525 1.00 89.44 586 LEU A O 1
ATOM 4166 N N . GLN A 1 587 ? 17.946 -18.538 -28.300 1.00 87.19 587 GLN A N 1
ATOM 4167 C CA . GLN A 1 587 ? 17.458 -19.878 -27.975 1.00 87.19 587 GLN A CA 1
ATOM 4168 C C . GLN A 1 587 ? 15.996 -20.093 -28.390 1.00 87.19 587 GLN A C 1
ATOM 4170 O O . GLN A 1 587 ? 15.679 -21.149 -28.949 1.00 87.19 587 GLN A O 1
ATOM 4175 N N . SER A 1 588 ? 15.115 -19.115 -28.155 1.00 85.12 588 SER A N 1
ATOM 4176 C CA . SER A 1 588 ? 13.735 -19.131 -28.653 1.00 85.12 588 SER A CA 1
ATOM 4177 C C . SER A 1 588 ? 13.177 -17.717 -28.797 1.00 85.12 588 SER A C 1
ATOM 4179 O O . SER A 1 588 ? 13.139 -16.968 -27.831 1.00 85.12 588 SER A O 1
ATOM 4181 N N . TRP A 1 589 ? 12.687 -17.379 -29.989 1.00 85.38 589 TRP A N 1
ATOM 4182 C CA . TRP A 1 589 ? 11.915 -16.161 -30.228 1.00 85.38 589 TRP A CA 1
ATOM 4183 C C . TRP A 1 589 ? 10.782 -16.461 -31.208 1.00 85.38 589 TRP A C 1
ATOM 4185 O O . TRP A 1 589 ? 11.009 -16.813 -32.371 1.00 85.38 589 TRP A O 1
ATOM 4195 N N . THR A 1 590 ? 9.556 -16.393 -30.707 1.00 85.00 590 THR A N 1
ATOM 4196 C CA . THR A 1 590 ? 8.320 -16.766 -31.397 1.00 85.00 590 THR A CA 1
ATOM 4197 C C . THR A 1 590 ? 7.309 -15.623 -31.435 1.00 85.00 590 THR A C 1
ATOM 4199 O O . THR A 1 590 ? 6.342 -15.714 -32.197 1.00 85.00 590 THR A O 1
ATOM 4202 N N . GLY A 1 591 ? 7.565 -14.542 -30.687 1.00 81.62 591 GLY A N 1
ATOM 4203 C CA . GLY A 1 591 ? 6.636 -13.431 -30.487 1.00 81.62 591 GLY A CA 1
ATOM 4204 C C . GLY A 1 591 ? 5.662 -13.677 -29.332 1.00 81.62 591 GLY A C 1
ATOM 4205 O O . GLY A 1 591 ? 4.648 -12.992 -29.246 1.00 81.62 591 GLY A O 1
ATOM 4206 N N . ASP A 1 592 ? 5.938 -14.677 -28.493 1.00 86.81 592 ASP A N 1
ATOM 4207 C CA . ASP A 1 592 ? 5.155 -15.023 -27.310 1.00 86.81 592 ASP A CA 1
ATOM 4208 C C . ASP A 1 592 ? 5.964 -14.643 -26.069 1.00 86.81 592 ASP A C 1
ATOM 4210 O O . ASP A 1 592 ? 6.930 -15.320 -25.715 1.00 86.81 592 ASP A O 1
ATOM 4214 N N . CYS A 1 593 ? 5.565 -13.546 -25.425 1.00 86.31 593 CYS A N 1
ATOM 4215 C CA . CYS A 1 593 ? 6.252 -12.961 -24.275 1.00 86.31 593 CYS A CA 1
ATOM 4216 C C . CYS A 1 593 ? 6.435 -13.924 -23.092 1.00 86.31 593 CYS A C 1
ATOM 4218 O O . CYS A 1 593 ? 7.311 -13.699 -22.264 1.00 86.31 593 CYS A O 1
ATOM 4220 N N . GLU A 1 594 ? 5.631 -14.987 -23.020 1.00 83.25 594 GLU A N 1
ATOM 4221 C CA . GLU A 1 594 ? 5.654 -15.976 -21.936 1.00 83.25 594 GLU A CA 1
ATOM 4222 C C . GLU A 1 594 ? 6.499 -17.214 -22.271 1.00 83.25 594 GLU A C 1
ATOM 4224 O O . GLU A 1 594 ? 6.908 -17.963 -21.386 1.00 83.25 594 GLU A O 1
ATOM 4229 N N . ALA A 1 595 ? 6.719 -17.484 -23.561 1.00 83.31 595 ALA A N 1
ATOM 4230 C CA . ALA A 1 595 ? 7.374 -18.707 -24.029 1.00 83.31 595 ALA A CA 1
ATOM 4231 C C . ALA A 1 595 ? 8.763 -18.464 -24.633 1.00 83.31 595 ALA A C 1
ATOM 4233 O O . ALA A 1 595 ? 9.503 -19.422 -24.897 1.00 83.31 595 ALA A O 1
ATOM 4234 N N . ASP A 1 596 ? 9.101 -17.206 -24.900 1.00 86.06 596 ASP A N 1
ATOM 4235 C CA . ASP A 1 596 ? 10.359 -16.830 -25.518 1.00 86.06 596 ASP A CA 1
ATOM 4236 C C . ASP A 1 596 ? 11.520 -16.909 -24.520 1.00 86.06 596 ASP A C 1
ATOM 4238 O O . ASP A 1 596 ? 11.405 -16.608 -23.337 1.00 86.06 596 ASP A O 1
ATOM 4242 N N . ASN A 1 597 ? 12.664 -17.369 -25.023 1.00 85.81 597 ASN A N 1
ATOM 4243 C CA . ASN A 1 597 ? 13.913 -17.444 -24.285 1.00 85.81 597 ASN A CA 1
ATOM 4244 C C . ASN A 1 597 ? 14.929 -16.594 -25.038 1.00 85.81 597 ASN A C 1
ATOM 4246 O O . ASN A 1 59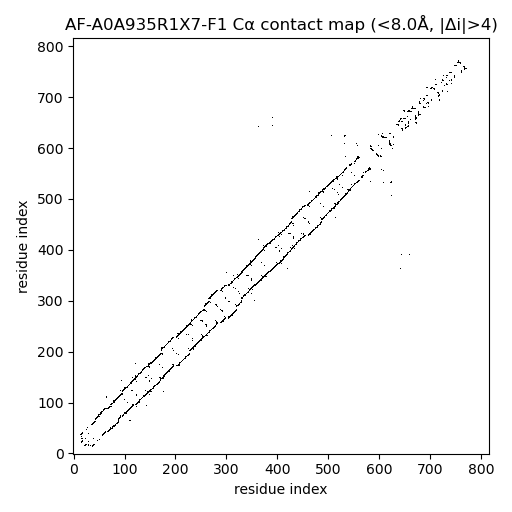7 ? 15.507 -17.017 -26.049 1.00 85.81 597 ASN A O 1
ATOM 4250 N N . TYR A 1 598 ? 15.112 -15.390 -24.514 1.00 87.69 598 TYR A N 1
ATOM 4251 C CA . TYR A 1 598 ? 15.892 -14.335 -25.134 1.00 87.69 598 TYR A CA 1
ATOM 4252 C C . TYR A 1 598 ? 17.403 -14.533 -25.007 1.00 87.69 598 TYR A C 1
ATOM 4254 O O . TYR A 1 598 ? 18.148 -13.737 -25.569 1.00 87.69 598 TYR A O 1
ATOM 4262 N N . TRP A 1 599 ? 17.879 -15.584 -24.332 1.00 84.81 599 TRP A N 1
ATOM 4263 C CA . TRP A 1 599 ? 19.311 -15.844 -24.238 1.00 84.81 599 TRP A CA 1
ATOM 4264 C C . TRP A 1 599 ? 19.919 -16.192 -25.601 1.00 84.81 599 TRP A C 1
ATOM 4266 O O . TRP A 1 599 ? 19.360 -17.015 -26.343 1.00 84.81 599 TRP A O 1
ATOM 4276 N N . PRO A 1 600 ? 21.115 -15.670 -25.920 1.00 86.12 600 PRO A N 1
ATOM 4277 C CA . PRO A 1 600 ? 21.925 -16.195 -27.004 1.00 86.12 600 PRO A CA 1
ATOM 4278 C C . PRO A 1 600 ? 22.240 -17.685 -26.789 1.00 86.12 600 PRO A C 1
ATOM 4280 O O . PRO A 1 600 ? 22.392 -18.187 -25.672 1.00 86.12 600 PRO A O 1
ATOM 4283 N N . SER A 1 601 ? 22.338 -18.450 -27.875 1.00 85.19 601 SER A N 1
ATOM 4284 C CA . SER A 1 601 ? 22.888 -19.807 -27.800 1.00 85.19 601 SER A CA 1
ATOM 4285 C C . SER A 1 601 ? 24.392 -19.764 -27.514 1.00 85.19 601 SER A C 1
ATOM 4287 O O . SER A 1 601 ? 25.076 -18.829 -27.912 1.00 85.19 601 SER A O 1
ATOM 4289 N N . ALA A 1 602 ? 24.957 -20.842 -26.962 1.00 82.00 602 ALA A N 1
ATOM 4290 C CA . ALA A 1 602 ? 26.398 -20.953 -26.675 1.00 82.00 602 ALA A CA 1
ATOM 4291 C C . ALA A 1 602 ? 27.336 -20.836 -27.903 1.00 82.00 602 ALA A C 1
ATOM 4293 O O . ALA A 1 602 ? 28.555 -20.918 -27.773 1.00 82.00 602 ALA A O 1
ATOM 4294 N N . THR A 1 603 ? 26.787 -20.736 -29.116 1.00 86.25 603 THR A N 1
ATOM 4295 C CA . THR A 1 603 ? 27.540 -20.506 -30.359 1.00 86.25 603 THR A CA 1
ATOM 4296 C C . THR A 1 603 ? 27.212 -19.166 -31.008 1.00 86.25 603 THR A C 1
ATOM 4298 O O . THR A 1 603 ? 27.574 -18.958 -32.167 1.00 86.25 603 THR A O 1
ATOM 4301 N N . SER A 1 604 ? 26.480 -18.307 -30.302 1.00 91.44 604 SER A N 1
ATOM 4302 C CA . SER A 1 604 ? 26.116 -16.986 -30.781 1.00 91.44 604 SER A CA 1
ATOM 4303 C C . SER A 1 604 ? 27.369 -16.168 -31.108 1.00 91.44 604 SER A C 1
ATOM 4305 O O . SER A 1 604 ? 28.368 -16.257 -30.391 1.00 91.44 604 SER A O 1
ATOM 4307 N N . PRO A 1 605 ? 27.350 -15.393 -32.203 1.00 93.25 605 PRO A N 1
ATOM 4308 C CA . PRO A 1 605 ? 28.424 -14.462 -32.524 1.00 93.25 605 PRO A CA 1
ATOM 4309 C C . PRO A 1 605 ? 28.440 -13.209 -31.635 1.00 93.25 605 PRO A C 1
ATOM 4311 O O . PRO A 1 605 ? 29.360 -12.414 -31.793 1.00 93.25 605 PRO A O 1
ATOM 4314 N N . LEU A 1 606 ? 27.437 -13.019 -30.770 1.00 92.06 606 LEU A N 1
ATOM 4315 C CA . LEU A 1 606 ? 27.312 -11.852 -29.885 1.00 92.06 606 LEU A CA 1
ATOM 4316 C C . LEU A 1 606 ? 28.133 -11.964 -28.602 1.00 92.06 606 LEU A C 1
ATOM 4318 O O . LEU A 1 606 ? 28.397 -10.966 -27.938 1.00 92.06 606 LEU A O 1
ATOM 4322 N N . ILE A 1 607 ? 28.556 -13.187 -28.314 1.00 88.00 607 ILE A N 1
ATOM 4323 C CA . ILE A 1 607 ? 29.352 -13.556 -27.160 1.00 88.00 607 ILE A CA 1
ATOM 4324 C C . ILE A 1 607 ? 30.756 -12.931 -27.260 1.00 88.00 607 ILE A C 1
ATOM 4326 O O . ILE A 1 607 ? 31.449 -13.135 -28.266 1.00 88.00 607 ILE A O 1
ATOM 4330 N N . ASP A 1 608 ? 31.181 -12.218 -26.214 1.00 88.75 608 ASP A N 1
ATOM 4331 C CA . ASP A 1 608 ? 32.413 -11.430 -26.082 1.00 88.75 608 ASP A CA 1
ATOM 4332 C C . ASP A 1 608 ? 32.621 -10.419 -27.233 1.00 88.75 608 ASP A C 1
ATOM 4334 O O . ASP A 1 608 ? 33.759 -10.130 -27.637 1.00 88.75 608 ASP A O 1
ATOM 4338 N N . ALA A 1 609 ? 31.531 -9.944 -27.846 1.00 92.50 609 ALA A N 1
ATOM 4339 C CA . ALA A 1 609 ? 31.579 -9.144 -29.072 1.00 92.50 609 ALA A CA 1
ATOM 4340 C C . ALA A 1 609 ? 31.329 -7.642 -28.865 1.00 92.50 609 ALA A C 1
ATOM 4342 O O . ALA A 1 609 ? 31.473 -6.874 -29.823 1.00 92.50 609 ALA A O 1
ATOM 4343 N N . GLY A 1 610 ? 30.969 -7.231 -27.651 1.00 92.69 610 GLY A N 1
ATOM 4344 C CA . GLY A 1 610 ? 30.693 -5.849 -27.286 1.00 92.69 610 GLY A CA 1
ATOM 4345 C C . GLY A 1 610 ? 31.952 -4.998 -27.104 1.00 92.69 610 GLY A C 1
ATOM 4346 O O . GLY A 1 610 ? 33.075 -5.380 -27.454 1.00 92.69 610 GLY A O 1
ATOM 4347 N N . ASP A 1 611 ? 31.751 -3.795 -26.572 1.00 93.75 611 ASP A N 1
ATOM 4348 C CA . ASP A 1 611 ? 32.799 -2.827 -26.263 1.00 93.75 611 ASP A CA 1
ATOM 4349 C C . ASP A 1 611 ? 33.844 -3.430 -25.299 1.00 93.75 611 ASP A C 1
ATOM 4351 O O . ASP A 1 611 ? 33.534 -3.664 -24.133 1.00 93.75 611 ASP A O 1
ATOM 4355 N N . PRO A 1 612 ? 35.116 -3.609 -25.716 1.00 92.12 612 PRO A N 1
ATOM 4356 C CA . PRO A 1 612 ? 36.164 -4.198 -24.878 1.00 92.12 612 PRO A CA 1
ATOM 4357 C C . PRO A 1 612 ? 36.550 -3.381 -23.640 1.00 92.12 612 PRO A C 1
ATOM 4359 O O . PRO A 1 612 ? 37.388 -3.830 -22.856 1.00 92.12 612 PRO A O 1
ATOM 4362 N N . SER A 1 613 ? 36.056 -2.146 -23.518 1.00 91.50 613 SER A N 1
ATOM 4363 C CA . SER A 1 613 ? 36.217 -1.338 -22.308 1.00 91.50 613 SER A CA 1
ATOM 4364 C C . SER A 1 613 ? 35.162 -1.631 -21.238 1.00 91.50 613 SER A C 1
ATOM 4366 O O . SER A 1 613 ? 35.355 -1.219 -20.094 1.00 91.50 613 SER A O 1
ATOM 4368 N N . ARG A 1 614 ? 34.104 -2.368 -21.596 1.00 87.38 614 ARG A N 1
ATOM 4369 C CA . ARG A 1 614 ? 33.049 -2.859 -20.710 1.00 87.38 614 ARG A CA 1
ATOM 4370 C C . ARG A 1 614 ? 33.242 -4.348 -20.458 1.00 87.38 614 ARG A C 1
ATOM 4372 O O . ARG A 1 614 ? 33.698 -5.077 -21.342 1.00 87.38 614 ARG A O 1
ATOM 4379 N N . LEU A 1 615 ? 32.926 -4.773 -19.242 1.00 84.06 615 LEU A N 1
ATOM 4380 C CA . LEU A 1 615 ? 33.072 -6.154 -18.812 1.00 84.06 615 LEU A CA 1
ATOM 4381 C C . LEU A 1 615 ? 31.747 -6.654 -18.253 1.00 84.06 615 LEU A C 1
ATOM 4383 O O . LEU A 1 615 ? 31.056 -5.893 -17.579 1.00 84.06 615 LEU A O 1
ATOM 4387 N N . ASP A 1 616 ? 31.450 -7.920 -18.507 1.00 76.56 616 ASP A N 1
ATOM 4388 C CA . ASP A 1 616 ? 30.350 -8.623 -17.847 1.00 76.56 616 ASP A CA 1
ATOM 4389 C C . ASP A 1 616 ? 30.737 -8.969 -16.390 1.00 76.56 616 ASP A C 1
ATOM 4391 O O . ASP A 1 616 ? 31.920 -8.864 -16.029 1.00 76.56 616 ASP A O 1
ATOM 4395 N N . PRO A 1 617 ? 29.791 -9.410 -15.532 1.00 73.06 617 PRO A N 1
ATOM 4396 C CA . PRO A 1 617 ? 30.077 -9.751 -14.132 1.00 73.06 617 PRO A CA 1
ATOM 4397 C C . PRO A 1 617 ? 31.195 -10.793 -13.930 1.00 73.06 617 PRO A C 1
ATOM 4399 O O . PRO A 1 617 ? 31.903 -10.770 -12.923 1.00 73.06 617 PRO A O 1
ATOM 4402 N N . ASP A 1 618 ? 31.429 -11.678 -14.905 1.00 72.38 618 ASP A N 1
ATOM 4403 C CA . ASP A 1 618 ? 32.522 -12.665 -14.872 1.00 72.38 618 ASP A CA 1
ATOM 4404 C C . ASP A 1 618 ? 33.890 -12.105 -15.336 1.00 72.38 618 ASP A C 1
ATOM 4406 O O . ASP A 1 618 ? 34.885 -12.837 -15.433 1.00 72.38 618 ASP A O 1
ATOM 4410 N N . ALA A 1 619 ? 33.948 -10.792 -15.582 1.00 78.50 619 ALA A N 1
ATOM 4411 C CA . ALA A 1 619 ? 35.072 -10.027 -16.103 1.00 78.50 619 ALA A CA 1
ATOM 4412 C C . ALA A 1 619 ? 35.499 -10.378 -17.544 1.00 78.50 619 ALA A C 1
ATOM 4414 O O . ALA A 1 619 ? 36.614 -10.013 -17.955 1.00 78.50 619 ALA A O 1
ATOM 4415 N N . SER A 1 620 ? 34.661 -11.077 -18.319 1.00 82.62 620 SER A N 1
ATOM 4416 C CA . SER A 1 620 ? 34.843 -11.217 -19.765 1.00 82.62 620 SER A CA 1
ATOM 4417 C C . SER A 1 620 ? 34.589 -9.891 -20.488 1.00 82.62 620 SER A C 1
ATOM 4419 O O . SER A 1 620 ? 34.173 -8.904 -19.886 1.00 82.62 620 SER A O 1
ATOM 4421 N N . VAL A 1 621 ? 34.911 -9.836 -21.786 1.00 86.88 621 VAL A N 1
ATOM 4422 C CA . VAL A 1 621 ? 34.505 -8.681 -22.602 1.00 86.88 621 VAL A CA 1
ATOM 4423 C C . VAL A 1 621 ? 32.991 -8.701 -22.680 1.00 86.88 621 VAL A C 1
ATOM 4425 O O . VAL A 1 621 ? 32.436 -9.774 -22.883 1.00 86.88 621 VAL A O 1
ATOM 4428 N N . SER A 1 622 ? 32.361 -7.534 -22.555 1.00 88.06 622 SER A N 1
ATOM 4429 C CA . SER A 1 622 ? 30.907 -7.485 -22.554 1.00 88.06 622 SER A CA 1
ATOM 4430 C C . SER A 1 622 ? 30.300 -8.076 -23.825 1.00 88.06 622 SER A C 1
ATOM 4432 O O . SER A 1 622 ? 30.809 -7.865 -24.933 1.00 88.06 622 SER A O 1
ATOM 4434 N N . ASP A 1 623 ? 29.211 -8.810 -23.661 1.00 88.75 623 ASP A N 1
ATOM 4435 C CA . ASP A 1 623 ? 28.388 -9.295 -24.759 1.00 88.75 623 ASP A CA 1
ATOM 4436 C C . ASP A 1 623 ? 27.634 -8.162 -25.464 1.00 88.75 623 ASP A C 1
ATOM 4438 O O . ASP A 1 623 ? 27.484 -7.046 -24.965 1.00 88.75 623 ASP A O 1
ATOM 4442 N N . ILE A 1 624 ? 27.149 -8.454 -26.671 1.00 93.25 624 ILE A N 1
ATOM 4443 C CA . ILE A 1 624 ? 26.125 -7.627 -27.309 1.00 93.25 624 ILE A CA 1
ATOM 4444 C C . ILE A 1 624 ? 24.760 -8.167 -26.893 1.00 93.25 624 ILE A C 1
ATOM 4446 O O . ILE A 1 624 ? 24.401 -9.291 -27.245 1.00 93.25 624 ILE A O 1
ATOM 4450 N N . GLY A 1 625 ? 23.974 -7.330 -26.226 1.00 91.94 625 GLY A N 1
ATOM 4451 C CA . GLY A 1 625 ? 22.619 -7.625 -25.794 1.00 91.94 625 GLY A CA 1
ATOM 4452 C C . GLY A 1 625 ? 22.427 -7.531 -24.283 1.00 91.94 625 GLY A C 1
ATOM 4453 O O . GLY A 1 625 ? 23.278 -6.999 -23.578 1.00 91.94 625 GLY A O 1
ATOM 4454 N N . ALA A 1 626 ? 21.281 -8.034 -23.823 1.00 88.81 626 ALA A N 1
ATOM 4455 C CA . ALA A 1 626 ? 20.786 -7.936 -22.450 1.00 88.81 626 ALA A CA 1
ATOM 4456 C C . ALA A 1 626 ? 21.499 -8.862 -21.461 1.00 88.81 626 ALA A C 1
ATOM 4458 O O . ALA A 1 626 ? 21.413 -8.648 -20.262 1.00 88.81 626 ALA A O 1
ATOM 4459 N N . PHE A 1 627 ? 22.197 -9.886 -21.956 1.00 81.69 627 PHE A N 1
ATOM 4460 C CA . PHE A 1 627 ? 22.807 -10.933 -21.136 1.00 81.69 627 PHE A CA 1
ATOM 4461 C C . PHE A 1 627 ? 24.318 -10.997 -21.371 1.00 81.69 627 PHE A C 1
ATOM 4463 O O . PHE A 1 627 ? 24.768 -10.698 -22.475 1.00 81.69 627 PHE A O 1
ATOM 4470 N N . GLY A 1 628 ? 25.067 -11.419 -20.347 1.00 66.00 628 GLY A N 1
ATOM 4471 C CA . GLY A 1 628 ? 26.530 -11.569 -20.383 1.00 66.00 628 GLY A CA 1
ATOM 4472 C C . GLY A 1 628 ? 27.053 -12.911 -20.937 1.00 66.00 628 GLY A C 1
ATOM 4473 O O . GLY A 1 628 ? 26.308 -13.888 -21.043 1.00 66.00 628 GLY A O 1
ATOM 4474 N N . GLY A 1 629 ? 28.357 -12.929 -21.242 1.00 52.38 629 GLY A N 1
ATOM 4475 C CA . GLY A 1 629 ? 29.138 -13.871 -22.061 1.00 52.38 629 GLY A CA 1
ATOM 4476 C C . GLY A 1 629 ? 29.268 -15.350 -21.685 1.00 52.38 629 GLY A C 1
ATOM 4477 O O . GLY A 1 629 ? 28.512 -15.912 -20.890 1.00 52.38 629 GLY A O 1
ATOM 4478 N N . PRO A 1 630 ? 30.216 -16.079 -22.322 1.00 41.31 630 PRO A N 1
ATOM 4479 C CA . PRO A 1 630 ? 30.263 -17.539 -22.346 1.00 41.31 630 PRO A CA 1
ATOM 4480 C C . PRO A 1 630 ? 30.930 -18.076 -21.075 1.00 41.31 630 PRO A C 1
ATOM 4482 O O . PRO A 1 630 ? 32.030 -18.634 -21.103 1.00 41.31 630 PRO A O 1
ATOM 4485 N N . GLY A 1 631 ? 30.250 -17.914 -19.950 1.00 50.25 631 GLY A N 1
ATOM 4486 C CA . GLY A 1 631 ? 30.812 -18.134 -18.622 1.00 50.25 631 GLY A CA 1
ATOM 4487 C C . GLY A 1 631 ? 29.865 -17.685 -17.520 1.00 50.25 631 GLY A C 1
ATOM 4488 O O . GLY A 1 631 ? 29.762 -18.399 -16.521 1.00 50.25 631 GLY A O 1
ATOM 4489 N N . ALA A 1 632 ? 29.102 -16.615 -17.768 1.00 53.22 632 ALA A N 1
ATOM 4490 C CA . ALA A 1 632 ? 27.854 -16.343 -17.079 1.00 53.22 632 ALA A CA 1
ATOM 4491 C C . ALA A 1 632 ? 26.942 -17.554 -17.305 1.00 53.22 632 ALA A C 1
ATOM 4493 O O . ALA A 1 632 ? 26.381 -17.772 -18.384 1.00 53.22 632 ALA A O 1
ATOM 4494 N N . SER A 1 633 ? 26.865 -18.446 -16.319 1.00 53.34 633 SER A N 1
ATOM 4495 C CA . SER A 1 633 ? 25.766 -19.393 -16.319 1.00 53.34 633 SER A CA 1
ATOM 4496 C C . SER A 1 633 ? 24.474 -18.581 -16.294 1.00 53.34 633 SER A C 1
ATOM 4498 O O . SER A 1 633 ? 24.450 -17.442 -15.828 1.00 53.34 633 SER A O 1
ATOM 4500 N N . SER A 1 634 ? 23.372 -19.188 -16.739 1.00 57.53 634 SER A N 1
ATOM 4501 C CA . SER A 1 634 ? 22.045 -18.649 -16.426 1.00 57.53 634 SER A CA 1
ATOM 4502 C C . SER A 1 634 ? 21.899 -18.308 -14.944 1.00 57.53 634 SER A C 1
ATOM 4504 O O . SER A 1 634 ? 21.001 -17.565 -14.618 1.00 57.53 634 SER A O 1
ATOM 4506 N N . ASP A 1 635 ? 22.745 -18.878 -14.080 1.00 61.53 635 ASP A N 1
ATOM 4507 C CA . ASP A 1 635 ? 22.706 -18.727 -12.635 1.00 61.53 635 ASP A CA 1
ATOM 4508 C C . ASP A 1 635 ? 22.958 -17.284 -12.178 1.00 61.53 635 ASP A C 1
ATOM 4510 O O . ASP A 1 635 ? 22.350 -16.903 -11.205 1.00 61.53 635 ASP A O 1
ATOM 4514 N N . ALA A 1 636 ? 23.722 -16.450 -12.902 1.00 63.06 636 ALA A N 1
ATOM 4515 C CA . ALA A 1 636 ? 23.825 -15.018 -12.557 1.00 63.06 636 ALA A CA 1
ATOM 4516 C C . ALA A 1 636 ? 22.519 -14.232 -12.813 1.00 63.06 636 ALA A C 1
ATOM 4518 O O . ALA A 1 636 ? 22.355 -13.120 -12.345 1.00 63.06 636 ALA A O 1
ATOM 4519 N N . TRP A 1 637 ? 21.616 -14.795 -13.616 1.00 64.50 637 TRP A N 1
ATOM 4520 C CA . TRP A 1 637 ? 20.318 -14.213 -13.977 1.00 64.50 637 TRP A CA 1
ATOM 4521 C C . TRP A 1 637 ? 19.164 -15.091 -13.486 1.00 64.50 637 TRP A C 1
ATOM 4523 O O . TRP A 1 637 ? 18.036 -14.974 -13.969 1.00 64.50 637 TRP A O 1
ATOM 4533 N N . ARG A 1 638 ? 19.477 -16.069 -12.634 1.00 70.88 638 ARG A N 1
ATOM 4534 C CA . ARG A 1 638 ? 18.474 -16.818 -11.903 1.00 70.88 638 ARG A CA 1
ATOM 4535 C C . ARG A 1 638 ? 18.286 -16.094 -10.603 1.00 70.88 638 ARG A C 1
ATOM 4537 O O . ARG A 1 638 ? 19.256 -15.651 -10.020 1.00 70.88 638 ARG A O 1
ATOM 4544 N N . ASP A 1 639 ? 17.032 -16.038 -10.251 1.00 72.88 639 ASP A N 1
ATOM 4545 C CA . ASP A 1 639 ? 16.553 -15.846 -8.910 1.00 72.88 639 ASP A CA 1
ATOM 4546 C C . ASP A 1 639 ? 16.390 -17.279 -8.344 1.00 72.88 639 ASP A C 1
ATOM 4548 O O . ASP A 1 639 ? 15.638 -18.105 -8.900 1.00 72.88 639 ASP A O 1
ATOM 4552 N N . ASN A 1 640 ? 17.260 -17.662 -7.407 1.00 81.38 640 ASN A N 1
ATOM 4553 C CA . ASN A 1 640 ? 17.344 -19.028 -6.872 1.00 81.38 640 ASN A CA 1
ATOM 4554 C C . ASN A 1 640 ? 16.438 -19.263 -5.653 1.00 81.38 640 ASN A C 1
ATOM 4556 O O . ASN A 1 640 ? 15.980 -20.405 -5.470 1.00 81.38 640 ASN A O 1
ATOM 4560 N N . ASP A 1 641 ? 16.207 -18.243 -4.840 1.00 79.12 641 ASP A N 1
ATOM 4561 C CA . ASP A 1 641 ? 15.386 -18.243 -3.624 1.00 79.12 641 ASP A CA 1
ATOM 4562 C C . ASP A 1 641 ? 13.950 -17.741 -3.857 1.00 79.12 641 ASP A C 1
ATOM 4564 O O . ASP A 1 641 ? 13.061 -18.132 -3.096 1.00 79.12 641 ASP A O 1
ATOM 4568 N N . LEU A 1 642 ? 13.682 -17.141 -5.020 1.00 80.50 642 LEU A N 1
ATOM 4569 C CA . LEU A 1 642 ? 12.380 -16.728 -5.555 1.00 80.50 642 LEU A CA 1
ATOM 4570 C C . LEU A 1 642 ? 11.841 -15.415 -4.979 1.00 80.50 642 LEU A C 1
ATOM 4572 O O . LEU A 1 642 ? 10.628 -15.315 -4.755 1.00 80.50 642 LEU A O 1
ATOM 4576 N N . ASP A 1 643 ? 12.714 -14.435 -4.768 1.00 73.56 643 ASP A N 1
ATOM 4577 C CA . ASP A 1 643 ? 12.364 -13.089 -4.303 1.00 73.56 643 ASP A CA 1
ATOM 4578 C C . ASP A 1 643 ? 12.229 -12.039 -5.430 1.00 73.56 643 ASP A C 1
ATOM 4580 O O . ASP A 1 643 ? 12.014 -10.855 -5.166 1.00 73.56 643 ASP A O 1
ATOM 4584 N N . ASP A 1 644 ? 12.274 -12.479 -6.694 1.00 74.81 644 ASP A N 1
ATOM 4585 C CA . ASP A 1 644 ? 12.274 -11.672 -7.921 1.00 74.81 644 ASP A CA 1
ATOM 4586 C C . ASP A 1 644 ? 13.547 -10.834 -8.177 1.00 74.81 644 ASP A C 1
ATOM 4588 O O . ASP A 1 644 ? 13.582 -10.052 -9.144 1.00 74.81 644 ASP A O 1
ATOM 4592 N N . SER A 1 645 ? 14.617 -11.043 -7.408 1.00 80.06 645 SER A N 1
ATOM 4593 C CA . SER A 1 645 ? 15.949 -10.496 -7.649 1.00 80.06 645 SER A CA 1
ATOM 4594 C C . SER A 1 645 ? 16.905 -11.578 -8.170 1.00 80.06 645 SER A C 1
ATOM 4596 O O . SER A 1 645 ? 17.234 -12.538 -7.490 1.00 80.06 645 SER A O 1
ATOM 4598 N N . PRO A 1 646 ? 17.404 -11.491 -9.414 1.00 76.44 646 PRO A N 1
ATOM 4599 C CA . PRO A 1 646 ? 18.437 -12.409 -9.864 1.00 76.44 646 PRO A CA 1
ATOM 4600 C C . PRO A 1 646 ? 19.778 -12.172 -9.153 1.00 76.44 646 PRO A C 1
ATOM 4602 O O . PRO A 1 646 ? 20.178 -11.027 -8.936 1.00 76.44 646 PRO A O 1
ATOM 4605 N N . ALA A 1 647 ? 20.562 -13.243 -9.017 1.00 76.06 647 ALA A N 1
ATOM 4606 C CA . ALA A 1 647 ? 21.911 -13.310 -8.434 1.00 76.06 647 ALA A CA 1
ATOM 4607 C C . ALA A 1 647 ? 22.958 -12.265 -8.864 1.00 76.06 647 ALA A C 1
ATOM 4609 O O . ALA A 1 647 ? 24.084 -12.250 -8.367 1.00 76.06 647 ALA A O 1
ATOM 4610 N N . MET A 1 648 ? 22.686 -11.474 -9.898 1.00 74.81 648 MET A N 1
ATOM 4611 C CA . MET A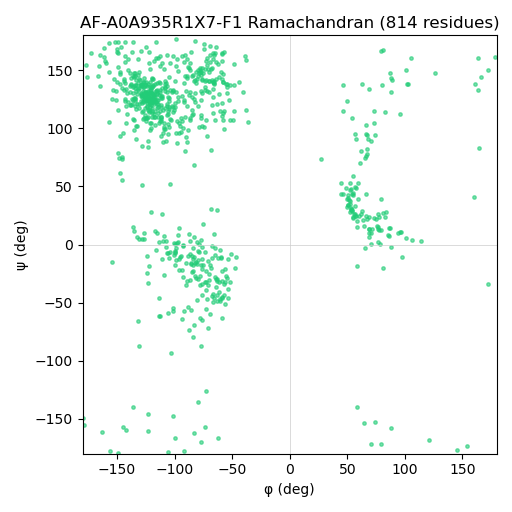 1 648 ? 23.556 -10.377 -10.316 1.00 74.81 648 MET A CA 1
ATOM 4612 C C . MET A 1 648 ? 23.299 -9.075 -9.557 1.00 74.81 648 MET A C 1
ATOM 4614 O O . MET A 1 648 ? 24.193 -8.227 -9.544 1.00 74.81 648 MET A O 1
ATOM 4618 N N . TRP A 1 649 ? 22.095 -8.902 -9.014 1.00 75.69 649 TRP A N 1
ATOM 4619 C CA . TRP A 1 649 ? 21.726 -7.771 -8.168 1.00 75.69 649 TRP A CA 1
ATOM 4620 C C . TRP A 1 649 ? 21.549 -8.211 -6.720 1.00 75.69 649 TRP A C 1
ATOM 4622 O O . TRP A 1 649 ? 21.806 -7.418 -5.827 1.00 75.69 649 TRP A O 1
ATOM 4632 N N . ASP A 1 650 ? 21.208 -9.475 -6.503 1.00 80.50 650 ASP A N 1
ATOM 4633 C CA . ASP A 1 650 ? 21.169 -10.079 -5.185 1.00 80.50 650 ASP A CA 1
ATOM 4634 C C . ASP A 1 650 ? 22.581 -10.424 -4.664 1.00 80.50 650 ASP A C 1
ATOM 4636 O O . ASP A 1 650 ? 23.387 -11.102 -5.318 1.00 80.50 650 ASP A O 1
ATOM 4640 N N . CYS A 1 651 ? 22.894 -9.899 -3.483 1.00 86.00 651 CYS A N 1
ATOM 4641 C CA . CYS A 1 651 ? 24.143 -10.100 -2.775 1.00 86.00 651 CYS A CA 1
ATOM 4642 C C . CYS A 1 651 ? 24.210 -11.441 -2.008 1.00 86.00 651 CYS A C 1
ATOM 4644 O O . CYS A 1 651 ? 25.333 -11.892 -1.727 1.00 86.00 651 CYS A O 1
ATOM 4646 N N . ASP A 1 652 ? 23.079 -12.121 -1.770 1.00 86.94 652 ASP A N 1
ATOM 4647 C CA . ASP A 1 652 ? 22.967 -13.510 -1.298 1.00 86.94 652 ASP A CA 1
ATOM 4648 C C . ASP A 1 652 ? 21.743 -14.265 -1.884 1.00 86.94 652 ASP A C 1
ATOM 4650 O O . ASP A 1 652 ? 20.820 -14.598 -1.158 1.00 86.94 652 ASP A O 1
ATOM 4654 N N . ASP A 1 653 ? 21.840 -14.664 -3.164 1.00 85.12 653 ASP A N 1
ATOM 4655 C CA . ASP A 1 653 ? 20.875 -15.474 -3.968 1.00 85.12 653 ASP A CA 1
ATOM 4656 C C . ASP A 1 653 ? 20.613 -16.914 -3.466 1.00 85.12 653 ASP A C 1
ATOM 4658 O O . ASP A 1 653 ? 20.416 -17.864 -4.230 1.00 85.12 653 ASP A O 1
ATOM 4662 N N . ASP A 1 654 ? 20.713 -17.144 -2.164 1.00 89.38 654 ASP A N 1
ATOM 4663 C CA . ASP A 1 654 ? 20.214 -18.331 -1.478 1.00 89.38 654 ASP A CA 1
ATOM 4664 C C . ASP A 1 654 ? 19.280 -17.949 -0.285 1.00 89.38 654 ASP A C 1
ATOM 4666 O O . ASP A 1 654 ? 18.867 -18.866 0.450 1.00 89.38 654 ASP A O 1
ATOM 4670 N N . ASP A 1 655 ? 18.957 -16.663 -0.074 1.00 87.44 655 ASP A N 1
ATOM 4671 C CA . ASP A 1 655 ? 18.166 -16.100 1.036 1.00 87.44 655 ASP A CA 1
ATOM 4672 C C . ASP A 1 655 ? 17.134 -15.054 0.548 1.00 87.44 655 ASP A C 1
ATOM 4674 O O . ASP A 1 655 ? 17.475 -13.912 0.280 1.00 87.44 655 ASP A O 1
ATOM 4678 N N . ASP A 1 656 ? 15.840 -15.408 0.564 1.00 87.44 656 ASP A N 1
ATOM 4679 C CA . ASP A 1 656 ? 14.723 -14.583 0.055 1.00 87.44 656 ASP A CA 1
ATOM 4680 C C . ASP A 1 656 ? 14.445 -13.291 0.852 1.00 87.44 656 ASP A C 1
ATOM 4682 O O . ASP A 1 656 ? 13.510 -12.546 0.547 1.00 87.44 656 ASP A O 1
ATOM 4686 N N . ALA A 1 657 ? 15.207 -13.052 1.921 1.00 85.69 657 ALA A N 1
ATOM 4687 C CA . ALA A 1 657 ? 15.188 -11.818 2.697 1.00 85.69 657 ALA A CA 1
ATOM 4688 C C . ALA A 1 657 ? 16.326 -10.848 2.326 1.00 85.69 657 ALA A C 1
ATOM 4690 O O . ALA A 1 657 ? 16.390 -9.772 2.919 1.00 85.69 657 ALA A O 1
ATOM 4691 N N . VAL A 1 658 ? 17.225 -11.229 1.412 1.00 87.75 658 VAL A N 1
ATOM 4692 C CA . VAL A 1 658 ? 18.384 -10.437 0.987 1.00 87.75 658 VAL A CA 1
ATOM 4693 C C . VAL A 1 658 ? 18.236 -10.108 -0.489 1.00 87.75 658 VAL A C 1
ATOM 4695 O O . VAL A 1 658 ? 18.370 -10.976 -1.330 1.00 87.75 658 VAL A O 1
ATOM 4698 N N . TYR A 1 659 ? 17.976 -8.848 -0.815 1.00 84.62 659 TYR A N 1
ATOM 4699 C CA . TYR A 1 659 ? 17.835 -8.391 -2.191 1.00 84.62 659 TYR A CA 1
ATOM 4700 C C . TYR A 1 659 ? 17.914 -6.865 -2.283 1.00 84.62 659 TYR A C 1
ATOM 4702 O O . TYR A 1 659 ? 17.691 -6.176 -1.294 1.00 84.62 659 TYR A O 1
ATOM 4710 N N . PRO A 1 660 ? 18.153 -6.284 -3.473 1.00 82.50 660 PRO A N 1
ATOM 4711 C CA . PRO A 1 660 ? 18.139 -4.839 -3.679 1.00 82.50 660 PRO A CA 1
ATOM 4712 C C . PRO A 1 660 ? 16.909 -4.135 -3.087 1.00 82.50 660 PRO A C 1
ATOM 4714 O O . PRO A 1 660 ? 15.789 -4.319 -3.568 1.00 82.50 660 PRO A O 1
ATOM 4717 N N . GLY A 1 661 ? 17.123 -3.285 -2.083 1.00 75.44 661 GLY A N 1
ATOM 4718 C CA . GLY A 1 661 ? 16.050 -2.565 -1.391 1.00 75.44 661 GLY A CA 1
ATOM 4719 C C . GLY A 1 661 ? 15.235 -3.405 -0.398 1.00 75.44 661 GLY A C 1
ATOM 4720 O O . GLY A 1 661 ? 14.137 -2.977 -0.029 1.00 75.44 661 GLY A O 1
ATOM 4721 N N . GLY A 1 662 ? 15.735 -4.580 -0.004 1.00 82.19 662 GLY A N 1
ATOM 4722 C CA . GLY A 1 662 ? 15.209 -5.395 1.088 1.00 82.19 662 GLY A CA 1
ATOM 4723 C C . GLY A 1 662 ? 15.211 -4.664 2.434 1.00 82.19 662 GLY A C 1
ATOM 4724 O O . GLY A 1 662 ? 15.825 -3.615 2.605 1.00 82.19 662 GLY A O 1
ATOM 4725 N N . ALA A 1 663 ? 14.462 -5.183 3.407 1.00 82.81 663 ALA A N 1
ATOM 4726 C CA . ALA A 1 663 ? 14.405 -4.579 4.735 1.00 82.81 663 ALA A CA 1
ATOM 4727 C C . ALA A 1 663 ? 15.630 -4.967 5.578 1.00 82.81 663 ALA A C 1
ATOM 4729 O O . ALA A 1 663 ? 15.815 -6.136 5.923 1.00 82.81 663 ALA A O 1
ATOM 4730 N N . GLU A 1 664 ? 16.402 -3.964 5.983 1.00 83.81 664 GLU A N 1
ATOM 4731 C CA . GLU A 1 664 ? 17.571 -4.143 6.841 1.00 83.81 664 GLU A CA 1
ATOM 4732 C C . GLU A 1 664 ? 17.202 -4.632 8.252 1.00 83.81 664 GLU A C 1
ATOM 4734 O O . GLU A 1 664 ? 16.222 -4.195 8.871 1.00 83.81 664 GLU A O 1
ATOM 4739 N N . THR A 1 665 ? 18.022 -5.537 8.791 1.00 88.12 665 THR A N 1
ATOM 4740 C CA . THR A 1 665 ? 18.040 -5.863 10.221 1.00 88.12 665 THR A CA 1
ATOM 4741 C C . THR A 1 665 ? 19.280 -5.227 10.842 1.00 88.12 665 THR A C 1
ATOM 4743 O O . THR A 1 665 ? 20.345 -5.838 10.768 1.00 88.12 665 THR A O 1
ATOM 4746 N N . PRO A 1 666 ? 19.147 -4.077 11.536 1.00 87.69 666 PRO A N 1
ATOM 4747 C CA . PRO A 1 666 ? 20.306 -3.340 12.014 1.00 87.69 666 PRO A CA 1
ATOM 4748 C C . PRO A 1 666 ? 21.260 -4.190 12.855 1.00 87.69 666 PRO A C 1
ATOM 4750 O O . PRO A 1 666 ? 20.832 -4.939 13.750 1.00 87.69 666 PRO A O 1
ATOM 4753 N N . TYR A 1 667 ? 22.560 -4.005 12.628 1.00 86.56 667 TYR A N 1
ATOM 4754 C CA . TYR A 1 667 ? 23.659 -4.565 13.423 1.00 86.56 667 TYR A CA 1
ATOM 4755 C C . TYR A 1 667 ? 23.854 -6.082 13.332 1.00 86.56 667 TYR A C 1
ATOM 4757 O O . TYR A 1 667 ? 24.561 -6.666 14.175 1.00 86.56 667 TYR A O 1
ATOM 4765 N N . ASP A 1 668 ? 23.233 -6.762 12.370 1.00 88.94 668 ASP A N 1
ATOM 4766 C CA . ASP A 1 668 ? 23.379 -8.211 12.228 1.00 88.94 668 ASP A CA 1
ATOM 4767 C C . ASP A 1 668 ? 24.601 -8.620 11.371 1.00 88.94 668 ASP A C 1
ATOM 4769 O O . ASP A 1 668 ? 25.031 -9.785 11.396 1.00 88.94 668 ASP A O 1
ATOM 4773 N N . GLY A 1 669 ? 25.247 -7.637 10.737 1.00 86.94 669 GLY A N 1
ATOM 4774 C CA . GLY A 1 669 ? 26.434 -7.764 9.904 1.00 86.94 669 GLY A CA 1
ATOM 4775 C C . GLY A 1 669 ? 26.162 -8.314 8.506 1.00 86.94 669 GLY A C 1
ATOM 4776 O O . GLY A 1 669 ? 27.123 -8.750 7.854 1.00 86.94 669 GLY A O 1
ATOM 4777 N N . GLN A 1 670 ? 24.899 -8.364 8.091 1.00 89.44 670 GLN A N 1
ATOM 4778 C CA . GLN A 1 670 ? 24.459 -8.698 6.744 1.00 89.44 670 GLN A CA 1
ATOM 4779 C C . GLN A 1 670 ? 23.912 -7.433 6.077 1.00 89.44 670 GLN A C 1
ATOM 4781 O O . GLN A 1 670 ? 23.479 -6.517 6.749 1.00 89.44 670 GLN A O 1
ATOM 4786 N N . ASP A 1 671 ? 24.035 -7.391 4.761 1.00 89.44 671 ASP A N 1
ATOM 4787 C CA . ASP A 1 671 ? 23.598 -6.303 3.885 1.00 89.44 671 ASP A CA 1
ATOM 4788 C C . ASP A 1 671 ? 22.375 -6.885 3.172 1.00 89.44 671 ASP A C 1
ATOM 4790 O O . ASP A 1 671 ? 22.543 -7.669 2.237 1.00 89.44 671 ASP A O 1
ATOM 4794 N N . GLN A 1 672 ? 21.188 -6.714 3.762 1.00 90.69 672 GLN A N 1
ATOM 4795 C CA . GLN A 1 672 ? 19.942 -7.289 3.251 1.00 90.69 672 GLN A CA 1
ATOM 4796 C C . GLN A 1 672 ? 19.397 -6.503 2.065 1.00 90.69 672 GLN A C 1
ATOM 4798 O O . GLN A 1 672 ? 18.699 -7.088 1.244 1.00 90.69 672 GLN A O 1
ATOM 4803 N N . ASP A 1 673 ? 19.695 -5.211 1.969 1.00 85.88 673 ASP A N 1
ATOM 4804 C CA . ASP A 1 673 ? 19.233 -4.350 0.886 1.00 85.88 673 ASP A CA 1
ATOM 4805 C C . ASP A 1 673 ? 20.222 -4.245 -0.291 1.00 85.88 673 ASP A C 1
ATOM 4807 O O . ASP A 1 673 ? 19.925 -3.612 -1.312 1.00 85.88 673 ASP A O 1
ATOM 4811 N N . CYS A 1 674 ? 21.374 -4.909 -0.172 1.00 87.94 674 CYS A N 1
ATOM 4812 C CA . CYS A 1 674 ? 22.459 -4.957 -1.144 1.00 87.94 674 CYS A CA 1
ATOM 4813 C C . CYS A 1 674 ? 23.018 -3.575 -1.540 1.00 87.94 674 CYS A C 1
ATOM 4815 O O . CYS A 1 674 ? 23.577 -3.423 -2.641 1.00 87.94 674 CYS A O 1
ATOM 4817 N N . ASP A 1 675 ? 22.907 -2.564 -0.672 1.00 83.62 675 ASP A N 1
ATOM 4818 C CA . ASP A 1 675 ? 23.480 -1.233 -0.881 1.00 83.62 675 ASP A CA 1
ATOM 4819 C C . ASP A 1 675 ? 25.007 -1.189 -0.644 1.00 83.62 675 ASP A C 1
ATOM 4821 O O . ASP A 1 675 ? 25.711 -0.259 -1.082 1.00 83.62 675 ASP A O 1
ATOM 4825 N N . GLY A 1 676 ? 25.548 -2.254 -0.045 1.00 84.44 676 GLY A N 1
ATOM 4826 C CA . GLY A 1 676 ? 26.960 -2.438 0.253 1.00 84.44 676 GLY A CA 1
ATOM 4827 C C . GLY A 1 676 ? 27.329 -2.291 1.731 1.00 84.44 676 GLY A C 1
ATOM 4828 O O . GLY A 1 676 ? 28.538 -2.351 2.032 1.00 84.44 676 GLY A O 1
ATOM 4829 N N . ALA A 1 677 ? 26.366 -2.084 2.631 1.00 87.75 677 ALA A N 1
ATOM 4830 C CA . ALA A 1 677 ? 26.563 -2.019 4.073 1.00 87.75 677 ALA A CA 1
ATOM 4831 C C . ALA A 1 677 ? 25.337 -2.524 4.863 1.00 87.75 677 ALA A C 1
ATOM 4833 O O . ALA A 1 677 ? 24.216 -2.446 4.411 1.00 87.75 677 ALA A O 1
ATOM 4834 N N . ASP A 1 678 ? 25.585 -3.023 6.074 1.00 87.62 678 ASP A N 1
ATOM 4835 C CA . ASP A 1 678 ? 24.544 -3.263 7.091 1.00 87.62 678 ASP A CA 1
ATOM 4836 C C . ASP A 1 678 ? 24.077 -1.907 7.649 1.00 87.62 678 ASP A C 1
ATOM 4838 O O . ASP A 1 678 ? 24.921 -1.018 7.852 1.00 87.62 678 ASP A O 1
ATOM 4842 N N . LEU A 1 679 ? 22.780 -1.745 7.927 1.00 88.75 679 LEU A N 1
ATOM 4843 C CA . LEU A 1 679 ? 22.240 -0.537 8.557 1.00 88.75 679 LEU A CA 1
ATOM 4844 C C . LEU A 1 679 ? 22.776 -0.376 9.989 1.00 88.75 679 LEU A C 1
ATOM 4846 O O . LEU A 1 679 ? 22.373 -1.079 10.919 1.00 88.75 679 LEU A O 1
ATOM 4850 N N . THR A 1 680 ? 23.680 0.588 10.177 1.00 90.06 680 THR A N 1
ATOM 4851 C CA . THR A 1 680 ? 24.303 0.875 11.482 1.00 90.06 680 THR A CA 1
ATOM 4852 C C . THR A 1 680 ? 23.993 2.245 12.072 1.00 90.06 680 THR A C 1
ATOM 4854 O O . THR A 1 680 ? 24.433 2.495 13.185 1.00 90.06 680 THR A O 1
ATOM 4857 N N . ASP A 1 681 ? 23.280 3.110 11.357 1.00 88.44 681 ASP A N 1
ATOM 4858 C CA . ASP A 1 681 ? 22.844 4.452 11.781 1.00 88.44 681 ASP A CA 1
ATOM 4859 C C . ASP A 1 681 ? 21.317 4.476 11.645 1.00 88.44 681 ASP A C 1
ATOM 4861 O O . ASP A 1 681 ? 20.792 4.690 10.548 1.00 88.44 681 ASP A O 1
ATOM 4865 N N . VAL A 1 682 ? 20.614 4.082 12.714 1.00 88.19 682 VAL A N 1
ATOM 4866 C CA . VAL A 1 682 ? 19.180 3.746 12.642 1.00 88.19 682 VAL A CA 1
ATOM 4867 C C . VAL A 1 682 ? 18.308 4.996 12.565 1.00 88.19 682 VAL A C 1
ATOM 4869 O O . VAL A 1 682 ? 17.279 4.979 11.884 1.00 88.19 682 VAL A O 1
ATOM 4872 N N . ASP A 1 683 ? 18.708 6.082 13.221 1.00 82.88 683 ASP A N 1
ATOM 4873 C CA . ASP A 1 683 ? 17.961 7.337 13.202 1.00 82.88 683 ASP A CA 1
ATOM 4874 C C . ASP A 1 683 ? 18.379 8.293 12.065 1.00 82.88 683 ASP A C 1
ATOM 4876 O O . ASP A 1 683 ? 17.610 9.189 11.696 1.00 82.88 683 ASP A O 1
ATOM 4880 N N . GLY A 1 684 ? 19.535 8.066 11.434 1.00 84.88 684 GLY A N 1
ATOM 4881 C CA . GLY A 1 684 ? 19.986 8.776 10.243 1.00 84.88 684 GLY A CA 1
ATOM 4882 C C . GLY A 1 684 ? 20.656 10.123 10.520 1.00 84.88 684 GLY A C 1
ATOM 4883 O O . GLY A 1 684 ? 20.658 11.005 9.645 1.00 84.88 684 GLY A O 1
ATOM 4884 N N . ASP A 1 685 ? 21.213 10.339 11.709 1.00 84.06 685 ASP A N 1
ATOM 4885 C CA . ASP A 1 685 ? 21.941 11.568 12.028 1.00 84.06 685 ASP A CA 1
ATOM 4886 C C . ASP A 1 685 ? 23.416 11.588 11.587 1.00 84.06 685 ASP A C 1
ATOM 4888 O O . ASP A 1 685 ? 24.093 12.633 11.637 1.00 84.06 685 ASP A O 1
ATOM 4892 N N . GLY A 1 686 ? 23.885 10.472 11.030 1.00 88.94 686 GLY A N 1
ATOM 4893 C CA . GLY A 1 686 ? 25.219 10.292 10.481 1.00 88.94 686 GLY A CA 1
ATOM 4894 C C . GLY A 1 686 ? 26.203 9.628 11.441 1.00 88.94 686 GLY A C 1
ATOM 4895 O O . GLY A 1 686 ? 27.412 9.655 11.147 1.00 88.94 686 GLY A O 1
ATOM 4896 N N . TYR A 1 687 ? 25.739 9.092 12.570 1.00 88.88 687 TYR A N 1
ATOM 4897 C CA . TYR A 1 687 ? 26.560 8.393 13.548 1.00 88.88 687 TYR A CA 1
ATOM 4898 C C . TYR A 1 687 ? 26.052 6.974 13.792 1.00 88.88 687 TYR A C 1
ATOM 4900 O O . TYR A 1 687 ? 24.905 6.757 14.131 1.00 88.88 687 TYR A O 1
ATOM 4908 N N . ASP A 1 688 ? 26.953 5.997 13.670 1.00 90.38 688 ASP A N 1
ATOM 4909 C CA . ASP A 1 688 ? 26.583 4.607 13.926 1.00 90.38 688 ASP A CA 1
ATOM 4910 C C . ASP A 1 688 ? 26.242 4.383 15.417 1.00 90.38 688 ASP A C 1
ATOM 4912 O O . ASP A 1 688 ? 26.979 4.845 16.307 1.00 90.38 688 ASP A O 1
ATOM 4916 N N . GLY A 1 689 ? 25.202 3.596 15.687 1.00 89.06 689 GLY A N 1
ATOM 4917 C CA . GLY A 1 689 ? 24.777 3.192 17.020 1.00 89.06 689 GLY A CA 1
ATOM 4918 C C . GLY A 1 689 ? 25.234 1.792 17.446 1.00 89.06 689 GLY A C 1
ATOM 4919 O O . GLY A 1 689 ? 26.139 1.155 16.884 1.00 89.06 689 GLY A O 1
ATOM 4920 N N . GLY A 1 690 ? 24.623 1.301 18.526 1.00 79.06 690 GLY A N 1
ATOM 4921 C CA . GLY A 1 690 ? 24.814 -0.058 19.037 1.00 79.06 690 GLY A CA 1
ATOM 4922 C C . GLY A 1 690 ? 26.264 -0.429 19.403 1.00 79.06 690 GLY A C 1
ATOM 4923 O O . GLY A 1 690 ? 27.012 0.335 20.007 1.00 79.06 690 GLY A O 1
ATOM 4924 N N . ASP A 1 691 ? 26.667 -1.665 19.082 1.00 77.56 691 ASP A N 1
ATOM 4925 C CA . ASP A 1 691 ? 28.058 -2.132 19.253 1.00 77.56 691 ASP A CA 1
ATOM 4926 C C . ASP A 1 691 ? 28.988 -1.624 18.117 1.00 77.56 691 ASP A C 1
ATOM 4928 O O . ASP A 1 691 ? 30.203 -1.877 18.158 1.00 77.56 691 ASP A O 1
ATOM 4932 N N . ALA A 1 692 ? 28.427 -0.968 17.091 1.00 72.94 692 ALA A N 1
ATOM 4933 C CA . ALA A 1 692 ? 29.111 -0.560 15.867 1.00 72.94 692 ALA A CA 1
ATOM 4934 C C . ALA A 1 692 ? 29.686 0.866 15.935 1.00 72.94 692 ALA A C 1
ATOM 4936 O O . ALA A 1 692 ? 30.741 1.095 15.330 1.00 72.94 692 ALA A O 1
ATOM 4937 N N . GLY A 1 693 ? 29.094 1.770 16.726 1.00 81.62 693 GLY A N 1
ATOM 4938 C CA . GLY A 1 693 ? 29.556 3.154 16.830 1.00 81.62 693 GLY A CA 1
ATOM 4939 C C . GLY A 1 693 ? 29.502 3.801 18.215 1.00 81.62 693 GLY A C 1
ATOM 4940 O O . GLY A 1 693 ? 29.609 3.131 19.243 1.00 81.62 693 GLY A O 1
ATOM 4941 N N . ASP A 1 694 ? 29.517 5.135 18.203 1.00 88.12 694 ASP A N 1
ATOM 4942 C CA . ASP A 1 694 ? 29.678 5.995 19.385 1.00 88.12 694 ASP A CA 1
ATOM 4943 C C . ASP A 1 694 ? 28.362 6.693 19.773 1.00 88.12 694 ASP A C 1
ATOM 4945 O O . ASP A 1 694 ? 28.353 7.428 20.765 1.00 88.12 694 ASP A O 1
ATOM 4949 N N . ASP A 1 695 ? 27.282 6.489 19.011 1.00 90.62 695 ASP A N 1
ATOM 4950 C CA . ASP A 1 695 ? 25.989 7.048 19.363 1.00 90.62 695 ASP A CA 1
ATOM 4951 C C . ASP A 1 695 ? 25.349 6.314 20.556 1.00 90.62 695 ASP A C 1
ATOM 4953 O O . ASP A 1 695 ? 25.385 5.087 20.692 1.00 90.62 695 ASP A O 1
ATOM 4957 N N . CYS A 1 696 ? 24.866 7.115 21.500 1.00 88.94 696 CYS A N 1
ATOM 4958 C CA . CYS A 1 696 ? 24.354 6.689 22.785 1.00 88.94 696 CYS A CA 1
ATOM 4959 C C . CYS A 1 696 ? 22.823 6.588 22.828 1.00 88.94 696 CYS A C 1
ATOM 4961 O O . CYS A 1 696 ? 22.324 5.972 23.778 1.00 88.94 696 CYS A O 1
ATOM 4963 N N . ASP A 1 697 ? 22.109 7.136 21.838 1.00 88.31 697 ASP A N 1
ATOM 4964 C CA . ASP A 1 697 ? 20.654 7.016 21.680 1.00 88.31 697 ASP A CA 1
ATOM 4965 C C . ASP A 1 697 ? 20.260 6.962 20.196 1.00 88.31 697 ASP A C 1
ATOM 4967 O O . ASP A 1 697 ? 19.660 7.885 19.665 1.00 88.31 697 ASP A O 1
ATOM 4971 N N . ASP A 1 698 ? 20.542 5.813 19.591 1.00 88.69 698 ASP A N 1
ATOM 4972 C CA . ASP A 1 698 ? 20.384 5.471 18.164 1.00 88.69 698 ASP A CA 1
ATOM 4973 C C . ASP A 1 698 ? 18.934 5.426 17.638 1.00 88.69 698 ASP A C 1
ATOM 4975 O O . ASP A 1 698 ? 18.660 4.984 16.528 1.00 88.69 698 ASP A O 1
ATOM 4979 N N . ASP A 1 699 ? 17.981 5.878 18.450 1.00 87.88 699 ASP A N 1
ATOM 4980 C CA . ASP A 1 699 ? 16.585 6.084 18.064 1.00 87.88 699 ASP A CA 1
ATOM 4981 C C . ASP A 1 699 ? 16.246 7.597 17.976 1.00 87.88 699 ASP A C 1
ATOM 4983 O O . ASP A 1 699 ? 15.071 7.976 17.866 1.00 87.88 699 ASP A O 1
ATOM 4987 N N . ASN A 1 700 ? 17.231 8.497 18.097 1.00 84.12 700 ASN A N 1
ATOM 4988 C CA . ASN A 1 700 ? 17.019 9.923 18.323 1.00 84.12 700 ASN A CA 1
ATOM 4989 C C . ASN A 1 700 ? 18.081 10.820 17.670 1.00 84.12 700 ASN A C 1
ATOM 4991 O O . ASN A 1 700 ? 18.999 11.294 18.329 1.00 84.12 700 ASN A O 1
ATOM 4995 N N . THR A 1 701 ? 17.773 11.276 16.451 1.00 90.31 701 THR A N 1
ATOM 4996 C CA . THR A 1 701 ? 18.613 12.164 15.610 1.00 90.31 701 THR A CA 1
ATOM 4997 C C . THR A 1 701 ? 19.170 13.459 16.228 1.00 90.31 701 THR A C 1
ATOM 4999 O O . THR A 1 701 ? 19.875 14.239 15.577 1.00 90.31 701 THR A O 1
ATOM 5002 N N . SER A 1 702 ? 18.737 13.820 17.437 1.00 89.75 702 SER A N 1
ATOM 5003 C CA . SER A 1 702 ? 19.233 14.982 18.183 1.00 89.75 702 SER A CA 1
ATOM 5004 C C . SER A 1 702 ? 20.260 14.622 19.259 1.00 89.75 702 SER A C 1
ATOM 5006 O O . SER A 1 702 ? 20.803 15.542 19.882 1.00 89.75 702 SER A O 1
ATOM 5008 N N . VAL A 1 703 ? 20.508 13.334 19.483 1.00 90.94 703 VAL A N 1
ATOM 5009 C CA . VAL A 1 703 ? 21.464 12.787 20.438 1.00 90.94 703 VAL A CA 1
ATOM 5010 C C . VAL A 1 703 ? 22.543 12.086 19.633 1.00 90.94 703 VAL A C 1
ATOM 5012 O O . VAL A 1 703 ? 22.277 11.079 19.019 1.00 90.94 703 VAL A O 1
ATOM 5015 N N . TYR A 1 704 ? 23.743 12.659 19.605 1.00 91.56 704 TYR A N 1
ATOM 5016 C CA . TYR A 1 704 ? 24.861 12.099 18.852 1.00 91.56 704 TYR A CA 1
ATOM 5017 C C . TYR A 1 704 ? 26.201 12.650 19.315 1.00 91.56 704 TYR A C 1
ATOM 5019 O O . TYR A 1 704 ? 26.278 13.754 19.874 1.00 91.56 704 TYR A O 1
ATOM 5027 N N . PRO A 1 705 ? 27.321 11.976 18.994 1.00 93.25 705 PRO A N 1
ATOM 5028 C CA . PRO A 1 705 ? 28.657 12.465 19.294 1.00 93.25 705 PRO A CA 1
ATOM 5029 C C . PRO A 1 705 ? 28.911 13.902 18.804 1.00 93.25 705 PRO A C 1
ATOM 5031 O O . PRO A 1 705 ? 29.134 14.192 17.621 1.00 93.25 705 PRO A O 1
ATOM 5034 N N . GLY A 1 706 ? 28.967 14.831 19.762 1.00 86.50 706 GLY A N 1
ATOM 5035 C CA . GLY A 1 706 ? 29.198 16.254 19.507 1.00 86.50 706 GLY A CA 1
ATOM 5036 C C . GLY A 1 706 ? 27.947 17.091 19.216 1.00 86.50 706 GLY A C 1
ATOM 5037 O O . GLY A 1 706 ? 28.105 18.232 18.755 1.00 86.50 706 GLY A O 1
ATOM 5038 N N . ALA A 1 707 ? 26.745 16.579 19.496 1.00 90.69 707 ALA A N 1
ATOM 5039 C CA . ALA A 1 707 ? 25.530 17.384 19.557 1.00 90.69 707 ALA A CA 1
ATOM 5040 C C . ALA A 1 707 ? 25.655 18.527 20.585 1.00 90.69 707 ALA A C 1
ATOM 5042 O O . ALA A 1 707 ? 26.589 18.604 21.390 1.00 90.69 707 ALA A O 1
ATOM 5043 N N . ALA A 1 708 ? 24.741 19.495 20.514 1.00 89.56 708 ALA A N 1
ATOM 5044 C CA . ALA A 1 708 ? 24.745 20.621 21.440 1.00 89.56 708 ALA A CA 1
ATOM 5045 C C . ALA A 1 708 ? 24.014 20.253 22.736 1.00 89.56 708 ALA A C 1
ATOM 5047 O O . ALA A 1 708 ? 22.801 20.084 22.712 1.00 89.56 708 ALA A O 1
ATOM 5048 N N . GLU A 1 709 ? 24.742 20.233 23.852 1.00 87.19 709 GLU A N 1
ATOM 5049 C CA . GLU A 1 709 ? 24.171 19.884 25.156 1.00 87.19 709 GLU A CA 1
ATOM 5050 C C . GLU A 1 709 ? 23.146 20.907 25.661 1.00 87.19 709 GLU A C 1
ATOM 5052 O O . GLU A 1 709 ? 23.402 22.126 25.650 1.00 87.19 709 GLU A O 1
ATOM 5057 N N . VAL A 1 710 ? 22.012 20.408 26.154 1.00 87.44 710 VAL A N 1
ATOM 5058 C CA . VAL A 1 710 ? 20.987 21.203 26.838 1.00 87.44 710 VAL A CA 1
ATOM 5059 C C . VAL A 1 710 ? 20.986 20.833 28.316 1.00 87.44 710 VAL A C 1
ATOM 5061 O O . VAL A 1 710 ? 20.211 20.014 28.773 1.00 87.44 710 VAL A O 1
ATOM 5064 N N . TRP A 1 711 ? 21.825 21.535 29.073 1.00 85.94 711 TRP A N 1
ATOM 5065 C CA . TRP A 1 711 ? 21.995 21.287 30.503 1.00 85.94 711 TRP A CA 1
ATOM 5066 C C . TRP A 1 711 ? 20.675 21.262 31.291 1.00 85.94 711 TRP A C 1
ATOM 5068 O O . TRP A 1 711 ? 19.834 22.169 31.160 1.00 85.94 711 TRP A O 1
ATOM 5078 N N . TYR A 1 712 ? 20.584 20.283 32.194 1.00 85.88 712 TYR A N 1
ATOM 5079 C CA . TYR A 1 712 ? 19.530 20.051 33.185 1.00 85.88 712 TYR A CA 1
ATOM 5080 C C . TYR A 1 712 ? 18.204 19.489 32.653 1.00 85.88 712 TYR A C 1
ATOM 5082 O O . TYR A 1 712 ? 17.167 19.653 33.320 1.00 85.88 712 TYR A O 1
ATOM 5090 N N . ASP A 1 713 ? 18.192 18.850 31.488 1.00 85.94 713 ASP A N 1
ATOM 5091 C CA . ASP A 1 713 ? 17.013 18.150 30.964 1.00 85.94 713 ASP A CA 1
ATOM 5092 C C . ASP A 1 713 ? 17.041 16.623 31.186 1.00 85.94 713 ASP A C 1
ATOM 5094 O O . ASP A 1 713 ? 16.008 15.961 31.046 1.00 85.94 713 ASP A O 1
ATOM 5098 N N . GLY A 1 714 ? 18.160 16.094 31.684 1.00 84.75 714 GLY A N 1
ATOM 5099 C CA . GLY A 1 714 ? 18.390 14.691 32.004 1.00 84.75 714 GLY A CA 1
ATOM 5100 C C . GLY A 1 714 ? 18.861 13.837 30.826 1.00 84.75 714 GLY A C 1
ATOM 5101 O O . GLY A 1 714 ? 18.904 12.614 30.987 1.00 84.75 714 GLY A O 1
ATOM 5102 N N . VAL A 1 715 ? 19.177 14.442 29.678 1.00 86.81 715 VAL A N 1
ATOM 5103 C CA . VAL A 1 715 ? 19.654 13.768 28.464 1.00 86.81 715 VAL A CA 1
ATOM 5104 C C . VAL A 1 715 ? 21.139 14.090 28.267 1.00 86.81 715 VAL A C 1
ATOM 5106 O O . VAL A 1 715 ? 21.546 15.227 28.434 1.00 86.81 715 VAL A O 1
ATOM 5109 N N . ASP A 1 716 ? 21.962 13.091 27.935 1.00 88.38 716 ASP A N 1
ATOM 5110 C CA . ASP A 1 716 ? 23.351 13.309 27.491 1.00 88.38 716 ASP A CA 1
ATOM 5111 C C . ASP A 1 716 ? 23.338 13.434 25.968 1.00 88.38 716 ASP A C 1
ATOM 5113 O O . ASP A 1 716 ? 23.567 12.455 25.259 1.00 88.38 716 ASP A O 1
ATOM 5117 N N . ALA A 1 717 ? 22.983 14.615 25.455 1.00 90.62 717 ALA A N 1
ATOM 5118 C CA . ALA A 1 717 ? 22.741 14.779 24.025 1.00 90.62 717 ALA A CA 1
ATOM 5119 C C . ALA A 1 717 ? 24.011 14.564 23.194 1.00 90.62 717 ALA A C 1
ATOM 5121 O O . ALA A 1 717 ? 23.934 14.189 22.030 1.00 90.62 717 ALA A O 1
ATOM 5122 N N . ASN A 1 718 ? 25.190 14.832 23.756 1.00 90.69 718 ASN A N 1
ATOM 5123 C CA . ASN A 1 718 ? 26.440 14.784 23.004 1.00 90.69 718 ASN A CA 1
ATOM 5124 C C . ASN A 1 718 ? 27.238 13.471 23.150 1.00 90.69 718 ASN A C 1
ATOM 5126 O O . ASN A 1 718 ? 28.332 13.370 22.573 1.00 90.69 718 ASN A O 1
ATOM 5130 N N . CYS A 1 719 ? 26.717 12.505 23.916 1.00 90.88 719 CYS A N 1
ATOM 5131 C CA . CYS A 1 719 ? 27.308 11.194 24.195 1.00 90.88 719 CYS A CA 1
ATOM 5132 C C . CYS A 1 719 ? 28.712 11.226 24.833 1.00 90.88 719 CYS A C 1
ATOM 5134 O O . CYS A 1 719 ? 29.495 10.276 24.705 1.00 90.88 719 CYS A O 1
ATOM 5136 N N . ALA A 1 720 ? 29.085 12.309 25.524 1.00 88.56 720 ALA A N 1
ATOM 5137 C CA . ALA A 1 720 ? 30.377 12.389 26.211 1.00 88.56 720 ALA A CA 1
ATOM 5138 C C . ALA A 1 720 ? 30.386 11.656 27.560 1.00 88.56 720 ALA A C 1
ATOM 5140 O O . ALA A 1 720 ? 31.469 11.417 28.112 1.00 88.56 720 ALA A O 1
ATOM 5141 N N . GLY A 1 721 ? 29.218 11.278 28.089 1.00 84.19 721 GLY A N 1
ATOM 5142 C CA . GLY A 1 721 ? 29.079 10.731 29.433 1.00 84.19 721 GLY A CA 1
ATOM 5143 C C . GLY A 1 721 ? 29.402 11.754 30.524 1.00 84.19 721 GLY A C 1
ATOM 5144 O O . GLY A 1 721 ? 29.821 11.356 31.619 1.00 84.19 721 GLY A O 1
ATOM 5145 N N . ASP A 1 722 ? 29.269 13.044 30.208 1.00 81.44 722 ASP A N 1
ATOM 5146 C CA . ASP A 1 722 ? 29.364 14.132 31.177 1.00 81.44 722 ASP A CA 1
ATOM 5147 C C . ASP A 1 722 ? 28.084 14.144 32.043 1.00 81.44 722 ASP A C 1
ATOM 5149 O O . ASP A 1 722 ? 27.025 13.669 31.635 1.00 81.44 722 ASP A O 1
ATOM 5153 N N . ASP A 1 723 ? 28.181 14.598 33.294 1.00 80.75 723 ASP A N 1
ATOM 5154 C CA . ASP A 1 723 ? 27.012 14.659 34.181 1.00 80.75 723 ASP A CA 1
ATOM 5155 C C . ASP A 1 723 ? 26.168 15.876 33.782 1.00 80.75 723 ASP A C 1
ATOM 5157 O O . ASP A 1 723 ? 26.614 16.993 34.005 1.00 80.75 723 ASP A O 1
ATOM 5161 N N . ASP A 1 724 ? 24.968 15.676 33.218 1.00 82.31 724 ASP A N 1
ATOM 5162 C CA . ASP A 1 724 ? 24.034 16.736 32.764 1.00 82.31 724 ASP A CA 1
ATOM 5163 C C . ASP A 1 724 ? 23.689 17.788 33.847 1.00 82.31 724 ASP A C 1
ATOM 5165 O O . ASP A 1 724 ? 23.139 18.858 33.577 1.00 82.31 724 ASP A O 1
ATOM 5169 N N . TYR A 1 725 ? 24.030 17.521 35.108 1.00 86.69 725 TYR A N 1
ATOM 5170 C CA . TYR A 1 725 ? 23.858 18.478 36.193 1.00 86.69 725 TYR A CA 1
ATOM 5171 C C . TYR A 1 725 ? 25.134 19.243 36.581 1.00 86.69 725 TYR A C 1
ATOM 5173 O O . TYR A 1 725 ? 25.036 20.052 37.496 1.00 86.69 725 TYR A O 1
ATOM 5181 N N . ASP A 1 726 ? 26.281 19.020 35.934 1.00 85.44 726 ASP A N 1
ATOM 5182 C CA . ASP A 1 726 ? 27.597 19.627 36.226 1.00 85.44 726 ASP A CA 1
ATOM 5183 C C . ASP A 1 726 ? 28.198 20.241 34.946 1.00 85.44 726 ASP A C 1
ATOM 5185 O O . ASP A 1 726 ? 28.969 19.614 34.212 1.00 85.44 726 ASP A O 1
ATOM 5189 N N . GLN A 1 727 ? 27.810 21.484 34.652 1.00 88.94 727 GLN A N 1
ATOM 5190 C CA . GLN A 1 727 ? 28.088 22.132 33.369 1.00 88.94 727 GLN A CA 1
ATOM 5191 C C . GLN A 1 727 ? 29.560 22.537 33.194 1.00 88.94 727 GLN A C 1
ATOM 5193 O O . GLN A 1 727 ? 30.041 22.695 32.061 1.00 88.94 727 GLN A O 1
ATOM 5198 N N . ASP A 1 728 ? 30.299 22.716 34.284 1.00 85.88 728 ASP A N 1
ATOM 5199 C CA . ASP A 1 728 ? 31.709 23.091 34.237 1.00 85.88 728 ASP A CA 1
ATOM 5200 C C . ASP A 1 728 ? 32.699 21.958 34.570 1.00 85.88 728 ASP A C 1
ATOM 5202 O O . ASP A 1 728 ? 33.909 22.107 34.319 1.00 85.88 728 ASP A O 1
ATOM 5206 N N . GLY A 1 729 ? 32.186 20.809 35.017 1.00 86.06 729 GLY A N 1
ATOM 5207 C CA . GLY A 1 729 ? 32.917 19.564 35.218 1.00 86.06 729 GLY A CA 1
ATOM 5208 C C . GLY A 1 729 ? 33.779 19.548 36.481 1.00 86.06 729 GLY A C 1
ATOM 5209 O O . GLY A 1 729 ? 34.823 18.871 36.500 1.00 86.06 729 GLY A O 1
ATOM 5210 N N . ASP A 1 730 ? 33.425 20.320 37.510 1.00 85.56 730 ASP A N 1
ATOM 5211 C CA . ASP A 1 730 ? 34.159 20.361 38.779 1.00 85.56 730 ASP A CA 1
ATOM 5212 C C . ASP A 1 730 ? 33.779 19.232 39.761 1.00 85.56 730 ASP A C 1
ATOM 5214 O O . ASP A 1 730 ? 34.518 18.957 40.723 1.00 85.56 730 ASP A O 1
ATOM 5218 N N . GLY A 1 731 ? 32.706 18.497 39.455 1.00 86.44 731 GLY A N 1
ATOM 5219 C CA . GLY A 1 731 ? 32.149 17.404 40.242 1.00 86.44 731 GLY A CA 1
ATOM 5220 C C . GLY A 1 731 ? 31.001 17.811 41.171 1.00 86.44 731 GLY A C 1
ATOM 5221 O O . GLY A 1 731 ? 30.635 17.000 42.036 1.00 86.44 731 GLY A O 1
ATOM 5222 N N . SER A 1 732 ? 30.466 19.026 41.036 1.00 86.88 732 SER A N 1
ATOM 5223 C CA . SER A 1 732 ? 29.394 19.576 41.867 1.00 86.88 732 SER A CA 1
ATOM 5224 C C . SER A 1 732 ? 28.156 19.891 41.024 1.00 86.88 732 SER A C 1
ATOM 5226 O O . SER A 1 732 ? 28.229 20.719 40.130 1.00 86.88 732 SER A O 1
ATOM 5228 N N . PRO A 1 733 ? 26.986 19.297 41.314 1.00 86.81 733 PRO A N 1
ATOM 5229 C CA . PRO A 1 733 ? 25.802 19.556 40.507 1.00 86.81 733 PRO A CA 1
ATOM 5230 C C . PRO A 1 733 ? 25.225 20.957 40.774 1.00 86.81 733 PRO A C 1
ATOM 5232 O O . PRO A 1 733 ? 25.051 21.336 41.943 1.00 86.81 733 PRO A O 1
ATOM 5235 N N . GLY A 1 734 ? 24.857 21.687 39.719 1.00 84.81 734 GLY A N 1
ATOM 5236 C CA . GLY A 1 734 ? 24.162 22.974 39.759 1.00 84.81 734 GLY A CA 1
ATOM 5237 C C . GLY A 1 734 ? 22.651 22.900 39.471 1.00 84.81 734 GLY A C 1
ATOM 5238 O O . GLY A 1 734 ? 21.946 21.973 39.883 1.00 84.81 734 GLY A O 1
ATOM 5239 N N . GLY A 1 735 ? 22.097 23.950 38.855 1.00 78.56 735 GLY A N 1
ATOM 5240 C CA . GLY A 1 735 ? 20.652 24.107 38.614 1.00 78.56 735 GLY A CA 1
ATOM 5241 C C . GLY A 1 735 ? 19.822 24.586 39.826 1.00 78.56 735 GLY A C 1
ATOM 5242 O O . GLY A 1 735 ? 20.348 24.981 40.865 1.00 78.56 735 GLY A O 1
ATOM 5243 N N . GLU A 1 736 ? 18.479 24.578 39.721 1.00 70.94 736 GLU A N 1
ATOM 5244 C CA . GLU A 1 736 ? 17.577 25.166 40.746 1.00 70.94 736 GLU A CA 1
ATOM 5245 C C . GLU A 1 736 ? 17.666 24.506 42.143 1.00 70.94 736 GLU A C 1
ATOM 5247 O O . GLU A 1 736 ? 17.133 25.056 43.112 1.00 70.94 736 GLU A O 1
ATOM 5252 N N . ASN A 1 737 ? 18.338 23.355 42.268 1.00 69.19 737 ASN A N 1
ATOM 5253 C CA . ASN A 1 737 ? 18.549 22.642 43.534 1.00 69.19 737 ASN A CA 1
ATOM 5254 C C . ASN A 1 737 ? 19.990 22.118 43.723 1.00 69.19 737 ASN A C 1
ATOM 5256 O O . ASN A 1 737 ? 20.196 21.269 44.595 1.00 69.19 737 ASN A O 1
ATOM 5260 N N . GLY A 1 738 ? 20.948 22.596 42.924 1.00 75.56 738 GLY A N 1
ATOM 5261 C CA . GLY A 1 738 ? 22.355 22.209 43.010 1.00 75.56 738 GLY A CA 1
ATOM 5262 C C . GLY A 1 738 ? 23.078 22.772 44.232 1.00 75.56 738 GLY A C 1
ATOM 5263 O O . GLY A 1 738 ? 22.611 23.723 44.868 1.00 75.56 738 GLY A O 1
ATOM 5264 N N . GLU A 1 739 ? 24.206 22.155 44.583 1.00 85.44 739 GLU A N 1
ATOM 5265 C CA . GLU A 1 739 ? 25.107 22.667 45.624 1.00 85.44 739 GLU A CA 1
ATOM 5266 C C . GLU A 1 739 ? 26.101 23.696 45.055 1.00 85.44 739 GLU A C 1
ATOM 5268 O O . GLU A 1 739 ? 26.665 24.471 45.830 1.00 85.44 739 GLU A O 1
ATOM 5273 N N . ASP A 1 740 ? 26.261 23.747 43.729 1.00 87.38 740 ASP A N 1
ATOM 5274 C CA . ASP A 1 740 ? 27.058 24.757 43.042 1.00 87.38 740 ASP A CA 1
ATOM 5275 C C . ASP A 1 740 ? 26.282 26.069 42.817 1.00 87.38 740 ASP A C 1
ATOM 5277 O O . ASP A 1 740 ? 25.135 26.107 42.361 1.00 87.38 740 ASP A O 1
ATOM 5281 N N . CYS A 1 741 ? 26.920 27.173 43.193 1.00 86.25 741 CYS A N 1
ATOM 5282 C CA . CYS A 1 741 ? 26.403 28.523 43.109 1.00 86.25 741 CYS A CA 1
ATOM 5283 C C . CYS A 1 741 ? 26.826 29.283 41.835 1.00 86.25 741 CYS A C 1
ATOM 5285 O O . CYS A 1 741 ? 26.240 30.343 41.576 1.00 86.25 741 CYS A O 1
ATOM 5287 N N . ASP A 1 742 ? 27.779 28.772 41.041 1.00 87.31 742 ASP A N 1
ATOM 5288 C CA . ASP A 1 742 ? 28.158 29.291 39.714 1.00 87.31 742 ASP A CA 1
ATOM 5289 C C . ASP A 1 742 ? 28.623 28.157 38.783 1.00 87.31 742 ASP A C 1
ATOM 5291 O O . ASP A 1 742 ? 29.799 28.088 38.440 1.00 87.31 742 ASP A O 1
ATOM 5295 N N . ASP A 1 743 ? 27.657 27.367 38.306 1.00 85.75 743 ASP A N 1
ATOM 5296 C CA . ASP A 1 743 ? 27.797 26.175 37.434 1.00 85.75 743 ASP A CA 1
ATOM 5297 C C . ASP A 1 743 ? 28.278 26.472 35.996 1.00 85.75 743 ASP A C 1
ATOM 5299 O O . ASP A 1 743 ? 27.894 25.872 35.001 1.00 85.75 743 ASP A O 1
ATOM 5303 N N . LEU A 1 744 ? 29.072 27.522 35.838 1.00 89.62 744 LEU A N 1
ATOM 5304 C CA . LEU A 1 744 ? 29.765 27.893 34.606 1.00 89.62 744 LEU A CA 1
ATOM 5305 C C . LEU A 1 744 ? 31.258 28.123 34.873 1.00 89.62 744 LEU A C 1
ATOM 5307 O O . LEU A 1 744 ? 31.985 28.624 34.000 1.00 89.62 744 LEU A O 1
ATOM 5311 N N . ASN A 1 745 ? 31.712 27.862 36.095 1.00 88.94 745 ASN A N 1
ATOM 5312 C CA . ASN A 1 745 ? 32.986 28.290 36.615 1.00 88.94 745 ASN A CA 1
ATOM 5313 C C . ASN A 1 745 ? 33.575 27.231 37.562 1.00 88.94 745 ASN A C 1
ATOM 5315 O O . ASN A 1 745 ? 33.401 27.341 38.773 1.00 88.94 745 ASN A O 1
ATOM 5319 N N . PRO A 1 746 ? 34.470 26.355 37.060 1.00 90.31 746 PRO A N 1
ATOM 5320 C CA . PRO A 1 746 ? 34.927 25.150 37.769 1.00 90.31 746 PRO A CA 1
ATOM 5321 C C . PRO A 1 746 ? 35.924 25.439 38.906 1.00 90.31 746 PRO A C 1
ATOM 5323 O O . PRO A 1 746 ? 36.779 24.635 39.280 1.00 90.31 746 PRO A O 1
ATOM 5326 N N . SER A 1 747 ? 35.969 26.693 39.350 1.00 88.00 747 SER A N 1
ATOM 5327 C CA . SER A 1 747 ? 36.704 27.173 40.517 1.00 88.00 747 SER A CA 1
ATOM 5328 C C . SER A 1 747 ? 35.764 27.665 41.623 1.00 88.00 747 SER A C 1
ATOM 5330 O O . SER A 1 747 ? 36.268 28.172 42.628 1.00 88.00 747 SER A O 1
ATOM 5332 N N . VAL A 1 748 ? 34.450 27.565 41.420 1.00 88.31 748 VAL A N 1
ATOM 5333 C CA . VAL A 1 748 ? 33.380 27.911 42.352 1.00 88.31 748 VAL A CA 1
ATOM 5334 C C . VAL A 1 748 ? 32.531 26.658 42.513 1.00 88.31 748 VAL A C 1
ATOM 5336 O O . VAL A 1 748 ? 32.107 26.101 41.522 1.00 88.31 748 VAL A O 1
ATOM 5339 N N . GLY A 1 749 ? 32.358 26.202 43.747 1.00 87.56 749 GLY A N 1
ATOM 5340 C CA . GLY A 1 749 ? 31.677 24.953 44.049 1.00 87.56 749 GLY A CA 1
ATOM 5341 C C . GLY A 1 749 ? 31.973 24.487 45.481 1.00 87.56 749 GLY A C 1
ATOM 5342 O O . GLY A 1 749 ? 32.962 24.918 46.096 1.00 87.56 749 GLY A O 1
ATOM 5343 N N . PRO A 1 750 ? 31.145 23.600 46.059 1.00 85.19 750 PRO A N 1
ATOM 5344 C CA . PRO A 1 750 ? 31.325 23.063 47.404 1.00 85.19 750 PRO A CA 1
ATOM 5345 C C . PRO A 1 750 ? 32.741 22.528 47.676 1.00 85.19 750 PRO A C 1
ATOM 5347 O O . PRO A 1 750 ? 33.138 21.439 47.261 1.00 85.19 750 PRO A O 1
ATOM 5350 N N . GLY A 1 751 ? 33.507 23.267 48.482 1.00 79.69 751 GLY A N 1
ATOM 5351 C CA . GLY A 1 751 ? 34.875 22.900 48.863 1.00 79.69 751 GLY A CA 1
ATOM 5352 C C . GLY A 1 751 ? 35.993 23.625 48.109 1.00 79.69 751 GLY A C 1
ATOM 5353 O O . GLY A 1 751 ? 37.166 23.311 48.359 1.00 79.69 751 GLY A O 1
ATOM 5354 N N . ALA A 1 752 ? 35.670 24.604 47.258 1.00 87.00 752 ALA A N 1
ATOM 5355 C CA . ALA A 1 752 ? 36.628 25.615 46.821 1.00 87.00 752 ALA A CA 1
ATOM 5356 C C . ALA A 1 752 ? 37.197 26.412 48.022 1.00 87.00 752 ALA A C 1
ATOM 5358 O O . ALA A 1 752 ? 36.705 26.332 49.146 1.00 87.00 752 ALA A O 1
ATOM 5359 N N . GLU A 1 753 ? 38.300 27.141 47.818 1.00 85.69 753 GLU A N 1
ATOM 5360 C CA . GLU A 1 753 ? 38.880 28.015 48.850 1.00 85.69 753 GLU A CA 1
ATOM 5361 C C . GLU A 1 753 ? 38.565 29.470 48.504 1.00 85.69 753 GLU A C 1
ATOM 5363 O O . GLU A 1 753 ? 39.023 29.969 47.474 1.00 85.69 753 GLU A O 1
ATOM 5368 N N . ASP A 1 754 ? 37.834 30.154 49.383 1.00 84.56 754 ASP A N 1
ATOM 5369 C CA . ASP A 1 754 ? 37.577 31.584 49.239 1.00 84.56 754 ASP A CA 1
ATOM 5370 C C . ASP A 1 754 ? 38.861 32.412 49.207 1.00 84.56 754 ASP A C 1
ATOM 5372 O O . ASP A 1 754 ? 39.817 32.201 49.966 1.00 84.56 754 ASP A O 1
ATOM 5376 N N . ILE A 1 755 ? 38.847 33.447 48.369 1.00 82.31 755 ILE A N 1
ATOM 5377 C CA . ILE A 1 755 ? 39.878 34.476 48.372 1.00 82.31 755 ILE A CA 1
ATOM 5378 C C . ILE A 1 755 ? 39.390 35.637 49.234 1.00 82.31 755 ILE A C 1
ATOM 5380 O O . ILE A 1 755 ? 38.653 36.497 48.765 1.00 82.31 755 ILE A O 1
ATOM 5384 N N . ASP A 1 756 ? 39.904 35.708 50.466 1.00 80.12 756 ASP A N 1
ATOM 5385 C CA . ASP A 1 756 ? 39.557 36.732 51.460 1.00 80.12 756 ASP A CA 1
ATOM 5386 C C . ASP A 1 756 ? 39.309 38.138 50.855 1.00 80.12 756 ASP A C 1
ATOM 5388 O O . ASP A 1 756 ? 40.248 38.896 50.549 1.00 80.12 756 ASP A O 1
ATOM 5392 N N . GLY A 1 757 ? 38.035 38.538 50.786 1.00 71.31 757 GLY A N 1
ATOM 5393 C CA . GLY A 1 757 ? 37.611 39.903 50.488 1.00 71.31 757 GLY A CA 1
ATOM 5394 C C . GLY A 1 757 ? 37.675 40.311 49.015 1.00 71.31 757 GLY A C 1
ATOM 5395 O O . GLY A 1 757 ? 37.793 41.516 48.735 1.00 71.31 757 GLY A O 1
ATOM 5396 N N . ASP A 1 758 ? 37.621 39.359 48.085 1.00 81.69 758 ASP A N 1
ATOM 5397 C CA . ASP A 1 758 ? 37.408 39.642 46.663 1.00 81.69 758 ASP A CA 1
ATOM 5398 C C . ASP A 1 758 ? 35.918 39.782 46.281 1.00 81.69 758 ASP A C 1
ATOM 5400 O O . ASP A 1 758 ? 35.609 40.344 45.222 1.00 81.69 758 ASP A O 1
ATOM 5404 N N . GLY A 1 759 ? 35.009 39.433 47.197 1.00 81.44 759 GLY A N 1
ATOM 5405 C CA . GLY A 1 759 ? 33.565 39.562 47.044 1.00 81.44 759 GLY A CA 1
ATOM 5406 C C . GLY A 1 759 ? 32.887 38.377 46.360 1.00 81.44 759 GLY A C 1
ATOM 5407 O O . GLY A 1 759 ? 31.698 38.511 46.055 1.00 81.44 759 GLY A O 1
ATOM 5408 N N . LEU A 1 760 ? 33.610 37.287 46.093 1.00 83.75 760 LEU A N 1
ATOM 5409 C CA . LEU A 1 760 ? 33.084 36.037 45.553 1.00 83.75 760 LEU A CA 1
ATOM 5410 C C . LEU A 1 760 ? 32.960 35.006 46.687 1.00 83.75 760 LEU A C 1
ATOM 5412 O O . LEU A 1 760 ? 33.881 34.846 47.476 1.00 83.75 760 LEU A O 1
ATOM 5416 N N . ASP A 1 761 ? 31.805 34.353 46.776 1.00 85.75 761 ASP A N 1
ATOM 5417 C CA . ASP A 1 761 ? 31.572 33.182 47.632 1.00 85.75 761 ASP A CA 1
ATOM 5418 C C . ASP A 1 761 ? 31.911 31.961 46.776 1.00 85.75 761 ASP A C 1
ATOM 5420 O O . ASP A 1 761 ? 31.107 31.565 45.933 1.00 85.75 761 ASP A O 1
ATOM 5424 N N . ALA A 1 762 ? 33.157 31.497 46.858 1.00 88.44 762 ALA A N 1
ATOM 5425 C CA . ALA A 1 762 ? 33.666 30.448 45.986 1.00 88.44 762 ALA A CA 1
ATOM 5426 C C . ALA A 1 762 ? 33.251 29.056 46.471 1.00 88.44 762 ALA A C 1
ATOM 5428 O O . ALA A 1 762 ? 33.133 28.161 45.645 1.00 88.44 762 ALA A O 1
ATOM 5429 N N . ASP A 1 763 ? 33.043 28.854 47.776 1.00 87.69 763 ASP A N 1
ATOM 5430 C CA . ASP A 1 763 ? 32.706 27.541 48.348 1.00 87.69 763 ASP A CA 1
ATOM 5431 C C . ASP A 1 763 ? 31.201 27.310 48.577 1.00 87.69 763 ASP A C 1
ATOM 5433 O O . ASP A 1 763 ? 30.801 26.246 49.064 1.00 87.69 763 ASP A O 1
ATOM 5437 N N . CYS A 1 764 ? 30.383 28.293 48.188 1.00 88.12 764 CYS A N 1
ATOM 5438 C CA . CYS A 1 764 ? 28.927 28.290 48.241 1.00 88.12 764 CYS A CA 1
ATOM 5439 C C . CYS A 1 764 ? 28.358 28.120 49.668 1.00 88.12 764 CYS A C 1
ATOM 5441 O O . CYS A 1 764 ? 27.212 27.686 49.847 1.00 88.12 764 CYS A O 1
ATOM 5443 N N . ASP A 1 765 ? 29.119 28.488 50.710 1.00 87.31 765 ASP A N 1
ATOM 5444 C CA . ASP A 1 765 ? 28.678 28.415 52.110 1.00 87.31 765 ASP A CA 1
ATOM 5445 C C . ASP A 1 765 ? 27.774 29.588 52.545 1.00 87.31 765 ASP A C 1
ATOM 5447 O O . ASP A 1 765 ? 27.185 29.584 53.642 1.00 87.31 765 ASP A O 1
ATOM 5451 N N . GLY A 1 766 ? 27.601 30.571 51.657 1.00 84.12 766 GLY A N 1
ATOM 5452 C CA . GLY A 1 766 ? 26.817 31.778 51.869 1.00 84.12 766 GLY A CA 1
ATOM 5453 C C . GLY A 1 766 ? 27.638 32.971 52.365 1.00 84.12 766 GLY A C 1
ATOM 5454 O O . GLY A 1 766 ? 27.036 33.978 52.782 1.00 84.12 766 GLY A O 1
ATOM 5455 N N . SER A 1 767 ? 28.973 32.890 52.369 1.00 81.38 767 SER A N 1
ATOM 5456 C CA . SER A 1 767 ? 29.864 33.984 52.749 1.00 81.38 767 SER A CA 1
ATOM 5457 C C . SER A 1 767 ? 31.232 33.966 52.062 1.00 81.38 767 SER A C 1
ATOM 5459 O O . SER A 1 767 ? 32.017 33.079 52.313 1.00 81.38 767 SER A O 1
ATOM 5461 N N . ASP A 1 768 ? 31.596 35.067 51.387 1.00 77.88 768 ASP A N 1
ATOM 5462 C CA . ASP A 1 768 ? 33.004 35.390 51.070 1.00 77.88 768 ASP A CA 1
ATOM 5463 C C . ASP A 1 768 ? 33.839 35.351 52.365 1.00 77.88 768 ASP A C 1
ATOM 5465 O O . ASP A 1 768 ? 33.495 36.020 53.358 1.00 77.88 768 ASP A O 1
ATOM 5469 N N . GLY A 1 769 ? 34.894 34.534 52.347 1.00 71.75 769 GLY A N 1
ATOM 5470 C CA . GLY A 1 769 ? 35.863 34.304 53.409 1.00 71.75 769 GLY A CA 1
ATOM 5471 C C . GLY A 1 769 ? 36.289 35.546 54.213 1.00 71.75 769 GLY A C 1
ATOM 5472 O O . GLY A 1 769 ? 36.079 36.710 53.848 1.00 71.75 769 GLY A O 1
ATOM 5473 N N . PRO A 1 770 ? 36.876 35.343 55.407 1.00 67.38 770 PRO A N 1
ATOM 5474 C CA . PRO A 1 770 ? 37.109 36.418 56.360 1.00 67.38 770 PRO A CA 1
ATOM 5475 C C . PRO A 1 770 ? 37.984 37.526 55.763 1.00 67.38 770 PRO A C 1
ATOM 5477 O O . PRO A 1 770 ? 39.191 37.371 55.613 1.00 67.38 770 PRO A O 1
ATOM 5480 N N . ALA A 1 771 ? 37.372 38.693 55.523 1.00 60.16 771 ALA A N 1
ATOM 5481 C CA . ALA A 1 771 ? 38.057 39.888 55.035 1.00 60.16 771 ALA A CA 1
ATOM 5482 C C . ALA A 1 771 ? 39.425 40.077 55.723 1.00 60.16 771 ALA A C 1
ATOM 5484 O O . ALA A 1 771 ? 39.492 40.040 56.961 1.00 60.16 771 ALA A O 1
ATOM 5485 N N . PRO A 1 772 ? 40.507 40.315 54.957 1.00 57.16 772 PRO A N 1
ATOM 5486 C CA . PRO A 1 772 ? 41.858 40.167 55.468 1.00 57.16 772 PRO A CA 1
ATOM 5487 C C . PRO A 1 772 ? 42.079 41.084 56.674 1.00 57.16 772 PRO A C 1
ATOM 5489 O O . PRO A 1 772 ? 41.921 42.309 56.593 1.00 57.16 772 PRO A O 1
ATOM 5492 N N . ASP A 1 773 ? 42.437 40.473 57.808 1.00 51.84 773 ASP A N 1
ATOM 5493 C CA . ASP A 1 773 ? 42.736 41.159 59.064 1.00 51.84 773 ASP A CA 1
ATOM 5494 C C . ASP A 1 773 ? 43.888 42.151 58.839 1.00 51.84 773 ASP A C 1
ATOM 5496 O O . ASP A 1 773 ? 45.050 41.789 58.627 1.00 51.84 773 ASP A O 1
ATOM 5500 N N . THR A 1 774 ? 43.542 43.439 58.831 1.00 50.72 774 THR A N 1
ATOM 5501 C CA . THR A 1 774 ? 44.472 44.537 58.558 1.00 50.72 774 THR A CA 1
ATOM 5502 C C . THR A 1 774 ? 45.034 45.183 59.824 1.00 50.72 774 THR A C 1
ATOM 5504 O O . THR A 1 774 ? 45.661 46.244 59.718 1.00 50.72 774 THR A O 1
ATOM 5507 N N . ASP A 1 775 ? 44.907 44.573 61.012 1.00 53.97 775 ASP A N 1
ATOM 5508 C CA . ASP A 1 775 ? 45.510 45.144 62.218 1.00 53.97 775 ASP A CA 1
ATOM 5509 C C . ASP A 1 775 ? 46.012 44.179 63.309 1.00 53.97 775 ASP A C 1
ATOM 5511 O O . ASP A 1 775 ? 45.731 44.378 64.489 1.00 53.97 775 ASP A O 1
ATOM 5515 N N . ASP A 1 776 ? 46.994 43.316 62.996 1.00 48.19 776 ASP A N 1
ATOM 5516 C CA . ASP A 1 776 ? 48.008 42.994 64.018 1.00 48.19 776 ASP A CA 1
ATOM 5517 C C . ASP A 1 776 ? 49.475 43.180 63.594 1.00 48.19 776 ASP A C 1
ATOM 5519 O O . ASP A 1 776 ? 50.005 42.726 62.581 1.00 48.19 776 ASP A O 1
ATOM 5523 N N . THR A 1 777 ? 50.146 43.927 64.458 1.00 53.81 777 THR A N 1
ATOM 5524 C CA . THR A 1 777 ? 51.453 44.552 64.326 1.00 53.81 777 THR A CA 1
ATOM 5525 C C . THR A 1 777 ? 52.523 43.691 64.992 1.00 53.81 777 THR A C 1
ATOM 5527 O O . THR A 1 777 ? 52.895 43.911 66.142 1.00 53.81 777 THR A O 1
ATOM 5530 N N . GLY A 1 778 ? 53.084 42.728 64.259 1.00 41.12 778 GLY A N 1
ATOM 5531 C CA . GLY A 1 778 ? 54.077 41.790 64.798 1.00 41.12 778 GLY A CA 1
ATOM 5532 C C . GLY A 1 778 ? 55.410 41.778 64.056 1.00 41.12 778 GLY A C 1
ATOM 5533 O O . GLY A 1 778 ? 55.662 40.925 63.216 1.00 41.12 778 GLY A O 1
ATOM 5534 N N . VAL A 1 779 ? 56.298 42.711 64.396 1.00 42.59 779 VAL A N 1
ATOM 5535 C CA . VAL A 1 779 ? 57.686 42.788 63.913 1.00 42.59 779 VAL A CA 1
ATOM 5536 C C . VAL A 1 779 ? 58.475 41.490 64.171 1.00 42.59 779 VAL A C 1
ATOM 5538 O O . VAL A 1 779 ? 58.437 40.912 65.253 1.00 42.59 779 VAL A O 1
ATOM 5541 N N . ALA A 1 780 ? 59.257 41.106 63.159 1.00 44.28 780 ALA A N 1
ATOM 5542 C CA . ALA A 1 780 ? 60.105 39.923 63.051 1.00 44.28 780 ALA A CA 1
ATOM 5543 C C . ALA A 1 780 ? 61.033 39.616 64.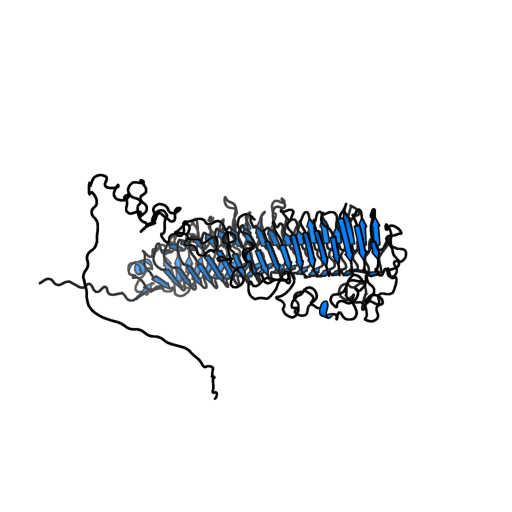244 1.00 44.28 780 ALA A C 1
ATOM 5545 O O . ALA A 1 780 ? 61.806 40.477 64.667 1.00 44.28 780 ALA A O 1
ATOM 5546 N N . THR A 1 781 ? 61.116 38.331 64.624 1.00 41.22 781 THR A N 1
ATOM 5547 C CA . THR A 1 781 ? 62.371 37.705 65.082 1.00 41.22 781 THR A CA 1
ATOM 5548 C C . THR A 1 781 ? 62.485 36.245 64.642 1.00 41.22 781 THR A C 1
ATOM 5550 O O . THR A 1 781 ? 61.528 35.482 64.652 1.00 41.22 781 THR A O 1
ATOM 5553 N N . SER A 1 782 ? 63.712 35.906 64.272 1.00 38.12 782 SER A N 1
ATOM 5554 C CA . SER A 1 782 ? 64.251 34.676 63.707 1.00 38.12 782 SER A CA 1
ATOM 5555 C C . SER A 1 782 ? 64.371 33.472 64.655 1.00 38.12 782 SER A C 1
ATOM 5557 O O . SER A 1 782 ? 64.672 33.635 65.833 1.00 38.12 782 SER A O 1
ATOM 5559 N N . ASP A 1 783 ? 64.410 32.301 64.010 1.00 36.88 783 ASP A N 1
ATOM 5560 C CA . ASP A 1 783 ? 65.257 31.125 64.287 1.00 36.88 783 ASP A CA 1
ATOM 5561 C C . ASP A 1 783 ? 64.859 30.092 65.372 1.00 36.88 783 ASP A C 1
ATOM 5563 O O . ASP A 1 783 ? 64.965 30.308 66.573 1.00 36.88 783 ASP A O 1
ATOM 5567 N N . LYS A 1 784 ? 64.562 28.887 64.851 1.00 41.34 784 LYS A N 1
ATOM 5568 C CA . LYS A 1 784 ? 65.057 27.540 65.219 1.00 41.34 784 LYS A CA 1
ATOM 5569 C C . LYS A 1 784 ? 65.053 27.082 66.685 1.00 41.34 784 LYS A C 1
ATOM 5571 O O . LYS A 1 784 ? 65.856 27.526 67.497 1.00 41.34 784 LYS A O 1
ATOM 5576 N N . GLY A 1 785 ? 64.381 25.944 66.915 1.00 35.34 785 GLY A N 1
ATOM 5577 C CA . GLY A 1 785 ? 64.782 25.004 67.970 1.00 35.34 785 GLY A CA 1
ATOM 5578 C C . GLY A 1 785 ? 63.754 23.949 68.396 1.00 35.34 785 GLY A C 1
ATOM 5579 O O . GLY A 1 785 ? 63.127 24.121 69.425 1.00 35.34 785 GLY A O 1
ATOM 5580 N N . GLY A 1 786 ? 63.671 22.840 67.651 1.00 35.81 786 GLY A N 1
ATOM 5581 C CA . GLY A 1 786 ? 63.910 21.470 68.148 1.00 35.81 786 GLY A CA 1
ATOM 5582 C C . GLY A 1 786 ? 63.043 20.794 69.236 1.00 35.81 786 GLY A C 1
ATOM 5583 O O . GLY A 1 786 ? 62.872 21.307 70.335 1.00 35.81 786 GLY A O 1
ATOM 5584 N N . CYS A 1 787 ? 62.779 19.504 68.941 1.00 36.91 787 CYS A N 1
ATOM 5585 C CA . CYS A 1 787 ? 62.480 18.339 69.810 1.00 36.91 787 CYS A CA 1
ATOM 5586 C C . CYS A 1 787 ? 60.998 18.122 70.177 1.00 36.91 787 CYS A C 1
ATOM 5588 O O . CYS A 1 787 ? 60.349 19.037 70.655 1.00 36.91 787 CYS A O 1
ATOM 5590 N N . GLY A 1 788 ? 60.391 16.933 70.068 1.00 36.81 788 GLY A N 1
ATOM 5591 C CA . GLY A 1 788 ? 60.821 15.550 69.773 1.00 36.81 788 GLY A CA 1
ATOM 5592 C C . GLY A 1 788 ? 59.670 14.610 70.210 1.00 36.81 788 GLY A C 1
ATOM 5593 O O . GLY A 1 788 ? 59.041 14.902 71.220 1.00 36.81 788 GLY A O 1
ATOM 5594 N N . GLY A 1 789 ? 59.230 13.631 69.401 1.00 38.78 789 GLY A N 1
ATOM 5595 C CA . GLY A 1 789 ? 59.622 12.199 69.465 1.00 38.78 789 GLY A CA 1
ATOM 5596 C C . GLY A 1 789 ? 58.850 11.427 70.563 1.00 38.78 789 GLY A C 1
ATOM 5597 O O . GLY A 1 789 ? 58.705 11.950 71.657 1.00 38.78 789 GLY A O 1
ATOM 5598 N N . CYS A 1 790 ? 58.319 10.203 70.437 1.00 36.81 790 CYS A N 1
ATOM 5599 C CA . CYS A 1 790 ? 58.487 9.013 69.578 1.00 36.81 790 CYS A CA 1
ATOM 5600 C C . CYS A 1 790 ? 57.179 8.158 69.737 1.00 36.81 790 CYS A C 1
ATOM 5602 O O . CYS A 1 790 ? 56.402 8.467 70.635 1.00 36.81 790 CYS A O 1
ATOM 5604 N N . VAL A 1 791 ? 56.839 7.100 68.974 1.00 35.91 791 VAL A N 1
ATOM 5605 C CA . VAL A 1 791 ? 57.551 5.804 68.843 1.00 35.91 791 VAL A CA 1
ATOM 5606 C C . VAL A 1 791 ? 57.090 4.974 67.617 1.00 35.91 791 VAL A C 1
ATOM 5608 O O . VAL A 1 791 ? 55.895 4.816 67.412 1.00 35.91 791 VAL A O 1
ATOM 5611 N N . SER A 1 792 ? 58.090 4.409 66.907 1.00 35.62 792 SER A N 1
ATOM 5612 C CA . SER A 1 792 ? 58.218 3.093 66.206 1.00 35.62 792 SER A CA 1
ATOM 5613 C C . SER A 1 792 ? 57.099 2.562 65.293 1.00 35.62 792 SER A C 1
ATOM 5615 O O . SER A 1 792 ? 55.962 2.483 65.719 1.00 35.62 792 SER A O 1
ATOM 5617 N N . GLY A 1 793 ? 57.341 1.982 64.112 1.00 31.41 793 GLY A N 1
ATOM 5618 C CA . GLY A 1 793 ? 58.554 1.512 63.425 1.00 31.41 793 GLY A CA 1
ATOM 5619 C C . GLY A 1 793 ? 58.131 0.522 62.313 1.00 31.41 793 GLY A C 1
ATOM 5620 O O . GLY A 1 793 ? 57.220 -0.266 62.539 1.00 31.41 793 GLY A O 1
ATOM 5621 N N . GLY A 1 794 ? 58.740 0.604 61.119 1.00 30.58 794 GLY A N 1
ATOM 5622 C CA . GLY A 1 794 ? 58.442 -0.242 59.938 1.00 30.58 794 GLY A CA 1
ATOM 5623 C C . GLY A 1 794 ? 58.950 -1.698 60.043 1.00 30.58 794 GLY A C 1
ATOM 5624 O O . GLY A 1 794 ? 59.219 -2.133 61.165 1.00 30.58 794 GLY A O 1
ATOM 5625 N N . PRO A 1 795 ? 59.182 -2.454 58.936 1.00 47.88 795 PRO A N 1
ATOM 5626 C CA . PRO A 1 795 ? 59.241 -2.040 57.520 1.00 47.88 795 PRO A CA 1
ATOM 5627 C C . PRO A 1 795 ? 58.501 -2.965 56.507 1.00 47.88 795 PRO A C 1
ATOM 5629 O O . PRO A 1 795 ? 58.046 -4.056 56.839 1.00 47.88 795 PRO A O 1
ATOM 5632 N N . ALA A 1 796 ? 58.451 -2.534 55.238 1.00 39.16 796 ALA A N 1
ATOM 5633 C CA . ALA A 1 796 ? 58.193 -3.371 54.051 1.00 39.16 796 ALA A CA 1
ATOM 5634 C C . ALA A 1 796 ? 59.359 -4.370 53.799 1.00 39.16 796 ALA A C 1
ATOM 5636 O O . ALA A 1 796 ? 60.437 -4.170 54.377 1.00 39.16 796 ALA A O 1
ATOM 5637 N N . PRO A 1 797 ? 59.207 -5.425 52.960 1.00 45.38 797 PRO A N 1
ATOM 5638 C CA . PRO A 1 797 ? 59.293 -5.239 51.498 1.00 45.38 797 PRO A CA 1
ATOM 5639 C C . PRO A 1 797 ? 58.448 -6.210 50.623 1.00 45.38 797 PRO A C 1
ATOM 5641 O O . PRO A 1 797 ? 58.015 -7.272 51.062 1.00 45.38 797 PRO A O 1
ATOM 5644 N N . ALA A 1 798 ? 58.292 -5.849 49.342 1.00 35.69 798 ALA A N 1
ATOM 5645 C CA . ALA A 1 798 ? 57.975 -6.734 48.199 1.00 35.69 798 ALA A CA 1
ATOM 5646 C C . ALA A 1 798 ? 59.132 -7.760 47.956 1.00 35.69 798 ALA A C 1
ATOM 5648 O O . ALA A 1 798 ? 60.196 -7.532 48.547 1.00 35.69 798 ALA A O 1
ATOM 5649 N N . PRO A 1 799 ? 59.050 -8.835 47.112 1.00 48.47 799 PRO A N 1
ATOM 5650 C CA . PRO A 1 799 ? 58.695 -8.730 45.680 1.00 48.47 799 PRO A CA 1
ATOM 5651 C C . PRO A 1 799 ? 58.097 -9.978 44.941 1.00 48.47 799 PRO A C 1
ATOM 5653 O O . PRO A 1 799 ? 58.117 -11.108 45.416 1.00 48.47 799 PRO A O 1
ATOM 5656 N N . THR A 1 800 ? 57.681 -9.720 43.688 1.00 30.59 800 THR A N 1
ATOM 5657 C CA . THR A 1 800 ? 57.885 -10.494 42.425 1.00 30.59 800 THR A CA 1
ATOM 5658 C C . THR A 1 800 ? 57.165 -11.816 42.090 1.00 30.59 800 THR A C 1
ATOM 5660 O O . THR A 1 800 ? 57.494 -12.877 42.607 1.00 30.59 800 THR A O 1
ATOM 5663 N N . LEU A 1 801 ? 56.341 -11.706 41.032 1.00 28.31 801 LEU A N 1
ATOM 5664 C CA . LEU A 1 801 ? 56.380 -12.391 39.719 1.00 28.31 801 LEU A CA 1
ATOM 5665 C C . LEU A 1 801 ? 56.430 -13.938 39.616 1.00 28.31 801 LEU A C 1
ATOM 5667 O O . LEU A 1 801 ? 57.486 -14.555 39.703 1.00 28.31 801 LEU A O 1
ATOM 5671 N N . ALA A 1 802 ? 55.285 -14.469 39.161 1.00 32.47 802 ALA A N 1
ATOM 5672 C CA . ALA A 1 802 ? 55.046 -15.009 37.809 1.00 32.47 802 ALA A CA 1
ATOM 5673 C C . ALA A 1 802 ? 55.020 -16.532 37.538 1.00 32.47 802 ALA A C 1
ATOM 5675 O O . ALA A 1 802 ? 55.913 -17.290 37.906 1.00 32.47 802 ALA A O 1
ATOM 5676 N N . PHE A 1 803 ? 54.023 -16.848 36.695 1.00 28.58 803 PHE A N 1
ATOM 5677 C CA . PHE A 1 803 ? 53.917 -17.872 35.645 1.00 28.58 803 PHE A CA 1
ATOM 5678 C C . PHE A 1 803 ? 53.151 -19.192 35.875 1.00 28.58 803 PHE A C 1
ATOM 5680 O O . PHE A 1 803 ? 53.366 -19.917 36.841 1.00 28.58 803 PHE A O 1
ATOM 5687 N N . VAL A 1 804 ? 52.417 -19.520 34.790 1.00 28.22 804 VAL A N 1
ATOM 5688 C CA . VAL A 1 804 ? 51.873 -20.812 34.305 1.00 28.22 804 VAL A CA 1
ATOM 5689 C C . VAL A 1 804 ? 50.483 -21.208 34.828 1.00 28.22 804 VAL A C 1
ATOM 5691 O O . VAL A 1 804 ? 50.250 -21.143 36.024 1.00 28.22 804 VAL A O 1
ATOM 5694 N N . ALA A 1 805 ? 49.560 -21.815 34.075 1.00 32.09 805 ALA A N 1
ATOM 5695 C CA . ALA A 1 805 ? 49.077 -21.781 32.686 1.00 32.09 805 ALA A CA 1
ATOM 5696 C C . ALA A 1 805 ? 47.881 -22.771 32.628 1.00 32.09 805 ALA A C 1
ATOM 5698 O O . ALA A 1 805 ? 47.861 -23.732 33.391 1.00 32.09 805 ALA A O 1
ATOM 5699 N N . LEU A 1 806 ? 46.961 -22.549 31.683 1.00 30.67 806 LEU A N 1
ATOM 5700 C CA . LEU A 1 806 ? 46.178 -23.534 30.909 1.00 30.67 806 LEU A CA 1
ATOM 5701 C C . LEU A 1 806 ? 45.484 -24.735 31.616 1.00 30.67 806 LEU A C 1
ATOM 5703 O O . LEU A 1 806 ? 46.120 -25.734 31.941 1.00 30.67 806 LEU A O 1
ATOM 5707 N N . GLY A 1 807 ? 44.144 -24.728 31.577 1.00 30.00 807 GLY A N 1
ATOM 5708 C CA . GLY A 1 807 ? 43.381 -25.681 30.748 1.00 30.00 807 GLY A CA 1
ATOM 5709 C C . GLY A 1 807 ? 42.723 -26.927 31.380 1.00 30.00 807 GLY A C 1
ATOM 5710 O O . GLY A 1 807 ? 43.274 -27.568 32.268 1.00 30.00 807 GLY A O 1
ATOM 5711 N N . LEU A 1 808 ? 41.607 -27.312 30.729 1.00 30.11 808 LEU A N 1
ATOM 5712 C CA . LEU A 1 808 ? 40.746 -28.519 30.809 1.00 30.11 808 LEU A CA 1
ATOM 5713 C C . LEU A 1 808 ? 39.588 -28.524 31.837 1.00 30.11 808 LEU A C 1
ATOM 5715 O O . LEU A 1 808 ? 39.788 -28.150 32.980 1.00 30.11 808 LEU A O 1
ATOM 5719 N N . ALA A 1 809 ? 38.394 -29.092 31.590 1.00 36.00 809 ALA A N 1
ATOM 5720 C CA . ALA A 1 809 ? 37.669 -29.565 30.397 1.00 36.00 809 ALA A CA 1
ATOM 5721 C C . ALA A 1 809 ? 36.369 -30.315 30.814 1.00 36.00 809 ALA A C 1
ATOM 5723 O O . ALA A 1 809 ? 36.373 -31.032 31.810 1.00 36.00 809 ALA A O 1
ATOM 5724 N N . LEU A 1 810 ? 35.357 -30.253 29.934 1.00 30.77 810 LEU A N 1
ATOM 5725 C CA . LEU A 1 810 ? 34.495 -31.333 29.394 1.00 30.77 810 LEU A CA 1
ATOM 5726 C C . LEU A 1 810 ? 33.438 -32.122 30.215 1.00 30.77 810 LEU A C 1
ATOM 5728 O O . LEU A 1 810 ? 33.686 -32.761 31.233 1.00 30.77 810 LEU A O 1
ATOM 5732 N N . LEU A 1 811 ? 32.282 -32.211 29.538 1.00 35.22 811 LEU A N 1
ATOM 5733 C CA . LEU A 1 811 ? 31.142 -33.139 29.603 1.00 35.22 811 LEU A CA 1
ATOM 5734 C C . LEU A 1 811 ? 31.459 -34.655 29.613 1.00 35.22 811 LEU A C 1
ATOM 5736 O O . LEU A 1 811 ? 32.429 -35.119 29.016 1.00 35.22 811 LEU A O 1
ATOM 5740 N N . THR A 1 812 ? 30.526 -35.447 30.175 1.00 39.88 812 THR A N 1
ATOM 5741 C CA . THR A 1 812 ? 29.821 -36.651 29.623 1.00 39.88 812 THR A CA 1
ATOM 5742 C C . THR A 1 812 ? 29.103 -37.393 30.785 1.00 39.88 812 THR A C 1
ATOM 5744 O O . THR A 1 812 ? 29.640 -37.446 31.882 1.00 39.88 812 THR A O 1
ATOM 5747 N N . ARG A 1 813 ? 27.909 -38.020 30.675 1.00 36.19 813 ARG A N 1
ATOM 5748 C CA . ARG A 1 813 ? 27.564 -39.138 29.771 1.00 36.19 813 ARG A CA 1
ATOM 5749 C C . ARG A 1 813 ? 26.072 -39.582 29.827 1.00 36.19 813 ARG A C 1
ATOM 5751 O O . ARG A 1 813 ? 25.474 -39.695 30.887 1.00 36.19 813 ARG A O 1
ATOM 5758 N N . ARG A 1 814 ? 25.601 -39.967 28.634 1.00 45.88 814 ARG A N 1
ATOM 5759 C CA . ARG A 1 814 ? 24.414 -40.701 28.116 1.00 45.88 814 ARG A CA 1
ATOM 5760 C C . ARG A 1 814 ? 23.779 -41.922 28.851 1.00 45.88 814 ARG A C 1
ATOM 5762 O O . ARG A 1 814 ? 24.497 -42.762 29.390 1.00 45.88 814 ARG A O 1
ATOM 5769 N N . ARG A 1 815 ? 22.493 -42.127 28.465 1.00 43.84 815 ARG A N 1
ATOM 5770 C CA . ARG A 1 815 ? 21.696 -43.352 28.119 1.00 43.84 815 ARG A CA 1
ATOM 5771 C C . ARG A 1 815 ? 20.805 -44.032 29.184 1.00 43.84 815 ARG A C 1
ATOM 5773 O O . ARG A 1 815 ? 21.296 -44.846 29.964 1.00 43.84 815 ARG A O 1
ATOM 5780 N N . ARG A 1 816 ? 19.482 -43.956 28.973 1.00 41.28 816 ARG A N 1
ATOM 5781 C CA . ARG A 1 816 ? 18.698 -45.019 28.312 1.00 41.28 816 ARG A CA 1
ATOM 5782 C C . ARG A 1 816 ? 17.490 -44.454 27.589 1.00 41.28 816 ARG A C 1
ATOM 5784 O O . ARG A 1 816 ? 16.938 -43.480 28.130 1.00 41.28 816 ARG A O 1
#

Foldseek 3Di:
DDDDDPPPPDPDDAEEFEEDPPTPHPAPQRRLVVDAANHEDEYEFDEHEFLHENPAHAYEYEYPAQVGYEHEANQARYEYQHYAYHYYGHEFYHCQHAHYEHEQYEYHYYRYEYENFEDDQEARAYDYENYEYEAEAYEYDQQDYQHAYASHEDEENYEYEHENYEYENAEHLEQSHHEYELYEYEYELYEYYQAQNDDHVDAGYALHYEEELYEYHAYAYEYENRQYERHEALHYEYENEEYEHELYEAEAGQYEQAEALHYEYEQYEYEYYLYEFEQREQDYPPPPQHREAQHYEFHHDAVHAGEYEHENYEFYQGETAHYAQHYEGEYQEYEDANYEFYAAEYQEASHYEYAYQAEYEYFQYEHENAEHQYAQHYEADYPHQAHEYEYYEYEAYNGEHAAYASHYDHERHAEYAYHEYEAYQACYLAQQHEEYEAYAEYHDAQYEQANGENNNPPPLHHAQHYGYAEHHHAAEAALYEFEQGEHAHPHQREEAEYAEHAYAREFAEQYAAEHQELRRYEAENYQEAEHFLAEFDHYHHAAVHEYAPHPHYADALAAHAPRPPRYYRDDPVRDDPLYHHDDQQAPADDSDSVPGGRDGDLPGPQALSTDQVDADPVRGRAGRHSDHHDPPDCQQVDQQCPRRAGVVQFPDSVDNQAGQCHDADAPPFDRRNSPPGGPQQQCPLPFGDDPPTQFPCSVDNQAEQPHDQDAPPQDNRNSPPQDSQQQCRLPWGDDPPTQFPDSNDSQAEQPHDADAPPPDNRNSPPDRPHHDDPDDDDDDDDDDDDDDDDDDDDDDDDDDDDDDDDDDDDDDDDDD

Sequence (816 aa):
MTALLLALTAQSLAATLSVGPSGDYATLEDALDAAEDGDVLELEAGTFDGGVSLNALDVTIRGAGAGATTIVGGAPVITSDSGDLTLEDLTIDGDGGAGLRVRDGALFLTDLTIENVGGAQNGGGLYAVENPVIITRVTFSRGDVGVYNGAFLYLYTSDADITESTFEDGAAERGGAVFVYDSELTISTSSFYDNTATLGDGSPRGGAIRGEESSLLLVELLFEGNTCEGGYGGAVSVFGGDVRITASDFTDNEVWDSYGGALVTYNADAVLTDTTFTENEARDVTTTGDAHGGGWVHLGDPSVTGDYTATGLTFTENKAAGYGGGARLSGVDGLIEASTFIGNEASSGGGLYITSSGDSTVASSDFTGNLAAFGGAVRFRPVAADASLEIYGGEFRDNVASSYGGALAALSGGSVGIWGGRYLNNEAASGGALLLWDIGAVTLDGATLCGNIADGGATGDAGGALLYLSGAYGISITHNVIANNVSDAFGGGLLLRETGDVAEVINNHFLGNVGESGAQAFGSLLADFNFVNNLVMGHGQGTAVEALDEPTATLSYNDLYGNEDDVDGFLAAAMDSTNLFVDPLLQSWTGDCEADNYWPSATSPLIDAGDPSRLDPDASVSDIGAFGGPGASSDAWRDNDLDDSPAMWDCDDDDDAVYPGGAETPYDGQDQDCDGADLTDVDGDGYDGGDAGDDCDDDNTSVYPGAAEVWYDGVDANCAGDDDYDQDGDGSPGGENGEDCDDLNPSVGPGAEDIDGDGLDADCDGSDGPAPDTDDTGVATSDKGGCGGCVSGGPAPAPTLAFVALGLALLTRRRR

Mean predicted aligned error: 13.09 Å